Protein AF-0000000072093628 (afdb_homodimer)

pLDDT: mean 72.29, std 29.41, range [16.92, 98.81]

Sequence (998 aa):
MTWLLEPPFHSHIRRSEYHFSAPLPRFRCSALPPDPETESLVLSPDGPKERRRIVRLAWEKLVRWSRSLRSTAKTDVLERTNKIVVLGGGSFGTAMAAHVATRKSQLEVNMLVRDHQVCQSINEEHYNCKYFPQHKLPKNVIATTDAKAALLGADFCFHAVPVQFSSSFLEEIADYVDPGLPFISLSKGLELNTLRTMSQIIPKALKNPRQPYVVLSGPSFALELMNELPTAMVVASKDKKMANSVQQLMASKNLRINTSSDVTGVEIAGALKNVLAIAAGIVEGLNLGNNSMAALVSQGCSEIRWLATKMGAKSTTLTGLSVTGDVMLTCFVSLSRNRTVGVRLGSGEKLDEILSSMNQVAEGVATAGAVIALAQKYKVKMPVLTAVARIIDNELTPTKAVFELMNLPQWYGEWKVIRGDDAEHAMWDEFSGAFLCHFFPQELREANAKEFVNLKKEKISVKEVSTPSSRVSTRANKVPLATSSAPVPKGTTFGTDTSMTWLLEPPFHSHIRRSEYHFSAPLPRFRCSALPPDPETESLVLSPDGPKERRRIVRLAWEKLVRWSRSLRSTAKTDVLERTNKIVVLGGGSFGTAMAAHVATRKSQLEVNMLVRDHQVCQSINEEHYNCKYFPQHKLPKNVIATTDAKAALLGADFCFHAVPVQFSSSFLEEIADYVDPGLPFISLSKGLELNTLRTMSQIIPKALKNPRQPYVVLSGPSFALELMNELPTAMVVASKDKKMANSVQQLMASKNLRINTSSDVTGVEIAGALKNVLAIAAGIVEGLNLGNNSMAALVSQGCSEIRWLATKMGAKSTTLTGLSVTGDVMLTCFVSLSRNRTVGVRLGSGEKLDEILSSMNQVAEGVATAGAVIALAQKYKVKMPVLTAVARIIDNELTPTKAVFELMNLPQWYGEWKVIRGDDAEHAMWDEFSGAFLCHFFPQELREANAKEFVNLKKEKISVKEVSTPSSRVSTRANKVPLATSSAPVPKGTTFGTDTS

Organism: Capsicum annuum (NCBI:txid4072)

Foldseek 3Di:
DDDPPPPDDPPPPDPPPPPPPDDPPPPDPPDPPPDPDPPPPPVPCPDVVVVVVVVVVVVVVVVVVVVVVVVPLPLVLLVPFAEEEEEEDALQSQLQLQQLCVVDVRHAYEYAYQDPVQQCCCQPVQDRCPHGVPFHGRNSYHYDNDLLVRQPPGQEYEYDDEPQCQLVVCLVNLVNHDQAHEYEYEYAAAHQPPRDFPLVRNCVSSVHPSRHYKYKFFADDSVCSSVLAAEEIEIEDCDPVVRSSVQSSRDDPRYHYHYYPFRLLLRLLSHLLLLLLLLLLLCVLLVVDVVLSVVLLVLQLVLSLVLSVLVPGDNVSSCDGSHPVNSCNSNPPPSHLSSVLNNCLNNPDDNVVSCVPDPDDRNNLSRLSCVVVSCVVSVGDRLSSVLSSCVSVVNDGSVRSSVVVVPDDPCPVVLCVVVDPCSVVDHPVRSVVVVCVPPDDPPVVVVVVVVVVVVVVVPQDPVNVPPPDPPPPPPPPPPDPPPPPPPPPDPPPPDPDDD/DCPDDDDDDDDDPDPPPPPPPDDPDPPDPPDPPDDPDPPPPPVPCPDVVVVVVVVVVVVCVVVVVVVVVVVPLPLVLLVPFAEEEEEEDALQSQLQLQQLCVVDVRHAYEYAYQDPVQQCCCQPVQDRCPHGVPFHGRNSYHYDNDLLVRQPPGQEYEYDDEPQCQLVVCLVNLVNHDQAHEYEYEYAAAHQPPRDFPLVRNCVSSVHPSRHYKYKFFADDSVCSSVLAAEEIEIEDCDPVVQSSVQSSRDDPRYHYHYYPFRLLLRLLSHLLLLLLLLLLLCVLLVVDVVLSVVLLVLQLVLSLVLSVLVPGDNVSSCDGSHPVNSCNSNPPPSHLSSVLNNCLNNPDDNVVSCVPDPDDRNNLSRLSCVVVSCVVSVGDRLSSVLSSCVSVVNDGSVRSSVVVVPDDPCPVVLCVVVDPCSVVDHPVVSVVVVCVPPDDPPVVVVVVVVVVVVVVVPQDPVNVPPPDPPPPPPPPPPDPPPPPPPPPDPDPPPPDDD

Radius of gyration: 32.63 Å; Cα contacts (8 Å, |Δi|>4): 1600; chains: 2; bounding box: 83×127×133 Å

Secondary structure (DSSP, 8-state):
-----------------------------------------------HHHHHHHHHHHHHHHHHHHHHHHHT---HHHHH--EEEEE--SHHHHHHHHHHHHH-TT-EEEEE-S-HHHHHIIIIISEETTTEEEEEPPTTEEEES-HHHHHTT-SEEEE-S-HHHHHHHHHHHGGGS-TTPPEEE------TTT---HHHHHHHHTT-TT--EEEEESS--HHHHHTT--EEEEEE-S-HHHHHHHHHHH--SSEEEEEES-HHHHHHHHHHHHHHHHHHHHHHHTT--HHHHHHHHHHHHHHHHHHHHHTT--HHHHTSIIIIIHHHHHHH-TT-HHHHHHHHHHTT--HHHHHHH-SS--HHHHHHHHHHHHHHHTT---HHHHHHHHHHTTSS-HHHHHHHHHTS--THHHHHHHHGGGGGG--HHHHHHHHHHHH--HHHHHHHHHHHHHHHHT---HHHH----TTTTSSGGGS--------------------/-----------------------------------------------HHHHHHHHHHHHHHHHHHHHHHHHT---HHHHH--EEEEE--SHHHHHHHHHHHHH-TT-EEEEE-S-HHHHHIIIIISEETTTEEEEEPPTTEEEES-HHHHHTT-SEEEE-S-HHHHHHHHHHHGGGS-TTPPEEE------TTT---HHHHHHHHTT-TT--EEEEESS--HHHHHTT--EEEEEE-S-HHHHHHHHHHH--SSEEEEEES-HHHHHHHHHHHHHHHHHHHHHHHTT--HHHHHHHHHHHHHHHHHHHHHTT--HHHHTSIIIIIHHHHHHH-TT-HHHHHHHHHHTT--HHHHHHH-SS--HHHHHHHHHHHHHHHTT---HHHHHHHHHHTTSS-HHHHHHHHHTS--THHHHHHHHGGGGGG--HHHHHHHHHHHH--HHHHHHHHHHHHHHHHT---HHHHS---TTGGGSGGGS--------------------

Structure (mmCIF, N/CA/C/O backbone):
data_AF-0000000072093628-model_v1
#
loop_
_entity.id
_entity.type
_entity.pdbx_description
1 polymer 'Glycerol-3-phosphate dehydrogenase'
#
loop_
_atom_site.group_PDB
_atom_site.id
_atom_site.type_symbol
_atom_site.label_atom_id
_atom_site.label_alt_id
_atom_site.label_comp_id
_atom_site.label_asym_id
_atom_site.label_entity_id
_atom_site.label_seq_id
_atom_site.pdbx_PDB_ins_code
_atom_site.Cartn_x
_atom_site.Cartn_y
_atom_site.Cartn_z
_atom_site.occupancy
_atom_site.B_iso_or_equiv
_atom_site.auth_seq_id
_atom_site.auth_comp_id
_atom_site.auth_asym_id
_atom_site.auth_atom_id
_atom_site.pdbx_PDB_model_num
ATOM 1 N N . MET A 1 1 ? -8.312 65.125 -3.465 1 18.45 1 MET A N 1
ATOM 2 C CA . MET A 1 1 ? -8.211 65.875 -4.723 1 18.45 1 MET A CA 1
ATOM 3 C C . MET A 1 1 ? -7.973 64.938 -5.891 1 18.45 1 MET A C 1
ATOM 5 O O . MET A 1 1 ? -7.316 63.906 -5.734 1 18.45 1 MET A O 1
ATOM 9 N N . THR A 1 2 ? -8.719 65.125 -7.125 1 18.78 2 THR A N 1
ATOM 10 C CA . THR A 1 2 ? -9.297 64.5 -8.305 1 18.78 2 THR A CA 1
ATOM 11 C C . THR A 1 2 ? -8.203 64 -9.266 1 18.78 2 THR A C 1
ATOM 13 O O . THR A 1 2 ? -8.484 63.344 -10.266 1 18.78 2 THR A O 1
ATOM 16 N N . TRP A 1 3 ? -6.938 64.5 -9.047 1 19.67 3 TRP A N 1
ATOM 17 C CA . TRP A 1 3 ? -6.215 64.75 -10.297 1 19.67 3 TRP A CA 1
ATOM 18 C C . TRP A 1 3 ? -6.051 63.406 -11.055 1 19.67 3 TRP A C 1
ATOM 20 O O . TRP A 1 3 ? -5.898 62.344 -10.445 1 19.67 3 TRP A O 1
ATOM 30 N N . LEU A 1 4 ? -6.473 63.281 -12.391 1 18.28 4 LEU A N 1
ATOM 31 C CA . LEU A 1 4 ? -6.77 62.75 -13.719 1 18.28 4 LEU A CA 1
ATOM 32 C C . LEU A 1 4 ? -5.523 62.125 -14.344 1 18.28 4 LEU A C 1
ATOM 34 O O . LEU A 1 4 ? -4.656 62.844 -14.852 1 18.28 4 LEU A O 1
ATOM 38 N N . LEU A 1 5 ? -4.699 61.375 -13.492 1 19.39 5 LEU A N 1
ATOM 39 C CA . LEU A 1 5 ? -3.311 61.125 -13.859 1 19.39 5 LEU A CA 1
ATOM 40 C C . LEU A 1 5 ? -3.232 60.438 -15.227 1 19.39 5 LEU A C 1
ATOM 42 O O . LEU A 1 5 ? -3.91 59.438 -15.469 1 19.39 5 LEU A O 1
ATOM 46 N N . GLU A 1 6 ? -2.961 61.188 -16.312 1 19.5 6 GLU A N 1
ATOM 47 C CA . GLU A 1 6 ? -2.992 61.125 -17.766 1 19.5 6 GLU A CA 1
ATOM 48 C C . GLU A 1 6 ? -2.193 59.906 -18.281 1 19.5 6 GLU A C 1
ATOM 50 O O . GLU A 1 6 ? -1.087 59.656 -17.812 1 19.5 6 GLU A O 1
ATOM 55 N N . PRO A 1 7 ? -2.807 58.844 -18.828 1 20.94 7 PRO A N 1
ATOM 56 C CA . PRO A 1 7 ? -2.432 57.5 -19.203 1 20.94 7 PRO A CA 1
ATOM 57 C C . PRO A 1 7 ? -1.402 57.438 -20.328 1 20.94 7 PRO A C 1
ATOM 59 O O . PRO A 1 7 ? -1.069 56.375 -20.828 1 20.94 7 PRO A O 1
ATOM 62 N N . PRO A 1 8 ? -0.495 58.5 -20.516 1 19.05 8 PRO A N 1
ATOM 63 C CA . PRO A 1 8 ? -0.255 58.781 -21.938 1 19.05 8 PRO A CA 1
ATOM 64 C C . PRO A 1 8 ? 0.565 57.688 -22.625 1 19.05 8 PRO A C 1
ATOM 66 O O . PRO A 1 8 ? 0.555 57.594 -23.859 1 19.05 8 PRO A O 1
ATOM 69 N N . PHE A 1 9 ? 1.443 56.844 -21.969 1 19.62 9 PHE A N 1
ATOM 70 C CA . PHE A 1 9 ? 2.748 56.75 -22.609 1 19.62 9 PHE A CA 1
ATOM 71 C C . PHE A 1 9 ? 2.674 55.906 -23.875 1 19.62 9 PHE A C 1
ATOM 73 O O . PHE A 1 9 ? 2.277 54.719 -23.812 1 19.62 9 PHE A O 1
ATOM 80 N N . HIS A 1 10 ? 2.424 56.406 -25.156 1 19.16 10 HIS A N 1
ATOM 81 C CA . HIS A 1 10 ? 2.217 56 -26.531 1 19.16 10 HIS A CA 1
ATOM 82 C C . HIS A 1 10 ? 3.455 55.281 -27.078 1 19.16 10 HIS A C 1
ATOM 84 O O . HIS A 1 10 ? 3.543 55.031 -28.281 1 19.16 10 HIS A O 1
ATOM 90 N N . SER A 1 11 ? 4.426 54.75 -26.266 1 18.53 11 SER A N 1
ATOM 91 C CA . SER A 1 11 ? 5.691 54.625 -26.984 1 18.53 11 SER A CA 1
ATOM 92 C C . SER A 1 11 ? 5.559 53.75 -28.219 1 18.53 11 SER A C 1
ATOM 94 O O . SER A 1 11 ? 4.781 52.812 -28.234 1 18.53 11 SER A O 1
ATOM 96 N N . HIS A 1 12 ? 5.953 54.188 -29.422 1 19.67 12 HIS A N 1
ATOM 97 C CA . HIS A 1 12 ? 5.996 53.969 -30.875 1 19.67 12 HIS A CA 1
ATOM 98 C C . HIS A 1 12 ? 6.852 52.781 -31.219 1 19.67 12 HIS A C 1
ATOM 100 O O . HIS A 1 12 ? 7.148 52.531 -32.406 1 19.67 12 HIS A O 1
ATOM 106 N N . ILE A 1 13 ? 6.992 51.75 -30.391 1 19.62 13 ILE A N 1
ATOM 107 C CA . ILE A 1 13 ? 8.141 50.938 -30.75 1 19.62 13 ILE A CA 1
ATOM 108 C C . ILE A 1 13 ? 7.977 50.406 -32.156 1 19.62 13 ILE A C 1
ATOM 110 O O . ILE A 1 13 ? 6.926 49.844 -32.5 1 19.62 13 ILE A O 1
ATOM 114 N N . ARG A 1 14 ? 8.875 50.812 -33.094 1 17.5 14 ARG A N 1
ATOM 115 C CA . ARG A 1 14 ? 9.133 50.688 -34.531 1 17.5 14 ARG A CA 1
ATOM 116 C C . ARG A 1 14 ? 9.195 49.219 -34.969 1 17.5 14 ARG A C 1
ATOM 118 O O . ARG A 1 14 ? 9.758 48.375 -34.25 1 17.5 14 ARG A O 1
ATOM 125 N N . ARG A 1 15 ? 8.367 48.812 -35.969 1 20.62 15 ARG A N 1
ATOM 126 C CA . ARG A 1 15 ? 7.945 47.625 -36.688 1 20.62 15 ARG A CA 1
ATOM 127 C C . ARG A 1 15 ? 9.117 47 -37.469 1 20.62 15 ARG A C 1
ATOM 129 O O . ARG A 1 15 ? 8.922 46.375 -38.5 1 20.62 15 ARG A O 1
ATOM 136 N N . SER A 1 16 ? 10.461 47.25 -36.906 1 18.69 16 SER A N 1
ATOM 137 C CA . SER A 1 16 ? 11.359 46.938 -38.031 1 18.69 16 SER A CA 1
ATOM 138 C C . SER A 1 16 ? 11.094 45.531 -38.594 1 18.69 16 SER A C 1
ATOM 140 O O . SER A 1 16 ? 10.867 44.594 -37.844 1 18.69 16 SER A O 1
ATOM 142 N N . GLU A 1 17 ? 10.695 45.438 -39.875 1 20.28 17 GLU A N 1
ATOM 143 C CA . GLU A 1 17 ? 10.242 44.469 -40.844 1 20.28 17 GLU A CA 1
ATOM 144 C C . GLU A 1 17 ? 11.328 43.438 -41.156 1 20.28 17 GLU A C 1
ATOM 146 O O . GLU A 1 17 ? 11.172 42.594 -42.031 1 20.28 17 GLU A O 1
ATOM 151 N N . TYR A 1 18 ? 12.352 43.219 -40.219 1 19.23 18 TYR A N 1
ATOM 152 C CA . TYR A 1 18 ? 13.453 42.5 -40.844 1 19.23 18 TYR A CA 1
ATOM 153 C C . TYR A 1 18 ? 12.969 41.25 -41.562 1 19.23 18 TYR A C 1
ATOM 155 O O . TYR A 1 18 ? 12.172 40.5 -41 1 19.23 18 TYR A O 1
ATOM 163 N N . HIS A 1 19 ? 12.984 41.219 -42.906 1 20.19 19 HIS A N 1
ATOM 164 C CA . HIS A 1 19 ? 12.633 40.344 -44 1 20.19 19 HIS A CA 1
ATOM 165 C C . HIS A 1 19 ? 13.398 39.031 -43.906 1 20.19 19 HIS A C 1
ATOM 167 O O . HIS A 1 19 ? 13.492 38.281 -44.906 1 20.19 19 HIS A O 1
ATOM 173 N N . PHE A 1 20 ? 13.68 38.5 -42.75 1 19.34 20 PHE A N 1
ATOM 174 C CA . PHE A 1 20 ? 14.648 37.406 -42.812 1 19.34 20 PHE A CA 1
ATOM 175 C C . PHE A 1 20 ? 14.164 36.281 -43.719 1 19.34 20 PHE A C 1
ATOM 177 O O . PHE A 1 20 ? 13.203 35.594 -43.375 1 19.34 20 PHE A O 1
ATOM 184 N N . SER A 1 21 ? 14.25 36.469 -45.062 1 19.47 21 SER A N 1
ATOM 185 C CA . SER A 1 21 ? 13.773 35.594 -46.125 1 19.47 21 SER A CA 1
ATOM 186 C C . SER A 1 21 ? 14.438 34.219 -46.062 1 19.47 21 SER A C 1
ATOM 188 O O . SER A 1 21 ? 14.18 33.375 -46.906 1 19.47 21 SER A O 1
ATOM 190 N N . ALA A 1 22 ? 15.648 34.188 -45.5 1 22.52 22 ALA A N 1
ATOM 191 C CA . ALA A 1 22 ? 16.484 33.219 -46.188 1 22.52 22 ALA A CA 1
ATOM 192 C C . ALA A 1 22 ? 15.844 31.828 -46.125 1 22.52 22 ALA A C 1
ATOM 194 O O . ALA A 1 22 ? 15.219 31.469 -45.125 1 22.52 22 ALA A O 1
ATOM 195 N N . PRO A 1 23 ? 15.727 31.203 -47.312 1 20.42 23 PRO A N 1
ATOM 196 C CA . PRO A 1 23 ? 14.984 29.984 -47.656 1 20.42 23 PRO A CA 1
ATOM 197 C C . PRO A 1 23 ? 15.453 28.781 -46.844 1 20.42 23 PRO A C 1
ATOM 199 O O . PRO A 1 23 ? 16.656 28.609 -46.594 1 20.42 23 PRO A O 1
ATOM 202 N N . LEU A 1 24 ? 14.859 28.438 -45.781 1 21.5 24 LEU A N 1
ATOM 203 C CA . LEU A 1 24 ? 15.344 27.359 -44.938 1 21.5 24 LEU A CA 1
ATOM 204 C C . LEU A 1 24 ? 15.555 26.078 -45.75 1 21.5 24 LEU A C 1
ATOM 206 O O . LEU A 1 24 ? 14.664 25.672 -46.5 1 21.5 24 LEU A O 1
ATOM 210 N N . PRO A 1 25 ? 16.781 25.844 -46.125 1 21.36 25 PRO A N 1
ATOM 21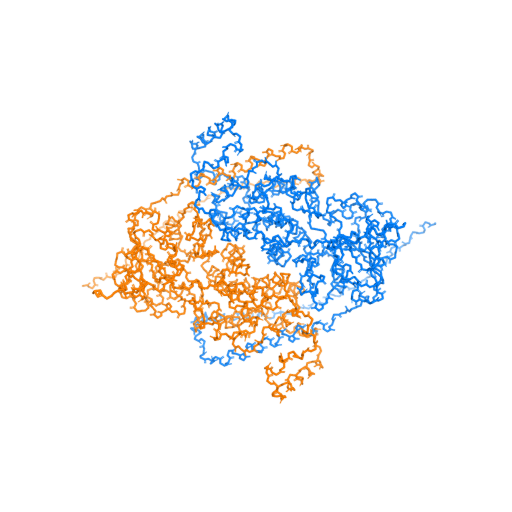1 C CA . PRO A 1 25 ? 17.078 24.734 -47.031 1 21.36 25 PRO A CA 1
ATOM 212 C C . PRO A 1 25 ? 16.344 23.453 -46.656 1 21.36 25 PRO A C 1
ATOM 214 O O . PRO A 1 25 ? 15.984 23.281 -45.469 1 21.36 25 PRO A O 1
ATOM 217 N N . ARG A 1 26 ? 15.742 22.781 -47.594 1 20.78 26 ARG A N 1
ATOM 218 C CA . ARG A 1 26 ? 14.906 21.578 -47.656 1 20.78 26 ARG A CA 1
ATOM 219 C C . ARG A 1 26 ? 15.656 20.375 -47.094 1 20.78 26 ARG A C 1
ATOM 221 O O . ARG A 1 26 ? 16.609 19.891 -47.688 1 20.78 26 ARG A O 1
ATOM 228 N N . PHE A 1 27 ? 16.094 20.469 -45.875 1 19.72 27 PHE A N 1
ATOM 229 C CA . PHE A 1 27 ? 16.891 19.328 -45.469 1 19.72 27 PHE A CA 1
ATOM 230 C C . PHE A 1 27 ? 16.172 18.031 -45.75 1 19.72 27 PHE A C 1
ATOM 232 O O . PHE A 1 27 ? 14.992 17.875 -45.406 1 19.72 27 PHE A O 1
ATOM 239 N N . ARG A 1 28 ? 16.484 17.359 -46.875 1 19.75 28 ARG A N 1
ATOM 240 C CA . ARG A 1 28 ? 16.078 16.062 -47.375 1 19.75 28 ARG A CA 1
ATOM 241 C C . ARG A 1 28 ? 16.031 15.008 -46.281 1 19.75 28 ARG A C 1
ATOM 243 O O . ARG A 1 28 ? 17 14.812 -45.562 1 19.75 28 ARG A O 1
ATOM 250 N N . CYS A 1 29 ? 14.898 14.812 -45.719 1 19.45 29 CYS A N 1
ATOM 251 C CA . CYS A 1 29 ? 14.531 13.867 -44.688 1 19.45 29 CYS A CA 1
ATOM 252 C C . CYS A 1 29 ? 15.039 12.469 -45 1 19.45 29 CYS A C 1
ATOM 254 O O . CYS A 1 29 ? 14.516 11.805 -45.906 1 19.45 29 CYS A O 1
ATOM 256 N N . SER A 1 30 ? 16.328 12.375 -45.156 1 20.91 30 SER A N 1
ATOM 257 C CA . SER A 1 30 ? 16.875 11.094 -45.594 1 20.91 30 SER A CA 1
ATOM 258 C C . SER A 1 30 ? 16.172 9.93 -44.906 1 20.91 30 SER A C 1
ATOM 260 O O . SER A 1 30 ? 15.602 10.102 -43.812 1 20.91 30 SER A O 1
ATOM 262 N N . ALA A 1 31 ? 16 8.758 -45.656 1 23.22 31 ALA A N 1
ATOM 263 C CA . ALA A 1 31 ? 15.359 7.457 -45.5 1 23.22 31 ALA A CA 1
ATOM 264 C C . ALA A 1 31 ? 15.68 6.848 -44.125 1 23.22 31 ALA A C 1
ATOM 266 O O . ALA A 1 31 ? 16.828 6.867 -43.688 1 23.22 31 ALA A O 1
ATOM 267 N N . LEU A 1 32 ? 14.758 6.914 -43.281 1 23.47 32 LEU A N 1
ATOM 268 C CA . LEU A 1 32 ? 14.859 6.383 -41.938 1 23.47 32 LEU A CA 1
ATOM 269 C C . LEU A 1 32 ? 15.547 5.023 -41.906 1 23.47 32 LEU A C 1
ATOM 271 O O . LEU A 1 32 ? 15.211 4.148 -42.719 1 23.47 32 LEU A O 1
ATOM 275 N N . PRO A 1 33 ? 16.859 5.004 -41.656 1 26.33 33 PRO A N 1
ATOM 276 C CA . PRO A 1 33 ? 17.516 3.707 -41.906 1 26.33 33 PRO A CA 1
ATOM 277 C C . PRO A 1 33 ? 16.656 2.531 -41.406 1 26.33 33 PRO A C 1
ATOM 279 O O . PRO A 1 33 ? 15.758 2.711 -40.594 1 26.33 33 PRO A O 1
ATOM 282 N N . PRO A 1 34 ? 16.703 1.386 -42.156 1 24.31 34 PRO A N 1
ATOM 283 C CA . PRO A 1 34 ? 15.914 0.164 -41.969 1 24.31 34 PRO A CA 1
ATOM 284 C C . PRO A 1 34 ? 15.781 -0.25 -40.531 1 24.31 34 PRO A C 1
ATOM 286 O O . PRO A 1 34 ? 16.562 0.195 -39.688 1 24.31 34 PRO A O 1
ATOM 289 N N . ASP A 1 35 ? 14.703 -0.891 -40.281 1 25.08 35 ASP A N 1
ATOM 290 C CA . ASP A 1 35 ? 14.18 -1.424 -39 1 25.08 35 ASP A CA 1
ATOM 291 C C . ASP A 1 35 ? 15.266 -2.143 -38.219 1 25.08 35 ASP A C 1
ATOM 293 O O . ASP A 1 35 ? 15.922 -3.049 -38.75 1 25.08 35 ASP A O 1
ATOM 297 N N . PRO A 1 36 ? 16.094 -1.384 -37.531 1 26.14 36 PRO A N 1
ATOM 298 C CA . PRO A 1 36 ? 17.219 -2.182 -37.062 1 26.14 36 PRO A CA 1
ATOM 299 C C . PRO A 1 36 ? 16.812 -3.588 -36.625 1 26.14 36 PRO A C 1
ATOM 301 O O . PRO A 1 36 ? 15.688 -3.797 -36.156 1 26.14 36 PRO A O 1
ATOM 304 N N . GLU A 1 37 ? 17.203 -4.605 -37.375 1 25.09 37 GLU A N 1
ATOM 305 C CA . GLU A 1 37 ? 17.109 -6.027 -37.062 1 25.09 37 GLU A CA 1
ATOM 306 C C . GLU A 1 37 ? 17.188 -6.262 -35.531 1 25.09 37 GLU A C 1
ATOM 308 O O . GLU A 1 37 ? 17.953 -5.598 -34.844 1 25.09 37 GLU A O 1
ATOM 313 N N . THR A 1 38 ? 16.062 -6.613 -35 1 27.14 38 THR A N 1
ATOM 314 C CA . THR A 1 38 ? 15.922 -7.07 -33.625 1 27.14 38 THR A CA 1
ATOM 315 C C . THR A 1 38 ? 17.172 -7.809 -33.156 1 27.14 38 THR A C 1
ATOM 317 O O . THR A 1 38 ? 17.344 -8.992 -33.438 1 27.14 38 THR A O 1
ATOM 320 N N . GLU A 1 39 ? 18.359 -7.223 -33.469 1 26.38 39 GLU A N 1
ATOM 321 C CA . GLU A 1 39 ? 19.547 -7.902 -32.969 1 26.38 39 GLU A CA 1
ATOM 322 C C . GLU A 1 39 ? 19.344 -8.367 -31.516 1 26.38 39 GLU A C 1
ATOM 324 O O . GLU A 1 39 ? 18.781 -7.637 -30.703 1 26.38 39 GLU A O 1
ATOM 329 N N . SER A 1 40 ? 19.281 -9.641 -31.328 1 28.16 40 SER A N 1
ATOM 330 C CA . SER A 1 40 ? 19.359 -10.406 -30.078 1 28.16 40 SER A CA 1
ATOM 331 C C . SER A 1 40 ? 20.297 -9.742 -29.078 1 28.16 40 SER A C 1
ATOM 333 O O . SER A 1 40 ? 21.516 -9.688 -29.312 1 28.16 40 SER A O 1
ATOM 335 N N . LEU A 1 41 ? 20.016 -8.609 -28.766 1 28.64 41 LEU A N 1
ATOM 336 C CA . LEU A 1 41 ? 20.875 -8.023 -27.75 1 28.64 41 LEU A CA 1
ATOM 337 C C . LEU A 1 41 ? 21.312 -9.07 -26.734 1 28.64 41 LEU A C 1
ATOM 339 O O . LEU A 1 41 ? 20.547 -9.414 -25.828 1 28.64 41 LEU A O 1
ATOM 343 N N . VAL A 1 42 ? 21.953 -10.102 -27.234 1 30.78 42 VAL A N 1
ATOM 344 C CA . VAL A 1 42 ? 22.828 -10.867 -26.359 1 30.78 42 VAL A CA 1
ATOM 345 C C . VAL A 1 42 ? 23.609 -9.914 -25.453 1 30.78 42 VAL A C 1
ATOM 347 O O . VAL A 1 42 ? 24.359 -9.07 -25.938 1 30.78 42 VAL A O 1
ATOM 350 N N . LEU A 1 43 ? 23.016 -9.438 -24.406 1 34.28 43 LEU A N 1
ATOM 351 C CA . LEU A 1 43 ? 23.875 -8.805 -23.406 1 34.28 43 LEU A CA 1
ATOM 352 C C . LEU A 1 43 ? 25.297 -9.352 -23.484 1 34.28 43 LEU A C 1
ATOM 354 O O . LEU A 1 43 ? 25.5 -10.562 -23.516 1 34.28 43 LEU A O 1
ATOM 358 N N . SER A 1 44 ? 26.078 -8.82 -24.234 1 32.84 44 SER A N 1
ATOM 359 C CA . SER A 1 44 ? 27.484 -9.203 -24.109 1 32.84 44 SER A CA 1
ATOM 360 C C . SER A 1 44 ? 27.797 -9.68 -22.703 1 32.84 44 SER A C 1
ATOM 362 O O . SER A 1 44 ? 27.219 -9.188 -21.719 1 32.84 44 SER A O 1
ATOM 364 N N . PRO A 1 45 ? 28.266 -10.93 -22.453 1 35.97 45 PRO A N 1
ATOM 365 C CA . PRO A 1 45 ? 28.797 -11.461 -21.188 1 35.97 45 PRO A CA 1
ATOM 366 C C . PRO A 1 45 ? 29.484 -10.398 -20.344 1 35.97 45 PRO A C 1
ATOM 368 O O . PRO A 1 45 ? 30.531 -10.664 -19.734 1 35.97 45 PRO A O 1
ATOM 371 N N . ASP A 1 46 ? 29.328 -9.203 -20.516 1 41.31 46 ASP A N 1
ATOM 372 C CA . ASP A 1 46 ? 30.109 -8.406 -19.578 1 41.31 46 ASP A CA 1
ATOM 373 C C . ASP A 1 46 ? 29.875 -8.867 -18.141 1 41.31 46 ASP A C 1
ATOM 375 O O . ASP A 1 46 ? 28.734 -9.125 -17.75 1 41.31 46 ASP A O 1
ATOM 379 N N . GLY A 1 47 ? 30.797 -9.562 -17.516 1 46.97 47 GLY A N 1
ATOM 380 C CA . GLY A 1 47 ? 30.891 -10.266 -16.234 1 46.97 47 GLY A CA 1
ATOM 381 C C . GLY A 1 47 ? 30.203 -9.547 -15.102 1 46.97 47 GLY A C 1
ATOM 382 O O . GLY A 1 47 ? 29.859 -8.367 -15.227 1 46.97 47 GLY A O 1
ATOM 383 N N . PRO A 1 48 ? 29.672 -10.383 -14.195 1 53.59 48 PRO A N 1
ATOM 384 C CA . PRO A 1 48 ? 29.078 -9.875 -12.953 1 53.59 48 PRO A CA 1
ATOM 385 C C . PRO A 1 48 ? 29.797 -8.633 -12.43 1 53.59 48 PRO A C 1
ATOM 387 O O . PRO A 1 48 ? 29.172 -7.746 -11.852 1 53.59 48 PRO A O 1
ATOM 390 N N . LYS A 1 49 ? 31.062 -8.531 -12.852 1 55.12 49 LYS A N 1
ATOM 391 C CA . LYS A 1 49 ? 31.875 -7.43 -12.352 1 55.12 49 LYS A CA 1
ATOM 392 C C . LYS A 1 49 ? 31.547 -6.125 -13.07 1 55.12 49 LYS A C 1
ATOM 394 O O . LYS A 1 49 ? 31.484 -5.066 -12.438 1 55.12 49 LYS A O 1
ATOM 399 N N . GLU A 1 50 ? 31.312 -6.203 -14.344 1 55.94 50 GLU A N 1
ATOM 400 C CA . GLU A 1 50 ? 31.047 -4.98 -15.102 1 55.94 50 GLU A CA 1
ATOM 401 C C . GLU A 1 50 ? 29.672 -4.406 -14.766 1 55.94 50 GLU A C 1
ATOM 403 O O . GLU A 1 50 ? 29.516 -3.189 -14.641 1 55.94 50 GLU A O 1
ATOM 408 N N . ARG A 1 51 ? 28.812 -5.25 -14.617 1 56.19 51 ARG A N 1
ATOM 409 C CA . ARG A 1 51 ? 27.469 -4.816 -14.227 1 56.19 51 ARG A CA 1
ATOM 410 C C . ARG A 1 51 ? 27.5 -4.137 -12.859 1 56.19 51 ARG A C 1
ATOM 412 O O . ARG A 1 51 ? 26.844 -3.109 -12.664 1 56.19 51 ARG A O 1
ATOM 419 N N . ARG A 1 52 ? 28.359 -4.664 -12.133 1 58.31 52 ARG A N 1
ATOM 420 C CA . ARG A 1 52 ? 28.531 -4.098 -10.805 1 58.31 52 ARG A CA 1
ATOM 421 C C . ARG A 1 52 ? 29.125 -2.693 -10.875 1 58.31 52 ARG A C 1
ATOM 423 O O . ARG A 1 52 ? 28.719 -1.806 -10.117 1 58.31 52 ARG A O 1
ATOM 430 N N . ARG A 1 53 ? 30.016 -2.518 -11.719 1 59.12 53 ARG A N 1
ATOM 431 C CA . ARG A 1 53 ? 30.672 -1.222 -11.859 1 59.12 53 ARG A CA 1
ATOM 432 C C . ARG A 1 53 ? 29.688 -0.166 -12.367 1 59.12 53 ARG A C 1
ATOM 434 O O . ARG A 1 53 ? 29.672 0.961 -11.867 1 59.12 53 ARG A O 1
ATOM 441 N N . ILE A 1 54 ? 28.906 -0.534 -13.195 1 54.59 54 ILE A N 1
ATOM 442 C CA . ILE A 1 54 ? 27.938 0.395 -13.781 1 54.59 54 ILE A CA 1
ATOM 443 C C . ILE A 1 54 ? 26.922 0.818 -12.727 1 54.59 54 ILE A C 1
ATOM 445 O O . ILE A 1 54 ? 26.578 1.998 -12.625 1 54.59 54 ILE A O 1
ATOM 449 N N . VAL A 1 55 ? 26.656 -0.092 -11.922 1 54.5 55 VAL A N 1
ATOM 450 C CA . VAL A 1 55 ? 25.688 0.172 -10.867 1 54.5 55 VAL A CA 1
ATOM 451 C C . VAL A 1 55 ? 26.297 1.122 -9.836 1 54.5 55 VAL A C 1
ATOM 453 O O . VAL A 1 55 ? 25.625 2.057 -9.383 1 54.5 55 VAL A O 1
ATOM 456 N N . ARG A 1 56 ? 27.484 0.795 -9.602 1 59.94 56 ARG A N 1
ATOM 457 C CA . ARG A 1 56 ? 28.172 1.63 -8.617 1 59.94 56 ARG A CA 1
ATOM 458 C C . ARG A 1 56 ? 28.297 3.064 -9.117 1 59.94 56 ARG A C 1
ATOM 460 O O . ARG A 1 56 ? 28.062 4.012 -8.367 1 59.94 56 ARG A O 1
ATOM 467 N N . LEU A 1 57 ? 28.5 3.094 -10.336 1 56.75 57 LEU A N 1
ATOM 468 C CA . LEU A 1 57 ? 28.672 4.422 -10.914 1 56.75 57 LEU A CA 1
ATOM 469 C C . LEU A 1 57 ? 27.344 5.168 -10.969 1 56.75 57 LEU A C 1
ATOM 471 O O . LEU A 1 57 ? 27.281 6.363 -10.672 1 56.75 57 LEU A O 1
ATOM 475 N N . ALA A 1 58 ? 26.391 4.41 -11.336 1 54.31 58 ALA A N 1
ATOM 476 C CA . ALA A 1 58 ? 25.062 5.016 -11.398 1 54.31 58 ALA A CA 1
ATOM 477 C C . ALA A 1 58 ? 24.594 5.445 -10.016 1 54.31 58 ALA A C 1
ATOM 479 O O . ALA A 1 58 ? 24 6.52 -9.859 1 54.31 58 ALA A O 1
ATOM 480 N N . TRP A 1 59 ? 24.875 4.633 -9.117 1 58.09 59 TRP A N 1
ATOM 481 C CA . TRP A 1 59 ? 24.531 4.93 -7.734 1 58.09 59 TRP A CA 1
ATOM 482 C C . TRP A 1 59 ? 25.281 6.156 -7.234 1 58.09 59 TRP A C 1
ATOM 484 O O . TRP A 1 59 ? 24.703 7.051 -6.625 1 58.09 59 TRP A O 1
ATOM 494 N N . GLU A 1 60 ? 26.484 6.059 -7.477 1 56.94 60 GLU A N 1
ATOM 495 C CA . GLU A 1 60 ? 27.328 7.16 -7.031 1 56.94 60 GLU A CA 1
ATOM 496 C C . GLU A 1 60 ? 26.891 8.477 -7.664 1 56.94 60 GLU A C 1
ATOM 498 O O . GLU A 1 60 ? 26.906 9.523 -7.004 1 56.94 60 GLU A O 1
ATOM 503 N N . LYS A 1 61 ? 26.453 8.258 -8.75 1 52.47 61 LYS A N 1
ATOM 504 C CA . LYS A 1 61 ? 25.953 9.445 -9.453 1 52.47 61 LYS A CA 1
ATOM 505 C C . LYS A 1 61 ? 24.672 9.961 -8.82 1 52.47 61 LYS A C 1
ATOM 507 O O . LYS A 1 61 ? 24.484 11.172 -8.656 1 52.47 61 LYS A O 1
ATOM 512 N N . LEU A 1 62 ? 23.891 9.023 -8.43 1 53.5 62 LEU A N 1
ATOM 513 C CA . LEU A 1 62 ? 22.609 9.359 -7.801 1 53.5 62 LEU A CA 1
ATOM 514 C C . LEU A 1 62 ? 22.828 10.016 -6.441 1 53.5 62 LEU A C 1
ATOM 516 O O . LEU A 1 62 ? 22.203 11.031 -6.129 1 53.5 62 LEU A O 1
ATOM 520 N N . VAL A 1 63 ? 23.703 9.43 -5.77 1 54.34 63 VAL A N 1
ATOM 521 C CA . VAL A 1 63 ? 23.984 9.906 -4.418 1 54.34 63 VAL A CA 1
ATOM 522 C C . VAL A 1 63 ? 24.688 11.258 -4.484 1 54.34 63 VAL A C 1
ATOM 524 O O . VAL A 1 63 ? 24.375 12.164 -3.705 1 54.34 63 VAL A O 1
ATOM 527 N N . ARG A 1 64 ? 25.562 11.344 -5.309 1 49.12 64 ARG A N 1
ATOM 528 C CA . ARG A 1 64 ? 26.297 12.594 -5.492 1 49.12 64 ARG A CA 1
ATOM 529 C C . ARG A 1 64 ? 25.359 13.727 -5.891 1 49.12 64 ARG A C 1
ATOM 531 O O . ARG A 1 64 ? 25.484 14.844 -5.391 1 49.12 64 ARG A O 1
ATOM 538 N N . TRP A 1 65 ? 24.531 13.391 -6.609 1 45.91 65 TRP A N 1
ATOM 539 C CA . TRP A 1 65 ? 23.516 14.336 -7.062 1 45.91 65 TRP A CA 1
ATOM 540 C C . TRP A 1 65 ? 22.656 14.812 -5.898 1 45.91 65 TRP A C 1
ATOM 542 O O . TRP A 1 65 ? 22.406 16.016 -5.75 1 45.91 65 TRP A O 1
ATOM 552 N N . SER A 1 66 ? 22.25 13.883 -5.16 1 50.56 66 SER A N 1
ATOM 553 C CA . SER A 1 66 ? 21.422 14.172 -3.992 1 50.56 66 SER A CA 1
ATOM 554 C C . SER A 1 66 ? 22.156 15.086 -3.018 1 50.56 66 SER A C 1
ATOM 556 O O . SER A 1 66 ? 21.562 16.031 -2.479 1 50.56 66 SER A O 1
ATOM 558 N N . ARG A 1 67 ? 23.328 14.828 -2.865 1 48.62 67 ARG A N 1
ATOM 559 C CA . ARG A 1 67 ? 24.156 15.602 -1.937 1 48.62 67 ARG A CA 1
ATOM 560 C C . ARG A 1 67 ? 24.344 17.031 -2.438 1 48.62 67 ARG A C 1
ATOM 562 O O . ARG A 1 67 ? 24.328 17.984 -1.649 1 48.62 67 ARG A O 1
ATOM 569 N N . SER A 1 68 ? 24.516 17.141 -3.637 1 43.91 68 SER A N 1
ATOM 570 C CA . SER A 1 68 ? 24.734 18.453 -4.234 1 43.91 68 SER A CA 1
ATOM 571 C C . SER A 1 68 ? 23.5 19.344 -4.105 1 43.91 68 SER A C 1
ATOM 573 O O . SER A 1 68 ? 23.625 20.531 -3.834 1 43.91 68 SER A O 1
ATOM 575 N N . LEU A 1 69 ? 22.406 18.875 -4.219 1 43.38 69 LEU A N 1
ATOM 576 C CA . LEU A 1 69 ? 21.156 19.625 -4.121 1 43.38 69 LEU A CA 1
ATOM 577 C C . LEU A 1 69 ? 20.906 20.078 -2.688 1 43.38 69 LEU A C 1
ATOM 579 O O . LEU A 1 69 ? 20.359 21.156 -2.463 1 43.38 69 LEU A O 1
ATOM 583 N N . ARG A 1 70 ? 21.312 19.297 -1.778 1 49.69 70 ARG A N 1
ATOM 584 C CA . ARG A 1 70 ? 21.094 19.672 -0.385 1 49.69 70 ARG A CA 1
ATOM 585 C C . ARG A 1 70 ? 21.938 20.906 -0.019 1 49.69 70 ARG A C 1
ATOM 587 O O . ARG A 1 70 ? 21.516 21.734 0.791 1 49.69 70 ARG A O 1
ATOM 594 N N . SER A 1 71 ? 23.094 20.906 -0.599 1 44.16 71 SER A N 1
ATOM 595 C CA . SER A 1 71 ? 23.969 22 -0.231 1 44.16 71 SER A CA 1
ATOM 596 C C . SER A 1 71 ? 23.406 23.344 -0.69 1 44.16 71 SER A C 1
ATOM 598 O O . SER A 1 71 ? 23.703 24.391 -0.098 1 44.16 71 SER A O 1
ATOM 600 N N . THR A 1 72 ? 22.562 23.344 -1.601 1 41.62 72 THR A N 1
ATOM 601 C CA . THR A 1 72 ? 22.047 24.625 -2.051 1 41.62 72 THR A CA 1
ATOM 602 C C . THR A 1 72 ? 20.719 24.953 -1.37 1 41.62 72 THR A C 1
ATOM 604 O O . THR A 1 72 ? 20.016 25.875 -1.775 1 41.62 72 THR A O 1
ATOM 607 N N . ALA A 1 73 ? 20.312 24.141 -0.541 1 50.16 73 ALA A N 1
ATOM 608 C CA . ALA A 1 73 ? 19.047 24.484 0.1 1 50.16 73 ALA A CA 1
ATOM 609 C C . ALA A 1 73 ? 19.172 25.828 0.829 1 50.16 73 ALA A C 1
ATOM 611 O O . ALA A 1 73 ? 19.984 25.984 1.737 1 50.16 73 ALA A O 1
ATOM 612 N N . LYS A 1 74 ? 18.781 26.906 0.127 1 55.31 74 LYS A N 1
ATOM 613 C CA . LYS A 1 74 ? 18.672 28.25 0.679 1 55.31 74 LYS A CA 1
ATOM 614 C C . LYS A 1 74 ? 17.828 28.25 1.951 1 55.31 74 LYS A C 1
ATOM 616 O O . LYS A 1 74 ? 16.734 27.688 1.977 1 55.31 74 LYS A O 1
ATOM 621 N N . THR A 1 75 ? 18.5 28.297 3.113 1 63.31 75 THR A N 1
ATOM 622 C CA . THR A 1 75 ? 17.812 28.391 4.398 1 63.31 75 THR A CA 1
ATOM 623 C C . THR A 1 75 ? 17.438 29.844 4.707 1 63.31 75 THR A C 1
ATOM 625 O O . THR A 1 75 ? 17.328 30.219 5.871 1 63.31 75 THR A O 1
ATOM 628 N N . ASP A 1 76 ? 17.219 30.5 3.602 1 75.38 76 ASP A N 1
ATOM 629 C CA . ASP A 1 76 ? 16.938 31.922 3.779 1 75.38 76 ASP A CA 1
ATOM 630 C C . ASP A 1 76 ? 15.602 32.125 4.5 1 75.38 76 ASP A C 1
ATOM 632 O O . ASP A 1 76 ? 15.508 32.969 5.406 1 75.38 76 ASP A O 1
ATOM 636 N N . VAL A 1 77 ? 14.672 31.328 4.234 1 87 77 VAL A N 1
ATOM 637 C CA . VAL A 1 77 ? 13.344 31.5 4.816 1 87 77 VAL A CA 1
ATOM 638 C C . VAL A 1 77 ? 13.398 31.188 6.312 1 87 77 VAL A C 1
ATOM 640 O O . VAL A 1 77 ? 12.852 31.938 7.125 1 87 77 VAL A O 1
ATOM 643 N N . LEU A 1 78 ? 14.07 30.188 6.641 1 88.06 78 LEU A N 1
ATOM 644 C CA . LEU A 1 78 ? 14.211 29.812 8.047 1 88.06 78 LEU A CA 1
ATOM 645 C C . LEU A 1 78 ? 14.93 30.906 8.828 1 88.06 78 LEU A C 1
ATOM 647 O O . LEU A 1 78 ? 14.523 31.234 9.945 1 88.06 78 LEU A O 1
ATOM 651 N N . GLU A 1 79 ? 15.938 31.453 8.273 1 88.88 79 GLU A N 1
ATOM 652 C CA . GLU A 1 79 ? 16.734 32.469 8.945 1 88.88 79 GLU A CA 1
ATOM 653 C C . GLU A 1 79 ? 15.914 33.75 9.18 1 88.88 79 GLU A C 1
ATOM 655 O O . GLU A 1 79 ? 16.062 34.406 10.211 1 88.88 79 GLU A O 1
ATOM 660 N N . ARG A 1 80 ? 15.016 34 8.273 1 92.88 80 ARG A N 1
ATOM 661 C CA . ARG A 1 80 ? 14.242 35.219 8.359 1 92.88 80 ARG A CA 1
ATOM 662 C C . ARG A 1 80 ? 13.016 35.031 9.234 1 92.88 80 ARG A C 1
ATOM 664 O O . ARG A 1 80 ? 12.398 36 9.664 1 92.88 80 ARG A O 1
ATOM 671 N N . THR A 1 81 ? 12.641 33.844 9.484 1 95.69 81 THR A N 1
ATOM 672 C CA . THR A 1 81 ? 11.453 33.562 10.281 1 95.69 81 THR A CA 1
ATOM 673 C C . THR A 1 81 ? 11.758 33.719 11.773 1 95.69 81 THR A C 1
ATOM 675 O O . THR A 1 81 ? 12.734 33.188 12.273 1 95.69 81 THR A O 1
ATOM 678 N N . ASN A 1 82 ? 10.883 34.469 12.484 1 96.62 82 ASN A N 1
ATOM 679 C CA . ASN A 1 82 ? 11.148 34.719 13.898 1 96.62 82 ASN A CA 1
ATOM 680 C C . ASN A 1 82 ? 10.078 34.094 14.789 1 96.62 82 ASN A C 1
ATOM 682 O O . ASN A 1 82 ? 10.344 33.781 15.945 1 96.62 82 ASN A O 1
ATOM 686 N N . LYS A 1 83 ? 8.883 34.062 14.227 1 98.19 83 LYS A N 1
ATOM 687 C CA . LYS A 1 83 ? 7.789 33.562 15.047 1 98.19 83 LYS A CA 1
ATOM 688 C C . LYS A 1 83 ? 6.848 32.688 14.227 1 98.19 83 LYS A C 1
ATOM 690 O O . LYS A 1 83 ? 6.445 33.062 13.125 1 98.19 83 LYS A O 1
ATOM 695 N N . ILE A 1 84 ? 6.551 31.516 14.781 1 98.56 84 ILE A N 1
ATOM 696 C CA . ILE A 1 84 ? 5.582 30.594 14.195 1 98.56 84 ILE A CA 1
ATOM 697 C C . ILE A 1 84 ? 4.473 30.297 15.203 1 98.56 84 ILE A C 1
ATOM 699 O O . ILE A 1 84 ? 4.742 30.125 16.391 1 98.56 84 ILE A O 1
ATOM 703 N N . VAL A 1 85 ? 3.242 30.375 14.75 1 98.81 85 VAL A N 1
ATOM 704 C CA . VAL A 1 85 ? 2.119 30 15.609 1 98.81 85 VAL A CA 1
ATOM 705 C C . VAL A 1 85 ? 1.547 28.656 15.164 1 98.81 85 VAL A C 1
ATOM 707 O O . VAL A 1 85 ? 1.483 28.359 13.969 1 98.81 85 VAL A O 1
ATOM 710 N N . VAL A 1 86 ? 1.225 27.797 16.094 1 98.81 86 VAL A N 1
ATOM 711 C CA . VAL A 1 86 ? 0.552 26.531 15.859 1 98.81 86 VAL A CA 1
ATOM 712 C C . VAL A 1 86 ? -0.831 26.547 16.5 1 98.81 86 VAL A C 1
ATOM 714 O O . VAL A 1 86 ? -0.949 26.625 17.734 1 98.81 86 VAL A O 1
ATOM 717 N N . LEU A 1 87 ? -1.862 26.5 15.664 1 98.62 87 LEU A N 1
ATOM 718 C CA . LEU A 1 87 ? -3.236 26.469 16.156 1 98.62 87 LEU A CA 1
ATOM 719 C C . LEU A 1 87 ? -3.682 25.031 16.422 1 98.62 87 LEU A C 1
ATOM 721 O O . LEU A 1 87 ? -3.947 24.281 15.477 1 98.62 87 LEU A O 1
ATOM 725 N N . GLY A 1 88 ? -3.832 24.656 17.703 1 96.5 88 GLY A N 1
ATOM 726 C CA . GLY A 1 88 ? -4.176 23.297 18.078 1 96.5 88 GLY A CA 1
ATOM 727 C C . GLY A 1 88 ? -3.035 22.562 18.766 1 96.5 88 GLY A C 1
ATOM 728 O O . GLY A 1 88 ? -1.96 22.406 18.172 1 96.5 88 GLY A O 1
ATOM 729 N N . GLY A 1 89 ? -3.273 22.094 19.906 1 94 89 GLY A N 1
ATOM 730 C CA . GLY A 1 89 ? -2.248 21.438 20.688 1 94 89 GLY A CA 1
ATOM 731 C C . GLY A 1 89 ? -2.383 19.922 20.688 1 94 89 GLY A C 1
ATOM 732 O O . GLY A 1 89 ? -2.004 19.25 21.656 1 94 89 GLY A O 1
ATOM 733 N N . GLY A 1 90 ? -2.975 19.359 19.641 1 94.12 90 GLY A N 1
ATOM 734 C CA . GLY A 1 90 ? -3.064 17.906 19.516 1 94.12 90 GLY A CA 1
ATOM 735 C C . GLY A 1 90 ? -1.738 17.266 19.188 1 94.12 90 GLY A C 1
ATOM 736 O O . GLY A 1 90 ? -0.695 17.922 19.188 1 94.12 90 GLY A O 1
ATOM 737 N N . SER A 1 91 ? -1.773 15.984 18.922 1 94 91 SER A N 1
ATOM 738 C CA . SER A 1 91 ? -0.564 15.203 18.672 1 94 91 SER A CA 1
ATOM 739 C C . SER A 1 91 ? 0.221 15.758 17.484 1 94 91 SER A C 1
ATOM 741 O O . SER A 1 91 ? 1.421 16.016 17.594 1 94 91 SER A O 1
ATOM 743 N N . PHE A 1 92 ? -0.46 15.938 16.406 1 96.19 92 PHE A N 1
ATOM 744 C CA . PHE A 1 92 ? 0.243 16.344 15.195 1 96.19 92 PHE A CA 1
ATOM 745 C C . PHE A 1 92 ? 0.699 17.797 15.297 1 96.19 92 PHE A C 1
ATOM 747 O O . PHE A 1 92 ? 1.79 18.141 14.836 1 96.19 92 PHE A O 1
ATOM 754 N N . GLY A 1 93 ? -0.159 18.656 15.852 1 97.5 93 GLY A N 1
ATOM 755 C CA . GLY A 1 93 ? 0.261 20.031 16.094 1 97.5 93 GLY A CA 1
ATOM 756 C C . GLY A 1 93 ? 1.493 20.125 16.984 1 97.5 93 GLY A C 1
ATOM 757 O O . GLY A 1 93 ? 2.414 20.891 16.688 1 97.5 93 GLY A O 1
ATOM 758 N N . THR A 1 94 ? 1.528 19.344 18.031 1 97.94 94 THR A N 1
ATOM 759 C CA . THR A 1 94 ? 2.66 19.328 18.938 1 97.94 94 THR A CA 1
ATOM 760 C C . THR A 1 94 ? 3.92 18.828 18.234 1 97.94 94 THR A C 1
ATOM 762 O O . THR A 1 94 ? 5 19.391 18.422 1 97.94 94 THR A O 1
ATOM 765 N N . ALA A 1 95 ? 3.738 17.812 17.406 1 97.94 95 ALA A N 1
ATOM 766 C CA . ALA A 1 95 ? 4.883 17.25 16.688 1 97.94 95 ALA A CA 1
ATOM 767 C C . ALA A 1 95 ? 5.461 18.281 15.711 1 97.94 95 ALA A C 1
ATOM 769 O O . ALA A 1 95 ? 6.68 18.406 15.594 1 97.94 95 ALA A O 1
ATOM 770 N N . MET A 1 96 ? 4.609 18.984 15.07 1 97.81 96 MET A N 1
ATOM 771 C CA . MET A 1 96 ? 5.062 20 14.117 1 97.81 96 MET A CA 1
ATOM 772 C C . MET A 1 96 ? 5.75 21.156 14.844 1 97.81 96 MET A C 1
ATOM 774 O O . MET A 1 96 ? 6.773 21.672 14.375 1 97.81 96 MET A O 1
ATOM 778 N N . ALA A 1 97 ? 5.164 21.562 15.945 1 98.31 97 ALA A N 1
ATOM 779 C CA . ALA A 1 97 ? 5.77 22.609 16.75 1 98.31 97 ALA A CA 1
ATOM 780 C C . ALA A 1 97 ? 7.18 22.219 17.203 1 98.31 97 ALA A C 1
ATOM 782 O O . ALA A 1 97 ? 8.117 23.016 17.094 1 98.31 97 ALA A O 1
ATOM 783 N N . ALA A 1 98 ? 7.289 21.016 17.672 1 97.81 98 ALA A N 1
ATOM 784 C CA . ALA A 1 98 ? 8.586 20.516 18.141 1 97.81 98 ALA A CA 1
ATOM 785 C C . ALA A 1 98 ? 9.594 20.484 16.984 1 97.81 98 ALA A C 1
ATOM 787 O O . ALA A 1 98 ? 10.75 20.891 17.156 1 97.81 98 ALA A O 1
ATOM 788 N N . HIS A 1 99 ? 9.164 20.016 15.859 1 97 99 HIS A N 1
ATOM 789 C CA . HIS A 1 99 ? 10.055 19.891 14.711 1 97 99 HIS A CA 1
ATOM 790 C C . HIS A 1 99 ? 10.586 21.25 14.273 1 97 99 HIS A C 1
ATOM 792 O O . HIS A 1 99 ? 11.797 21.438 14.125 1 97 99 HIS A O 1
ATOM 798 N N . VAL A 1 100 ? 9.719 22.219 14.078 1 96.56 100 VAL A N 1
ATOM 799 C CA . VAL A 1 100 ? 10.141 23.516 13.57 1 96.56 100 VAL A CA 1
ATOM 800 C C . VAL A 1 100 ? 10.992 24.234 14.617 1 96.56 100 VAL A C 1
ATOM 802 O O . VAL A 1 100 ? 11.891 25.016 14.273 1 96.56 100 VAL A O 1
ATOM 805 N N . ALA A 1 101 ? 10.68 24.016 15.859 1 97.31 101 ALA A N 1
ATOM 806 C CA . ALA A 1 101 ? 11.438 24.641 16.938 1 97.31 101 ALA A CA 1
ATOM 807 C C . ALA A 1 101 ? 12.891 24.188 16.938 1 97.31 101 ALA A C 1
ATOM 809 O O . ALA A 1 101 ? 13.789 24.953 17.312 1 97.31 101 ALA A O 1
ATOM 810 N N . THR A 1 102 ? 13.133 22.984 16.516 1 94.5 102 THR A N 1
ATOM 811 C CA . THR A 1 102 ? 14.484 22.438 16.516 1 94.5 102 THR A CA 1
ATOM 812 C C . THR A 1 102 ? 15.281 22.969 15.336 1 94.5 102 THR A C 1
ATOM 814 O O . THR A 1 102 ? 16.516 22.875 15.312 1 94.5 102 THR A O 1
ATOM 817 N N . ARG A 1 103 ? 14.625 23.562 14.445 1 92.5 103 ARG A N 1
ATOM 818 C CA . ARG A 1 103 ? 15.289 24.016 13.234 1 92.5 103 ARG A CA 1
ATOM 819 C C . ARG A 1 103 ? 16.125 25.266 13.508 1 92.5 103 ARG A C 1
ATOM 821 O O . ARG A 1 103 ? 17.109 25.531 12.82 1 92.5 103 ARG A O 1
ATOM 828 N N . LYS A 1 104 ? 15.641 26.047 14.453 1 92.06 104 LYS A N 1
ATOM 829 C CA . LYS A 1 104 ? 16.281 27.312 14.82 1 92.06 104 LYS A CA 1
ATOM 830 C C . LYS A 1 104 ? 16.031 27.641 16.297 1 92.06 104 LYS A C 1
ATOM 832 O O . LYS A 1 104 ? 14.891 27.875 16.688 1 92.06 104 LYS A O 1
ATOM 837 N N . SER A 1 105 ? 17.062 27.812 17.016 1 90.75 105 SER A N 1
ATOM 838 C CA . SER A 1 105 ? 16.953 27.969 18.469 1 90.75 105 SER A CA 1
ATOM 839 C C . SER A 1 105 ? 16.297 29.281 18.828 1 90.75 105 SER A C 1
ATOM 841 O O . SER A 1 105 ? 15.594 29.375 19.844 1 90.75 105 SER A O 1
ATOM 843 N N . GLN A 1 106 ? 16.453 30.297 18 1 93.5 106 GLN A N 1
ATOM 844 C CA . GLN A 1 106 ? 15.938 31.625 18.312 1 93.5 106 GLN A CA 1
ATOM 845 C C . GLN A 1 106 ? 14.492 31.766 17.844 1 93.5 106 GLN A C 1
ATOM 847 O O . GLN A 1 106 ? 13.828 32.75 18.156 1 93.5 106 GLN A O 1
ATOM 852 N N . LEU A 1 107 ? 14.031 30.75 17.203 1 96.38 107 LEU A N 1
ATOM 853 C CA . LEU A 1 107 ? 12.672 30.781 16.672 1 96.38 107 LEU A CA 1
ATOM 854 C C . LEU A 1 107 ? 11.656 30.641 17.812 1 96.38 107 LEU A C 1
ATOM 856 O O . LEU A 1 107 ? 11.773 29.766 18.656 1 96.38 107 LEU A O 1
ATOM 860 N N . GLU A 1 108 ? 10.672 31.594 17.875 1 97.75 108 GLU A N 1
ATOM 861 C CA . GLU A 1 108 ? 9.555 31.438 18.797 1 97.75 108 GLU A CA 1
ATOM 862 C C . GLU A 1 108 ? 8.438 30.609 18.188 1 97.75 108 GLU A C 1
ATOM 864 O O . GLU A 1 108 ? 7.891 30.953 17.141 1 97.75 108 GLU A O 1
ATOM 869 N N . VAL A 1 109 ? 8.156 29.547 18.812 1 98.62 109 VAL A N 1
ATOM 870 C CA . VAL A 1 109 ? 7.031 28.719 18.391 1 98.62 109 VAL A CA 1
ATOM 871 C C . VAL A 1 109 ? 5.926 28.781 19.453 1 98.62 109 VAL A C 1
ATOM 873 O O . VAL A 1 109 ? 6.066 28.234 20.547 1 98.62 109 VAL A O 1
ATOM 876 N N . ASN A 1 110 ? 4.824 29.469 19.109 1 98.62 110 ASN A N 1
ATOM 877 C CA . ASN A 1 110 ? 3.721 29.703 20.031 1 98.62 110 ASN A CA 1
ATOM 878 C C . ASN A 1 110 ? 2.525 28.812 19.719 1 98.62 110 ASN A C 1
ATOM 880 O O . ASN A 1 110 ? 1.883 28.969 18.672 1 98.62 110 ASN A O 1
ATOM 884 N N . MET A 1 111 ? 2.225 27.938 20.625 1 98.69 111 MET A N 1
ATOM 885 C CA . MET A 1 111 ? 1.084 27.047 20.438 1 98.69 111 MET A CA 1
ATOM 886 C C . MET A 1 111 ? -0.166 27.609 21.094 1 98.69 111 MET A C 1
ATOM 888 O O . MET A 1 111 ? -0.146 27.938 22.281 1 98.69 111 MET A O 1
ATOM 892 N N . LEU A 1 112 ? -1.218 27.719 20.328 1 98.75 112 LEU A N 1
ATOM 893 C CA . LEU A 1 112 ? -2.521 28.062 20.891 1 98.75 112 LEU A CA 1
ATOM 894 C C . LEU A 1 112 ? -3.275 26.797 21.312 1 98.75 112 LEU A C 1
ATOM 896 O O . LEU A 1 112 ? -3.598 25.953 20.484 1 98.75 112 LEU A O 1
ATOM 900 N N . VAL A 1 113 ? -3.508 26.703 22.609 1 97.81 113 VAL A N 1
ATOM 901 C CA . VAL A 1 113 ? -4.199 25.531 23.141 1 97.81 113 VAL A CA 1
ATOM 902 C C . VAL A 1 113 ? -5.434 25.984 23.938 1 97.81 113 VAL A C 1
ATOM 904 O O . VAL A 1 113 ? -5.504 27.125 24.391 1 97.81 113 VAL A O 1
ATOM 907 N N . ARG A 1 114 ? -6.406 25.094 24.047 1 94.56 114 ARG A N 1
ATOM 908 C CA . ARG A 1 114 ? -7.637 25.406 24.766 1 94.56 114 ARG A CA 1
ATOM 909 C C . ARG A 1 114 ? -7.531 25.031 26.234 1 94.56 114 ARG A C 1
ATOM 911 O O . ARG A 1 114 ? -8.078 25.719 27.109 1 94.56 114 ARG A O 1
ATOM 918 N N . ASP A 1 115 ? -6.789 23.953 26.547 1 93.88 115 ASP A N 1
ATOM 919 C CA . ASP A 1 115 ? -6.676 23.391 27.891 1 93.88 115 ASP A CA 1
ATOM 920 C C . ASP A 1 115 ? -5.59 24.094 28.688 1 93.88 115 ASP A C 1
ATOM 922 O O . ASP A 1 115 ? -4.406 24.031 28.344 1 93.88 115 ASP A O 1
ATOM 926 N N . HIS A 1 116 ? -5.984 24.656 29.828 1 96.06 116 HIS A N 1
ATOM 927 C CA . HIS A 1 116 ? -5.055 25.391 30.672 1 96.06 116 HIS A CA 1
ATOM 928 C C . HIS A 1 116 ? -3.971 24.484 31.234 1 96.06 116 HIS A C 1
ATOM 930 O O . HIS A 1 116 ? -2.83 24.906 31.422 1 96.06 116 HIS A O 1
ATOM 936 N N . GLN A 1 117 ? -4.348 23.297 31.469 1 96.38 117 GLN A N 1
ATOM 937 C CA . GLN A 1 117 ? -3.375 22.344 32 1 96.38 117 GLN A CA 1
ATOM 938 C C . GLN A 1 117 ? -2.285 22.047 30.969 1 96.38 117 GLN A C 1
ATOM 940 O O . GLN A 1 117 ? -1.105 21.953 31.312 1 96.38 117 GLN A O 1
ATOM 945 N N . VAL A 1 118 ? -2.697 21.875 29.781 1 96.94 118 VAL A N 1
ATOM 946 C CA . VAL A 1 118 ? -1.744 21.625 28.703 1 96.94 118 VAL A CA 1
ATOM 947 C C . VAL A 1 118 ? -0.854 22.859 28.516 1 96.94 118 VAL A C 1
ATOM 949 O O . VAL A 1 118 ? 0.361 22.719 28.344 1 96.94 118 VAL A O 1
ATOM 952 N N . CYS A 1 119 ? -1.46 24.031 28.578 1 98 119 CYS A N 1
ATOM 953 C CA . CYS A 1 119 ? -0.73 25.281 28.438 1 98 119 CYS A CA 1
ATOM 954 C C . CYS A 1 119 ? 0.363 25.391 29.5 1 98 119 CYS A C 1
ATOM 956 O O . CYS A 1 119 ? 1.521 25.656 29.172 1 98 119 CYS A O 1
ATOM 958 N N . GLN A 1 120 ? 0.027 25.125 30.688 1 97.69 120 GLN A N 1
ATOM 959 C CA . GLN A 1 120 ? 0.961 25.234 31.812 1 97.69 120 GLN A CA 1
ATOM 960 C C . GLN A 1 120 ? 2.064 24.188 31.703 1 97.69 120 GLN A C 1
ATOM 962 O O . GLN A 1 120 ? 3.236 24.484 31.938 1 97.69 120 GLN A O 1
ATOM 967 N N . SER A 1 121 ? 1.672 22.984 31.359 1 97.94 121 SER A N 1
ATOM 968 C CA . SER A 1 121 ? 2.627 21.891 31.25 1 97.94 121 SER A CA 1
ATOM 969 C C . SER A 1 121 ? 3.684 22.188 30.188 1 97.94 121 SER A C 1
ATOM 971 O O . SER A 1 121 ? 4.863 21.891 30.375 1 97.94 121 SER A O 1
ATOM 973 N N . ILE A 1 122 ? 3.316 22.812 29.125 1 98.19 122 ILE A N 1
ATOM 974 C CA . ILE A 1 122 ? 4.246 23.141 28.062 1 98.19 122 ILE A CA 1
ATOM 975 C C . ILE A 1 122 ? 5.195 24.25 28.516 1 98.19 122 ILE A C 1
ATOM 977 O O . ILE A 1 122 ? 6.402 24.188 28.266 1 98.19 122 ILE A O 1
ATOM 981 N N . ASN A 1 123 ? 4.699 25.219 29.219 1 98.25 123 ASN A N 1
ATOM 982 C CA . ASN A 1 123 ? 5.484 26.391 29.594 1 98.25 123 ASN A CA 1
ATOM 983 C C . ASN A 1 123 ? 6.418 26.094 30.766 1 98.25 123 ASN A C 1
ATOM 985 O O . ASN A 1 123 ? 7.543 26.594 30.812 1 98.25 123 ASN A O 1
ATOM 989 N N . GLU A 1 124 ? 5.996 25.281 31.625 1 97.69 124 GLU A N 1
ATOM 990 C CA . GLU A 1 124 ? 6.75 25.062 32.844 1 97.69 124 GLU A CA 1
ATOM 991 C C . GLU A 1 124 ? 7.629 23.828 32.75 1 97.69 124 GLU A C 1
ATOM 993 O O . GLU A 1 124 ? 8.781 23.844 33.188 1 97.69 124 GLU A O 1
ATOM 998 N N . GLU A 1 125 ? 7.043 22.766 32.156 1 97.12 125 GLU A N 1
ATOM 999 C CA . GLU A 1 125 ? 7.742 21.484 32.156 1 97.12 125 GLU A CA 1
ATOM 1000 C C . GLU A 1 125 ? 8.25 21.125 30.781 1 97.12 125 GLU A C 1
ATOM 1002 O O . GLU A 1 125 ? 9.086 20.234 30.625 1 97.12 125 GLU A O 1
ATOM 1007 N N . HIS A 1 126 ? 7.773 21.781 29.797 1 97.75 126 HIS A N 1
ATOM 1008 C CA . HIS A 1 126 ? 8.172 21.562 28.406 1 97.75 126 HIS A CA 1
ATOM 1009 C C . HIS A 1 126 ? 7.738 20.188 27.922 1 97.75 126 HIS A C 1
ATOM 1011 O O . HIS A 1 126 ? 8.516 19.469 27.281 1 97.75 126 HIS A O 1
ATOM 1017 N N . TYR A 1 127 ? 6.496 19.859 28.375 1 97.12 127 TYR A N 1
ATOM 1018 C CA . TYR A 1 127 ? 5.797 18.672 27.891 1 97.12 127 TYR A CA 1
ATOM 1019 C C . TYR A 1 127 ? 4.355 19 27.531 1 97.12 127 TYR A C 1
ATOM 1021 O O . TYR A 1 127 ? 3.715 19.828 28.188 1 97.12 127 TYR A O 1
ATOM 1029 N N . ASN A 1 128 ? 3.92 18.391 26.453 1 97.5 128 ASN A N 1
ATOM 1030 C CA . ASN A 1 128 ? 2.475 18.266 26.297 1 97.5 128 ASN A CA 1
ATOM 1031 C C . ASN A 1 128 ? 1.925 17.094 27.094 1 97.5 128 ASN A C 1
ATOM 1033 O O . ASN A 1 128 ? 1.961 15.945 26.609 1 97.5 128 ASN A O 1
ATOM 1037 N N . CYS A 1 129 ? 1.375 17.281 28.188 1 95.12 129 CYS A N 1
ATOM 1038 C CA . CYS A 1 129 ? 1.057 16.25 29.172 1 95.12 129 CYS A CA 1
ATOM 1039 C C . CYS A 1 129 ? -0.044 15.336 28.641 1 95.12 129 CYS A C 1
ATOM 1041 O O . CYS A 1 129 ? -0.16 14.188 29.094 1 95.12 129 CYS A O 1
ATOM 1043 N N . LYS A 1 130 ? -0.787 15.766 27.797 1 94.12 130 LYS A N 1
ATOM 1044 C CA . LYS A 1 130 ? -1.927 14.984 27.312 1 94.12 130 LYS A CA 1
ATOM 1045 C C . LYS A 1 130 ? -1.539 14.109 26.125 1 94.12 130 LYS A C 1
ATOM 1047 O O . LYS A 1 130 ? -1.922 12.938 26.062 1 94.12 130 LYS A O 1
ATOM 1052 N N . TYR A 1 131 ? -0.731 14.617 25.203 1 93.75 131 TYR A N 1
ATOM 1053 C CA . TYR A 1 131 ? -0.536 13.93 23.938 1 93.75 131 TYR A CA 1
ATOM 1054 C C . TYR A 1 131 ? 0.874 13.359 23.828 1 93.75 131 TYR A C 1
ATOM 1056 O O . TYR A 1 131 ? 1.103 12.367 23.125 1 93.75 131 TYR A O 1
ATOM 1064 N N . PHE A 1 132 ? 1.827 13.992 24.516 1 96 132 PHE A N 1
ATOM 1065 C CA . PHE A 1 132 ? 3.201 13.5 24.5 1 96 132 PHE A CA 1
ATOM 1066 C C . PHE A 1 132 ? 3.828 13.641 25.891 1 96 132 PHE A C 1
ATOM 1068 O O . PHE A 1 132 ? 4.809 14.367 26.062 1 96 132 PHE A O 1
ATOM 1075 N N . PRO A 1 133 ? 3.391 12.852 26.797 1 94.62 133 PRO A N 1
ATOM 1076 C CA . PRO A 1 133 ? 3.873 12.992 28.172 1 94.62 133 PRO A CA 1
ATOM 1077 C C . PRO A 1 133 ? 5.309 12.508 28.344 1 94.62 133 PRO A C 1
ATOM 1079 O O . PRO A 1 133 ? 5.965 12.844 29.328 1 94.62 133 PRO A O 1
ATOM 1082 N N . GLN A 1 134 ? 5.812 11.766 27.359 1 94.19 134 GLN A N 1
ATOM 1083 C CA . GLN A 1 134 ? 7.141 11.188 27.516 1 94.19 134 GLN A CA 1
ATOM 1084 C C . GLN A 1 134 ? 8.156 11.883 26.609 1 94.19 134 GLN A C 1
ATOM 1086 O O . GLN A 1 134 ? 9.32 11.477 26.531 1 94.19 134 GLN A O 1
ATOM 1091 N N . HIS A 1 135 ? 7.723 12.953 25.953 1 96.56 135 HIS A N 1
ATOM 1092 C CA . HIS A 1 135 ? 8.594 13.633 25.016 1 96.56 135 HIS A CA 1
ATOM 1093 C C . HIS A 1 135 ? 8.781 15.102 25.391 1 96.56 135 HIS A C 1
ATOM 1095 O O . HIS A 1 135 ? 7.82 15.883 25.359 1 96.56 135 HIS A O 1
ATOM 1101 N N . LYS A 1 136 ? 9.977 15.445 25.672 1 96.62 136 LYS A N 1
ATOM 1102 C CA . LYS A 1 136 ? 10.273 16.828 26.031 1 96.62 136 LYS A CA 1
ATOM 1103 C C . LYS A 1 136 ? 10.266 17.734 24.797 1 96.62 136 LYS A C 1
ATOM 1105 O O . LYS A 1 136 ? 10.797 17.359 23.75 1 96.62 136 LYS A O 1
ATOM 1110 N N . LEU A 1 137 ? 9.68 18.891 24.984 1 98.06 137 LEU A N 1
ATOM 1111 C CA . LEU A 1 137 ? 9.633 19.875 23.906 1 98.06 137 LEU A CA 1
ATOM 1112 C C . LEU A 1 137 ? 10.812 20.844 24 1 98.06 137 LEU A C 1
ATOM 1114 O O . LEU A 1 137 ? 11.336 21.078 25.094 1 98.06 137 LEU A O 1
ATOM 1118 N N . PRO A 1 138 ? 11.273 21.297 22.828 1 97.19 138 PRO A N 1
ATOM 1119 C CA . PRO A 1 138 ? 12.281 22.359 22.875 1 97.19 138 PRO A CA 1
ATOM 1120 C C . PRO A 1 138 ? 11.844 23.562 23.719 1 97.19 138 PRO A C 1
ATOM 1122 O O . PRO A 1 138 ? 10.648 23.875 23.766 1 97.19 138 PRO A O 1
ATOM 1125 N N . LYS A 1 139 ? 12.75 24.312 24.219 1 96 139 LYS A N 1
ATOM 1126 C CA . LYS A 1 139 ? 12.469 25.391 25.172 1 96 139 LYS A CA 1
ATOM 1127 C C . LYS A 1 139 ? 11.805 26.578 24.469 1 96 139 LYS A C 1
ATOM 1129 O O . LYS A 1 139 ? 11.078 27.344 25.109 1 96 139 LYS A O 1
ATOM 1134 N N . ASN A 1 140 ? 12.039 26.656 23.203 1 97.69 140 ASN A N 1
ATOM 1135 C CA . ASN A 1 140 ? 11.469 27.781 22.484 1 97.69 140 ASN A CA 1
ATOM 1136 C C . ASN A 1 140 ? 10.047 27.5 22.016 1 97.69 140 ASN A C 1
ATOM 1138 O O . ASN A 1 140 ? 9.469 28.281 21.266 1 97.69 140 ASN A O 1
ATOM 1142 N N . VAL A 1 141 ? 9.5 26.359 22.453 1 98.5 141 VAL A N 1
ATOM 1143 C CA . VAL A 1 141 ? 8.078 26.109 22.297 1 98.5 141 VAL A CA 1
ATOM 1144 C C . VAL A 1 141 ? 7.32 26.625 23.516 1 98.5 141 VAL A C 1
ATOM 1146 O O . VAL A 1 141 ? 7.555 26.188 24.641 1 98.5 141 VAL A O 1
ATOM 1149 N N . ILE A 1 142 ? 6.465 27.531 23.266 1 98.31 142 ILE A N 1
ATOM 1150 C CA . ILE A 1 142 ? 5.641 28.078 24.328 1 98.31 142 ILE A CA 1
ATOM 1151 C C . ILE A 1 142 ? 4.164 27.906 23.984 1 98.31 142 ILE A C 1
ATOM 1153 O O . ILE A 1 142 ? 3.822 27.609 22.844 1 98.31 142 ILE A O 1
ATOM 1157 N N . ALA A 1 143 ? 3.314 28.078 25.016 1 98.62 143 ALA A N 1
ATOM 1158 C CA . ALA A 1 143 ? 1.883 27.906 24.797 1 98.62 143 ALA A CA 1
ATOM 1159 C C . ALA A 1 143 ? 1.083 29.047 25.406 1 98.62 143 ALA A C 1
ATOM 1161 O O . ALA A 1 143 ? 1.544 29.703 26.344 1 98.62 143 ALA A O 1
ATOM 1162 N N . THR A 1 144 ? -0.064 29.344 24.844 1 98.5 144 THR A N 1
ATOM 1163 C CA . THR A 1 144 ? -0.992 30.344 25.359 1 98.5 144 THR A CA 1
ATOM 1164 C C . THR A 1 144 ? -2.434 29.953 25.047 1 98.5 144 THR A C 1
ATOM 1166 O O . THR A 1 144 ? -2.684 29.125 24.172 1 98.5 144 THR A O 1
ATOM 1169 N N . THR A 1 145 ? -3.328 30.438 25.812 1 97.88 145 THR A N 1
ATOM 1170 C CA . THR A 1 145 ? -4.75 30.25 25.531 1 97.88 145 THR A CA 1
ATOM 1171 C C . THR A 1 145 ? -5.328 31.516 24.875 1 97.88 145 THR A C 1
ATOM 1173 O O . THR A 1 145 ? -6.512 31.547 24.531 1 97.88 145 THR A O 1
ATOM 1176 N N . ASP A 1 146 ? -4.492 32.469 24.609 1 97.81 146 ASP A N 1
ATOM 1177 C CA . ASP A 1 146 ? -4.906 33.75 24.016 1 97.81 146 ASP A CA 1
ATOM 1178 C C . ASP A 1 146 ? -4.559 33.781 22.531 1 97.81 146 ASP A C 1
ATOM 1180 O O . ASP A 1 146 ? -3.389 33.938 22.172 1 97.81 146 ASP A O 1
ATOM 1184 N N . ALA A 1 147 ? -5.566 33.844 21.766 1 98.19 147 ALA A N 1
ATOM 1185 C CA . ALA A 1 147 ? -5.387 33.812 20.312 1 98.19 147 ALA A CA 1
ATOM 1186 C C . ALA A 1 147 ? -4.684 35.062 19.797 1 98.19 147 ALA A C 1
ATOM 1188 O O . ALA A 1 147 ? -3.84 34.969 18.906 1 98.19 147 ALA A O 1
ATOM 1189 N N . LYS A 1 148 ? -5.078 36.156 20.312 1 97.94 148 LYS A N 1
ATOM 1190 C CA . LYS A 1 148 ? -4.48 37.438 19.891 1 97.94 148 LYS A CA 1
ATOM 1191 C C . LYS A 1 148 ? -2.977 37.438 20.141 1 97.94 148 LYS A C 1
ATOM 1193 O O . LYS A 1 148 ? -2.195 37.812 19.266 1 97.94 148 LYS A O 1
ATOM 1198 N N . ALA A 1 149 ? -2.639 37 21.297 1 97.5 149 ALA A N 1
ATOM 1199 C CA . ALA A 1 149 ? -1.229 36.969 21.672 1 97.5 149 ALA A CA 1
ATOM 1200 C C . ALA A 1 149 ? -0.456 36 20.797 1 97.5 149 ALA A C 1
ATOM 1202 O O . ALA A 1 149 ? 0.683 36.281 20.406 1 97.5 149 ALA A O 1
ATOM 1203 N N . ALA A 1 150 ? -1.021 34.906 20.531 1 98.19 150 ALA A N 1
ATOM 1204 C CA . ALA A 1 150 ? -0.366 33.875 19.734 1 98.19 150 ALA A CA 1
ATOM 1205 C C . ALA A 1 150 ? -0.123 34.344 18.312 1 98.19 150 ALA A C 1
ATOM 1207 O O . ALA A 1 150 ? 0.929 34.062 17.734 1 98.19 150 ALA A O 1
ATOM 1208 N N . LEU A 1 151 ? -1.035 35.062 17.75 1 98.38 151 LEU A N 1
ATOM 1209 C CA . LEU A 1 151 ? -1.03 35.375 16.328 1 98.38 151 LEU A CA 1
ATOM 1210 C C . LEU A 1 151 ? -0.235 36.656 16.062 1 98.38 151 LEU A C 1
ATOM 1212 O O . LEU A 1 151 ? 0.217 36.906 14.945 1 98.38 151 LEU A O 1
ATOM 1216 N N . LEU A 1 152 ? -0.078 37.438 17.078 1 97.19 152 LEU A N 1
ATOM 1217 C CA . LEU A 1 152 ? 0.598 38.719 16.922 1 97.19 152 LEU A CA 1
ATOM 1218 C C . LEU A 1 152 ? 2.025 38.5 16.422 1 97.19 152 LEU A C 1
ATOM 1220 O O . LEU A 1 152 ? 2.826 37.844 17.078 1 97.19 152 LEU A O 1
ATOM 1224 N N . GLY A 1 153 ? 2.342 39 15.164 1 96.69 153 GLY A N 1
ATOM 1225 C CA . GLY A 1 153 ? 3.697 39.031 14.633 1 96.69 153 GLY A CA 1
ATOM 1226 C C . GLY A 1 153 ? 4.121 37.688 14.062 1 96.69 153 GLY A C 1
ATOM 1227 O O . GLY A 1 153 ? 5.297 37.469 13.766 1 96.69 153 GLY A O 1
ATOM 1228 N N . ALA A 1 154 ? 3.211 36.812 13.898 1 98.19 154 ALA A N 1
ATOM 1229 C CA . ALA A 1 154 ? 3.553 35.5 13.375 1 98.19 154 ALA A CA 1
ATOM 1230 C C . ALA A 1 154 ? 3.916 35.562 11.898 1 98.19 154 ALA A C 1
ATOM 1232 O O . ALA A 1 154 ? 3.283 36.312 11.133 1 98.19 154 ALA A O 1
ATOM 1233 N N . ASP A 1 155 ? 4.992 34.781 11.5 1 98 155 ASP A N 1
ATOM 1234 C CA . ASP A 1 155 ? 5.441 34.719 10.117 1 98 155 ASP A CA 1
ATOM 1235 C C . ASP A 1 155 ? 4.738 33.594 9.367 1 98 155 ASP A C 1
ATOM 1237 O O . ASP A 1 155 ? 4.523 33.688 8.156 1 98 155 ASP A O 1
ATOM 1241 N N . PHE A 1 156 ? 4.441 32.5 10.047 1 98.31 156 PHE A N 1
ATOM 1242 C CA . PHE A 1 156 ? 3.719 31.344 9.531 1 98.31 156 PHE A CA 1
ATOM 1243 C C . PHE A 1 156 ? 2.727 30.828 10.562 1 98.31 156 PHE A C 1
ATOM 1245 O O . PHE A 1 156 ? 2.91 31.031 11.766 1 98.31 156 PHE A O 1
ATOM 1252 N N . CYS A 1 157 ? 1.673 30.188 10.086 1 98.75 157 CYS A N 1
ATOM 1253 C CA . CYS A 1 157 ? 0.663 29.594 10.961 1 98.75 157 CYS A CA 1
ATOM 1254 C C . CYS A 1 157 ? 0.397 28.141 10.586 1 98.75 157 CYS A C 1
ATOM 1256 O O . CYS A 1 157 ? -0.06 27.859 9.477 1 98.75 157 CYS A O 1
ATOM 1258 N N . PHE A 1 158 ? 0.73 27.25 11.484 1 98.69 158 PHE A N 1
ATOM 1259 C CA . PHE A 1 158 ? 0.302 25.859 11.336 1 98.69 158 PHE A CA 1
ATOM 1260 C C . PHE A 1 158 ? -1.106 25.656 11.883 1 98.69 158 PHE A C 1
ATOM 1262 O O . PHE A 1 158 ? -1.367 25.953 13.055 1 98.69 158 PHE A O 1
ATOM 1269 N N . HIS A 1 159 ? -1.989 25.234 11.078 1 98.69 159 HIS A N 1
ATOM 1270 C CA . HIS A 1 159 ? -3.355 24.953 11.508 1 98.69 159 HIS A CA 1
ATOM 1271 C C . HIS A 1 159 ? -3.566 23.469 11.75 1 98.69 159 HIS A C 1
ATOM 1273 O O . HIS A 1 159 ? -3.654 22.688 10.797 1 98.69 159 HIS A O 1
ATOM 1279 N N . ALA A 1 160 ? -3.76 23.078 12.984 1 97.69 160 ALA A N 1
ATOM 1280 C CA . ALA A 1 160 ? -3.84 21.672 13.352 1 97.69 160 ALA A CA 1
ATOM 1281 C C . ALA A 1 160 ? -5.18 21.344 14.008 1 97.69 160 ALA A C 1
ATOM 1283 O O . ALA A 1 160 ? -5.336 20.297 14.633 1 97.69 160 ALA A O 1
ATOM 1284 N N . VAL A 1 161 ? -6.145 22.234 13.906 1 96.94 161 VAL A N 1
ATOM 1285 C CA . VAL A 1 161 ? -7.488 22 14.422 1 96.94 161 VAL A CA 1
ATOM 1286 C C . VAL A 1 161 ? -8.234 21.031 13.508 1 96.94 161 VAL A C 1
ATOM 1288 O O . VAL A 1 161 ? -8.148 21.141 12.281 1 96.94 161 VAL A O 1
ATOM 1291 N N . PRO A 1 162 ? -8.93 20.031 14.086 1 94.56 162 PRO A N 1
ATOM 1292 C CA . PRO A 1 162 ? -9.688 19.094 13.25 1 94.56 162 PRO A CA 1
ATOM 1293 C C . PRO A 1 162 ? -10.648 19.797 12.297 1 94.56 162 PRO A C 1
ATOM 1295 O O . PRO A 1 162 ? -11.211 20.844 12.641 1 94.56 162 PRO A O 1
ATOM 1298 N N . VAL A 1 163 ? -10.867 19.203 11.195 1 95.12 163 VAL A N 1
ATOM 1299 C CA . VAL A 1 163 ? -11.578 19.812 10.086 1 95.12 163 VAL A CA 1
ATOM 1300 C C . VAL A 1 163 ? -12.984 20.234 10.531 1 95.12 163 VAL A C 1
ATOM 1302 O O . VAL A 1 163 ? -13.43 21.344 10.242 1 95.12 163 VAL A O 1
ATOM 1305 N N . GLN A 1 164 ? -13.656 19.391 11.312 1 92.5 164 GLN A N 1
ATOM 1306 C CA . GLN A 1 164 ? -15.047 19.625 11.695 1 92.5 164 GLN A CA 1
ATOM 1307 C C . GLN A 1 164 ? -15.164 20.859 12.594 1 92.5 164 GLN A C 1
ATOM 1309 O O . GLN A 1 164 ? -16.25 21.438 12.711 1 92.5 164 GLN A O 1
ATOM 1314 N N . PHE A 1 165 ? -14.07 21.281 13.164 1 94.44 165 PHE A N 1
ATOM 1315 C CA . PHE A 1 165 ? -14.117 22.391 14.102 1 94.44 165 PHE A CA 1
ATOM 1316 C C . PHE A 1 165 ? -13.414 23.625 13.516 1 94.44 165 PHE A C 1
ATOM 1318 O O . PHE A 1 165 ? -13.422 24.688 14.125 1 94.44 165 PHE A O 1
ATOM 1325 N N . SER A 1 166 ? -12.867 23.484 12.383 1 96.88 166 SER A N 1
ATOM 1326 C CA . SER A 1 166 ? -11.977 24.5 11.828 1 96.88 166 SER A CA 1
ATOM 1327 C C . SER A 1 166 ? -12.75 25.75 11.414 1 96.88 166 SER A C 1
ATOM 1329 O O . SER A 1 166 ? -12.312 26.875 11.68 1 96.88 166 SER A O 1
ATOM 1331 N N . SER A 1 167 ? -13.891 25.578 10.773 1 96.62 167 SER A N 1
ATOM 1332 C CA . SER A 1 167 ? -14.664 26.734 10.312 1 96.62 167 SER A CA 1
ATOM 1333 C C . SER A 1 167 ? -15.047 27.641 11.477 1 96.62 167 SER A C 1
ATOM 1335 O O . SER A 1 167 ? -14.781 28.844 11.453 1 96.62 167 SER A O 1
ATOM 1337 N N . SER A 1 168 ? -15.672 27.062 12.477 1 96.69 168 SER A N 1
ATOM 1338 C CA . SER A 1 168 ? -16.125 27.828 13.641 1 96.69 168 SER A CA 1
ATOM 1339 C C . SER A 1 168 ? -14.938 28.438 14.383 1 96.69 168 SER A C 1
ATOM 1341 O O . SER A 1 168 ? -14.992 29.609 14.789 1 96.69 168 SER A O 1
ATOM 1343 N N . PHE A 1 169 ? -13.914 27.656 14.531 1 97.5 169 PHE A N 1
ATOM 1344 C CA . PHE A 1 169 ? -12.727 28.109 15.242 1 97.5 169 PHE A CA 1
ATOM 1345 C C . PHE A 1 169 ? -12.086 29.297 14.523 1 97.5 169 PHE A C 1
ATOM 1347 O O . PHE A 1 169 ? -11.781 30.312 15.156 1 97.5 169 PHE A O 1
ATOM 1354 N N . LEU A 1 170 ? -11.859 29.219 13.227 1 98.12 170 LEU A N 1
ATOM 1355 C CA . LEU A 1 170 ? -11.211 30.25 12.43 1 98.12 170 LEU A CA 1
ATOM 1356 C C . LEU A 1 170 ? -12.062 31.516 12.398 1 98.12 170 LEU A C 1
ATOM 1358 O O . LEU A 1 170 ? -11.531 32.625 12.406 1 98.12 170 LEU A O 1
ATOM 1362 N N . GLU A 1 171 ? -13.375 31.391 12.359 1 97.88 171 GLU A N 1
ATOM 1363 C CA . GLU A 1 171 ? -14.266 32.531 12.398 1 97.88 171 GLU A CA 1
ATOM 1364 C C . GLU A 1 171 ? -14.094 33.312 13.695 1 97.88 171 GLU A C 1
ATOM 1366 O O . GLU A 1 171 ? -14.133 34.562 13.688 1 97.88 171 GLU A O 1
ATOM 1371 N N . GLU A 1 172 ? -13.883 32.625 14.727 1 97 172 GLU A N 1
ATOM 1372 C CA . GLU A 1 172 ? -13.758 33.25 16.047 1 97 172 GLU A CA 1
ATOM 1373 C C . GLU A 1 172 ? -12.469 34.062 16.156 1 97 172 GLU A C 1
ATOM 1375 O O . GLU A 1 172 ? -12.414 35.031 16.906 1 97 172 GLU A O 1
ATOM 1380 N N . ILE A 1 173 ? -11.469 33.719 15.422 1 97.5 173 ILE A N 1
ATOM 1381 C CA . ILE A 1 173 ? -10.188 34.375 15.609 1 97.5 173 ILE A CA 1
ATOM 1382 C C . ILE A 1 173 ? -9.867 35.25 14.398 1 97.5 173 ILE A C 1
ATOM 1384 O O . ILE A 1 173 ? -8.773 35.812 14.297 1 97.5 173 ILE A O 1
ATOM 1388 N N . ALA A 1 174 ? -10.719 35.375 13.484 1 97.69 174 ALA A N 1
ATOM 1389 C CA . ALA A 1 174 ? -10.492 36 12.188 1 97.69 174 ALA A CA 1
ATOM 1390 C C . ALA A 1 174 ? -9.961 37.438 12.359 1 97.69 174 ALA A C 1
ATOM 1392 O O . ALA A 1 174 ? -9.109 37.875 11.594 1 97.69 174 ALA A O 1
ATOM 1393 N N . ASP A 1 175 ? -10.391 38.125 13.383 1 96.69 175 ASP A N 1
ATOM 1394 C CA . ASP A 1 175 ? -10.055 39.531 13.594 1 96.69 175 ASP A CA 1
ATOM 1395 C C . ASP A 1 175 ? -8.594 39.688 14 1 96.69 175 ASP A C 1
ATOM 1397 O O . ASP A 1 175 ? -8.031 40.781 13.883 1 96.69 175 ASP A O 1
ATOM 1401 N N . TYR A 1 176 ? -7.992 38.625 14.43 1 97.62 176 TYR A N 1
ATOM 1402 C CA . TYR A 1 176 ? -6.617 38.688 14.914 1 97.62 176 TYR A CA 1
ATOM 1403 C C . TYR A 1 176 ? -5.633 38.219 13.852 1 97.62 176 TYR A C 1
ATOM 1405 O O . TYR A 1 176 ? -4.418 38.344 14.023 1 97.62 176 TYR A O 1
ATOM 1413 N N . VAL A 1 177 ? -6.086 37.719 12.703 1 98 177 VAL A N 1
ATOM 1414 C CA . VAL A 1 177 ? -5.223 37.125 11.688 1 98 177 VAL A CA 1
ATOM 1415 C C . VAL A 1 177 ? -4.766 38.188 10.695 1 98 177 VAL A C 1
ATOM 1417 O O . VAL A 1 177 ? -5.59 38.875 10.078 1 98 177 VAL A O 1
ATOM 1420 N N . ASP A 1 178 ? -3.498 38.344 10.57 1 97.06 178 ASP A N 1
ATOM 1421 C CA . ASP A 1 178 ? -2.953 39.188 9.508 1 97.06 178 ASP A CA 1
ATOM 1422 C C . ASP A 1 178 ? -3.332 38.656 8.133 1 97.06 178 ASP A C 1
ATOM 1424 O O . ASP A 1 178 ? -3.164 37.469 7.859 1 97.06 178 ASP A O 1
ATOM 1428 N N . PRO A 1 179 ? -3.822 39.469 7.262 1 95.81 179 PRO A N 1
ATOM 1429 C CA . PRO A 1 179 ? -4.262 39 5.941 1 95.81 179 PRO A CA 1
ATOM 1430 C C . PRO A 1 179 ? -3.135 38.375 5.125 1 95.81 179 PRO A C 1
ATOM 1432 O O . PRO A 1 179 ? -3.395 37.594 4.211 1 95.81 179 PRO A O 1
ATOM 1435 N N . GLY A 1 180 ? -1.953 38.688 5.418 1 96.19 180 GLY A N 1
ATOM 1436 C CA . GLY A 1 180 ? -0.829 38.125 4.676 1 96.19 180 GLY A CA 1
ATOM 1437 C C . GLY A 1 180 ? -0.191 36.938 5.352 1 96.19 180 GLY A C 1
ATOM 1438 O O . GLY A 1 180 ? 0.755 36.344 4.824 1 96.19 180 GLY A O 1
ATOM 1439 N N . LEU A 1 181 ? -0.719 36.5 6.531 1 97.62 181 LEU A N 1
ATOM 1440 C CA . LEU A 1 181 ? -0.145 35.406 7.277 1 97.62 181 LEU A CA 1
ATOM 1441 C C . LEU A 1 181 ? -0.37 34.094 6.547 1 97.62 181 LEU A C 1
ATOM 1443 O O . LEU A 1 181 ? -1.514 33.688 6.312 1 97.62 181 LEU A O 1
ATOM 1447 N N . PRO A 1 182 ? 0.689 33.375 6.094 1 97.69 182 PRO A N 1
ATOM 1448 C CA . PRO A 1 182 ? 0.517 32.094 5.43 1 97.69 182 PRO A CA 1
ATOM 1449 C C . PRO A 1 182 ? 0.053 30.984 6.383 1 97.69 182 PRO A C 1
ATOM 1451 O O . PRO A 1 182 ? 0.659 30.781 7.441 1 97.69 182 PRO A O 1
ATOM 1454 N N . PHE A 1 183 ? -1.017 30.281 5.977 1 98.44 183 PHE A N 1
ATOM 1455 C CA . PHE A 1 183 ? -1.539 29.156 6.73 1 98.44 183 PHE A CA 1
ATOM 1456 C C . PHE A 1 183 ? -1.026 27.844 6.156 1 98.44 183 PHE A C 1
ATOM 1458 O O . PHE A 1 183 ? -1.144 27.594 4.953 1 98.44 183 PHE A O 1
ATOM 1465 N N . ILE A 1 184 ? -0.419 27.031 6.977 1 98.5 184 ILE A N 1
ATOM 1466 C CA . ILE A 1 184 ? -0.031 25.656 6.645 1 98.5 184 ILE A CA 1
ATOM 1467 C C . ILE A 1 184 ? -1.027 24.672 7.258 1 98.5 184 ILE A C 1
ATOM 1469 O O . ILE A 1 184 ? -0.974 24.406 8.461 1 98.5 184 ILE A O 1
ATOM 1473 N N . SER A 1 185 ? -1.889 24.125 6.434 1 98.19 185 SER A N 1
ATOM 1474 C CA . SER A 1 185 ? -2.943 23.234 6.902 1 98.19 185 SER A CA 1
ATOM 1475 C C . SER A 1 185 ? -2.406 21.828 7.156 1 98.19 185 SER A C 1
ATOM 1477 O O . SER A 1 185 ? -1.817 21.203 6.266 1 98.19 185 SER A O 1
ATOM 1479 N N . LEU A 1 186 ? -2.672 21.312 8.344 1 97.06 186 LEU A N 1
ATOM 1480 C CA . LEU A 1 186 ? -2.217 19.984 8.734 1 97.06 186 LEU A CA 1
ATOM 1481 C C . LEU A 1 186 ? -3.383 19 8.773 1 97.06 186 LEU A C 1
ATOM 1483 O O . LEU A 1 186 ? -3.178 17.781 8.797 1 97.06 186 LEU A O 1
ATOM 1487 N N . SER A 1 187 ? -4.578 19.516 8.781 1 94.12 187 SER A N 1
ATOM 1488 C CA . SER A 1 187 ? -5.766 18.672 8.961 1 94.12 187 SER A CA 1
ATOM 1489 C C . SER A 1 187 ? -6.141 17.969 7.668 1 94.12 187 SER A C 1
ATOM 1491 O O . SER A 1 187 ? -6.098 18.562 6.59 1 94.12 187 SER A O 1
ATOM 1493 N N . LYS A 1 188 ? -6.406 16.703 7.801 1 91.88 188 LYS A N 1
ATOM 1494 C CA . LYS A 1 188 ? -6.754 15.867 6.656 1 91.88 188 LYS A CA 1
ATOM 1495 C C . LYS A 1 188 ? -8.195 15.383 6.758 1 91.88 188 LYS A C 1
ATOM 1497 O O . LYS A 1 188 ? -8.477 14.383 7.422 1 91.88 188 LYS A O 1
ATOM 1502 N N . GLY A 1 189 ? -9.125 16.094 6.062 1 91.25 189 GLY A N 1
ATOM 1503 C CA . GLY A 1 189 ? -10.539 15.742 6.102 1 91.25 189 GLY A CA 1
ATOM 1504 C C . GLY A 1 189 ? -11.398 16.641 5.223 1 91.25 189 GLY A C 1
ATOM 1505 O O . GLY A 1 189 ? -10.875 17.438 4.453 1 91.25 189 GLY A O 1
ATOM 1506 N N . LEU A 1 190 ? -12.688 16.328 5.305 1 93 190 LEU A N 1
ATOM 1507 C CA . LEU A 1 190 ? -13.719 17.109 4.633 1 93 190 LEU A CA 1
ATOM 1508 C C . LEU A 1 190 ? -14.789 17.562 5.625 1 93 190 LEU A C 1
ATOM 1510 O O . LEU A 1 190 ? -15.172 16.797 6.52 1 93 190 LEU A O 1
ATOM 1514 N N . GLU A 1 191 ? -15.125 18.734 5.383 1 91.94 191 GLU A N 1
ATOM 1515 C CA . GLU A 1 191 ? -16.219 19.203 6.223 1 91.94 191 GLU A CA 1
ATOM 1516 C C . GLU A 1 191 ? -17.531 18.547 5.848 1 91.94 191 GLU A C 1
ATOM 1518 O O . GLU A 1 191 ? -17.938 18.562 4.684 1 91.94 191 GLU A O 1
ATOM 1523 N N . LEU A 1 192 ? -18.219 17.859 6.727 1 84.94 192 LEU A N 1
ATOM 1524 C CA . LEU A 1 192 ? -19.375 17 6.504 1 84.94 192 LEU A CA 1
ATOM 1525 C C . LEU A 1 192 ? -20.5 17.766 5.816 1 84.94 192 LEU A C 1
ATOM 1527 O O . LEU A 1 192 ? -21.031 17.312 4.797 1 84.94 192 LEU A O 1
ATOM 1531 N N . ASN A 1 193 ? -20.938 18.922 6.199 1 79.44 193 ASN A N 1
ATOM 1532 C CA . ASN A 1 193 ? -22.125 19.609 5.695 1 79.44 193 ASN A CA 1
ATOM 1533 C C . ASN A 1 193 ? -21.812 20.375 4.41 1 79.44 193 ASN A C 1
ATOM 1535 O O . ASN A 1 193 ? -22.672 20.484 3.529 1 79.44 193 ASN A O 1
ATOM 1539 N N . THR A 1 194 ? -20.656 20.719 4.219 1 89.25 194 THR A N 1
ATOM 1540 C CA . THR A 1 194 ? -20.359 21.578 3.08 1 89.25 194 THR A CA 1
ATOM 1541 C C . THR A 1 194 ? -19.484 20.859 2.066 1 89.25 194 THR A C 1
ATOM 1543 O O . THR A 1 194 ? -19.344 21.297 0.926 1 89.25 194 THR A O 1
ATOM 1546 N N . LEU A 1 195 ? -18.812 19.734 2.447 1 90.31 195 LEU A N 1
ATOM 1547 C CA . LEU A 1 195 ? -17.906 18.938 1.628 1 90.31 195 LEU A CA 1
ATOM 1548 C C . LEU A 1 195 ? -16.656 19.719 1.263 1 90.31 195 LEU A C 1
ATOM 1550 O O . LEU A 1 195 ? -15.914 19.344 0.357 1 90.31 195 LEU A O 1
ATOM 1554 N N . ARG A 1 196 ? -16.438 20.844 1.964 1 93.5 196 ARG A N 1
ATOM 1555 C CA . ARG A 1 196 ? -15.305 21.703 1.649 1 93.5 196 ARG A CA 1
ATOM 1556 C C . ARG A 1 196 ? -14.008 21.094 2.184 1 93.5 196 ARG A C 1
ATOM 1558 O O . ARG A 1 196 ? -14 20.453 3.232 1 93.5 196 ARG A O 1
ATOM 1565 N N . THR A 1 197 ? -12.984 21.359 1.403 1 94.56 197 THR A N 1
ATOM 1566 C CA . THR A 1 197 ? -11.625 21.062 1.847 1 94.56 197 THR A CA 1
ATOM 1567 C C . THR A 1 197 ? -11.047 22.219 2.654 1 94.56 197 THR A C 1
ATOM 1569 O O . THR A 1 197 ? -11.641 23.297 2.699 1 94.56 197 THR A O 1
ATOM 1572 N N . MET A 1 198 ? -9.938 21.984 3.279 1 96.44 198 MET A N 1
ATOM 1573 C CA . MET A 1 198 ? -9.32 23.031 4.105 1 96.44 198 MET A CA 1
ATOM 1574 C C . MET A 1 198 ? -8.914 24.234 3.258 1 96.44 198 MET A C 1
ATOM 1576 O O . MET A 1 198 ? -8.977 25.375 3.719 1 96.44 198 MET A O 1
ATOM 1580 N N . SER A 1 199 ? -8.484 23.969 2.043 1 95.31 199 SER A N 1
ATOM 1581 C CA . SER A 1 199 ? -8.094 25.062 1.144 1 95.31 199 SER A CA 1
ATOM 1582 C C . SER A 1 199 ? -9.273 25.969 0.828 1 95.31 199 SER A C 1
ATOM 1584 O O . SER A 1 199 ? -9.094 27.125 0.437 1 95.31 199 SER A O 1
ATOM 1586 N N . GLN A 1 200 ? -10.438 25.453 1.046 1 95.12 200 GLN A N 1
ATOM 1587 C CA . GLN A 1 200 ? -11.648 26.234 0.856 1 95.12 200 GLN A CA 1
ATOM 1588 C C . GLN A 1 200 ? -12.141 26.828 2.18 1 95.12 200 GLN A C 1
ATOM 1590 O O . GLN A 1 200 ? -12.609 27.969 2.227 1 95.12 200 GLN A O 1
ATOM 1595 N N . ILE A 1 201 ? -11.969 26.109 3.225 1 96.88 201 ILE A N 1
ATOM 1596 C CA . ILE A 1 201 ? -12.477 26.469 4.539 1 96.88 201 ILE A CA 1
ATOM 1597 C C . ILE A 1 201 ? -11.703 27.672 5.07 1 96.88 201 ILE A C 1
ATOM 1599 O O . ILE A 1 201 ? -12.297 28.641 5.578 1 96.88 201 ILE A O 1
ATOM 1603 N N . ILE A 1 202 ? -10.414 27.719 4.926 1 97.62 202 ILE A N 1
ATOM 1604 C CA . ILE A 1 202 ? -9.547 28.688 5.574 1 97.62 202 ILE A CA 1
ATOM 1605 C C . ILE A 1 202 ? -9.852 30.094 5.027 1 97.62 202 ILE A C 1
ATOM 1607 O O . ILE A 1 202 ? -10.227 30.984 5.781 1 97.62 202 ILE A O 1
ATOM 1611 N N . PRO A 1 203 ? -9.766 30.328 3.705 1 97.06 203 PRO A N 1
ATOM 1612 C CA . PRO A 1 203 ? -10.062 31.672 3.209 1 97.06 203 PRO A CA 1
ATOM 1613 C C . PRO A 1 203 ? -11.5 32.094 3.496 1 97.06 203 PRO A C 1
ATOM 1615 O O . PRO A 1 203 ? -11.75 33.25 3.809 1 97.06 203 PRO A O 1
ATOM 1618 N N . LYS A 1 204 ? -12.406 31.172 3.449 1 96.81 204 LYS A N 1
ATOM 1619 C CA . LYS A 1 204 ? -13.812 31.5 3.676 1 96.81 204 LYS A CA 1
ATOM 1620 C C . LYS A 1 204 ? -14.062 31.891 5.125 1 96.81 204 LYS A C 1
ATOM 1622 O O . LYS A 1 204 ? -14.703 32.906 5.395 1 96.81 204 LYS A O 1
ATOM 1627 N N . ALA A 1 205 ? -13.586 31.094 6.039 1 97.56 205 ALA A N 1
ATOM 1628 C CA . ALA A 1 205 ? -13.805 31.328 7.461 1 97.56 205 ALA A CA 1
ATOM 1629 C C . ALA A 1 205 ? -13.125 32.625 7.914 1 97.56 205 ALA A C 1
ATOM 1631 O O . ALA A 1 205 ? -13.633 33.312 8.789 1 97.56 205 ALA A O 1
ATOM 1632 N N . LEU A 1 206 ? -12 32.969 7.316 1 97.88 206 LEU A N 1
ATOM 1633 C CA . LEU A 1 206 ? -11.25 34.156 7.664 1 97.88 206 LEU A CA 1
ATOM 1634 C C . LEU A 1 206 ? -11.781 35.375 6.906 1 97.88 206 LEU A C 1
ATOM 1636 O O . LEU A 1 206 ? -11.289 36.5 7.094 1 97.88 206 LEU A O 1
ATOM 1640 N N . LYS A 1 207 ? -12.719 35.188 6 1 96.5 207 LYS A N 1
ATOM 1641 C CA . LYS A 1 207 ? -13.32 36.25 5.172 1 96.5 207 LYS A CA 1
ATOM 1642 C C . LYS A 1 207 ? -12.266 36.969 4.344 1 96.5 207 LYS A C 1
ATOM 1644 O O . LYS A 1 207 ? -12.273 38.188 4.25 1 96.5 207 LYS A O 1
ATOM 1649 N N . ASN A 1 208 ? -11.258 36.219 3.867 1 96.81 208 ASN A N 1
ATOM 1650 C CA . ASN A 1 208 ? -10.172 36.688 3.012 1 96.81 208 ASN A CA 1
ATOM 1651 C C . ASN A 1 208 ? -9.883 35.688 1.884 1 96.81 208 ASN A C 1
ATOM 1653 O O . ASN A 1 208 ? -9.047 34.812 2.035 1 96.81 208 ASN A O 1
ATOM 1657 N N . PRO A 1 209 ? -10.492 35.906 0.719 1 93.25 209 PRO A N 1
ATOM 1658 C CA . PRO A 1 209 ? -10.336 34.969 -0.402 1 93.25 209 PRO A CA 1
ATOM 1659 C C . PRO A 1 209 ? -8.883 34.844 -0.863 1 93.25 209 PRO A C 1
ATOM 1661 O O . PRO A 1 209 ? -8.531 33.875 -1.528 1 93.25 209 PRO A O 1
ATOM 1664 N N . ARG A 1 210 ? -8.062 35.812 -0.468 1 93.31 210 ARG A N 1
ATOM 1665 C CA . ARG A 1 210 ? -6.676 35.781 -0.914 1 93.31 210 ARG A CA 1
ATOM 1666 C C . ARG A 1 210 ? -5.746 35.344 0.211 1 93.31 210 ARG A C 1
ATOM 1668 O O . ARG A 1 210 ? -4.527 35.469 0.099 1 93.31 210 ARG A O 1
ATOM 1675 N N . GLN A 1 211 ? -6.344 34.906 1.312 1 95.38 211 GLN A N 1
ATOM 1676 C CA . GLN A 1 211 ? -5.52 34.406 2.406 1 95.38 211 GLN A CA 1
ATOM 1677 C C . GLN A 1 211 ? -4.512 33.375 1.91 1 95.38 211 GLN A C 1
ATOM 1679 O O . GLN A 1 211 ? -4.887 32.375 1.275 1 95.38 211 GLN A O 1
ATOM 1684 N N . PRO A 1 212 ? -3.18 33.594 2.105 1 95.81 212 PRO A N 1
ATOM 1685 C CA . PRO A 1 212 ? -2.199 32.562 1.704 1 95.81 212 PRO A CA 1
ATOM 1686 C C . PRO A 1 212 ? -2.359 31.266 2.469 1 95.81 212 PRO A C 1
ATOM 1688 O O . PRO A 1 212 ? -2.576 31.266 3.682 1 95.81 212 PRO A O 1
ATOM 1691 N N . TYR A 1 213 ? -2.326 30.188 1.718 1 95.19 213 TYR A N 1
ATOM 1692 C CA . TYR A 1 213 ? -2.457 28.891 2.365 1 95.19 213 TYR A CA 1
ATOM 1693 C C . TYR A 1 213 ? -1.647 27.828 1.629 1 95.19 213 TYR A C 1
ATOM 1695 O O . TYR A 1 213 ? -1.386 27.953 0.431 1 95.19 213 TYR A O 1
ATOM 1703 N N . VAL A 1 214 ? -1.217 26.812 2.367 1 97 214 VAL A N 1
ATOM 1704 C CA . VAL A 1 214 ? -0.525 25.641 1.868 1 97 214 VAL A CA 1
ATOM 1705 C C . VAL A 1 214 ? -1.005 24.391 2.625 1 97 214 VAL A C 1
ATOM 1707 O O . VAL A 1 214 ? -1.486 24.5 3.756 1 97 214 VAL A O 1
ATOM 1710 N N . VAL A 1 215 ? -1.001 23.25 1.898 1 97.38 215 VAL A N 1
ATOM 1711 C CA . VAL A 1 215 ? -1.419 22 2.52 1 97.38 215 VAL A CA 1
ATOM 1712 C C . VAL A 1 215 ? -0.201 21.109 2.762 1 97.38 215 VAL A C 1
ATOM 1714 O O . VAL A 1 215 ? 0.611 20.891 1.858 1 97.38 215 VAL A O 1
ATOM 1717 N N . LEU A 1 216 ? -0.014 20.703 3.971 1 97.06 216 LEU A N 1
ATOM 1718 C CA . LEU A 1 216 ? 1.028 19.75 4.332 1 97.06 216 LEU A CA 1
ATOM 1719 C C . LEU A 1 216 ? 0.43 18.375 4.641 1 97.06 216 LEU A C 1
ATOM 1721 O O . LEU A 1 216 ? -0.418 18.25 5.527 1 97.06 216 LEU A O 1
ATOM 1725 N N . SER A 1 217 ? 0.806 17.359 3.846 1 95.94 217 SER A N 1
ATOM 1726 C CA . SER A 1 217 ? 0.221 16.016 3.973 1 95.94 217 SER A CA 1
ATOM 1727 C C . SER A 1 217 ? 1.256 14.938 3.701 1 95.94 217 SER A C 1
ATOM 1729 O O . SER A 1 217 ? 2.436 15.234 3.496 1 95.94 217 SER A O 1
ATOM 1731 N N . GLY A 1 218 ? 0.835 13.664 3.869 1 94.19 218 GLY A N 1
ATOM 1732 C CA . GLY A 1 218 ? 1.728 12.531 3.678 1 94.19 218 GLY A CA 1
ATOM 1733 C C . GLY A 1 218 ? 1.719 11.562 4.844 1 94.19 218 GLY A C 1
ATOM 1734 O O . GLY A 1 218 ? 1.075 11.82 5.863 1 94.19 218 GLY A O 1
ATOM 1735 N N . PRO A 1 219 ? 2.369 10.453 4.598 1 94.5 219 PRO A N 1
ATOM 1736 C CA . PRO A 1 219 ? 2.463 9.453 5.664 1 94.5 219 PRO A CA 1
ATOM 1737 C C . PRO A 1 219 ? 3.344 9.914 6.824 1 94.5 219 PRO A C 1
ATOM 1739 O O . PRO A 1 219 ? 4.574 9.883 6.723 1 94.5 219 PRO A O 1
ATOM 1742 N N . SER A 1 220 ? 2.693 10.266 7.938 1 95.25 220 SER A N 1
ATOM 1743 C CA . SER A 1 220 ? 3.457 10.859 9.031 1 95.25 220 SER A CA 1
ATOM 1744 C C . SER A 1 220 ? 2.736 10.68 10.367 1 95.25 220 SER A C 1
ATOM 1746 O O . SER A 1 220 ? 1.939 11.539 10.758 1 95.25 220 SER A O 1
ATOM 1748 N N . PHE A 1 221 ? 3.143 9.68 11.047 1 94.25 221 PHE A N 1
ATOM 1749 C CA . PHE A 1 221 ? 2.666 9.57 12.422 1 94.25 221 PHE A CA 1
ATOM 1750 C C . PHE A 1 221 ? 3.412 10.539 13.328 1 94.25 221 PHE A C 1
ATOM 1752 O O . PHE A 1 221 ? 4.645 10.602 13.305 1 94.25 221 PHE A O 1
ATOM 1759 N N . ALA A 1 222 ? 2.668 11.203 14.117 1 95.5 222 ALA A N 1
ATOM 1760 C CA . ALA A 1 222 ? 3.219 12.227 15.008 1 95.5 222 ALA A CA 1
ATOM 1761 C C . ALA A 1 222 ? 4.27 11.633 15.945 1 95.5 222 ALA A C 1
ATOM 1763 O O . ALA A 1 222 ? 5.305 12.25 16.188 1 95.5 222 ALA A O 1
ATOM 1764 N N . LEU A 1 223 ? 4.008 10.477 16.469 1 93.88 223 LEU A N 1
ATOM 1765 C CA . LEU A 1 223 ? 4.91 9.828 17.422 1 93.88 223 LEU A CA 1
ATOM 1766 C C . LEU A 1 223 ? 6.289 9.617 16.797 1 93.88 223 LEU A C 1
ATOM 1768 O O . LEU A 1 223 ? 7.309 9.867 17.438 1 93.88 223 LEU A O 1
ATOM 1772 N N . GLU A 1 224 ? 6.32 9.195 15.602 1 94 224 GLU A N 1
ATOM 1773 C CA . GLU A 1 224 ? 7.594 8.914 14.945 1 94 224 GLU A CA 1
ATOM 1774 C C . GLU A 1 224 ? 8.32 10.203 14.578 1 94 224 GLU A C 1
ATOM 1776 O O . GLU A 1 224 ? 9.555 10.242 14.562 1 94 224 GLU A O 1
ATOM 1781 N N . LEU A 1 225 ? 7.551 11.234 14.312 1 94.75 225 LEU A N 1
ATOM 1782 C CA . LEU A 1 225 ? 8.156 12.547 14.141 1 94.75 225 LEU A CA 1
ATOM 1783 C C . LEU A 1 225 ? 8.82 13.016 15.43 1 94.75 225 LEU A C 1
ATOM 1785 O O . LEU A 1 225 ? 9.945 13.523 15.406 1 94.75 225 LEU A O 1
ATOM 1789 N N . MET A 1 226 ? 8.141 12.789 16.578 1 95.5 226 MET A N 1
ATOM 1790 C CA . MET A 1 226 ? 8.672 13.172 17.875 1 95.5 226 MET A CA 1
ATOM 1791 C C . MET A 1 226 ? 9.938 12.383 18.203 1 95.5 226 MET A C 1
ATOM 1793 O O . MET A 1 226 ? 10.844 12.898 18.875 1 95.5 226 MET A O 1
ATOM 1797 N N . ASN A 1 227 ? 9.984 11.18 17.656 1 92.88 227 ASN A N 1
ATOM 1798 C CA . ASN A 1 227 ? 11.156 10.32 17.859 1 92.88 227 ASN A CA 1
ATOM 1799 C C . ASN A 1 227 ? 12.242 10.609 16.828 1 92.88 227 ASN A C 1
ATOM 1801 O O . ASN A 1 227 ? 13.234 9.883 16.75 1 92.88 227 ASN A O 1
ATOM 1805 N N . GLU A 1 228 ? 12.039 11.57 15.945 1 91.12 228 GLU A N 1
ATOM 1806 C CA . GLU A 1 228 ? 12.984 12.039 14.938 1 91.12 228 GLU A CA 1
ATOM 1807 C C . GLU A 1 228 ? 13.352 10.93 13.961 1 91.12 228 GLU A C 1
ATOM 1809 O O . GLU A 1 228 ? 14.516 10.805 13.562 1 91.12 228 GLU A O 1
ATOM 1814 N N . LEU A 1 229 ? 12.414 10.117 13.758 1 90.5 229 LEU A N 1
ATOM 1815 C CA . LEU A 1 229 ? 12.602 9.086 12.75 1 90.5 229 LEU A CA 1
ATOM 1816 C C . LEU A 1 229 ? 12.391 9.656 11.344 1 90.5 229 LEU A C 1
ATOM 1818 O O . LEU A 1 229 ? 11.602 10.578 11.164 1 90.5 229 LEU A O 1
ATOM 1822 N N . PRO A 1 230 ? 13.109 9.125 10.32 1 89.56 230 PRO A N 1
ATOM 1823 C CA . PRO A 1 230 ? 12.992 9.664 8.969 1 89.56 230 PRO A CA 1
ATOM 1824 C C . PRO A 1 230 ? 11.555 9.641 8.445 1 89.56 230 PRO A C 1
ATOM 1826 O O . PRO A 1 230 ? 10.852 8.633 8.617 1 89.56 230 PRO A O 1
ATOM 1829 N N . THR A 1 231 ? 11.125 10.758 7.891 1 91.88 231 THR A N 1
ATOM 1830 C CA . THR A 1 231 ? 9.766 10.945 7.402 1 91.88 231 THR A CA 1
ATOM 1831 C C . THR A 1 231 ? 9.758 11.766 6.117 1 91.88 231 THR A C 1
ATOM 1833 O O . THR A 1 231 ? 10.648 12.586 5.895 1 91.88 231 THR A O 1
ATOM 1836 N N . ALA A 1 232 ? 8.875 11.445 5.262 1 91.06 232 ALA A N 1
ATOM 1837 C CA . ALA A 1 232 ? 8.68 12.242 4.055 1 91.06 232 ALA A CA 1
ATOM 1838 C C . ALA A 1 232 ? 7.238 12.742 3.959 1 91.06 232 ALA A C 1
ATOM 1840 O O . ALA A 1 232 ? 6.297 12.008 4.27 1 91.06 232 ALA A O 1
ATOM 1841 N N . MET A 1 233 ? 7.105 14 3.582 1 93.94 233 MET A N 1
ATOM 1842 C CA . MET A 1 233 ? 5.793 14.617 3.43 1 93.94 233 MET A CA 1
ATOM 1843 C C . MET A 1 233 ? 5.73 15.445 2.148 1 93.94 233 MET A C 1
ATOM 1845 O O . MET A 1 233 ? 6.723 15.562 1.431 1 93.94 233 MET A O 1
ATOM 1849 N N . VAL A 1 234 ? 4.48 15.93 1.851 1 93.5 234 VAL A N 1
ATOM 1850 C CA . VAL A 1 234 ? 4.258 16.734 0.658 1 93.5 234 VAL A CA 1
ATOM 1851 C C . VAL A 1 234 ? 3.604 18.062 1.049 1 93.5 234 VAL A C 1
ATOM 1853 O O . VAL A 1 234 ? 2.672 18.094 1.856 1 93.5 234 VAL A O 1
ATOM 1856 N N . VAL A 1 235 ? 4.211 19.125 0.538 1 95.25 235 VAL A N 1
ATOM 1857 C CA . VAL A 1 235 ? 3.609 20.438 0.665 1 95.25 235 VAL A CA 1
ATOM 1858 C C . VAL A 1 235 ? 2.977 20.844 -0.664 1 95.25 235 VAL A C 1
ATOM 1860 O O .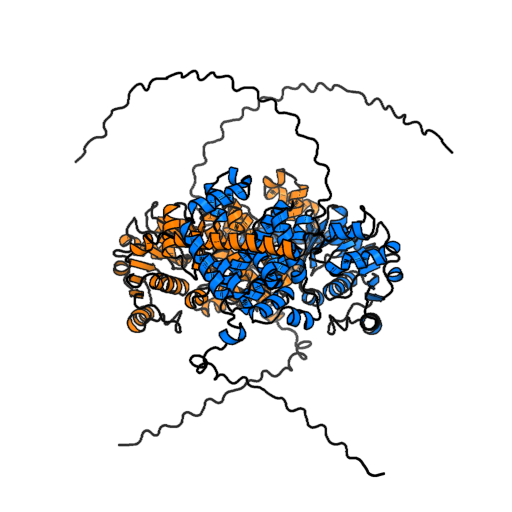 VAL A 1 235 ? 3.646 20.875 -1.698 1 95.25 235 VAL A O 1
ATOM 1863 N N . ALA A 1 236 ? 1.654 21.141 -0.62 1 96.06 236 ALA A N 1
ATOM 1864 C CA . ALA A 1 236 ? 0.933 21.469 -1.85 1 96.06 236 ALA A CA 1
ATOM 1865 C C . ALA A 1 236 ? 0.365 22.875 -1.803 1 96.06 236 ALA A C 1
ATOM 1867 O O . ALA A 1 236 ? -0.23 23.281 -0.801 1 96.06 236 ALA A O 1
ATOM 1868 N N . SER A 1 237 ? 0.612 23.625 -2.875 1 95.94 237 SER A N 1
ATOM 1869 C CA . SER A 1 237 ? 0.086 24.969 -3.049 1 95.94 237 SER A CA 1
ATOM 1870 C C . SER A 1 237 ? 0.021 25.359 -4.523 1 95.94 237 SER A C 1
ATOM 1872 O O . SER A 1 237 ? 0.801 24.859 -5.336 1 95.94 237 SER A O 1
ATOM 1874 N N . LYS A 1 238 ? -0.923 26.203 -4.797 1 92.19 238 LYS A N 1
ATOM 1875 C CA . LYS A 1 238 ? -0.961 26.766 -6.145 1 92.19 238 LYS A CA 1
ATOM 1876 C C . LYS A 1 238 ? 0.143 27.797 -6.348 1 92.19 238 LYS A C 1
ATOM 1878 O O . LYS A 1 238 ? 0.547 28.062 -7.484 1 92.19 238 LYS A O 1
ATOM 1883 N N . ASP A 1 239 ? 0.58 28.344 -5.25 1 93.25 239 ASP A N 1
ATOM 1884 C CA . ASP A 1 239 ? 1.7 29.281 -5.262 1 93.25 239 ASP A CA 1
ATOM 1885 C C . ASP A 1 239 ? 3.023 28.562 -5.02 1 93.25 239 ASP A C 1
ATOM 1887 O O . ASP A 1 239 ? 3.352 28.219 -3.883 1 93.25 239 ASP A O 1
ATOM 1891 N N . LYS A 1 240 ? 3.799 28.5 -6.02 1 89.94 240 LYS A N 1
ATOM 1892 C CA . LYS A 1 240 ? 5.055 27.766 -5.961 1 89.94 240 LYS A CA 1
ATOM 1893 C C . LYS A 1 240 ? 6.008 28.375 -4.941 1 89.94 240 LYS A C 1
ATOM 1895 O O . LYS A 1 240 ? 6.746 27.656 -4.262 1 89.94 240 LYS A O 1
ATOM 1900 N N . LYS A 1 241 ? 6.027 29.625 -4.934 1 91 241 LYS A N 1
ATOM 1901 C CA . LYS A 1 241 ? 6.914 30.297 -3.99 1 91 241 LYS A CA 1
ATOM 1902 C C . LYS A 1 241 ? 6.551 29.953 -2.549 1 91 241 LYS A C 1
ATOM 1904 O O . LYS A 1 241 ? 7.434 29.766 -1.707 1 91 241 LYS A O 1
ATOM 1909 N N . MET A 1 242 ? 5.301 29.906 -2.324 1 94.19 242 MET A N 1
ATOM 1910 C CA . MET A 1 242 ? 4.828 29.562 -0.988 1 94.19 242 MET A CA 1
ATOM 1911 C C . MET A 1 242 ? 5.203 28.125 -0.634 1 94.19 242 MET A C 1
ATOM 1913 O O . MET A 1 242 ? 5.641 27.844 0.484 1 94.19 242 MET A O 1
ATOM 1917 N N . ALA A 1 243 ? 5 27.219 -1.555 1 94.19 243 ALA A N 1
ATOM 1918 C CA . ALA A 1 243 ? 5.371 25.828 -1.337 1 94.19 243 ALA A CA 1
ATOM 1919 C C . ALA A 1 243 ? 6.863 25.703 -1.031 1 94.19 243 ALA A C 1
ATOM 1921 O O . ALA A 1 243 ? 7.254 24.969 -0.121 1 94.19 243 ALA A O 1
ATOM 1922 N N . ASN A 1 244 ? 7.633 26.406 -1.724 1 91 244 ASN A N 1
ATOM 1923 C CA . ASN A 1 244 ? 9.078 26.391 -1.526 1 91 244 ASN A CA 1
ATOM 1924 C C . ASN A 1 244 ? 9.469 26.953 -0.167 1 91 244 ASN A C 1
ATOM 1926 O O . ASN A 1 244 ? 10.391 26.469 0.479 1 91 244 ASN A O 1
ATOM 1930 N N . SER A 1 245 ? 8.82 27.984 0.177 1 93.69 245 SER A N 1
ATOM 1931 C CA . SER A 1 245 ? 9.094 28.594 1.472 1 93.69 245 SER A CA 1
ATOM 1932 C C . SER A 1 245 ? 8.844 27.609 2.613 1 93.69 245 SER A C 1
ATOM 1934 O O . SER A 1 245 ? 9.648 27.516 3.541 1 93.69 245 SER A O 1
ATOM 1936 N N . VAL A 1 246 ? 7.781 26.906 2.494 1 95.31 246 VAL A N 1
ATOM 1937 C CA . VAL A 1 246 ? 7.438 25.953 3.543 1 95.31 246 VAL A CA 1
ATOM 1938 C C . VAL A 1 246 ? 8.414 24.781 3.516 1 95.31 246 VAL A C 1
ATOM 1940 O O . VAL A 1 246 ? 8.789 24.25 4.562 1 95.31 246 VAL A O 1
ATOM 1943 N N . GLN A 1 247 ? 8.773 24.359 2.354 1 92.56 247 GLN A N 1
ATOM 1944 C CA . GLN A 1 247 ? 9.789 23.328 2.234 1 92.56 247 GLN A CA 1
ATOM 1945 C C . GLN A 1 247 ? 11.078 23.719 2.947 1 92.56 247 GLN A C 1
ATOM 1947 O O . GLN A 1 247 ? 11.656 22.938 3.693 1 92.56 247 GLN A O 1
ATOM 1952 N N . GLN A 1 248 ? 11.5 24.953 2.76 1 89.69 248 GLN A N 1
ATOM 1953 C CA . GLN A 1 248 ? 12.719 25.438 3.389 1 89.69 248 GLN A CA 1
ATOM 1954 C C . GLN A 1 248 ? 12.562 25.531 4.906 1 89.69 248 GLN A C 1
ATOM 1956 O O . GLN A 1 248 ? 13.508 25.297 5.652 1 89.69 248 GLN A O 1
ATOM 1961 N N . LEU A 1 249 ? 11.422 25.828 5.25 1 93.75 249 LEU A N 1
ATOM 1962 C CA . LEU A 1 249 ? 11.117 26 6.668 1 93.75 249 LEU A CA 1
ATOM 1963 C C . LEU A 1 249 ? 11.195 24.656 7.395 1 93.75 249 LEU A C 1
ATOM 1965 O O . LEU A 1 249 ? 11.672 24.594 8.531 1 93.75 249 LEU A O 1
ATOM 1969 N N . MET A 1 250 ? 10.836 23.609 6.711 1 93.75 250 MET A N 1
ATOM 1970 C CA . MET A 1 250 ? 10.547 22.359 7.422 1 93.75 250 MET A CA 1
ATOM 1971 C C . MET A 1 250 ? 11.602 21.312 7.113 1 93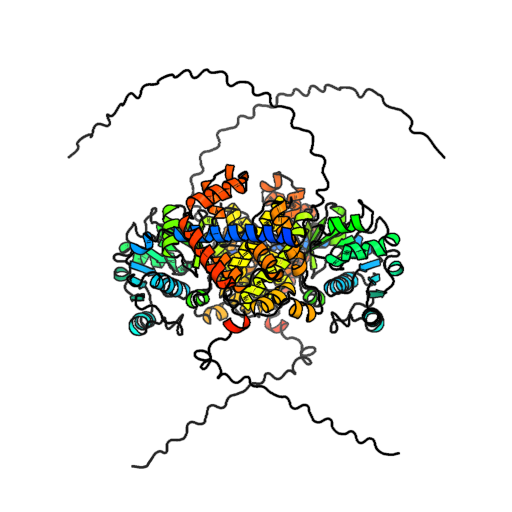.75 250 MET A C 1
ATOM 1973 O O . MET A 1 250 ? 11.93 20.484 7.969 1 93.75 250 MET A O 1
ATOM 1977 N N . ALA A 1 251 ? 12.109 21.297 5.945 1 88.81 251 ALA A N 1
ATOM 1978 C CA . ALA A 1 251 ? 13.016 20.234 5.508 1 88.81 251 ALA A CA 1
ATOM 1979 C C . ALA A 1 251 ? 14.211 20.125 6.441 1 88.81 251 ALA A C 1
ATOM 1981 O O . ALA A 1 251 ? 14.758 21.125 6.895 1 88.81 251 ALA A O 1
ATOM 1982 N N . SER A 1 252 ? 14.547 18.922 6.785 1 85.31 252 SER A N 1
ATOM 1983 C CA . SER A 1 252 ? 15.672 18.609 7.66 1 85.31 252 SER A CA 1
ATOM 1984 C C . SER A 1 252 ? 16.297 17.266 7.297 1 85.31 252 SER A C 1
ATOM 1986 O O . SER A 1 252 ? 15.945 16.672 6.281 1 85.31 252 SER A O 1
ATOM 1988 N N . LYS A 1 253 ? 17.234 16.844 8.109 1 77.88 253 LYS A N 1
ATOM 1989 C CA . LYS A 1 253 ? 17.906 15.57 7.883 1 77.88 253 LYS A CA 1
ATOM 1990 C C . LYS A 1 253 ? 16.938 14.406 8.023 1 77.88 253 LYS A C 1
ATOM 1992 O O . LYS A 1 253 ? 17.078 13.391 7.336 1 77.88 253 LYS A O 1
ATOM 1997 N N . ASN A 1 254 ? 15.914 14.586 8.844 1 84.94 254 ASN A N 1
ATOM 1998 C CA . ASN A 1 254 ? 15.008 13.477 9.109 1 84.94 254 ASN A CA 1
ATOM 1999 C C . ASN A 1 254 ? 13.625 13.727 8.516 1 84.94 254 ASN A C 1
ATOM 2001 O O . ASN A 1 254 ? 12.711 12.914 8.68 1 84.94 254 ASN A O 1
ATOM 2005 N N . LEU A 1 255 ? 13.508 14.883 7.879 1 90.19 255 LEU A N 1
ATOM 2006 C CA . LEU A 1 255 ? 12.203 15.195 7.301 1 90.19 255 LEU A CA 1
ATOM 2007 C C . LEU A 1 255 ? 12.359 15.727 5.875 1 90.19 255 LEU A C 1
ATOM 2009 O O . LEU A 1 255 ? 12.789 16.859 5.672 1 90.19 255 LEU A O 1
ATOM 2013 N N . ARG A 1 256 ? 11.945 14.867 5.008 1 87.88 256 ARG A N 1
ATOM 2014 C CA . ARG A 1 256 ? 11.945 15.258 3.602 1 87.88 256 ARG A CA 1
ATOM 2015 C C . ARG A 1 256 ? 10.602 15.867 3.201 1 87.88 256 ARG A C 1
ATOM 2017 O O . ARG A 1 256 ? 9.547 15.359 3.574 1 87.88 256 ARG A O 1
ATOM 2024 N N . ILE A 1 257 ? 10.688 17 2.471 1 90.38 257 ILE A N 1
ATOM 2025 C CA . ILE A 1 257 ? 9.469 17.672 2.033 1 90.38 257 ILE A CA 1
ATOM 2026 C C . ILE A 1 257 ? 9.461 17.797 0.512 1 90.38 257 ILE A C 1
ATOM 2028 O O . ILE A 1 257 ? 10.32 18.469 -0.064 1 90.38 257 ILE A O 1
ATOM 2032 N N . ASN A 1 258 ? 8.453 17.156 -0.109 1 86.31 258 ASN A N 1
ATOM 2033 C CA . ASN A 1 258 ? 8.219 17.312 -1.54 1 86.31 258 ASN A CA 1
ATOM 2034 C C . ASN A 1 258 ? 7.18 18.391 -1.819 1 86.31 258 ASN A C 1
ATOM 2036 O O . ASN A 1 258 ? 6.277 18.625 -1.011 1 86.31 258 ASN A O 1
ATOM 2040 N N . THR A 1 259 ? 7.387 19.062 -2.932 1 89.31 259 THR A N 1
ATOM 2041 C CA . THR A 1 259 ? 6.426 20.109 -3.279 1 89.31 259 THR A CA 1
ATOM 2042 C C . THR A 1 259 ? 5.484 19.641 -4.379 1 89.31 259 THR A C 1
ATOM 2044 O O . THR A 1 259 ? 5.84 18.766 -5.176 1 89.31 259 THR A O 1
ATOM 2047 N N . SER A 1 260 ? 4.262 20.125 -4.332 1 90 260 SER A N 1
ATOM 2048 C CA . SER A 1 260 ? 3.248 19.812 -5.336 1 90 260 SER A CA 1
ATOM 2049 C C . SER A 1 260 ? 2.355 21.016 -5.605 1 90 260 SER A C 1
ATOM 2051 O O . SER A 1 260 ? 2.164 21.859 -4.73 1 90 260 SER A O 1
ATOM 2053 N N . SER A 1 261 ? 1.863 21.062 -6.852 1 91.94 261 SER A N 1
ATOM 2054 C CA . SER A 1 261 ? 0.886 22.094 -7.188 1 91.94 261 SER A CA 1
ATOM 2055 C C . SER A 1 261 ? -0.536 21.547 -7.141 1 91.94 261 SER A C 1
ATOM 2057 O O . SER A 1 261 ? -1.501 22.281 -7.332 1 91.94 261 SER A O 1
ATOM 2059 N N . ASP A 1 262 ? -0.648 20.266 -6.918 1 93.88 262 ASP A N 1
ATOM 2060 C CA . ASP A 1 262 ? -1.944 19.594 -6.953 1 93.88 262 ASP A CA 1
ATOM 2061 C C . ASP A 1 262 ? -2.605 19.609 -5.574 1 93.88 262 ASP A C 1
ATOM 2063 O O . ASP A 1 262 ? -2.746 18.562 -4.938 1 93.88 262 ASP A O 1
ATOM 2067 N N . VAL A 1 263 ? -3.148 20.719 -5.23 1 96 263 VAL A N 1
ATOM 2068 C CA . VAL A 1 263 ? -3.766 20.906 -3.922 1 96 263 VAL A CA 1
ATOM 2069 C C . VAL A 1 263 ? -4.973 19.984 -3.779 1 96 263 VAL A C 1
ATOM 2071 O O . VAL A 1 263 ? -5.133 19.312 -2.76 1 96 263 VAL A O 1
ATOM 2074 N N . THR A 1 264 ? -5.734 19.891 -4.793 1 94.94 264 THR A N 1
ATOM 2075 C CA . THR A 1 264 ? -6.949 19.078 -4.77 1 94.9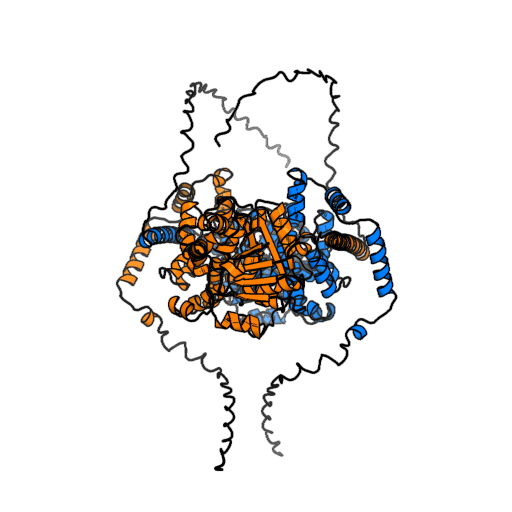4 264 THR A CA 1
ATOM 2076 C C . THR A 1 264 ? -6.621 17.609 -4.52 1 94.94 264 THR A C 1
ATOM 2078 O O . THR A 1 264 ? -7.23 16.969 -3.658 1 94.94 264 THR A O 1
ATOM 2081 N N . GLY A 1 265 ? -5.668 17.094 -5.23 1 94.81 265 GLY A N 1
ATOM 2082 C CA . GLY A 1 265 ? -5.281 15.703 -5.07 1 94.81 265 GLY A CA 1
ATOM 2083 C C . GLY A 1 265 ? -4.781 15.383 -3.676 1 94.81 265 GLY A C 1
ATOM 2084 O O . GLY A 1 265 ? -5.172 14.367 -3.09 1 94.81 265 GLY A O 1
ATOM 2085 N N . VAL A 1 266 ? -3.99 16.25 -3.154 1 95.62 266 VAL A N 1
ATOM 2086 C CA . VAL A 1 266 ? -3.377 16.031 -1.849 1 95.62 266 VAL A CA 1
ATOM 2087 C C . VAL A 1 266 ? -4.445 16.094 -0.76 1 95.62 266 VAL A C 1
ATOM 2089 O O . VAL A 1 266 ? -4.465 15.25 0.144 1 95.62 266 VAL A O 1
ATOM 2092 N N . GLU A 1 267 ? -5.387 16.969 -0.859 1 96 267 GLU A N 1
ATOM 2093 C CA . GLU A 1 267 ? -6.414 17.156 0.163 1 96 267 GLU A CA 1
ATOM 2094 C C . GLU A 1 267 ? -7.434 16.016 0.124 1 96 267 GLU A C 1
ATOM 2096 O O . GLU A 1 267 ? -7.785 15.453 1.163 1 96 267 GLU A O 1
ATOM 2101 N N . ILE A 1 268 ? -7.883 15.68 -1.056 1 94.38 268 ILE A N 1
ATOM 2102 C CA . ILE A 1 268 ? -8.938 14.68 -1.197 1 94.38 268 ILE A CA 1
ATOM 2103 C C . ILE A 1 268 ? -8.414 13.305 -0.796 1 94.38 268 ILE A C 1
ATOM 2105 O O . ILE A 1 268 ? -9.078 12.57 -0.066 1 94.38 268 ILE A O 1
ATOM 2109 N N . ALA A 1 269 ? -7.262 13.023 -1.253 1 92.19 269 ALA A N 1
ATOM 2110 C CA . ALA A 1 269 ? -6.668 11.742 -0.895 1 92.19 269 ALA A CA 1
ATOM 2111 C C . ALA A 1 269 ? -6.402 11.656 0.605 1 92.19 269 ALA A C 1
ATOM 2113 O O . ALA A 1 269 ? -6.633 10.617 1.228 1 92.19 269 ALA A O 1
ATOM 2114 N N . GLY A 1 270 ? -5.922 12.75 1.149 1 93.75 270 GLY A N 1
ATOM 2115 C CA . GLY A 1 270 ? -5.684 12.797 2.584 1 93.75 270 GLY A CA 1
ATOM 2116 C C . GLY A 1 270 ? -6.945 12.602 3.402 1 93.75 270 GLY A C 1
ATOM 2117 O O . GLY A 1 270 ? -6.914 11.984 4.469 1 93.75 270 GLY A O 1
ATOM 2118 N N . ALA A 1 271 ? -7.973 13.094 2.9 1 95 271 ALA A N 1
ATOM 2119 C CA . ALA A 1 271 ? -9.25 13 3.611 1 95 271 ALA A CA 1
ATOM 2120 C C . ALA A 1 271 ? -9.836 11.594 3.506 1 95 271 ALA A C 1
ATOM 2122 O O . ALA A 1 271 ? -10.25 11.016 4.508 1 95 271 ALA A O 1
ATOM 2123 N N . LEU A 1 272 ? -9.797 11.016 2.344 1 95.44 272 LEU A N 1
ATOM 2124 C CA . LEU A 1 272 ? -10.516 9.773 2.08 1 95.44 272 LEU A CA 1
ATOM 2125 C C . LEU A 1 272 ? -9.719 8.57 2.584 1 95.44 272 LEU A C 1
ATOM 2127 O O . LEU A 1 272 ? -10.289 7.508 2.836 1 95.44 272 LEU A O 1
ATOM 2131 N N . LYS A 1 273 ? -8.422 8.727 2.703 1 95.31 273 LYS A N 1
ATOM 2132 C CA . LYS A 1 273 ? -7.617 7.621 3.219 1 95.31 273 LYS A CA 1
ATOM 2133 C C . LYS A 1 273 ? -8.086 7.199 4.605 1 95.31 273 LYS A C 1
ATOM 2135 O O . LYS A 1 273 ? -7.992 6.023 4.969 1 95.31 273 LYS A O 1
ATOM 2140 N N . ASN A 1 274 ? -8.562 8.188 5.395 1 95.56 274 ASN A N 1
ATOM 2141 C CA . ASN A 1 274 ? -9.031 7.902 6.746 1 95.56 274 ASN A CA 1
ATOM 2142 C C . ASN A 1 274 ? -10.273 7.016 6.73 1 95.56 274 ASN A C 1
ATOM 2144 O O . ASN A 1 274 ? -10.445 6.172 7.613 1 95.56 274 ASN A O 1
ATOM 2148 N N . VAL A 1 275 ? -11.102 7.211 5.75 1 96.19 275 VAL A N 1
ATOM 2149 C CA . VAL A 1 275 ? -12.273 6.359 5.59 1 96.19 275 VAL A CA 1
ATOM 2150 C C . VAL A 1 275 ? -11.844 4.949 5.195 1 96.19 275 VAL A C 1
ATOM 2152 O O . VAL A 1 275 ? -12.359 3.963 5.727 1 96.19 275 VAL A O 1
ATOM 2155 N N . LEU A 1 276 ? -10.914 4.895 4.324 1 96.31 276 LEU A N 1
ATOM 2156 C CA . LEU A 1 276 ? -10.391 3.609 3.879 1 96.31 276 LEU A CA 1
ATOM 2157 C C . LEU A 1 276 ? -9.711 2.871 5.027 1 96.31 276 LEU A C 1
ATOM 2159 O O . LEU A 1 276 ? -9.766 1.642 5.102 1 96.31 276 LEU A O 1
ATOM 2163 N N . ALA A 1 277 ? -9.078 3.621 5.902 1 97.44 277 ALA A N 1
ATOM 2164 C CA . ALA A 1 277 ? -8.43 3.02 7.066 1 97.44 277 ALA A CA 1
ATOM 2165 C C . ALA A 1 277 ? -9.445 2.326 7.965 1 97.44 277 ALA A C 1
ATOM 2167 O O . ALA A 1 277 ? -9.148 1.298 8.578 1 97.44 277 ALA A O 1
ATOM 2168 N N . ILE A 1 278 ? -10.594 2.891 8.07 1 96.75 278 ILE A N 1
ATOM 2169 C CA . ILE A 1 278 ? -11.656 2.248 8.828 1 96.75 278 ILE A CA 1
ATOM 2170 C C . ILE A 1 278 ? -12.031 0.919 8.18 1 96.75 278 ILE A C 1
ATOM 2172 O O . ILE A 1 278 ? -12.195 -0.092 8.859 1 96.75 278 ILE A O 1
ATOM 2176 N N . ALA A 1 279 ? -12.148 0.907 6.859 1 95.56 279 ALA A N 1
ATOM 2177 C CA . ALA A 1 279 ? -12.438 -0.324 6.129 1 95.56 279 ALA A CA 1
ATOM 2178 C C . ALA A 1 279 ? -11.375 -1.387 6.406 1 95.56 279 ALA A C 1
ATOM 2180 O O . ALA A 1 279 ? -11.703 -2.551 6.645 1 95.56 279 ALA A O 1
ATOM 2181 N N . ALA A 1 280 ? -10.141 -0.998 6.328 1 95.56 280 ALA A N 1
ATOM 2182 C CA . ALA A 1 280 ? -9.031 -1.911 6.605 1 95.56 280 ALA A CA 1
ATOM 2183 C C . ALA A 1 280 ? -9.125 -2.471 8.023 1 95.56 280 ALA A C 1
ATOM 2185 O O . ALA A 1 280 ? -8.906 -3.664 8.242 1 95.56 280 ALA A O 1
ATOM 2186 N N . GLY A 1 281 ? -9.43 -1.579 8.945 1 95.94 281 GLY A N 1
ATOM 2187 C CA . GLY A 1 281 ? -9.609 -2.02 10.32 1 95.94 281 GLY A CA 1
ATOM 2188 C C . GLY A 1 281 ? -10.727 -3.033 10.477 1 95.94 281 GLY A C 1
ATOM 2189 O O . GLY A 1 281 ? -10.594 -4 11.234 1 95.94 281 GLY A O 1
ATOM 2190 N N . ILE A 1 282 ? -11.789 -2.848 9.766 1 94.06 282 ILE A N 1
ATOM 2191 C CA . ILE A 1 282 ? -12.93 -3.756 9.828 1 94.06 282 ILE A CA 1
ATOM 2192 C C . ILE A 1 282 ? -12.508 -5.148 9.359 1 94.06 282 ILE A C 1
ATOM 2194 O O . ILE A 1 282 ? -12.875 -6.152 9.969 1 94.06 282 ILE A O 1
ATOM 2198 N N . VAL A 1 283 ? -11.75 -5.234 8.297 1 92.88 283 VAL A N 1
ATOM 2199 C CA . VAL A 1 283 ? -11.266 -6.504 7.77 1 92.88 283 VAL A CA 1
ATOM 2200 C C . VAL A 1 283 ? -10.453 -7.227 8.836 1 92.88 283 VAL A C 1
ATOM 2202 O O . VAL A 1 283 ? -10.602 -8.438 9.031 1 92.88 283 VAL A O 1
ATOM 2205 N N . GLU A 1 284 ? -9.617 -6.477 9.508 1 92.12 284 GLU A N 1
ATOM 2206 C CA . GLU A 1 284 ? -8.812 -7.062 10.578 1 92.12 284 GLU A CA 1
ATOM 2207 C C . GLU A 1 284 ? -9.695 -7.512 11.742 1 92.12 284 GLU A C 1
ATOM 2209 O O . GLU A 1 284 ? -9.5 -8.602 12.289 1 92.12 284 GLU A O 1
ATOM 2214 N N . GLY A 1 285 ? -10.594 -6.664 12.109 1 92.19 285 GLY A N 1
ATOM 2215 C CA . GLY A 1 285 ? -11.484 -7 13.203 1 92.19 285 GLY A CA 1
ATOM 2216 C C . GLY A 1 285 ? -12.305 -8.25 12.945 1 92.19 285 GLY A C 1
ATOM 2217 O O . GLY A 1 285 ? -12.625 -8.992 13.867 1 92.19 285 GLY A O 1
ATOM 2218 N N . LEU A 1 286 ? -12.641 -8.523 11.672 1 91 286 LEU A N 1
ATOM 2219 C CA . LEU A 1 286 ? -13.422 -9.688 11.258 1 91 286 LEU A CA 1
ATOM 2220 C C . LEU A 1 286 ? -12.516 -10.891 11.023 1 91 286 LEU A C 1
ATOM 2222 O O . LEU A 1 286 ? -13 -11.977 10.695 1 91 286 LEU A O 1
ATOM 2226 N N . ASN A 1 287 ? -11.25 -10.734 11.148 1 90.5 287 ASN A N 1
ATOM 2227 C CA . ASN A 1 287 ? -10.25 -11.789 10.961 1 90.5 287 ASN A CA 1
ATOM 2228 C C . ASN A 1 287 ? -10.336 -12.398 9.562 1 90.5 287 ASN A C 1
ATOM 2230 O O . ASN A 1 287 ? -10.398 -13.617 9.422 1 90.5 287 ASN A O 1
ATOM 2234 N N . LEU A 1 288 ? -10.414 -11.547 8.586 1 90.75 288 LEU A N 1
ATOM 2235 C CA . LEU A 1 288 ? -10.57 -12.031 7.219 1 90.75 288 LEU A CA 1
ATOM 2236 C C . LEU A 1 288 ? -9.211 -12.242 6.555 1 90.75 288 LEU A C 1
ATOM 2238 O O . LEU A 1 288 ? -9.141 -12.742 5.43 1 90.75 288 LEU A O 1
ATOM 2242 N N . GLY A 1 289 ? -8.133 -11.891 7.234 1 90.81 289 GLY A N 1
ATOM 2243 C CA . GLY A 1 289 ? -6.797 -12.188 6.742 1 90.81 289 GLY A CA 1
ATOM 2244 C C . GLY A 1 289 ? -6.164 -11.031 5.996 1 90.81 289 GLY A C 1
ATOM 2245 O O . GLY A 1 289 ? -6.836 -10.039 5.691 1 90.81 289 GLY A O 1
ATOM 2246 N N . ASN A 1 290 ? -4.891 -11.133 5.668 1 93.75 290 ASN A N 1
ATOM 2247 C CA . ASN A 1 290 ? -4.102 -10.086 5.023 1 93.75 290 ASN A CA 1
ATOM 2248 C C . ASN A 1 290 ? -4.355 -10.047 3.518 1 93.75 290 ASN A C 1
ATOM 2250 O O . ASN A 1 290 ? -4.277 -8.984 2.898 1 93.75 290 ASN A O 1
ATOM 2254 N N . ASN A 1 291 ? -4.633 -11.219 2.908 1 94.12 291 ASN A N 1
ATOM 2255 C CA . ASN A 1 291 ? -4.965 -11.227 1.487 1 94.12 291 ASN A CA 1
ATOM 2256 C C . ASN A 1 291 ? -6.172 -10.344 1.184 1 94.12 291 ASN A C 1
ATOM 2258 O O . ASN A 1 291 ? -6.145 -9.555 0.243 1 94.12 291 ASN A O 1
ATOM 2262 N N . SER A 1 292 ? -7.145 -10.516 2.059 1 91.75 292 SER A N 1
ATOM 2263 C CA . SER A 1 292 ? -8.359 -9.727 1.911 1 91.75 292 SER A CA 1
ATOM 2264 C C . SER A 1 292 ? -8.094 -8.242 2.152 1 91.75 292 SER A C 1
ATOM 2266 O O . SER A 1 292 ? -8.641 -7.387 1.451 1 91.75 292 SER A O 1
ATOM 2268 N N . MET A 1 293 ? -7.293 -7.988 3.111 1 92.69 293 MET A N 1
ATOM 2269 C CA . MET A 1 293 ? -6.93 -6.609 3.432 1 92.69 293 MET A CA 1
ATOM 2270 C C . MET A 1 293 ? -6.27 -5.93 2.236 1 92.69 293 MET A C 1
ATOM 2272 O O . MET A 1 293 ? -6.637 -4.809 1.873 1 92.69 293 MET A O 1
ATOM 2276 N N . ALA A 1 294 ? -5.348 -6.602 1.645 1 93.06 294 ALA A N 1
ATOM 2277 C CA . ALA A 1 294 ? -4.637 -6.051 0.493 1 93.06 294 ALA A CA 1
ATOM 2278 C C . ALA A 1 294 ? -5.59 -5.809 -0.675 1 93.06 294 ALA A C 1
ATOM 2280 O O . ALA A 1 294 ? -5.492 -4.789 -1.361 1 93.06 294 ALA A O 1
ATOM 2281 N N . ALA A 1 295 ? -6.477 -6.738 -0.875 1 90.5 295 ALA A N 1
ATOM 2282 C CA . ALA A 1 295 ? -7.445 -6.613 -1.962 1 90.5 295 ALA A CA 1
ATOM 2283 C C . ALA A 1 295 ? -8.383 -5.43 -1.727 1 90.5 295 ALA A C 1
ATOM 2285 O O . ALA A 1 295 ? -8.648 -4.648 -2.641 1 90.5 295 ALA A O 1
ATOM 2286 N N . LEU A 1 296 ? -8.859 -5.328 -0.551 1 90.31 296 LEU A N 1
ATOM 2287 C CA . LEU A 1 296 ? -9.805 -4.273 -0.204 1 90.31 296 LEU A CA 1
ATOM 2288 C C . LEU A 1 296 ? -9.148 -2.902 -0.294 1 90.31 296 LEU A C 1
ATOM 2290 O O . LEU A 1 296 ? -9.727 -1.965 -0.847 1 90.31 296 LEU A O 1
ATOM 2294 N N . VAL A 1 297 ? -7.965 -2.768 0.266 1 93.25 297 VAL A N 1
ATOM 2295 C CA . VAL A 1 297 ? -7.262 -1.488 0.26 1 93.25 297 VAL A CA 1
ATOM 2296 C C . VAL A 1 297 ? -6.914 -1.097 -1.175 1 93.25 297 VAL A C 1
ATOM 2298 O O . VAL A 1 297 ? -6.992 0.079 -1.54 1 93.25 297 VAL A O 1
ATOM 2301 N N . SER A 1 298 ? -6.504 -2.086 -1.928 1 90.31 298 SER A N 1
ATOM 2302 C CA . SER A 1 298 ? -6.23 -1.812 -3.334 1 90.31 298 SER A CA 1
ATOM 2303 C C . SER A 1 298 ? -7.465 -1.263 -4.043 1 90.31 298 SER A C 1
ATOM 2305 O O . SER A 1 298 ? -7.375 -0.294 -4.801 1 90.31 298 SER A O 1
ATOM 2307 N N . GLN A 1 299 ? -8.57 -1.863 -3.824 1 88.19 299 GLN A N 1
ATOM 2308 C CA . GLN A 1 299 ? -9.82 -1.383 -4.398 1 88.19 299 GLN A CA 1
ATOM 2309 C C . GLN A 1 299 ? -10.156 0.017 -3.891 1 88.19 299 GLN A C 1
ATOM 2311 O O . GLN A 1 299 ? -10.578 0.878 -4.668 1 88.19 299 GLN A O 1
ATOM 2316 N N . GLY A 1 300 ? -10.023 0.185 -2.631 1 91 300 GLY A N 1
ATOM 2317 C CA . GLY A 1 300 ? -10.266 1.501 -2.062 1 91 300 GLY A CA 1
ATOM 2318 C C . GLY A 1 300 ? -9.383 2.58 -2.658 1 91 300 GLY A C 1
ATOM 2319 O O . GLY A 1 300 ? -9.828 3.709 -2.873 1 91 300 GLY A O 1
ATOM 2320 N N . CYS A 1 301 ? -8.133 2.252 -2.881 1 90.62 301 CYS A N 1
ATOM 2321 C CA . CYS A 1 301 ? -7.227 3.197 -3.52 1 90.62 301 CYS A CA 1
ATOM 2322 C C . CYS A 1 301 ? -7.727 3.59 -4.902 1 90.62 301 CYS A C 1
ATOM 2324 O O . CYS A 1 301 ? -7.652 4.758 -5.285 1 90.62 301 CYS A O 1
ATOM 2326 N N . SER A 1 302 ? -8.203 2.641 -5.602 1 85.56 302 SER A N 1
ATOM 2327 C CA . SER A 1 302 ? -8.742 2.926 -6.922 1 85.56 302 SER A CA 1
ATOM 2328 C C . SER A 1 302 ? -9.945 3.865 -6.836 1 85.56 302 SER A C 1
ATOM 2330 O O . SER A 1 302 ? -10.078 4.785 -7.648 1 85.56 302 SER A O 1
ATOM 2332 N N . GLU A 1 303 ? -10.773 3.639 -5.898 1 87.62 303 GLU A N 1
ATOM 2333 C CA . GLU A 1 303 ? -11.961 4.473 -5.715 1 87.62 303 GLU A CA 1
ATOM 2334 C C . GLU A 1 303 ? -11.57 5.918 -5.402 1 87.62 303 GLU A C 1
ATOM 2336 O O . GLU A 1 303 ? -12.156 6.852 -5.949 1 87.62 303 GLU A O 1
ATOM 2341 N N . ILE A 1 304 ? -10.609 6.039 -4.566 1 92.62 304 ILE A N 1
ATOM 2342 C CA . ILE A 1 304 ? -10.117 7.371 -4.219 1 92.62 304 ILE A CA 1
ATOM 2343 C C . ILE A 1 304 ? -9.562 8.055 -5.465 1 92.62 304 ILE A C 1
ATOM 2345 O O . ILE A 1 304 ? -9.828 9.234 -5.707 1 92.62 304 ILE A O 1
ATOM 2349 N N . ARG A 1 305 ? -8.844 7.309 -6.246 1 87.88 305 ARG A N 1
ATOM 2350 C CA . ARG A 1 305 ? -8.258 7.863 -7.461 1 87.88 305 ARG A CA 1
ATOM 2351 C C . ARG A 1 305 ? -9.344 8.289 -8.445 1 87.88 305 ARG A C 1
ATOM 2353 O O . ARG A 1 305 ? -9.234 9.344 -9.078 1 87.88 305 ARG A O 1
ATOM 2360 N N . TRP A 1 306 ? -10.398 7.477 -8.547 1 86.44 306 TRP A N 1
ATOM 2361 C CA . TRP A 1 306 ? -11.484 7.797 -9.469 1 86.44 306 TRP A CA 1
ATOM 2362 C C . TRP A 1 306 ? -12.172 9.102 -9.055 1 86.44 306 TRP A C 1
ATOM 2364 O O . TRP A 1 306 ? -12.391 9.984 -9.891 1 86.44 306 TRP A O 1
ATOM 2374 N N . LEU A 1 307 ? -12.453 9.195 -7.84 1 90.88 307 LEU A N 1
ATOM 2375 C CA . LEU A 1 307 ? -13.125 10.391 -7.352 1 90.88 307 LEU A CA 1
ATOM 2376 C C . LEU A 1 307 ? -12.219 11.609 -7.473 1 90.88 307 LEU A C 1
ATOM 2378 O O . LEU A 1 307 ? -12.641 12.656 -7.965 1 90.88 307 LEU A O 1
ATOM 2382 N N . ALA A 1 308 ? -10.992 11.469 -7.008 1 92.62 308 ALA A N 1
ATOM 2383 C CA . ALA A 1 308 ? -10.055 12.594 -7.023 1 92.62 308 ALA A CA 1
ATOM 2384 C C . ALA A 1 308 ? -9.805 13.078 -8.445 1 92.62 308 ALA A C 1
ATOM 2386 O O . ALA A 1 308 ? -9.695 14.281 -8.688 1 92.62 308 ALA A O 1
ATOM 2387 N N . THR A 1 309 ? -9.695 12.18 -9.352 1 88.25 309 THR A N 1
ATOM 2388 C CA . THR A 1 309 ? -9.484 12.547 -10.75 1 88.25 309 THR A CA 1
ATOM 2389 C C . THR A 1 309 ? -10.664 13.352 -11.281 1 88.25 309 THR A C 1
ATOM 2391 O O . THR A 1 309 ? -10.477 14.359 -11.969 1 88.25 309 THR A O 1
ATOM 2394 N N . LYS A 1 310 ? -11.836 12.945 -10.953 1 89.62 310 LYS A N 1
ATOM 2395 C CA . LYS A 1 310 ? -13.039 13.656 -11.367 1 89.62 310 LYS A CA 1
ATOM 2396 C C . LYS A 1 310 ? -13.094 15.047 -10.758 1 89.62 310 LYS A C 1
ATOM 2398 O O . LYS A 1 310 ? -13.664 15.969 -11.344 1 89.62 310 LYS A O 1
ATOM 2403 N N . MET A 1 311 ? -12.469 15.195 -9.672 1 92.25 311 MET A N 1
ATOM 2404 C CA . MET A 1 311 ? -12.469 16.469 -8.977 1 92.25 311 MET A CA 1
ATOM 2405 C C . MET A 1 311 ? -11.344 17.375 -9.492 1 92.25 311 MET A C 1
ATOM 2407 O O . MET A 1 311 ? -11.227 18.516 -9.07 1 92.25 311 MET A O 1
ATOM 2411 N N . GLY A 1 312 ? -10.492 16.828 -10.312 1 90.94 312 GLY A N 1
ATOM 2412 C CA . GLY A 1 312 ? -9.477 17.656 -10.961 1 90.94 312 GLY A CA 1
ATOM 2413 C C . GLY A 1 312 ? -8.078 17.375 -10.461 1 90.94 312 GLY A C 1
ATOM 2414 O O . GLY A 1 312 ? -7.133 18.094 -10.805 1 90.94 312 GLY A O 1
ATOM 2415 N N . ALA A 1 313 ? -7.941 16.328 -9.742 1 93.19 313 ALA A N 1
ATOM 2416 C CA . ALA A 1 313 ? -6.621 15.953 -9.242 1 93.19 313 ALA A CA 1
ATOM 2417 C C . ALA A 1 313 ? -5.77 15.344 -10.352 1 93.19 313 ALA A C 1
ATOM 2419 O O . ALA A 1 313 ? -6.297 14.859 -11.359 1 93.19 313 ALA A O 1
ATOM 2420 N N . LYS A 1 314 ? -4.496 15.422 -10.133 1 86.75 314 LYS A N 1
ATOM 2421 C CA . LYS A 1 314 ? -3.553 14.844 -11.086 1 86.75 314 LYS A CA 1
ATOM 2422 C C . LYS A 1 314 ? -3.262 13.383 -10.758 1 86.75 314 LYS A C 1
ATOM 2424 O O . LYS A 1 314 ? -3.086 13.031 -9.586 1 86.75 314 LYS A O 1
ATOM 2429 N N . SER A 1 315 ? -3.137 12.57 -11.773 1 76.75 315 SER A N 1
ATOM 2430 C CA . SER A 1 315 ? -2.916 11.141 -11.609 1 76.75 315 SER A CA 1
ATOM 2431 C C . SER A 1 315 ? -1.578 10.852 -10.938 1 76.75 315 SER A C 1
ATOM 2433 O O . SER A 1 315 ? -1.459 9.906 -10.156 1 76.75 315 SER A O 1
ATOM 2435 N N . THR A 1 316 ? -0.638 11.57 -11.188 1 77.38 316 THR A N 1
ATOM 2436 C CA . THR A 1 316 ? 0.693 11.383 -10.625 1 77.38 316 THR A CA 1
ATOM 2437 C C . THR A 1 316 ? 0.678 11.594 -9.109 1 77.38 316 THR A C 1
ATOM 2439 O O . THR A 1 316 ? 1.373 10.898 -8.375 1 77.38 316 THR A O 1
ATOM 2442 N N . THR A 1 317 ? -0.12 12.516 -8.711 1 83.56 317 THR A N 1
ATOM 2443 C CA . THR A 1 317 ? -0.267 12.781 -7.281 1 83.56 317 THR A CA 1
ATOM 2444 C C . THR A 1 317 ? -0.935 11.602 -6.578 1 83.56 317 THR A C 1
ATOM 2446 O O . THR A 1 317 ? -0.523 11.211 -5.488 1 83.56 317 THR A O 1
ATOM 2449 N N . LEU A 1 318 ? -1.79 10.992 -7.266 1 82.75 318 LEU A N 1
ATOM 2450 C CA . LEU A 1 318 ? -2.639 9.977 -6.656 1 82.75 318 LEU A CA 1
ATOM 2451 C C . LEU A 1 318 ? -1.891 8.656 -6.523 1 82.75 318 LEU A C 1
ATOM 2453 O O . LEU A 1 318 ? -2.311 7.77 -5.773 1 82.75 318 LEU A O 1
ATOM 2457 N N . THR A 1 319 ? -0.808 8.523 -7.148 1 79.81 319 THR A N 1
ATOM 2458 C CA . THR A 1 319 ? 0.006 7.312 -7.047 1 79.81 319 THR A CA 1
ATOM 2459 C C . THR A 1 319 ? 1.277 7.586 -6.25 1 79.81 319 THR A C 1
ATOM 2461 O O . THR A 1 319 ? 2.145 6.715 -6.137 1 79.81 319 THR A O 1
ATOM 2464 N N . GLY A 1 320 ? 1.337 8.711 -5.656 1 83.19 320 GLY A N 1
ATOM 2465 C CA . GLY A 1 320 ? 2.555 9.133 -4.98 1 83.19 320 GLY A CA 1
ATOM 2466 C C . GLY A 1 320 ? 2.463 9.023 -3.469 1 83.19 320 GLY A C 1
ATOM 2467 O O . GLY A 1 320 ? 1.615 8.297 -2.943 1 83.19 320 GLY A O 1
ATOM 2468 N N . LEU A 1 321 ? 3.357 9.734 -2.85 1 84 321 LEU A N 1
ATOM 2469 C CA . LEU A 1 321 ? 3.582 9.703 -1.409 1 84 321 LEU A CA 1
ATOM 2470 C C . LEU A 1 321 ? 2.34 10.156 -0.653 1 84 321 LEU A C 1
ATOM 2472 O O . LEU A 1 321 ? 1.932 9.516 0.32 1 84 321 LEU A O 1
ATOM 2476 N N . SER A 1 322 ? 1.738 11.172 -1.078 1 84.5 322 SER A N 1
ATOM 2477 C CA . SER A 1 322 ? 0.655 11.797 -0.327 1 84.5 322 SER A CA 1
ATOM 2478 C C . SER A 1 322 ? -0.617 10.953 -0.388 1 84.5 322 SER A C 1
ATOM 2480 O O . SER A 1 322 ? -1.546 11.164 0.394 1 84.5 322 SER A O 1
ATOM 2482 N N . VAL A 1 323 ? -0.638 10.031 -1.273 1 85.38 323 VAL A N 1
ATOM 2483 C CA . VAL A 1 323 ? -1.848 9.219 -1.382 1 85.38 323 VAL A CA 1
ATOM 2484 C C . VAL A 1 323 ? -1.519 7.758 -1.087 1 85.38 323 VAL A C 1
ATOM 2486 O O . VAL A 1 323 ? -1.753 7.273 0.023 1 85.38 323 VAL A O 1
ATOM 2489 N N . THR A 1 324 ? -0.783 7.184 -2.014 1 87.06 324 THR A N 1
ATOM 2490 C CA . THR A 1 324 ? -0.481 5.766 -1.849 1 87.06 324 THR A CA 1
ATOM 2491 C C . THR A 1 324 ? 0.349 5.531 -0.589 1 87.06 324 THR A C 1
ATOM 2493 O O . THR A 1 324 ? 0.078 4.605 0.177 1 87.06 324 THR A O 1
ATOM 2496 N N . GLY A 1 325 ? 1.303 6.355 -0.412 1 90.94 325 GLY A N 1
ATOM 2497 C CA . GLY A 1 325 ? 2.113 6.23 0.789 1 90.94 325 GLY A CA 1
ATOM 2498 C C . GLY A 1 325 ? 1.313 6.395 2.068 1 90.94 325 GLY A C 1
ATOM 2499 O O . GLY A 1 325 ? 1.474 5.617 3.012 1 90.94 325 GLY A O 1
ATOM 2500 N N . ASP A 1 326 ? 0.518 7.375 2.047 1 94.38 326 ASP A N 1
ATOM 2501 C CA . ASP A 1 326 ? -0.28 7.664 3.234 1 94.38 326 ASP A CA 1
ATOM 2502 C C . ASP A 1 326 ? -1.327 6.578 3.469 1 94.38 326 ASP A C 1
ATOM 2504 O O . ASP A 1 326 ? -1.642 6.246 4.613 1 94.38 326 ASP A O 1
ATOM 2508 N N . VAL A 1 327 ? -1.869 6.02 2.428 1 94.5 327 VAL A N 1
ATOM 2509 C CA . VAL A 1 327 ? -2.814 4.914 2.541 1 94.5 327 VAL A CA 1
ATOM 2510 C C . VAL A 1 327 ? -2.121 3.699 3.156 1 94.5 327 VAL A C 1
ATOM 2512 O O . VAL A 1 327 ? -2.666 3.055 4.055 1 94.5 327 VAL A O 1
ATOM 2515 N N . MET A 1 328 ? -0.988 3.434 2.695 1 93.88 328 MET A N 1
ATOM 2516 C CA . MET A 1 328 ? -0.24 2.285 3.199 1 93.88 328 MET A CA 1
ATOM 2517 C C . MET A 1 328 ? 0.034 2.428 4.691 1 93.88 328 MET A C 1
ATOM 2519 O O . MET A 1 328 ? -0.172 1.485 5.461 1 93.88 328 MET A O 1
ATOM 2523 N N . LEU A 1 329 ? 0.417 3.586 5.047 1 93.62 329 LEU A N 1
ATOM 2524 C CA . LEU A 1 329 ? 0.72 3.836 6.453 1 93.62 329 LEU A CA 1
ATOM 2525 C C . LEU A 1 329 ? -0.533 3.699 7.312 1 93.62 329 LEU A C 1
ATOM 2527 O O . LEU A 1 329 ? -0.519 3.006 8.328 1 93.62 329 LEU A O 1
ATOM 2531 N N . THR A 1 330 ? -1.577 4.305 6.891 1 95 330 THR A N 1
ATOM 2532 C CA . THR A 1 330 ? -2.777 4.422 7.711 1 95 330 THR A CA 1
ATOM 2533 C C . THR A 1 330 ? -3.553 3.107 7.727 1 95 330 THR A C 1
ATOM 2535 O O . THR A 1 330 ? -4.191 2.766 8.719 1 95 330 THR A O 1
ATOM 2538 N N . CYS A 1 331 ? -3.471 2.318 6.664 1 95 331 CYS A N 1
ATOM 2539 C CA . CYS A 1 331 ? -4.281 1.108 6.562 1 95 331 CYS A CA 1
ATOM 2540 C C . CYS A 1 331 ? -3.543 -0.092 7.145 1 95 331 CYS A C 1
ATOM 2542 O O . CYS A 1 331 ? -4.172 -1.044 7.613 1 95 331 CYS A O 1
ATOM 2544 N N . PHE A 1 332 ? -2.236 -0.085 7.191 1 92.5 332 PHE A N 1
ATOM 2545 C CA . PHE A 1 332 ? -1.521 -1.309 7.535 1 92.5 332 PHE A CA 1
ATOM 2546 C C . PHE A 1 332 ? -0.805 -1.161 8.875 1 92.5 332 PHE A C 1
ATOM 2548 O O . PHE A 1 332 ? -0.31 -2.143 9.43 1 92.5 332 PHE A O 1
ATOM 2555 N N . VAL A 1 333 ? -0.741 0.043 9.375 1 87.19 333 VAL A N 1
ATOM 2556 C CA . VAL A 1 333 ? -0.028 0.242 10.633 1 87.19 333 VAL A CA 1
ATOM 2557 C C . VAL A 1 333 ? -1.026 0.519 11.758 1 87.19 333 VAL A C 1
ATOM 2559 O O . VAL A 1 333 ? -1.986 1.27 11.57 1 87.19 333 VAL A O 1
ATOM 2562 N N . SER A 1 334 ? -0.788 -0.015 12.922 1 84.56 334 SER A N 1
ATOM 2563 C CA . SER A 1 334 ? -1.74 -0.02 14.031 1 84.56 334 SER A CA 1
ATOM 2564 C C . SER A 1 334 ? -1.797 1.341 14.711 1 84.56 334 SER A C 1
ATOM 2566 O O . SER A 1 334 ? -2.738 1.628 15.461 1 84.56 334 SER A O 1
ATOM 2568 N N . LEU A 1 335 ? -0.911 2.252 14.43 1 83 335 LEU A N 1
ATOM 2569 C CA . LEU A 1 335 ? -0.885 3.564 15.062 1 83 335 LEU A CA 1
ATOM 2570 C C . LEU A 1 335 ? -2.008 4.449 14.531 1 83 335 LEU A C 1
ATOM 2572 O O . LEU A 1 335 ? -2.307 5.496 15.109 1 83 335 LEU A O 1
ATOM 2576 N N . SER A 1 336 ? -2.691 4.02 13.516 1 91.5 336 SER A N 1
ATOM 2577 C CA . SER A 1 336 ? -3.771 4.797 12.914 1 91.5 336 SER A CA 1
ATOM 2578 C C . SER A 1 336 ? -5.035 4.738 13.758 1 91.5 336 SER A C 1
ATOM 2580 O O . SER A 1 336 ? -5.602 3.66 13.969 1 91.5 336 SER A O 1
ATOM 2582 N N . ARG A 1 337 ? -5.5 5.898 14.18 1 91.5 337 ARG A N 1
ATOM 2583 C CA . ARG A 1 337 ? -6.727 6 14.969 1 91.5 337 ARG A CA 1
ATOM 2584 C C . ARG A 1 337 ? -7.93 5.523 14.164 1 91.5 337 ARG A C 1
ATOM 2586 O O . ARG A 1 337 ? -8.844 4.898 14.711 1 91.5 337 ARG A O 1
ATOM 2593 N N . ASN A 1 338 ? -7.996 5.855 12.898 1 94.81 338 ASN A N 1
ATOM 2594 C CA . ASN A 1 338 ? -9.094 5.441 12.031 1 94.81 338 ASN A CA 1
ATOM 2595 C C . ASN A 1 338 ? -9.125 3.93 11.852 1 94.81 338 ASN A C 1
ATOM 2597 O O . ASN A 1 338 ? -10.203 3.32 11.859 1 94.81 338 ASN A O 1
ATOM 2601 N N . ARG A 1 339 ? -7.973 3.314 11.68 1 95.75 339 ARG A N 1
ATOM 2602 C CA . ARG A 1 339 ? -7.902 1.86 11.594 1 95.75 339 ARG A CA 1
ATOM 2603 C C . ARG A 1 339 ? -8.383 1.212 12.891 1 95.75 339 ARG A C 1
ATOM 2605 O O . ARG A 1 339 ? -9.086 0.197 12.859 1 95.75 339 ARG A O 1
ATOM 2612 N N . THR A 1 340 ? -7.992 1.829 14.016 1 95.12 340 THR A N 1
ATOM 2613 C CA . THR A 1 340 ? -8.406 1.32 15.312 1 95.12 340 THR A CA 1
ATOM 2614 C C . THR A 1 340 ? -9.93 1.318 15.438 1 95.12 340 THR A C 1
ATOM 2616 O O . THR A 1 340 ? -10.516 0.36 15.945 1 95.12 340 THR A O 1
ATOM 2619 N N . VAL A 1 341 ? -10.539 2.369 14.992 1 96.19 341 VAL A N 1
ATOM 2620 C CA . VAL A 1 341 ? -11.992 2.424 14.969 1 96.19 341 VAL A CA 1
ATOM 2621 C C . VAL A 1 341 ? -12.539 1.253 14.148 1 96.19 341 VAL A C 1
ATOM 2623 O O . VAL A 1 341 ? -13.477 0.575 14.578 1 96.19 341 VAL A O 1
ATOM 2626 N N . GLY A 1 342 ? -11.938 0.982 13.023 1 96.19 342 GLY A N 1
ATOM 2627 C CA . GLY A 1 342 ? -12.359 -0.119 12.172 1 96.19 342 GLY A CA 1
ATOM 2628 C C . GLY A 1 342 ? -12.227 -1.475 12.836 1 96.19 342 GLY A C 1
ATOM 2629 O O . GLY A 1 342 ? -13.141 -2.303 12.758 1 96.19 342 GLY A O 1
ATOM 2630 N N . VAL A 1 343 ? -11.094 -1.707 13.469 1 95.31 343 VAL A N 1
ATOM 2631 C CA . VAL A 1 343 ? -10.844 -2.982 14.133 1 95.31 343 VAL A CA 1
ATOM 2632 C C . VAL A 1 343 ? -11.914 -3.232 15.195 1 95.31 343 VAL A C 1
ATOM 2634 O O . VAL A 1 343 ? -12.469 -4.332 15.281 1 95.31 343 VAL A O 1
ATOM 2637 N N . ARG A 1 344 ? -12.195 -2.209 15.93 1 95.44 344 ARG A N 1
ATOM 2638 C CA . ARG A 1 344 ? -13.164 -2.332 17.016 1 95.44 344 ARG A CA 1
ATOM 2639 C C . ARG A 1 344 ? -14.578 -2.52 16.453 1 95.44 344 ARG A C 1
ATOM 2641 O O . ARG A 1 344 ? -15.359 -3.303 17 1 95.44 344 ARG A O 1
ATOM 2648 N N . LEU A 1 345 ? -14.93 -1.853 15.383 1 94 345 LEU A N 1
ATOM 2649 C CA . LEU A 1 345 ? -16.203 -2.064 14.711 1 94 345 LEU A CA 1
ATOM 2650 C C . LEU A 1 345 ? -16.328 -3.498 14.203 1 94 345 LEU A C 1
ATOM 2652 O O . LEU A 1 345 ? -17.359 -4.148 14.406 1 94 345 LEU A O 1
ATOM 2656 N N . GLY A 1 346 ? -15.273 -3.957 13.547 1 92.19 346 GLY A N 1
ATOM 2657 C CA . GLY A 1 346 ? -15.258 -5.312 13.023 1 92.19 346 GLY A CA 1
ATOM 2658 C C . GLY A 1 346 ? -15.367 -6.371 14.102 1 92.19 346 GLY A C 1
ATOM 2659 O O . GLY A 1 346 ? -15.906 -7.453 13.867 1 92.19 346 GLY A O 1
ATOM 2660 N N . SER A 1 347 ? -14.852 -6.008 15.258 1 91.19 347 SER A N 1
ATOM 2661 C CA . SER A 1 347 ? -14.875 -6.934 16.391 1 91.19 347 SER A CA 1
ATOM 2662 C C . SER A 1 347 ? -16.234 -6.926 17.078 1 91.19 347 SER A C 1
ATOM 2664 O O . SER A 1 347 ? -16.438 -7.645 18.062 1 91.19 347 SER A O 1
ATOM 2666 N N . GLY A 1 348 ? -17.109 -5.973 16.656 1 88.56 348 GLY A N 1
ATOM 2667 C CA . GLY A 1 348 ? -18.5 -6.035 17.125 1 88.56 348 GLY A CA 1
ATOM 2668 C C . GLY A 1 348 ? -18.859 -4.91 18.062 1 88.56 348 GLY A C 1
ATOM 2669 O O . GLY A 1 348 ? -20 -4.809 18.516 1 88.56 348 GLY A O 1
ATOM 2670 N N . GLU A 1 349 ? -17.984 -3.941 18.375 1 91.94 349 GLU A N 1
ATOM 2671 C CA . GLU A 1 349 ? -18.297 -2.812 19.25 1 91.94 349 GLU A CA 1
ATOM 2672 C C . GLU A 1 349 ? -19.141 -1.767 18.531 1 91.94 349 GLU A C 1
ATOM 2674 O O . GLU A 1 349 ? -19.078 -1.65 17.312 1 91.94 349 GLU A O 1
ATOM 2679 N N . LYS A 1 350 ? -19.844 -1.036 19.359 1 91.31 350 LYS A N 1
ATOM 2680 C CA . LYS A 1 350 ? -20.656 0.031 18.797 1 91.31 350 LYS A CA 1
ATOM 2681 C C . LYS A 1 350 ? -19.844 1.307 18.594 1 91.31 350 LYS A C 1
ATOM 2683 O O . LYS A 1 350 ? -18.984 1.63 19.422 1 91.31 350 LYS A O 1
ATOM 2688 N N . LEU A 1 351 ? -20.219 2.023 17.609 1 93.12 351 LEU A N 1
ATOM 2689 C CA . LEU A 1 351 ? -19.469 3.213 17.219 1 93.12 351 LEU A CA 1
ATOM 2690 C C . LEU A 1 351 ? -19.438 4.227 18.359 1 93.12 351 LEU A C 1
ATOM 2692 O O . LEU A 1 351 ? -18.375 4.793 18.672 1 93.12 351 LEU A O 1
ATOM 2696 N N . ASP A 1 352 ? -20.547 4.461 19 1 91.81 352 ASP A N 1
ATOM 2697 C CA . ASP A 1 352 ? -20.641 5.453 20.062 1 91.81 352 ASP A CA 1
ATOM 2698 C C . ASP A 1 352 ? -19.719 5.094 21.234 1 91.81 352 ASP A C 1
ATOM 2700 O O . ASP A 1 352 ? -19.109 5.973 21.828 1 91.81 352 ASP A O 1
ATOM 2704 N N . GLU A 1 353 ? -19.656 3.83 21.516 1 92.31 353 GLU A N 1
ATOM 2705 C CA . GLU A 1 353 ? -18.797 3.355 22.594 1 92.31 353 GLU A CA 1
ATOM 2706 C C . GLU A 1 353 ? -17.328 3.549 22.234 1 92.31 353 GLU A C 1
ATOM 2708 O O . GLU A 1 353 ? -16.516 3.932 23.078 1 92.31 353 GLU A O 1
ATOM 2713 N N . ILE A 1 354 ? -17.031 3.318 20.953 1 94.25 354 ILE A N 1
ATOM 2714 C CA . ILE A 1 354 ? -15.664 3.471 20.469 1 94.25 354 ILE A CA 1
ATOM 2715 C C . ILE A 1 354 ? -15.242 4.938 20.562 1 94.25 354 ILE A C 1
ATOM 2717 O O . ILE A 1 354 ? -14.211 5.254 21.156 1 94.25 354 ILE A O 1
ATOM 2721 N N . LEU A 1 355 ? -16.016 5.801 20.094 1 92.12 355 LEU A N 1
ATOM 2722 C CA . LEU A 1 355 ? -15.688 7.219 20.031 1 92.12 355 LEU A CA 1
ATOM 2723 C C . LEU A 1 355 ? -15.594 7.816 21.438 1 92.12 355 LEU A C 1
ATOM 2725 O O . LEU A 1 355 ? -14.742 8.672 21.688 1 92.12 355 LEU A O 1
ATOM 2729 N N . SER A 1 356 ? -16.406 7.348 22.344 1 91.19 356 SER A N 1
ATOM 2730 C CA . SER A 1 356 ? -16.406 7.855 23.703 1 91.19 356 SER A CA 1
ATOM 2731 C C . SER A 1 356 ? -15.156 7.414 24.469 1 91.19 356 SER A C 1
ATOM 2733 O O . SER A 1 356 ? -14.742 8.062 25.422 1 91.19 356 SER A O 1
ATOM 2735 N N . SER A 1 357 ? -14.609 6.363 24 1 90.25 357 SER A N 1
ATOM 2736 C CA . SER A 1 357 ? -13.445 5.816 24.672 1 90.25 357 SER A CA 1
ATOM 2737 C C . SER A 1 357 ? -12.148 6.414 24.125 1 90.25 357 SER A C 1
ATOM 2739 O O . SER A 1 357 ? -11.078 6.223 24.703 1 90.25 357 SER A O 1
ATOM 2741 N N . MET A 1 358 ? -12.258 7.141 23.062 1 86.5 358 MET A N 1
ATOM 2742 C CA . MET A 1 358 ? -11.07 7.664 22.406 1 86.5 358 MET A CA 1
ATOM 2743 C C . MET A 1 358 ? -10.773 9.094 22.859 1 86.5 358 MET A C 1
ATOM 2745 O O . MET A 1 358 ? -11.695 9.898 23.031 1 86.5 358 MET A O 1
ATOM 2749 N N . ASN A 1 359 ? -9.492 9.375 23.031 1 78.06 359 ASN A N 1
ATOM 2750 C CA . ASN A 1 359 ? -9.062 10.711 23.438 1 78.06 359 ASN A CA 1
ATOM 2751 C C . ASN A 1 359 ? -8.773 11.586 22.219 1 78.06 359 ASN A C 1
ATOM 2753 O O . ASN A 1 359 ? -8.625 12.805 22.359 1 78.06 359 ASN A O 1
ATOM 2757 N N . GLN A 1 360 ? -8.648 10.977 21.156 1 80 360 GLN A N 1
ATOM 2758 C CA . GLN A 1 360 ? -8.328 11.695 19.938 1 80 360 GLN A CA 1
ATOM 2759 C C . GLN A 1 360 ? -9.406 11.477 18.875 1 80 360 GLN A C 1
ATOM 2761 O O . GLN A 1 360 ? -10.125 10.477 18.906 1 80 360 GLN A O 1
ATOM 2766 N N . VAL A 1 361 ? -9.508 12.406 18 1 81 361 VAL A N 1
ATOM 2767 C CA . VAL A 1 361 ? -10.555 12.391 17 1 81 361 VAL A CA 1
ATOM 2768 C C . VAL A 1 361 ? -10.133 11.5 15.828 1 81 361 VAL A C 1
ATOM 2770 O O . VAL A 1 361 ? -8.992 11.562 15.375 1 81 361 VAL A O 1
ATOM 2773 N N . ALA A 1 362 ? -11.07 10.633 15.438 1 89.38 362 ALA A N 1
ATOM 2774 C CA . ALA A 1 362 ? -10.922 9.883 14.188 1 89.38 362 ALA A CA 1
ATOM 2775 C C . ALA A 1 362 ? -11.641 10.586 13.039 1 89.38 362 ALA A C 1
ATOM 2777 O O . ALA A 1 362 ? -12.844 10.406 12.852 1 89.38 362 ALA A O 1
ATOM 2778 N N . GLU A 1 363 ? -10.875 11.234 12.227 1 88.62 363 GLU A N 1
ATOM 2779 C CA . GLU A 1 363 ? -11.43 12.102 11.188 1 88.62 363 GLU A CA 1
ATOM 2780 C C . GLU A 1 363 ? -12.219 11.289 10.164 1 88.62 363 GLU A C 1
ATOM 2782 O O . GLU A 1 363 ? -13.156 11.812 9.547 1 88.62 363 GLU A O 1
ATOM 2787 N N . GLY A 1 364 ? -11.883 10.023 10.047 1 92.44 364 GLY A N 1
ATOM 2788 C CA . GLY A 1 364 ? -12.531 9.172 9.055 1 92.44 364 GLY A CA 1
ATOM 2789 C C . GLY A 1 364 ? -14.016 9 9.297 1 92.44 364 GLY A C 1
ATOM 2790 O O . GLY A 1 364 ? -14.781 8.781 8.359 1 92.44 364 GLY A O 1
ATOM 2791 N N . VAL A 1 365 ? -14.422 9.094 10.508 1 91.12 365 VAL A N 1
ATOM 2792 C CA . VAL A 1 365 ? -15.82 8.891 10.867 1 91.12 365 VAL A CA 1
ATOM 2793 C C . VAL A 1 365 ? -16.672 10.016 10.297 1 91.12 365 VAL A C 1
ATOM 2795 O O . VAL A 1 365 ? -17.672 9.766 9.609 1 91.12 365 VAL A O 1
ATOM 2798 N N . ALA A 1 366 ? -16.25 11.219 10.539 1 88.38 366 ALA A N 1
ATOM 2799 C CA . ALA A 1 366 ? -16.984 12.359 10 1 88.38 366 ALA A CA 1
ATOM 2800 C C . ALA A 1 366 ? -16.875 12.406 8.477 1 88.38 366 ALA A C 1
ATOM 2802 O O . ALA A 1 366 ? -17.875 12.672 7.789 1 88.38 366 ALA A O 1
ATOM 2803 N N . THR A 1 367 ? -15.727 12.133 7.965 1 91 367 THR A N 1
ATOM 2804 C CA . THR A 1 367 ? -15.477 12.188 6.527 1 91 367 THR A CA 1
ATOM 2805 C C . THR A 1 367 ? -16.328 11.156 5.793 1 91 367 THR A C 1
ATOM 2807 O O . THR A 1 367 ? -16.719 11.375 4.645 1 91 367 THR A O 1
ATOM 2810 N N . ALA A 1 368 ? -16.562 10.031 6.43 1 91.12 368 ALA A N 1
ATOM 2811 C CA . ALA A 1 368 ? -17.391 8.984 5.828 1 91.12 368 ALA A CA 1
ATOM 2812 C C . ALA A 1 368 ? -18.766 9.523 5.445 1 91.12 368 ALA A C 1
ATOM 2814 O O . ALA A 1 368 ? -19.344 9.102 4.438 1 91.12 368 ALA A O 1
ATOM 2815 N N . GLY A 1 369 ? -19.266 10.438 6.234 1 85.38 369 GLY A N 1
ATOM 2816 C CA . GLY A 1 369 ? -20.547 11.047 5.938 1 85.38 369 GLY A CA 1
ATOM 2817 C C . GLY A 1 369 ? -20.547 11.828 4.641 1 85.38 369 GLY A C 1
ATOM 2818 O O . GLY A 1 369 ? -21.594 11.969 3.996 1 85.38 369 GLY A O 1
ATOM 2819 N N . ALA A 1 370 ? -19.453 12.281 4.277 1 87.5 370 ALA A N 1
ATOM 2820 C CA . ALA A 1 370 ? -19.328 13.102 3.074 1 87.5 370 ALA A CA 1
ATOM 2821 C C . ALA A 1 370 ? -19.156 12.234 1.832 1 87.5 370 ALA A C 1
ATOM 2823 O O . ALA A 1 370 ? -19.375 12.695 0.71 1 87.5 370 ALA A O 1
ATOM 2824 N N . VAL A 1 371 ? -18.719 11 1.982 1 87.06 371 VAL A N 1
ATOM 2825 C CA . VAL A 1 371 ? -18.344 10.117 0.884 1 87.06 371 VAL A CA 1
ATOM 2826 C C . VAL A 1 371 ? -19.531 9.906 -0.04 1 87.06 371 VAL A C 1
ATOM 2828 O O . VAL A 1 371 ? -19.406 9.992 -1.264 1 87.06 371 VAL A O 1
ATOM 2831 N N . ILE A 1 372 ? -20.578 9.703 0.542 1 79.75 372 ILE A N 1
ATOM 2832 C CA . ILE A 1 372 ? -21.766 9.391 -0.236 1 79.75 372 ILE A CA 1
ATOM 2833 C C . ILE A 1 372 ? -22.156 10.602 -1.084 1 79.75 372 ILE A C 1
ATOM 2835 O O . ILE A 1 372 ? -22.453 10.461 -2.271 1 79.75 372 ILE A O 1
ATOM 2839 N N . ALA A 1 373 ? -22.188 11.727 -0.462 1 83.81 373 ALA A N 1
ATOM 2840 C CA . ALA A 1 373 ? -22.516 12.961 -1.171 1 83.81 373 ALA A CA 1
ATOM 2841 C C . ALA A 1 373 ? -21.547 13.219 -2.318 1 83.81 373 ALA A C 1
ATOM 2843 O O . ALA A 1 373 ? -21.953 13.641 -3.402 1 83.81 373 ALA A O 1
ATOM 2844 N N . LEU A 1 374 ? -20.344 12.961 -2.109 1 87.5 374 LEU A N 1
ATOM 2845 C CA . LEU A 1 374 ? -19.328 13.164 -3.131 1 87.5 374 LEU A CA 1
ATOM 2846 C C . LEU A 1 374 ? -19.5 12.18 -4.281 1 87.5 374 LEU A C 1
ATOM 2848 O O . LEU A 1 374 ? -19.344 12.547 -5.449 1 87.5 374 LEU A O 1
ATOM 2852 N N . ALA A 1 375 ? -19.719 10.938 -3.896 1 83.25 375 ALA A N 1
ATOM 2853 C CA . ALA A 1 375 ? -19.938 9.914 -4.91 1 83.25 375 ALA A CA 1
ATOM 2854 C C . ALA A 1 375 ? -21.094 10.281 -5.824 1 83.25 375 ALA A C 1
ATOM 2856 O O . ALA A 1 375 ? -21.031 10.07 -7.039 1 83.25 375 ALA A O 1
ATOM 2857 N N . GLN A 1 376 ? -22.078 10.867 -5.285 1 78.69 376 GLN A N 1
ATOM 2858 C CA . GLN A 1 376 ? -23.25 11.281 -6.043 1 78.69 376 GLN A CA 1
ATOM 2859 C C . GLN A 1 376 ? -22.953 12.516 -6.891 1 78.69 376 GLN A C 1
ATOM 2861 O O . GLN A 1 376 ? -23.281 12.562 -8.078 1 78.69 376 GLN A O 1
ATOM 2866 N N . LYS A 1 377 ? -22.375 13.422 -6.266 1 82.56 377 LYS A N 1
ATOM 2867 C CA . LYS A 1 377 ? -22.078 14.688 -6.934 1 82.56 377 LYS A CA 1
ATOM 2868 C C . LYS A 1 377 ? -21.203 14.461 -8.164 1 82.56 377 LYS A C 1
ATOM 2870 O O . LYS A 1 377 ? -21.438 15.07 -9.211 1 82.56 377 LYS A O 1
ATOM 2875 N N . TYR A 1 378 ? -20.281 13.594 -8.047 1 87.38 378 TYR A N 1
ATOM 2876 C CA . TYR A 1 378 ? -19.312 13.414 -9.117 1 87.38 378 TYR A CA 1
ATOM 2877 C C . TYR A 1 378 ? -19.594 12.148 -9.914 1 87.38 378 TYR A C 1
ATOM 2879 O O . TYR A 1 378 ? -18.828 11.781 -10.805 1 87.38 378 TYR A O 1
ATOM 2887 N N . LYS A 1 379 ? -20.578 11.43 -9.523 1 81.19 379 LYS A N 1
ATOM 2888 C CA . LYS A 1 379 ? -21.062 10.242 -10.234 1 81.19 379 LYS A CA 1
ATOM 2889 C C . LYS A 1 379 ? -19.953 9.188 -10.328 1 81.19 379 LYS A C 1
ATOM 2891 O O . LYS A 1 379 ? -19.656 8.695 -11.422 1 81.19 379 LYS A O 1
ATOM 2896 N N . VAL A 1 380 ? -19.344 8.938 -9.211 1 81.62 380 VAL A N 1
ATOM 2897 C CA . VAL A 1 380 ? -18.297 7.918 -9.117 1 81.62 380 VAL A CA 1
ATOM 2898 C C . VAL A 1 380 ? -18.781 6.781 -8.219 1 81.62 380 VAL A C 1
ATOM 2900 O O . VAL A 1 380 ? -19.406 7.023 -7.184 1 81.62 380 VAL A O 1
ATOM 2903 N N . LYS A 1 381 ? -18.484 5.578 -8.594 1 76.56 381 LYS A N 1
ATOM 2904 C CA . LYS A 1 381 ? -18.812 4.418 -7.762 1 76.56 381 LYS A CA 1
ATOM 2905 C C . LYS A 1 381 ? -17.672 4.098 -6.805 1 76.56 381 LYS A C 1
ATOM 2907 O O . LYS A 1 381 ? -16.547 3.84 -7.238 1 76.56 381 LYS A O 1
ATOM 2912 N N . MET A 1 382 ? -18.031 4.09 -5.586 1 87.06 382 MET A N 1
ATOM 2913 C CA . MET A 1 382 ? -17.047 3.818 -4.551 1 87.06 382 MET A CA 1
ATOM 2914 C C . MET A 1 382 ? -17.562 2.791 -3.553 1 87.06 382 MET A C 1
ATOM 2916 O O . MET A 1 382 ? -17.797 3.115 -2.387 1 87.06 382 MET A O 1
ATOM 2920 N N . PRO A 1 383 ? -17.672 1.548 -4.023 1 84.69 383 PRO A N 1
ATOM 2921 C CA . PRO A 1 383 ? -18.328 0.531 -3.195 1 84.69 383 PRO A CA 1
ATOM 2922 C C . PRO A 1 383 ? -17.672 0.376 -1.825 1 84.69 383 PRO A C 1
ATOM 2924 O O . PRO A 1 383 ? -18.359 0.223 -0.816 1 84.69 383 PRO A O 1
ATOM 2927 N N . VAL A 1 384 ? -16.375 0.361 -1.756 1 90.69 384 VAL A N 1
ATOM 2928 C CA . VAL A 1 384 ? -15.688 0.144 -0.487 1 90.69 384 VAL A CA 1
ATOM 2929 C C . VAL A 1 384 ? -15.953 1.318 0.452 1 90.69 384 VAL A C 1
ATOM 2931 O O . VAL A 1 384 ? -16.375 1.124 1.593 1 90.69 384 VAL A O 1
ATOM 2934 N N . LEU A 1 385 ? -15.742 2.549 -0.018 1 93.06 385 LEU A N 1
ATOM 2935 C CA . LEU A 1 385 ? -15.906 3.73 0.822 1 93.06 385 LEU A CA 1
ATOM 2936 C C . LEU A 1 385 ? -17.375 3.945 1.187 1 93.06 385 LEU A C 1
ATOM 2938 O O . LEU A 1 385 ? -17.672 4.379 2.299 1 93.06 385 LEU A O 1
ATOM 2942 N N . THR A 1 386 ? -18.234 3.609 0.277 1 88 386 THR A N 1
ATOM 2943 C CA . THR A 1 386 ? -19.656 3.73 0.545 1 88 386 THR A CA 1
ATOM 2944 C C . THR A 1 386 ? -20.094 2.715 1.595 1 88 386 THR A C 1
ATOM 2946 O O . THR A 1 386 ? -20.953 3.012 2.43 1 88 386 THR A O 1
ATOM 2949 N N . ALA A 1 387 ? -19.547 1.527 1.528 1 88.56 387 ALA A N 1
ATOM 2950 C CA . ALA A 1 387 ? -19.859 0.523 2.545 1 88.56 387 ALA A CA 1
ATOM 2951 C C . ALA A 1 387 ? -19.469 1.019 3.936 1 88.56 387 ALA A C 1
ATOM 2953 O O . ALA A 1 387 ? -20.203 0.81 4.902 1 88.56 387 ALA A O 1
ATOM 2954 N N . VAL A 1 388 ? -18.375 1.687 4.039 1 93.38 388 VAL A N 1
ATOM 2955 C CA . VAL A 1 388 ? -17.922 2.219 5.324 1 93.38 388 VAL A CA 1
ATOM 2956 C C . VAL A 1 388 ? -18.906 3.275 5.816 1 93.38 388 VAL A C 1
ATOM 2958 O O . VAL A 1 388 ? -19.266 3.293 6.996 1 93.38 388 VAL A O 1
ATOM 2961 N N . ALA A 1 389 ? -19.266 4.137 4.891 1 90.62 389 ALA A N 1
ATOM 2962 C CA . ALA A 1 389 ? -20.234 5.176 5.246 1 90.62 389 ALA A CA 1
ATOM 2963 C C . ALA A 1 389 ? -21.531 4.566 5.773 1 90.62 389 ALA A C 1
ATOM 2965 O O . ALA A 1 389 ? -22.094 5.051 6.758 1 90.62 389 ALA A O 1
ATOM 2966 N N . ARG A 1 390 ? -21.938 3.514 5.195 1 87.38 390 ARG A N 1
ATOM 2967 C CA . ARG A 1 390 ? -23.188 2.857 5.594 1 87.38 390 ARG A CA 1
ATOM 2968 C C . ARG A 1 390 ? -23.031 2.154 6.938 1 87.38 390 ARG A C 1
ATOM 2970 O O . ARG A 1 390 ? -23.969 2.092 7.73 1 87.38 390 ARG A O 1
ATOM 2977 N N . ILE A 1 391 ? -21.891 1.606 7.156 1 90 391 ILE A N 1
ATOM 2978 C CA . ILE A 1 391 ? -21.609 0.956 8.43 1 90 391 ILE A CA 1
ATOM 2979 C C . ILE A 1 391 ? -21.609 1.994 9.555 1 90 391 ILE A C 1
ATOM 2981 O O . ILE A 1 391 ? -22.203 1.769 10.617 1 90 391 ILE A O 1
ATOM 2985 N N . ILE A 1 392 ? -20.953 3.123 9.297 1 90.88 392 ILE A N 1
ATOM 2986 C CA . ILE A 1 392 ? -20.844 4.199 10.281 1 90.88 392 ILE A CA 1
ATOM 2987 C C . ILE A 1 392 ? -22.25 4.742 10.594 1 90.88 392 ILE A C 1
ATOM 2989 O O . ILE A 1 392 ? -22.531 5.102 11.734 1 90.88 392 ILE A O 1
ATOM 2993 N N . ASP A 1 393 ? -23.109 4.676 9.641 1 85.62 393 ASP A N 1
ATOM 2994 C CA . ASP A 1 393 ? -24.484 5.164 9.82 1 85.62 393 ASP A CA 1
ATOM 2995 C C . ASP A 1 393 ? -25.391 4.066 10.359 1 85.62 393 ASP A C 1
ATOM 2997 O O . ASP A 1 393 ? -26.609 4.238 10.414 1 85.62 393 ASP A O 1
ATOM 3001 N N . ASN A 1 394 ? -24.859 2.941 10.633 1 82.06 394 ASN A N 1
ATOM 3002 C CA . ASN A 1 394 ? -25.562 1.803 11.219 1 82.06 394 ASN A CA 1
ATOM 3003 C C . ASN A 1 394 ? -26.594 1.219 10.25 1 82.06 394 ASN A C 1
ATOM 3005 O O . ASN A 1 394 ? -27.625 0.713 10.672 1 82.06 394 ASN A O 1
ATOM 3009 N N . GLU A 1 395 ? -26.312 1.312 8.977 1 81 395 GLU A N 1
ATOM 3010 C CA . GLU A 1 395 ? -27.219 0.773 7.965 1 81 395 GLU A CA 1
ATOM 3011 C C . GLU A 1 395 ? -26.75 -0.6 7.484 1 81 395 GLU A C 1
ATOM 3013 O O . GLU A 1 395 ? -27.516 -1.348 6.883 1 81 395 GLU A O 1
ATOM 3018 N N . LEU A 1 396 ? -25.562 -0.823 7.699 1 83.19 396 LEU A N 1
ATOM 3019 C CA . LEU A 1 396 ? -24.922 -2.047 7.234 1 83.19 396 LEU A CA 1
ATOM 3020 C C . LEU A 1 396 ? -23.969 -2.594 8.289 1 83.19 396 LEU A C 1
ATOM 3022 O O . LEU A 1 396 ? -23.25 -1.828 8.93 1 83.19 396 LEU A O 1
ATOM 3026 N N . THR A 1 397 ? -24.062 -3.889 8.5 1 85.56 397 THR A N 1
ATOM 3027 C CA . THR A 1 397 ? -23.094 -4.477 9.414 1 85.56 397 THR A CA 1
ATOM 3028 C C . THR A 1 397 ? -21.766 -4.75 8.703 1 85.56 397 THR A C 1
ATOM 3030 O O . THR A 1 397 ? -21.75 -5 7.496 1 85.56 397 THR A O 1
ATOM 3033 N N . PRO A 1 398 ? -20.688 -4.742 9.445 1 86.62 398 PRO A N 1
ATOM 3034 C CA . PRO A 1 398 ? -19.391 -5.035 8.844 1 86.62 398 PRO A CA 1
ATOM 3035 C C . PRO A 1 398 ? -19.359 -6.383 8.125 1 86.62 398 PRO A C 1
ATOM 3037 O O . PRO A 1 398 ? -18.844 -6.484 7.012 1 86.62 398 PRO A O 1
ATOM 3040 N N . THR A 1 399 ? -19.906 -7.348 8.641 1 80.5 399 THR A N 1
ATOM 3041 C CA . THR A 1 399 ? -19.891 -8.688 8.062 1 80.5 399 THR A CA 1
ATOM 3042 C C . THR A 1 399 ? -20.641 -8.719 6.738 1 80.5 399 THR A C 1
ATOM 3044 O O . THR A 1 399 ? -20.141 -9.25 5.742 1 80.5 399 THR A O 1
ATOM 3047 N N . LYS A 1 400 ? -21.781 -8.172 6.723 1 80 400 LYS A N 1
ATOM 3048 C CA . LYS A 1 400 ? -22.594 -8.133 5.504 1 80 400 LYS A CA 1
ATOM 3049 C C . LYS A 1 400 ? -21.891 -7.32 4.414 1 80 400 LYS A C 1
ATOM 3051 O O . LYS A 1 400 ? -21.953 -7.676 3.234 1 80 400 LYS A O 1
ATOM 3056 N N . ALA A 1 401 ? -21.281 -6.254 4.832 1 80.88 401 ALA A N 1
ATOM 3057 C CA . ALA A 1 401 ? -20.609 -5.383 3.881 1 80.88 401 ALA A CA 1
ATOM 3058 C C . ALA A 1 401 ? -19.484 -6.121 3.168 1 80.88 401 ALA A C 1
ATOM 3060 O O . ALA A 1 401 ? -19.344 -6.023 1.946 1 80.88 401 ALA A O 1
ATOM 3061 N N . VAL A 1 402 ? -18.672 -6.844 3.928 1 74.44 402 VAL A N 1
ATOM 3062 C CA . VAL A 1 402 ? -17.516 -7.539 3.363 1 74.44 402 VAL A CA 1
ATOM 3063 C C . VAL A 1 402 ? -17.984 -8.625 2.396 1 74.44 402 VAL A C 1
ATOM 3065 O O . VAL A 1 402 ? -17.422 -8.781 1.312 1 74.44 402 VAL A O 1
ATOM 3068 N N . PHE A 1 403 ? -18.969 -9.25 2.705 1 67.75 403 PHE A N 1
ATOM 3069 C CA . PHE A 1 403 ? -19.484 -10.32 1.859 1 67.75 403 PHE A CA 1
ATOM 3070 C C . PHE A 1 403 ? -20.062 -9.758 0.566 1 67.75 403 PHE A C 1
ATOM 3072 O O . PHE A 1 403 ? -19.891 -10.344 -0.505 1 67.75 403 PHE A O 1
ATOM 3079 N N . GLU A 1 404 ? -20.672 -8.625 0.692 1 69.25 404 GLU A N 1
ATOM 3080 C CA . GLU A 1 404 ? -21.25 -7.988 -0.493 1 69.25 404 GLU A CA 1
ATOM 3081 C C . GLU A 1 404 ? -20.141 -7.461 -1.414 1 69.25 404 GLU A C 1
ATOM 3083 O O . GLU A 1 404 ? -20.281 -7.504 -2.639 1 69.25 404 GLU A O 1
ATOM 3088 N N . LEU A 1 405 ? -19.125 -7.02 -0.813 1 71.88 405 LEU A N 1
ATOM 3089 C CA . LEU A 1 405 ? -18.031 -6.461 -1.597 1 71.88 405 LEU A CA 1
ATOM 3090 C C . LEU A 1 405 ? -17.266 -7.562 -2.324 1 71.88 405 LEU A C 1
ATOM 3092 O O . LEU A 1 405 ? -16.828 -7.375 -3.463 1 71.88 405 LEU A O 1
ATOM 3096 N N . MET A 1 406 ? -17.078 -8.641 -1.62 1 64.62 406 MET A N 1
ATOM 3097 C CA . MET A 1 406 ? -16.344 -9.758 -2.211 1 64.62 406 MET A CA 1
ATOM 3098 C C . MET A 1 406 ? -17.109 -10.344 -3.393 1 64.62 406 MET A C 1
ATOM 3100 O O . MET A 1 406 ? -16.516 -10.961 -4.277 1 64.62 406 MET A O 1
ATOM 3104 N N . ASN A 1 407 ? -18.312 -10.078 -3.41 1 57.44 407 ASN A N 1
ATOM 3105 C CA . ASN A 1 407 ? -19.141 -10.633 -4.469 1 57.44 407 ASN A CA 1
ATOM 3106 C C . ASN A 1 407 ? -19.344 -9.641 -5.605 1 57.44 407 ASN A C 1
ATOM 3108 O O . ASN A 1 407 ? -20.078 -9.922 -6.555 1 57.44 407 ASN A O 1
ATOM 3112 N N . LEU A 1 408 ? -18.734 -8.414 -5.461 1 55.66 408 LEU A N 1
ATOM 3113 C CA . LEU A 1 408 ? -18.781 -7.422 -6.527 1 55.66 408 LEU A CA 1
ATOM 3114 C C . LEU A 1 408 ? -17.891 -7.82 -7.691 1 55.66 408 LEU A C 1
ATOM 3116 O O . LEU A 1 408 ? -16.797 -8.344 -7.484 1 55.66 408 LEU A O 1
ATOM 3120 N N . PRO A 1 409 ? -18.453 -7.863 -8.984 1 42.59 409 PRO A N 1
ATOM 3121 C CA . PRO A 1 409 ? -17.578 -8.148 -10.117 1 42.59 409 PRO A CA 1
ATOM 3122 C C . PRO A 1 409 ? -16.484 -7.102 -10.289 1 42.59 409 PRO A C 1
ATOM 3124 O O . PRO A 1 409 ? -16.703 -5.922 -10 1 42.59 409 PRO A O 1
ATOM 3127 N N . GLN A 1 410 ? -15.352 -7.25 -10.047 1 41.88 410 GLN A N 1
ATOM 3128 C CA . GLN A 1 410 ? -14.25 -6.324 -10.289 1 41.88 410 GLN A CA 1
ATOM 3129 C C . GLN A 1 410 ? -14.273 -5.812 -11.727 1 41.88 410 GLN A C 1
ATOM 3131 O O . GLN A 1 410 ? -13.273 -5.922 -12.445 1 41.88 410 GLN A O 1
ATOM 3136 N N . TRP A 1 411 ? -15.359 -5.832 -12.516 1 37.94 411 TRP A N 1
ATOM 3137 C CA . TRP A 1 411 ? -15.539 -5.656 -13.953 1 37.94 411 TRP A CA 1
ATOM 3138 C C . TRP A 1 411 ? -15.172 -4.238 -14.383 1 37.94 411 TRP A C 1
ATOM 3140 O O . TRP A 1 411 ? -15.375 -3.854 -15.531 1 37.94 411 TRP A O 1
ATOM 3150 N N . TYR A 1 412 ? -14.852 -3.473 -13.602 1 39.19 412 TYR A N 1
ATOM 3151 C CA . TYR A 1 412 ? -14.703 -2.146 -14.188 1 39.19 412 TYR A CA 1
ATOM 3152 C C . TYR A 1 412 ? -13.562 -2.121 -15.195 1 39.19 412 TYR A C 1
ATOM 3154 O O . TYR A 1 412 ? -13.68 -1.526 -16.266 1 39.19 412 TYR A O 1
ATOM 3162 N N . GLY A 1 413 ? -12.5 -2.668 -14.984 1 38.81 413 GLY A N 1
ATOM 3163 C CA . GLY A 1 413 ? -11.438 -2.709 -15.969 1 38.81 413 GLY A CA 1
ATOM 3164 C C . GLY A 1 413 ? -11.828 -3.412 -17.25 1 38.81 413 GLY A C 1
ATOM 3165 O O . GLY A 1 413 ? -11.508 -2.951 -18.344 1 38.81 413 GLY A O 1
ATOM 3166 N N . GLU A 1 414 ? -12.508 -4.5 -17.203 1 37.88 414 GLU A N 1
ATOM 3167 C CA . GLU A 1 414 ? -12.992 -5.215 -18.375 1 37.88 414 GLU A CA 1
ATOM 3168 C C . GLU A 1 414 ? -14.062 -4.41 -19.109 1 37.88 414 GLU A C 1
ATOM 3170 O O . GLU A 1 414 ? -14.117 -4.414 -20.344 1 37.88 414 GLU A O 1
ATOM 3175 N N . TRP A 1 415 ? -14.883 -3.805 -18.469 1 40.12 415 TRP A N 1
ATOM 3176 C CA . TRP A 1 415 ? -15.906 -2.961 -19.078 1 40.12 415 TRP A CA 1
ATOM 3177 C C . TRP A 1 415 ? -15.273 -1.845 -19.891 1 40.12 415 TRP A C 1
ATOM 3179 O O . TRP A 1 415 ? -15.766 -1.508 -20.969 1 40.12 415 TRP A O 1
ATOM 3189 N N . LYS A 1 416 ? -14.266 -1.358 -19.406 1 44.5 416 LYS A N 1
ATOM 3190 C CA . LYS A 1 416 ? -13.57 -0.336 -20.188 1 44.5 416 LYS A CA 1
ATOM 3191 C C . LYS A 1 416 ? -12.992 -0.92 -21.469 1 44.5 416 LYS A C 1
ATOM 3193 O O . LYS A 1 416 ? -12.961 -0.248 -22.5 1 44.5 416 LYS A O 1
ATOM 3198 N N . VAL A 1 417 ? -12.406 -2.09 -21.406 1 39.19 417 VAL A N 1
ATOM 3199 C CA . VAL A 1 417 ? -11.898 -2.777 -22.594 1 39.19 417 VAL A CA 1
ATOM 3200 C C . VAL A 1 417 ? -13.047 -3.061 -23.562 1 39.19 417 VAL A C 1
ATOM 3202 O O . VAL A 1 417 ? -12.898 -2.9 -24.766 1 39.19 417 VAL A O 1
ATOM 3205 N N . ILE A 1 418 ? -14.094 -3.527 -23.125 1 38.88 418 ILE A N 1
ATOM 3206 C CA . ILE A 1 418 ? -15.242 -3.82 -23.969 1 38.88 418 ILE A CA 1
ATOM 3207 C C . ILE A 1 418 ? -15.805 -2.523 -24.547 1 38.88 418 ILE A C 1
ATOM 3209 O O . ILE A 1 418 ? -16.188 -2.473 -25.719 1 38.88 418 ILE A O 1
ATOM 3213 N N . ARG A 1 419 ? -15.852 -1.519 -23.719 1 42.62 419 ARG A N 1
ATOM 3214 C CA . ARG A 1 419 ? -16.438 -0.287 -24.25 1 42.62 419 ARG A CA 1
ATOM 3215 C C . ARG A 1 419 ? -15.406 0.52 -25.031 1 42.62 419 ARG A C 1
ATOM 3217 O O . ARG A 1 419 ? -15.766 1.403 -25.812 1 42.62 419 ARG A O 1
ATOM 3224 N N . GLY A 1 420 ? -14.195 0.108 -25.188 1 41.19 420 GLY A N 1
ATOM 3225 C CA . GLY A 1 420 ? -13.148 0.827 -25.906 1 41.19 420 GLY A CA 1
ATOM 3226 C C . GLY A 1 420 ? -12.953 2.246 -25.406 1 41.19 420 GLY A C 1
ATOM 3227 O O . GLY A 1 420 ? -13.125 2.52 -24.219 1 41.19 420 GLY A O 1
ATOM 3228 N N . ASP A 1 421 ? -12.656 3.275 -26.469 1 41.22 421 ASP A N 1
ATOM 3229 C CA . ASP A 1 421 ? -12.398 4.703 -26.312 1 41.22 421 ASP A CA 1
ATOM 3230 C C . ASP A 1 421 ? -13.57 5.402 -25.625 1 41.22 421 ASP A C 1
ATOM 3232 O O . ASP A 1 421 ? -13.398 6.48 -25.047 1 41.22 421 ASP A O 1
ATOM 3236 N N . ASP A 1 422 ? -14.727 5.016 -25.844 1 40.34 422 ASP A N 1
ATOM 3237 C CA . ASP A 1 422 ? -15.953 5.668 -25.406 1 40.34 422 ASP A CA 1
ATOM 3238 C C . ASP A 1 422 ? -16.25 5.363 -23.938 1 40.34 422 ASP A C 1
ATOM 3240 O O . ASP A 1 422 ? -17.234 5.848 -23.391 1 40.34 422 ASP A O 1
ATOM 3244 N N . ALA A 1 423 ? -15.633 4.5 -23.391 1 42 423 ALA A N 1
ATOM 3245 C CA . ALA A 1 423 ? -15.82 4.156 -21.984 1 42 423 ALA A CA 1
ATOM 3246 C C . ALA A 1 423 ? -15.438 5.32 -21.078 1 42 423 ALA A C 1
ATOM 3248 O O . ALA A 1 423 ? -16 5.48 -19.984 1 42 423 ALA A O 1
ATOM 3249 N N . GLU A 1 424 ? -14.547 6.059 -21.578 1 39.62 424 GLU A N 1
ATOM 3250 C CA . GLU A 1 424 ? -14.109 7.246 -20.859 1 39.62 424 GLU A CA 1
ATOM 3251 C C . GLU A 1 424 ? -15.242 8.258 -20.719 1 39.62 424 GLU A C 1
ATOM 3253 O O . GLU A 1 424 ? -15.211 9.125 -19.844 1 39.62 424 GLU A O 1
ATOM 3258 N N . HIS A 1 425 ? -16.203 8.32 -21.703 1 38.88 425 HIS A N 1
ATOM 3259 C CA . HIS A 1 425 ? -17.328 9.242 -21.766 1 38.88 425 HIS A CA 1
ATOM 3260 C C . HIS A 1 425 ? -18.625 8.57 -21.297 1 38.88 425 HIS A C 1
ATOM 3262 O O . HIS A 1 425 ? -19.703 9.125 -21.469 1 38.88 425 HIS A O 1
ATOM 3268 N N . ALA A 1 426 ? -18.672 7.328 -21.141 1 39.81 426 ALA A N 1
ATOM 3269 C CA . ALA A 1 426 ? -19.938 6.664 -20.844 1 39.81 426 ALA A CA 1
ATOM 3270 C C . ALA A 1 426 ? -20.484 7.098 -19.5 1 39.81 426 ALA A C 1
ATOM 3272 O O . ALA A 1 426 ? -19.734 7.211 -18.516 1 39.81 426 ALA A O 1
ATOM 3273 N N . MET A 1 427 ? -21.688 7.648 -19.625 1 37.75 427 MET A N 1
ATOM 3274 C CA . MET A 1 427 ? -22.422 8.047 -18.422 1 37.75 427 MET A CA 1
ATOM 3275 C C . MET A 1 427 ? -22.719 6.84 -17.547 1 37.75 427 MET A C 1
ATOM 3277 O O . MET A 1 427 ? -22.828 5.715 -18.047 1 37.75 427 MET A O 1
ATOM 3281 N N . TRP A 1 428 ? -22.812 7.008 -16.359 1 36.44 428 TRP A N 1
ATOM 3282 C CA . TRP A 1 428 ? -23.125 5.98 -15.375 1 36.44 428 TRP A CA 1
ATOM 3283 C C . TRP A 1 428 ? -24.344 5.164 -15.797 1 36.44 428 TRP A C 1
ATOM 3285 O O . TRP A 1 428 ? -24.344 3.939 -15.656 1 36.44 428 TRP A O 1
ATOM 3295 N N . ASP A 1 429 ? -25.25 5.852 -16.422 1 35.25 429 ASP A N 1
ATOM 3296 C CA . ASP A 1 429 ? -26.469 5.176 -16.812 1 35.25 429 ASP A CA 1
ATOM 3297 C C . ASP A 1 429 ? -26.203 4.156 -17.922 1 35.25 429 ASP A C 1
ATOM 3299 O O . ASP A 1 429 ? -26.781 3.068 -17.922 1 35.25 429 ASP A O 1
ATOM 3303 N N . GLU A 1 430 ? -25.438 4.512 -18.812 1 39.84 430 GLU A N 1
ATOM 3304 C CA . GLU A 1 430 ? -25.156 3.615 -19.938 1 39.84 430 GLU A CA 1
ATOM 3305 C C . GLU A 1 430 ? -24.344 2.412 -19.484 1 39.84 430 GLU A C 1
ATOM 3307 O O . GLU A 1 430 ? -24.625 1.278 -19.875 1 39.84 430 GLU A O 1
ATOM 3312 N N . PHE A 1 431 ? -23.359 2.686 -18.797 1 38.31 431 PHE A N 1
ATOM 3313 C CA . PHE A 1 431 ? -22.516 1.626 -18.234 1 38.31 431 PHE A CA 1
ATOM 3314 C C . PHE A 1 431 ? -23.328 0.761 -17.266 1 38.31 431 PHE A C 1
ATOM 3316 O O . PHE A 1 431 ? -23.266 -0.469 -17.328 1 38.31 431 PHE A O 1
ATOM 3323 N N . SER A 1 432 ? -24.266 1.356 -16.594 1 39 432 SER A N 1
ATOM 3324 C CA . SER A 1 432 ? -25.188 0.677 -15.688 1 39 432 SER A CA 1
ATOM 3325 C C . SER A 1 432 ? -26.188 -0.167 -16.453 1 39 432 SER A C 1
ATOM 3327 O O . SER A 1 432 ? -26.5 -1.291 -16.062 1 39 432 SER A O 1
ATOM 3329 N N . GLY A 1 433 ? -26.734 0.373 -17.5 1 37.56 433 GLY A N 1
ATOM 3330 C CA . GLY A 1 433 ? -27.656 -0.353 -18.359 1 37.56 433 GLY A CA 1
ATOM 3331 C C . GLY A 1 433 ? -27.016 -1.528 -19.078 1 37.56 433 GLY A C 1
ATOM 3332 O O . GLY A 1 433 ? -27.562 -2.629 -19.094 1 37.56 433 GLY A O 1
ATOM 3333 N N . ALA A 1 434 ? -25.938 -1.322 -19.656 1 39.16 434 ALA A N 1
ATOM 3334 C CA . ALA A 1 434 ? -25.281 -2.396 -20.391 1 39.16 434 ALA A CA 1
ATOM 3335 C C . ALA A 1 434 ? -24.797 -3.492 -19.453 1 39.16 434 ALA A C 1
ATOM 3337 O O . ALA A 1 434 ? -24.875 -4.68 -19.766 1 39.16 434 ALA A O 1
ATOM 3338 N N . PHE A 1 435 ? -24.422 -3.182 -18.344 1 35.28 435 PHE A N 1
ATOM 3339 C CA . PHE A 1 435 ? -24.016 -4.047 -17.25 1 35.28 435 PHE A CA 1
ATOM 3340 C C . PHE A 1 435 ? -25.188 -4.852 -16.719 1 35.28 435 PHE A C 1
ATOM 3342 O O . PHE A 1 435 ? -25.094 -6.07 -16.562 1 35.28 435 PHE A O 1
ATOM 3349 N N . LEU A 1 436 ? -26.297 -4.172 -16.531 1 34.66 436 LEU A N 1
ATOM 3350 C CA . LEU A 1 436 ? -27.547 -4.805 -16.125 1 34.66 436 LEU A CA 1
ATOM 3351 C C . LEU A 1 436 ? -28.078 -5.734 -17.203 1 34.66 436 LEU A C 1
ATOM 3353 O O . LEU A 1 436 ? -28.531 -6.848 -16.922 1 34.66 436 LEU A O 1
ATOM 3357 N N . CYS A 1 437 ? -28.234 -5.273 -18.312 1 35.31 437 CYS A N 1
ATOM 3358 C CA . CYS A 1 437 ? -28.781 -6.062 -19.406 1 35.31 437 CYS A CA 1
ATOM 3359 C C . CYS A 1 437 ? -27.953 -7.324 -19.625 1 35.31 437 CYS A C 1
ATOM 3361 O O . CYS A 1 437 ? -28.5 -8.375 -19.984 1 35.31 437 CYS A O 1
ATOM 3363 N N . HIS A 1 438 ? -26.859 -7.227 -19.5 1 36.88 438 HIS A N 1
ATOM 3364 C CA . HIS A 1 438 ? -26.031 -8.375 -19.844 1 36.88 438 HIS A CA 1
ATOM 3365 C C . HIS A 1 438 ? -26.016 -9.414 -18.734 1 36.88 438 HIS A C 1
ATOM 3367 O O . HIS A 1 438 ? -26.125 -10.609 -18.984 1 36.88 438 HIS A O 1
ATOM 3373 N N . PHE A 1 439 ? -25.984 -9.156 -17.453 1 31.83 439 PHE A N 1
ATOM 3374 C CA . PHE A 1 439 ? -25.688 -10.18 -16.469 1 31.83 439 PHE A CA 1
ATOM 3375 C C . PHE A 1 439 ? -26.922 -10.492 -15.633 1 31.83 439 PHE A C 1
ATOM 3377 O O . PHE A 1 439 ? -26.984 -11.531 -14.969 1 31.83 439 PHE A O 1
ATOM 3384 N N . PHE A 1 440 ? -27.969 -9.781 -15.25 1 30.38 440 PHE A N 1
ATOM 3385 C CA . PHE A 1 440 ? -29.109 -10.125 -14.406 1 30.38 440 PHE A CA 1
ATOM 3386 C C . PHE A 1 440 ? -30.406 -10.141 -15.219 1 30.38 440 PHE A C 1
ATOM 3388 O O . PHE A 1 440 ? -30.906 -9.094 -15.617 1 30.38 440 PHE A O 1
ATOM 3395 N N . PRO A 1 441 ? -30.922 -11.422 -15.312 1 31.09 441 PRO A N 1
ATOM 3396 C CA . PRO A 1 441 ? -32.281 -11.531 -15.812 1 31.09 441 PRO A CA 1
ATOM 3397 C C . PRO A 1 441 ? -33.344 -11.07 -14.789 1 31.09 441 PRO A C 1
ATOM 3399 O O . PRO A 1 441 ? -33.062 -11.039 -13.594 1 31.09 441 PRO A O 1
ATOM 3402 N N . GLN A 1 442 ? -34.469 -10.609 -15.023 1 33.41 442 GLN A N 1
ATOM 3403 C CA . GLN A 1 442 ? -35.625 -10.07 -14.305 1 33.41 442 GLN A CA 1
ATOM 3404 C C . GLN A 1 442 ? -36.031 -10.992 -13.164 1 33.41 442 GLN A C 1
ATOM 3406 O O . GLN A 1 442 ? -36.375 -10.531 -12.07 1 33.41 442 GLN A O 1
ATOM 3411 N N . GLU A 1 443 ? -36 -12.211 -13.297 1 36.53 443 GLU A N 1
ATOM 3412 C CA . GLU A 1 443 ? -36.625 -13.156 -12.375 1 36.53 443 GLU A CA 1
ATOM 3413 C C . GLU A 1 443 ? -35.844 -13.242 -11.062 1 36.53 443 GLU A C 1
ATOM 3415 O O . GLU A 1 443 ? -36.469 -13.297 -9.984 1 36.53 443 GLU A O 1
ATOM 3420 N N . LEU A 1 444 ? -34.625 -13.172 -11.086 1 35.28 444 LEU A N 1
ATOM 3421 C CA . LEU A 1 444 ? -33.875 -13.438 -9.883 1 35.28 444 LEU A CA 1
ATOM 3422 C C . LEU A 1 444 ? -33.875 -12.219 -8.961 1 35.28 444 LEU A C 1
ATOM 3424 O O . LEU A 1 444 ? -33.844 -12.367 -7.734 1 35.28 444 LEU A O 1
ATOM 3428 N N . ARG A 1 445 ? -34.188 -11.156 -9.484 1 35.25 445 ARG A N 1
ATOM 3429 C CA . ARG A 1 445 ? -34.406 -9.914 -8.75 1 35.25 445 ARG A CA 1
ATOM 3430 C C . ARG A 1 445 ? -35.656 -10.008 -7.867 1 35.25 445 ARG A C 1
ATOM 3432 O O . ARG A 1 445 ? -35.656 -9.586 -6.711 1 35.25 445 ARG A O 1
ATOM 3439 N N . GLU A 1 446 ? -36.5 -10.602 -8.258 1 40.97 446 GLU A N 1
ATOM 3440 C CA . GLU A 1 446 ? -37.781 -10.734 -7.551 1 40.97 446 GLU A CA 1
ATOM 3441 C C . GLU A 1 446 ? -37.656 -11.68 -6.359 1 40.97 446 GLU A C 1
ATOM 3443 O O . GLU A 1 446 ? -38.188 -11.414 -5.285 1 40.97 446 GLU A O 1
ATOM 3448 N N . ALA A 1 447 ? -36.875 -12.617 -6.414 1 40.59 447 ALA A N 1
ATOM 3449 C CA . ALA A 1 447 ? -36.781 -13.609 -5.348 1 40.59 447 ALA A CA 1
ATOM 3450 C C . ALA A 1 447 ? -35.969 -13.078 -4.164 1 40.59 447 ALA A C 1
ATOM 3452 O O . ALA A 1 447 ? -36.375 -13.242 -3.01 1 40.59 447 ALA A O 1
ATOM 3453 N N . ASN A 1 448 ? -34.969 -12.391 -4.422 1 34.78 448 ASN A N 1
ATOM 3454 C CA . ASN A 1 448 ? -34.094 -11.898 -3.355 1 34.78 448 ASN A CA 1
ATOM 3455 C C . ASN A 1 448 ? -34.75 -10.75 -2.592 1 34.78 448 ASN A C 1
ATOM 3457 O O . ASN A 1 448 ? -34.625 -10.664 -1.368 1 34.78 448 ASN A O 1
ATOM 3461 N N . ALA A 1 449 ? -35.531 -10.016 -3.148 1 35.5 449 ALA A N 1
ATOM 3462 C CA . ALA A 1 449 ? -36.406 -9.023 -2.512 1 35.5 449 ALA A CA 1
ATOM 3463 C C . ALA A 1 449 ? -37.344 -9.688 -1.511 1 35.5 449 ALA A C 1
ATOM 3465 O O . ALA A 1 449 ? -37.531 -9.18 -0.403 1 35.5 449 ALA A O 1
ATOM 3466 N N . LYS A 1 450 ? -37.75 -10.812 -1.85 1 44.81 450 LYS A N 1
ATOM 3467 C CA . LYS A 1 450 ? -38.688 -11.523 -0.979 1 44.81 450 LYS A CA 1
ATOM 3468 C C . LYS A 1 450 ? -38 -12.023 0.282 1 44.81 450 LYS A C 1
ATOM 3470 O O . LYS A 1 450 ? -38.531 -11.922 1.383 1 44.81 450 LYS A O 1
ATOM 3475 N N . GLU A 1 451 ? -36.812 -12.469 0.124 1 36.31 451 GLU A N 1
ATOM 3476 C CA . GLU A 1 451 ? -36.094 -13.047 1.271 1 36.31 451 GLU A CA 1
ATOM 3477 C C . GLU A 1 451 ? -35.688 -11.961 2.268 1 36.31 451 GLU A C 1
ATOM 3479 O O . GLU A 1 451 ? -35.812 -12.148 3.48 1 36.31 451 GLU A O 1
ATOM 3484 N N . PHE A 1 452 ? -35.312 -10.859 1.809 1 33.31 452 PHE A N 1
ATOM 3485 C CA . PHE A 1 452 ? -34.938 -9.734 2.664 1 33.31 452 PHE A CA 1
ATOM 3486 C C . PHE A 1 452 ? -36.156 -9.242 3.445 1 33.31 452 PHE A C 1
ATOM 3488 O O . PHE A 1 452 ? -36.062 -8.945 4.641 1 33.31 452 PHE A O 1
ATOM 3495 N N . VAL A 1 453 ? -37.219 -9.297 2.922 1 39.38 453 VAL A N 1
ATOM 3496 C CA . VAL A 1 453 ? -38.469 -8.945 3.596 1 39.38 453 VAL A CA 1
ATOM 3497 C C . VAL A 1 453 ? -38.75 -9.945 4.715 1 39.38 453 VAL A C 1
ATOM 3499 O O . VAL A 1 453 ? -39.188 -9.562 5.805 1 39.38 453 VAL A O 1
ATOM 3502 N N . ASN A 1 454 ? -38.344 -11.148 4.457 1 40.69 454 ASN A N 1
ATOM 3503 C CA . ASN A 1 454 ? -38.656 -12.156 5.473 1 40.69 454 ASN A CA 1
ATOM 3504 C C . ASN A 1 454 ? -37.781 -11.992 6.707 1 40.69 454 ASN A C 1
ATOM 3506 O O . ASN A 1 454 ? -38.25 -12.195 7.832 1 40.69 454 ASN A O 1
ATOM 3510 N N . LEU A 1 455 ? -36.562 -11.68 6.504 1 32.19 455 LEU A N 1
ATOM 3511 C CA . LEU A 1 455 ? -35.656 -11.547 7.641 1 32.19 455 LEU A CA 1
ATOM 3512 C C . LEU A 1 455 ? -36 -10.328 8.484 1 32.19 455 LEU A C 1
ATOM 3514 O O . LEU A 1 455 ? -35.906 -10.359 9.711 1 32.19 455 LEU A O 1
ATOM 3518 N N . LYS A 1 456 ? -36.5 -9.336 7.906 1 32.25 456 LYS A N 1
ATOM 3519 C CA . LYS A 1 456 ? -37 -8.164 8.617 1 32.25 456 LYS A CA 1
ATOM 3520 C C . LYS A 1 456 ? -38.219 -8.523 9.469 1 32.25 456 LYS A C 1
ATOM 3522 O O . LYS A 1 456 ? -38.469 -7.926 10.516 1 32.25 456 LYS A O 1
ATOM 3527 N N . LYS A 1 457 ? -39.031 -9.352 8.875 1 37.84 457 LYS A N 1
ATOM 3528 C CA . LYS A 1 457 ? -40.25 -9.695 9.602 1 37.84 457 LYS A CA 1
ATOM 3529 C C . LYS A 1 457 ? -39.938 -10.5 10.859 1 37.84 457 LYS A C 1
ATOM 3531 O O . LYS A 1 457 ? -40.688 -10.484 11.82 1 37.84 457 LYS A O 1
ATOM 3536 N N . GLU A 1 458 ? -38.906 -11.5 10.688 1 34.66 458 GLU A N 1
ATOM 3537 C CA . GLU A 1 458 ? -38.781 -12.359 11.867 1 34.66 458 GLU A CA 1
ATOM 3538 C C . GLU A 1 458 ? -37.938 -11.68 12.953 1 34.66 458 GLU A C 1
ATOM 3540 O O . GLU A 1 458 ? -37.719 -12.25 14.023 1 34.66 458 GLU A O 1
ATOM 3545 N N . LYS A 1 459 ? -38.219 -10.508 13.562 1 34.06 459 LYS A N 1
ATOM 3546 C CA . LYS A 1 459 ? -37.75 -9.758 14.734 1 34.06 459 LYS A CA 1
ATOM 3547 C C . LYS A 1 459 ? -36.562 -10.469 15.406 1 34.06 459 LYS A C 1
ATOM 3549 O O . LYS A 1 459 ? -36.562 -10.602 16.625 1 34.06 459 LYS A O 1
ATOM 3554 N N . ILE A 1 460 ? -35.75 -11.398 14.891 1 31.67 460 ILE A N 1
ATOM 3555 C CA . ILE A 1 460 ? -34.75 -12.195 15.586 1 31.67 460 ILE A CA 1
ATOM 3556 C C . ILE A 1 460 ? -33.562 -11.305 15.992 1 31.67 460 ILE A C 1
ATOM 3558 O O . ILE A 1 460 ? -33.094 -10.508 15.188 1 31.67 460 ILE A O 1
ATOM 3562 N N . SER A 1 461 ? -33.469 -10.922 17.344 1 27.25 461 SER A N 1
ATOM 3563 C CA . SER A 1 461 ? -32.5 -10.078 18.031 1 27.25 461 SER A CA 1
ATOM 3564 C C . SER A 1 461 ? -31.062 -10.469 17.672 1 27.25 461 SER A C 1
ATOM 3566 O O . SER A 1 461 ? -30.781 -11.633 17.344 1 27.25 461 SER A O 1
ATOM 3568 N N . VAL A 1 462 ? -30.266 -9.578 17.266 1 28.16 462 VAL A N 1
ATOM 3569 C CA . VAL A 1 462 ? -28.859 -9.812 16.922 1 28.16 462 VAL A CA 1
ATOM 3570 C C . VAL A 1 462 ? -28.172 -10.578 18.047 1 28.16 462 VAL A C 1
ATOM 3572 O O . VAL A 1 462 ? -27.188 -11.281 17.812 1 28.16 462 VAL A O 1
ATOM 3575 N N . LYS A 1 463 ? -28.484 -10.297 19.375 1 28.89 463 LYS A N 1
ATOM 3576 C CA . LYS A 1 463 ? -28.062 -11.055 20.547 1 28.89 463 LYS A CA 1
ATOM 3577 C C . LYS A 1 463 ? -28.406 -12.531 20.406 1 28.89 463 LYS A C 1
ATOM 3579 O O . LYS A 1 463 ? -27.641 -13.398 20.828 1 28.89 463 LYS A O 1
ATOM 3584 N N . GLU A 1 464 ? -29.484 -12.789 20.016 1 29.8 464 GLU A N 1
ATOM 3585 C CA . GLU A 1 464 ? -30 -14.156 20.016 1 29.8 464 GLU A CA 1
ATOM 3586 C C . GLU A 1 464 ? -29.359 -14.992 18.906 1 29.8 464 GLU A C 1
ATOM 3588 O O . GLU A 1 464 ? -29.359 -16.219 18.984 1 29.8 464 GLU A O 1
ATOM 3593 N N . VAL A 1 465 ? -29.125 -14.297 17.859 1 27.94 465 VAL A N 1
ATOM 3594 C CA . VAL A 1 465 ? -28.484 -15.133 16.844 1 27.94 465 VAL A CA 1
ATOM 3595 C C . VAL A 1 465 ? -27.031 -15.375 17.219 1 27.94 465 VAL A C 1
ATOM 3597 O O . VAL A 1 465 ? -26.391 -16.281 16.688 1 27.94 465 VAL A O 1
ATOM 3600 N N . SER A 1 466 ? -26.469 -14.477 18.047 1 25.45 466 SER A N 1
ATOM 3601 C CA . SER A 1 466 ? -25.062 -14.641 18.375 1 25.45 466 SER A CA 1
ATOM 3602 C C . SER A 1 466 ? -24.844 -15.773 19.375 1 25.45 466 SER A C 1
ATOM 3604 O O . SER A 1 466 ? -23.75 -15.945 19.906 1 25.45 466 SER A O 1
ATOM 3606 N N . THR A 1 467 ? -25.922 -16.234 19.938 1 24.73 467 THR A N 1
ATOM 3607 C CA . THR A 1 467 ? -25.594 -17.281 20.891 1 24.73 467 THR A CA 1
ATOM 3608 C C . THR A 1 467 ? -24.953 -18.469 20.188 1 24.73 467 THR A C 1
ATOM 3610 O O . THR A 1 467 ? -25.578 -19.109 19.344 1 24.73 467 THR A O 1
ATOM 3613 N N . PRO A 1 468 ? -23.672 -18.328 19.953 1 23.98 468 PRO A N 1
ATOM 3614 C CA . PRO A 1 468 ? -23.188 -19.641 19.516 1 23.98 468 PRO A CA 1
ATOM 3615 C C . PRO A 1 468 ? -23.781 -20.797 20.328 1 23.98 468 PRO A C 1
ATOM 3617 O O . PRO A 1 468 ? -24.016 -20.656 21.531 1 23.98 468 PRO A O 1
ATOM 3620 N N . SER A 1 469 ? -24.703 -21.422 19.938 1 25.48 469 SER A N 1
ATOM 3621 C CA . SER A 1 469 ? -24.922 -22.734 20.547 1 25.48 469 SER A CA 1
ATOM 3622 C C . SER A 1 469 ? -23.594 -23.344 21.016 1 25.48 469 SER A C 1
ATOM 3624 O O . SER A 1 469 ? -22.547 -23.109 20.406 1 25.48 469 SER A O 1
ATOM 3626 N N . SER A 1 470 ? -23.328 -23.734 22.406 1 24.67 470 SER A N 1
ATOM 3627 C CA . SER A 1 470 ? -22.406 -24.453 23.266 1 24.67 470 SER A CA 1
ATOM 3628 C C . SER A 1 470 ? -21.672 -25.562 22.5 1 24.67 470 SER A C 1
ATOM 3630 O O . SER A 1 470 ? -20.891 -26.312 23.078 1 24.67 470 SER A O 1
ATOM 3632 N N . ARG A 1 471 ? -22.156 -26.062 21.375 1 22.95 471 ARG A N 1
ATOM 3633 C CA . ARG A 1 471 ? -21.5 -27.266 20.891 1 22.95 471 ARG A CA 1
ATOM 3634 C C . ARG A 1 471 ? -20.062 -26.984 20.453 1 22.95 471 ARG A C 1
ATOM 3636 O O . ARG A 1 471 ? -19.156 -27.75 20.766 1 22.95 471 ARG A O 1
ATOM 3643 N N . VAL A 1 472 ? -19.75 -26.109 19.438 1 22.02 472 VAL A N 1
ATOM 3644 C CA . VAL A 1 472 ? -18.375 -26.281 18.984 1 22.02 472 VAL A CA 1
ATOM 3645 C C . VAL A 1 472 ? -17.438 -25.391 19.797 1 22.02 472 VAL A C 1
ATOM 3647 O O . VAL A 1 472 ? -16.25 -25.297 19.484 1 22.02 472 VAL A O 1
ATOM 3650 N N . SER A 1 473 ? -17.859 -24.5 20.844 1 22.53 473 SER A N 1
ATOM 3651 C CA . SER A 1 473 ? -17.016 -23.703 21.734 1 22.53 473 SER A CA 1
ATOM 3652 C C . SER A 1 473 ? -15.992 -24.578 22.453 1 22.53 473 SER A C 1
ATOM 3654 O O . SER A 1 473 ? -15.055 -24.062 23.062 1 22.53 473 SER A O 1
ATOM 3656 N N . THR A 1 474 ? -16.344 -25.734 22.875 1 22.66 474 THR A N 1
ATOM 3657 C CA . THR A 1 474 ? -15.695 -26.391 24 1 22.66 474 THR A CA 1
ATOM 3658 C C . THR A 1 474 ? -14.203 -26.547 23.734 1 22.66 474 THR A C 1
ATOM 3660 O O . THR A 1 474 ? -13.414 -26.625 24.688 1 22.66 474 THR A O 1
ATOM 3663 N N . ARG A 1 475 ? -13.766 -26.844 22.531 1 21.53 475 ARG A N 1
ATOM 3664 C CA . ARG A 1 475 ? -12.422 -27.422 22.562 1 21.53 475 ARG A CA 1
ATOM 3665 C C . ARG A 1 475 ? -11.367 -26.312 22.656 1 21.53 475 ARG A C 1
ATOM 3667 O O . ARG A 1 475 ? -10.234 -26.578 23.078 1 21.53 475 ARG A O 1
ATOM 3674 N N . ALA A 1 476 ? -11.594 -25.047 22.078 1 20.12 476 ALA A N 1
ATOM 3675 C CA . ALA A 1 476 ? -10.328 -24.344 21.953 1 20.12 476 ALA A CA 1
ATOM 3676 C C . ALA A 1 476 ? -10.016 -23.531 23.203 1 20.12 476 ALA A C 1
ATOM 3678 O O . ALA A 1 476 ? -9.086 -22.719 23.219 1 20.12 476 ALA A O 1
ATOM 3679 N N . ASN A 1 477 ? -10.797 -23.531 24.312 1 21.34 477 ASN A N 1
ATOM 3680 C CA . ASN A 1 477 ? -10.695 -22.859 25.594 1 21.34 477 ASN A CA 1
ATOM 3681 C C . ASN A 1 477 ? -9.305 -22.984 26.203 1 21.34 477 ASN A C 1
ATOM 3683 O O . ASN A 1 477 ? -9.039 -22.484 27.297 1 21.34 477 ASN A O 1
ATOM 3687 N N . LYS A 1 478 ? -8.594 -24.062 26.062 1 24.41 478 LYS A N 1
ATOM 3688 C CA . LYS A 1 478 ? -7.723 -24.453 27.156 1 24.41 478 LYS A CA 1
ATOM 3689 C C . LYS A 1 478 ? -6.531 -23.516 27.281 1 24.41 478 LYS A C 1
ATOM 3691 O O . LYS A 1 478 ? -5.594 -23.781 28.047 1 24.41 478 LYS A O 1
ATOM 3696 N N . VAL A 1 479 ? -6.242 -22.531 26.297 1 21.55 479 VAL A N 1
ATOM 3697 C CA . VAL A 1 479 ? -4.887 -22.109 26.625 1 21.55 479 VAL A CA 1
ATOM 3698 C C . VAL A 1 479 ? -4.934 -20.984 27.672 1 21.55 479 VAL A C 1
ATOM 3700 O O . VAL A 1 479 ? -5.613 -19.969 27.469 1 21.55 479 VAL A O 1
ATOM 3703 N N . PRO A 1 480 ? -4.73 -21.234 28.953 1 21.52 480 PRO A N 1
ATOM 3704 C CA . PRO A 1 480 ? -4.848 -20.422 30.172 1 21.52 480 PRO A CA 1
ATOM 3705 C C . PRO A 1 480 ? -4.152 -19.062 30.031 1 21.52 480 PRO A C 1
ATOM 3707 O O . PRO A 1 480 ? -3.07 -18.969 29.453 1 21.52 480 PRO A O 1
ATOM 3710 N N . LEU A 1 481 ? -4.836 -18.047 29.891 1 20.2 481 LEU A N 1
ATOM 3711 C CA . LEU A 1 481 ? -4.414 -16.656 29.969 1 20.2 481 LEU A CA 1
ATOM 3712 C C . LEU A 1 481 ? -3.66 -16.375 31.266 1 20.2 481 LEU A C 1
ATOM 3714 O O . LEU A 1 481 ? -4.199 -16.578 32.344 1 20.2 481 LEU A O 1
ATOM 3718 N N . ALA A 1 482 ? -2.301 -16.609 31.438 1 20.53 482 ALA A N 1
ATOM 3719 C CA . ALA A 1 482 ? -1.528 -16.359 32.656 1 20.53 482 ALA A CA 1
ATOM 3720 C C . ALA A 1 482 ? -1.745 -14.938 33.156 1 20.53 482 ALA A C 1
ATOM 3722 O O . ALA A 1 482 ? -1.455 -13.969 32.469 1 20.53 482 ALA A O 1
ATOM 3723 N N . THR A 1 483 ? -2.822 -14.695 33.906 1 21.3 483 THR A N 1
ATOM 3724 C CA . THR A 1 483 ? -3.176 -13.539 34.719 1 21.3 483 THR A CA 1
ATOM 3725 C C . THR A 1 483 ? -2.039 -13.188 35.688 1 21.3 483 THR A C 1
ATOM 3727 O O . THR A 1 483 ? -1.804 -13.891 36.656 1 21.3 483 THR A O 1
ATOM 3730 N N . SER A 1 484 ? -0.744 -13.023 35.375 1 20.17 484 SER A N 1
ATOM 3731 C CA . SER A 1 484 ? 0.214 -12.781 36.438 1 20.17 484 SER A CA 1
ATOM 3732 C C . SER A 1 484 ? -0.142 -11.516 37.219 1 20.17 484 SER A C 1
ATOM 3734 O O . SER A 1 484 ? -0.177 -10.422 36.656 1 20.17 484 SER A O 1
ATOM 3736 N N . SER A 1 485 ? -1.134 -11.617 38.125 1 20.73 485 SER A N 1
ATOM 3737 C CA . SER A 1 485 ? -1.49 -10.695 39.219 1 20.73 485 SER A CA 1
ATOM 3738 C C . SER A 1 485 ? -0.265 -10.297 40.031 1 20.73 485 SER A C 1
ATOM 3740 O O . SER A 1 485 ? 0.342 -11.141 40.688 1 20.73 485 SER A O 1
ATOM 3742 N N . ALA A 1 486 ? 0.688 -9.453 39.562 1 21.03 486 ALA A N 1
ATOM 3743 C CA . ALA A 1 486 ? 1.738 -9.023 40.5 1 21.03 486 ALA A CA 1
ATOM 3744 C C . ALA A 1 486 ? 1.143 -8.414 41.75 1 21.03 486 ALA A C 1
ATOM 3746 O O . ALA A 1 486 ? 0.235 -7.586 41.688 1 21.03 486 ALA A O 1
ATOM 3747 N N . PRO A 1 487 ? 1.101 -9.203 42.844 1 22 487 PRO A N 1
ATOM 3748 C CA . PRO A 1 487 ? 0.579 -8.766 44.156 1 22 487 PRO A CA 1
ATOM 3749 C C . PRO A 1 487 ? 1.1 -7.391 44.562 1 22 487 PRO A C 1
ATOM 3751 O O . PRO A 1 487 ? 2.186 -6.984 44.125 1 22 487 PRO A O 1
ATOM 3754 N N . VAL A 1 488 ? 0.244 -6.41 44.688 1 21.42 488 VAL A N 1
ATOM 3755 C CA . VAL A 1 488 ? 0.487 -5.086 45.25 1 21.42 488 VAL A CA 1
ATOM 3756 C C . VAL A 1 488 ? 1.201 -5.215 46.594 1 21.42 488 VAL A C 1
ATOM 3758 O O . VAL A 1 488 ? 0.811 -6.031 47.438 1 21.42 488 VAL A O 1
ATOM 3761 N N . PRO A 1 489 ? 2.553 -5.004 46.562 1 20.67 489 PRO A N 1
ATOM 3762 C CA . PRO A 1 489 ? 3.227 -5.164 47.844 1 20.67 489 PRO A CA 1
ATOM 3763 C C . PRO A 1 489 ? 2.455 -4.523 49 1 20.67 489 PRO A C 1
ATOM 3765 O O . PRO A 1 489 ? 1.76 -3.523 48.812 1 20.67 489 PRO A O 1
ATOM 3768 N N . LYS A 1 490 ? 1.979 -5.34 49.906 1 23.17 490 LYS A N 1
ATOM 3769 C CA . LYS A 1 490 ? 1.382 -5.008 51.188 1 23.17 490 LYS A CA 1
ATOM 3770 C C . LYS A 1 490 ? 2.148 -3.879 51.875 1 23.17 490 LYS A C 1
ATOM 3772 O O . LYS A 1 490 ? 3.373 -3.941 52 1 23.17 490 LYS A O 1
ATOM 3777 N N . GLY A 1 491 ? 1.724 -2.559 51.5 1 19.03 491 GLY A N 1
ATOM 3778 C CA . GLY A 1 491 ? 2.193 -1.436 52.312 1 19.03 491 GLY A CA 1
ATOM 3779 C C . GLY A 1 491 ? 2.33 -1.764 53.781 1 19.03 491 GLY A C 1
ATOM 3780 O O . GLY A 1 491 ? 1.607 -2.615 54.281 1 19.03 491 GLY A O 1
ATOM 3781 N N . THR A 1 492 ? 3.576 -1.935 54.25 1 20.12 492 THR A N 1
ATOM 3782 C CA . THR A 1 49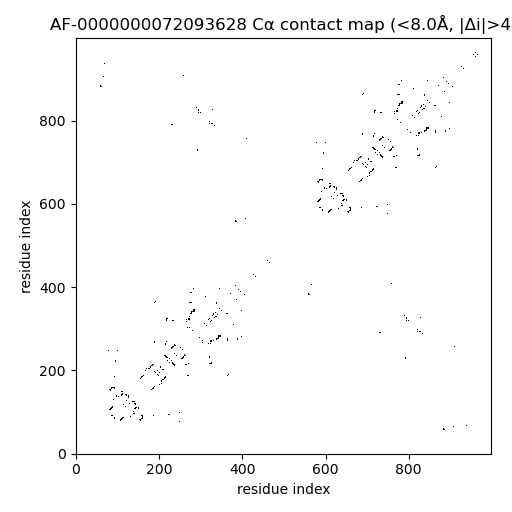2 ? 3.961 -1.972 55.656 1 20.12 492 THR A CA 1
ATOM 3783 C C . THR A 1 492 ? 3.146 -0.968 56.438 1 20.12 492 THR A C 1
ATOM 3785 O O . THR A 1 492 ? 2.9 0.152 56 1 20.12 492 THR A O 1
ATOM 3788 N N . THR A 1 493 ? 2.246 -1.502 57.312 1 19.77 493 THR A N 1
ATOM 3789 C CA . THR A 1 493 ? 1.475 -0.961 58.438 1 19.77 493 THR A CA 1
ATOM 3790 C C . THR A 1 493 ? 2.352 -0.087 59.312 1 19.77 493 THR A C 1
ATOM 3792 O O . THR A 1 493 ? 3.316 -0.57 59.906 1 19.77 493 THR A O 1
ATOM 3795 N N . PHE A 1 494 ? 2.871 1.066 58.844 1 20.48 494 PHE A N 1
ATOM 3796 C CA . PHE A 1 494 ? 3.436 1.916 59.875 1 20.48 494 PHE A CA 1
ATOM 3797 C C . PHE A 1 494 ? 2.479 2.033 61.062 1 20.48 494 PHE A C 1
ATOM 3799 O O . PHE A 1 494 ? 1.265 2.137 60.875 1 20.48 494 PHE A O 1
ATOM 3806 N N . GLY A 1 495 ? 2.805 1.353 62.188 1 20.27 495 GLY A N 1
ATOM 3807 C CA . GLY A 1 495 ? 2.342 1.373 63.562 1 20.27 495 GLY A CA 1
ATOM 3808 C C . GLY A 1 495 ? 1.949 2.758 64.062 1 20.27 495 GLY A C 1
ATOM 3809 O O . GLY A 1 495 ? 2.506 3.76 63.594 1 20.27 495 GLY A O 1
ATOM 3810 N N . THR A 1 496 ? 0.607 2.951 64.312 1 21.44 496 THR A N 1
ATOM 3811 C CA . THR A 1 496 ? -0.04 3.898 65.25 1 21.44 496 THR A CA 1
ATOM 3812 C C . THR A 1 496 ? 0.664 3.924 66.562 1 21.44 496 THR A C 1
ATOM 3814 O O . THR A 1 496 ? 0.693 2.914 67.312 1 21.44 496 THR A O 1
ATOM 3817 N N . ASP A 1 497 ? 1.955 4.352 66.75 1 20.27 497 ASP A N 1
ATOM 3818 C CA . ASP A 1 497 ? 2.211 4.742 68.125 1 20.27 497 ASP A CA 1
ATOM 3819 C C . ASP A 1 497 ? 1.105 5.656 68.688 1 20.27 497 ASP A C 1
ATOM 3821 O O . ASP A 1 497 ? 0.514 6.426 67.938 1 20.27 497 ASP A O 1
ATOM 3825 N N . THR A 1 498 ? 0.58 5.371 70 1 22.28 498 THR A N 1
ATOM 3826 C CA . THR A 1 498 ? -0.22 5.68 71.188 1 22.28 498 THR A CA 1
ATOM 3827 C C . THR A 1 498 ? 0.044 7.109 71.625 1 22.28 498 THR A C 1
ATOM 3829 O O . THR A 1 498 ? -0.841 7.754 72.188 1 22.28 498 THR A O 1
ATOM 3832 N N . SER A 1 499 ? 1.069 7.973 71.5 1 21.45 499 SER A N 1
ATOM 3833 C CA . SER A 1 499 ? 0.775 9.156 72.312 1 21.45 499 SER A CA 1
ATOM 3834 C C . SER A 1 499 ? -0.138 10.117 71.562 1 21.45 499 SER A C 1
ATOM 3836 O O . SER A 1 499 ? -0.06 10.227 70.312 1 21.45 499 SER A O 1
ATOM 3838 N N . MET B 1 1 ? 3.027 -38.312 -49.844 1 17.53 1 MET B N 1
ATOM 3839 C CA . MET B 1 1 ? 2.902 -37.781 -51.219 1 17.53 1 MET B CA 1
ATOM 3840 C C . MET B 1 1 ? 2.691 -36.281 -51.219 1 17.53 1 MET B C 1
ATOM 3842 O O . MET B 1 1 ? 2.121 -35.719 -50.281 1 17.53 1 MET B O 1
ATOM 3846 N N . THR B 1 2 ? 3.174 -35.562 -52.344 1 17.95 2 THR B N 1
ATOM 3847 C CA . THR B 1 2 ? 3.703 -34.25 -52.75 1 17.95 2 THR B CA 1
ATOM 3848 C C . THR B 1 2 ? 2.58 -33.219 -52.906 1 17.95 2 THR B C 1
ATOM 3850 O O . THR B 1 2 ? 2.814 -32.094 -53.344 1 17.95 2 THR B O 1
ATOM 3853 N N . TRP B 1 3 ? 1.271 -33.688 -52.688 1 18.97 3 TRP B N 1
ATOM 3854 C CA . TRP B 1 3 ? 0.318 -33.031 -53.562 1 18.97 3 TRP B CA 1
ATOM 3855 C C . TRP B 1 3 ? 0.358 -31.516 -53.375 1 18.97 3 TRP B C 1
ATOM 3857 O O . TRP B 1 3 ? 0.356 -31.016 -52.25 1 18.97 3 TRP B O 1
ATOM 3867 N N . LEU B 1 4 ? 0.559 -30.766 -54.406 1 17.98 4 LEU B N 1
ATOM 3868 C CA . LEU B 1 4 ? 0.963 -29.547 -55.094 1 17.98 4 LEU B CA 1
ATOM 3869 C C . LEU B 1 4 ? -0.02 -28.406 -54.812 1 17.98 4 LEU B C 1
ATOM 3871 O O . LEU B 1 4 ? -1.198 -28.656 -54.531 1 17.98 4 LEU B O 1
ATOM 3875 N N . LEU B 1 5 ? 0.309 -27.094 -54.812 1 17.98 5 LEU B N 1
ATOM 3876 C CA . LEU B 1 5 ? 0.328 -25.703 -54.375 1 17.98 5 LEU B CA 1
ATOM 3877 C C . LEU B 1 5 ? -0.717 -24.891 -55.125 1 17.98 5 LEU B C 1
ATOM 3879 O O . LEU B 1 5 ? -0.849 -23.688 -54.906 1 17.98 5 LEU B O 1
ATOM 3883 N N . GLU B 1 6 ? -1.673 -25.609 -55.969 1 17.11 6 GLU B N 1
ATOM 3884 C CA . GLU B 1 6 ? -1.796 -24.75 -57.156 1 17.11 6 GLU B CA 1
ATOM 3885 C C . GLU B 1 6 ? -2.459 -23.422 -56.812 1 17.11 6 GLU B C 1
ATOM 3887 O O . GLU B 1 6 ? -3.113 -23.297 -55.75 1 17.11 6 GLU B O 1
ATOM 3892 N N . PRO B 1 7 ? -3.189 -22.734 -57.812 1 18.48 7 PRO B N 1
ATOM 3893 C CA . PRO B 1 7 ? -3.02 -21.469 -58.531 1 18.48 7 PRO B CA 1
ATOM 3894 C C . PRO B 1 7 ? -3.988 -20.375 -58.062 1 18.48 7 PRO B C 1
ATOM 3896 O O . PRO B 1 7 ? -3.6 -19.219 -57.906 1 18.48 7 PRO B O 1
ATOM 3899 N N . PRO B 1 8 ? -5.453 -20.594 -57.875 1 19.25 8 PRO B N 1
ATOM 3900 C CA . PRO B 1 8 ? -6.301 -19.875 -58.812 1 19.25 8 PRO B CA 1
ATOM 3901 C C . PRO B 1 8 ? -6.707 -18.484 -58.344 1 19.25 8 PRO B C 1
ATOM 3903 O O . PRO B 1 8 ? -7.195 -18.359 -57.219 1 19.25 8 PRO B O 1
ATOM 3906 N N . PHE B 1 9 ? -6.203 -17.266 -58.75 1 19.31 9 PHE B N 1
ATOM 3907 C CA . PHE B 1 9 ? -6.012 -15.859 -58.438 1 19.31 9 PHE B CA 1
ATOM 3908 C C . PHE B 1 9 ? -7.348 -15.125 -58.406 1 19.31 9 PHE B C 1
ATOM 3910 O O . PHE B 1 9 ? -7.613 -14.336 -57.5 1 19.31 9 PHE B O 1
ATOM 3917 N N . HIS B 1 10 ? -8.328 -15.086 -59.438 1 16.92 10 HIS B N 1
ATOM 3918 C CA . HIS B 1 10 ? -8.469 -13.836 -60.188 1 16.92 10 HIS B CA 1
ATOM 3919 C C . HIS B 1 10 ? -9.539 -12.945 -59.562 1 16.92 10 HIS B C 1
ATOM 3921 O O . HIS B 1 10 ? -9.305 -11.75 -59.344 1 16.92 10 HIS B O 1
ATOM 3927 N N . SER B 1 11 ? -10.961 -13.188 -59.719 1 17.39 11 SER B N 1
ATOM 3928 C CA . SER B 1 11 ? -11.773 -12.297 -60.531 1 17.39 11 SER B CA 1
ATOM 3929 C C . SER B 1 11 ? -12.219 -11.07 -59.719 1 17.39 11 SER B C 1
ATOM 3931 O O . SER B 1 11 ? -12.125 -11.055 -58.5 1 17.39 11 SER B O 1
ATOM 3933 N N . HIS B 1 12 ? -13.375 -10.203 -60.188 1 18.84 12 HIS B N 1
ATOM 3934 C CA . HIS B 1 12 ? -13.844 -8.93 -60.719 1 18.84 12 HIS B CA 1
ATOM 3935 C C . HIS B 1 12 ? -14.703 -8.188 -59.688 1 18.84 12 HIS B C 1
ATOM 3937 O O . HIS B 1 12 ? -15.289 -7.152 -60 1 18.84 12 HIS B O 1
ATOM 3943 N N . ILE B 1 13 ? -14.578 -8.258 -58.469 1 17.78 13 ILE B N 1
ATOM 3944 C CA . ILE B 1 13 ? -15.758 -7.875 -57.688 1 17.78 13 ILE B CA 1
ATOM 3945 C C . ILE B 1 13 ? -16.094 -6.402 -57.938 1 17.78 13 ILE B C 1
ATOM 3947 O O . ILE B 1 13 ? -15.219 -5.535 -57.812 1 17.78 13 ILE B O 1
ATOM 3951 N N . ARG B 1 14 ? -17.312 -6.145 -58.562 1 17.75 14 ARG B N 1
ATOM 3952 C CA . ARG B 1 14 ? -18.047 -5.016 -59.125 1 17.75 14 ARG B CA 1
ATOM 3953 C C . ARG B 1 14 ? -18.141 -3.873 -58.125 1 17.75 14 ARG B C 1
ATOM 3955 O O . ARG B 1 14 ? -18.328 -4.102 -56.938 1 17.75 14 ARG B O 1
ATOM 3962 N N . ARG B 1 15 ? -17.703 -2.609 -58.5 1 20.36 15 ARG B N 1
ATOM 3963 C CA . ARG B 1 15 ? -17.469 -1.245 -58.031 1 20.36 15 ARG B CA 1
ATOM 3964 C C . ARG B 1 15 ? -18.781 -0.607 -57.562 1 20.36 15 ARG B C 1
ATOM 3966 O O . ARG B 1 15 ? -18.859 0.613 -57.406 1 20.36 15 ARG B O 1
ATOM 3973 N N . SER B 1 16 ? -19.875 -1.441 -57.156 1 18.48 16 SER B N 1
ATOM 3974 C CA . SER B 1 16 ? -21.094 -0.641 -57.281 1 18.48 16 SER B CA 1
ATOM 3975 C C . SER B 1 16 ? -20.984 0.65 -56.469 1 18.48 16 SER B C 1
ATOM 3977 O O . SER B 1 16 ? -20.5 0.642 -55.344 1 18.48 16 SER B O 1
ATOM 3979 N N . GLU B 1 17 ? -20.938 1.847 -57.156 1 20.45 17 GLU B N 1
ATOM 3980 C CA . GLU B 1 17 ? -20.781 3.287 -57 1 20.45 17 GLU B CA 1
ATOM 3981 C C . GLU B 1 17 ? -21.859 3.852 -56.062 1 20.45 17 GLU B C 1
ATOM 3983 O O . GLU B 1 17 ? -21.953 5.066 -55.875 1 20.45 17 GLU B O 1
ATOM 3988 N N . TYR B 1 18 ? -22.547 3.02 -55.156 1 19.03 18 TYR B N 1
ATOM 3989 C CA . TYR B 1 18 ? -23.781 3.645 -54.719 1 19.03 18 TYR B CA 1
ATOM 3990 C C . TYR B 1 18 ? -23.516 5.043 -54.188 1 19.03 18 TYR B C 1
ATOM 3992 O O . TYR B 1 18 ? -22.578 5.25 -53.406 1 19.03 18 TYR B O 1
ATOM 4000 N N . HIS B 1 19 ? -23.906 6.098 -54.938 1 19.89 19 HIS B N 1
ATOM 4001 C CA . HIS B 1 19 ? -23.891 7.555 -54.906 1 19.89 19 HIS B CA 1
ATOM 4002 C C . HIS B 1 19 ? -24.562 8.094 -53.625 1 19.89 19 HIS B C 1
ATOM 4004 O O . HIS B 1 19 ? -24.781 9.297 -53.531 1 19.89 19 HIS B O 1
ATOM 4010 N N . PHE B 1 20 ? -24.516 7.438 -52.5 1 19.14 20 PHE B N 1
ATOM 4011 C CA . PHE B 1 20 ? -25.453 7.898 -51.5 1 19.14 20 PHE B CA 1
ATOM 4012 C C . PHE B 1 20 ? -25.234 9.367 -51.156 1 19.14 20 PHE B C 1
ATOM 4014 O O . PHE B 1 20 ? -24.203 9.727 -50.594 1 19.14 20 PHE B O 1
ATOM 4021 N N . SER B 1 21 ? -25.672 10.305 -52.031 1 19.45 21 SER B N 1
ATOM 4022 C CA . SER B 1 21 ? -25.516 11.75 -52.062 1 19.45 21 SER B CA 1
ATOM 4023 C C . SER B 1 21 ? -26.109 12.383 -50.812 1 19.45 21 SER B C 1
ATOM 4025 O O . SER B 1 21 ? -26.109 13.609 -50.656 1 19.45 21 SER B O 1
ATOM 4027 N N . ALA B 1 22 ? -27.078 11.672 -50.156 1 22.73 22 ALA B N 1
ATOM 4028 C CA . ALA B 1 22 ? -28.062 12.617 -49.625 1 22.73 22 ALA B CA 1
ATOM 4029 C C . ALA B 1 22 ? -27.406 13.602 -48.688 1 22.73 22 ALA B C 1
ATOM 4031 O O . ALA B 1 22 ? -26.516 13.227 -47.906 1 22.73 22 ALA B O 1
ATOM 4032 N N . PRO B 1 23 ? -27.594 14.898 -48.906 1 20.41 23 PRO B N 1
ATOM 4033 C CA . PRO B 1 23 ? -26.938 16.062 -48.312 1 20.41 23 PRO B CA 1
ATOM 4034 C C . PRO B 1 23 ? -27.141 16.141 -46.781 1 20.41 23 PRO B C 1
ATOM 4036 O O . PRO B 1 23 ? -28.25 15.883 -46.312 1 20.41 23 PRO B O 1
ATOM 4039 N N . LEU B 1 24 ? -26.312 15.633 -46 1 21.47 24 LEU B N 1
ATOM 4040 C CA . LEU B 1 24 ? -26.531 15.578 -44.562 1 21.47 24 LEU B CA 1
ATOM 4041 C C . LEU B 1 24 ? -26.891 16.969 -44 1 21.47 24 LEU B C 1
ATOM 4043 O O . LEU B 1 24 ? -26.203 17.938 -44.312 1 21.47 24 LEU B O 1
ATOM 4047 N N . PRO B 1 25 ? -28.156 17.172 -43.781 1 21.62 25 PRO B N 1
ATOM 4048 C CA . PRO B 1 25 ? -28.641 18.516 -43.438 1 21.62 25 PRO B CA 1
ATOM 4049 C C . PRO B 1 25 ? -27.781 19.172 -42.344 1 21.62 25 PRO B C 1
ATOM 4051 O O . PRO B 1 25 ? -27.125 18.484 -41.562 1 21.62 25 PRO B O 1
ATOM 4054 N N . ARG B 1 26 ? -27.406 20.406 -42.531 1 20.83 26 ARG B N 1
ATOM 4055 C CA . ARG B 1 26 ? -26.578 21.344 -41.812 1 20.83 26 ARG B CA 1
ATOM 4056 C C . ARG B 1 26 ? -27.109 21.594 -40.406 1 20.83 26 ARG B C 1
ATOM 4058 O O . ARG B 1 26 ? -28.141 22.234 -40.219 1 20.83 26 ARG B O 1
ATOM 4065 N N . PHE B 1 27 ? -27.25 20.531 -39.625 1 20.02 27 PHE B N 1
ATOM 4066 C CA . PHE B 1 27 ? -27.906 20.844 -38.375 1 20.02 27 PHE B CA 1
ATOM 4067 C C . PHE B 1 27 ? -27.219 22.016 -37.656 1 20.02 27 PHE B C 1
ATOM 4069 O O . PHE B 1 27 ? -25.984 22.031 -37.562 1 20.02 27 PHE B O 1
ATOM 4076 N N . ARG B 1 28 ? -27.75 23.203 -37.781 1 19.81 28 ARG B N 1
ATOM 4077 C CA . ARG B 1 28 ? -27.422 24.5 -37.188 1 19.81 28 ARG B CA 1
ATOM 4078 C C . ARG B 1 28 ? -27.062 24.344 -35.719 1 19.81 28 ARG B C 1
ATOM 4080 O O . ARG B 1 28 ? -27.812 23.781 -34.906 1 19.81 28 ARG B O 1
ATOM 4087 N N . CYS B 1 29 ? -25.812 24.234 -35.438 1 19.38 29 CYS B N 1
ATOM 4088 C CA . CYS B 1 29 ? -25.156 24.109 -34.125 1 19.38 29 CYS B CA 1
ATOM 4089 C C . CYS B 1 29 ? -25.641 25.188 -33.156 1 19.38 29 CYS B C 1
ATOM 4091 O O . CYS B 1 29 ? -25.297 26.359 -33.312 1 19.38 29 CYS B O 1
ATOM 4093 N N . SER B 1 30 ? -26.922 25.188 -32.938 1 21.22 30 SER B N 1
ATOM 4094 C CA . SER B 1 30 ? -27.469 26.25 -32.125 1 21.22 30 SER B CA 1
ATOM 4095 C C . SER B 1 30 ? -26.562 26.547 -30.938 1 21.22 30 SER B C 1
ATOM 4097 O O . SER B 1 30 ? -25.781 25.703 -30.5 1 21.22 30 SER B O 1
ATOM 4099 N N . ALA B 1 31 ? -26.5 27.906 -30.547 1 23.89 31 ALA B N 1
ATOM 4100 C CA . ALA B 1 31 ? -25.75 28.688 -29.578 1 23.89 31 ALA B CA 1
ATOM 4101 C C . ALA B 1 31 ? -25.734 28.016 -28.203 1 23.89 31 ALA B C 1
ATOM 4103 O O . ALA B 1 31 ? -26.766 27.547 -27.734 1 23.89 31 ALA B O 1
ATOM 4104 N N . LEU B 1 32 ? -24.656 27.453 -27.891 1 23.55 32 LEU B N 1
ATOM 4105 C CA . LEU B 1 32 ? -24.406 26.734 -26.641 1 23.55 32 LEU B CA 1
ATOM 4106 C C . LEU B 1 32 ? -24.969 27.516 -25.453 1 23.55 32 LEU B C 1
ATOM 4108 O O . LEU B 1 32 ? -24.75 28.719 -25.328 1 23.55 32 LEU B O 1
ATOM 4112 N N . PRO B 1 33 ? -26.172 27.172 -25.016 1 26.47 33 PRO B N 1
ATOM 4113 C CA . PRO B 1 33 ? -26.75 28.078 -24.031 1 26.47 33 PRO B CA 1
ATOM 4114 C C . PRO B 1 33 ? -25.734 28.562 -22.984 1 26.47 33 PRO B C 1
ATOM 4116 O O . PRO B 1 33 ? -24.703 27.922 -22.797 1 26.47 33 PRO B O 1
ATOM 4119 N N . PRO B 1 34 ? -25.891 29.812 -22.516 1 24.44 34 PRO B N 1
ATOM 4120 C CA . PRO B 1 34 ? -24.984 30.562 -21.641 1 24.44 34 PRO B CA 1
ATOM 4121 C C . PRO B 1 34 ? -24.469 29.719 -20.469 1 24.44 34 PRO B C 1
ATOM 4123 O O . PRO B 1 34 ? -25.062 28.688 -20.141 1 24.44 34 PRO B O 1
ATOM 4126 N N . ASP B 1 35 ? -23.328 30.094 -20.031 1 24.91 35 ASP B N 1
ATOM 4127 C CA . ASP B 1 35 ? -22.469 29.547 -18.984 1 24.91 35 ASP B CA 1
ATOM 4128 C C . ASP B 1 35 ? -23.266 29.25 -17.719 1 24.91 35 ASP B C 1
ATOM 4130 O O . ASP B 1 35 ? -23.938 30.125 -17.172 1 24.91 35 ASP B O 1
ATOM 4134 N N . PRO B 1 36 ? -23.953 28.125 -17.703 1 26.17 36 PRO B N 1
ATOM 4135 C CA . PRO B 1 36 ? -24.859 28.125 -16.547 1 26.17 36 PRO B CA 1
ATOM 4136 C C . PRO B 1 36 ? -24.234 28.719 -15.297 1 26.17 36 PRO B C 1
ATOM 4138 O O . PRO B 1 36 ? -23.016 28.641 -15.117 1 26.17 36 PRO B O 1
ATOM 4141 N N . GLU B 1 37 ? -24.688 29.859 -14.836 1 25.22 37 GLU B N 1
ATOM 4142 C CA . GLU B 1 37 ? -24.391 30.516 -13.57 1 25.22 37 GLU B CA 1
ATOM 4143 C C . GLU B 1 37 ? -24.047 29.5 -12.484 1 25.22 37 GLU B C 1
ATOM 4145 O O . GLU B 1 37 ? -24.672 28.438 -12.414 1 25.22 37 GLU B O 1
ATOM 4150 N N . THR B 1 38 ? -22.812 29.469 -12.125 1 27.03 38 THR B N 1
ATOM 4151 C CA . THR B 1 38 ? -22.266 28.734 -10.984 1 27.03 38 THR B CA 1
ATOM 4152 C C . THR B 1 38 ? -23.297 28.656 -9.859 1 27.03 38 THR B C 1
ATOM 4154 O O . THR B 1 38 ? -23.438 29.594 -9.07 1 27.03 38 THR B O 1
ATOM 4157 N N . GLU B 1 39 ? -24.562 28.359 -10.227 1 26.27 39 GLU B N 1
ATOM 4158 C CA . GLU B 1 39 ? -25.516 28.219 -9.133 1 26.27 39 GLU B CA 1
ATOM 4159 C C . GLU B 1 39 ? -24.906 27.422 -7.977 1 26.27 39 GLU B C 1
ATOM 4161 O O . GLU B 1 39 ? -24.25 26.406 -8.195 1 26.27 39 GLU B O 1
ATOM 4166 N N . SER B 1 40 ? -24.672 28.094 -6.875 1 28.3 40 SER B N 1
ATOM 4167 C CA . SER B 1 40 ? -24.359 27.594 -5.535 1 28.3 40 SER B CA 1
ATOM 4168 C C . SER B 1 40 ? -25.094 26.297 -5.234 1 28.3 40 SER B C 1
ATOM 4170 O O . SER B 1 40 ? -26.328 26.281 -5.137 1 28.3 40 SER B O 1
ATOM 4172 N N . LEU B 1 41 ? -24.859 25.391 -5.98 1 28.58 41 LEU B N 1
ATOM 4173 C CA . LEU B 1 41 ? -25.5 24.125 -5.625 1 28.58 41 LEU B CA 1
ATOM 4174 C C . LEU B 1 41 ? -25.547 23.953 -4.109 1 28.58 41 LEU B C 1
ATOM 4176 O O . LEU B 1 41 ? -24.547 23.562 -3.494 1 28.58 41 LEU B O 1
ATOM 4180 N N . VAL B 1 42 ? -26.172 24.906 -3.453 1 30.44 42 VAL B N 1
ATOM 4181 C CA . VAL B 1 42 ? -26.703 24.609 -2.131 1 30.44 42 VAL B CA 1
ATOM 4182 C C . VAL B 1 42 ? -27.328 23.219 -2.137 1 30.44 42 VAL B C 1
ATOM 4184 O O . VAL B 1 42 ? -28.281 22.953 -2.885 1 30.44 42 VAL B O 1
ATOM 4187 N N . LEU B 1 43 ? -26.562 22.172 -2.043 1 34.22 43 LEU B N 1
ATOM 4188 C CA . LEU B 1 43 ? -27.219 20.922 -1.726 1 34.22 43 LEU B CA 1
ATOM 4189 C C . LEU B 1 43 ? -28.531 21.156 -1.003 1 34.22 43 LEU B C 1
ATOM 4191 O O . LEU B 1 43 ? -28.578 21.922 -0.033 1 34.22 43 LEU B O 1
ATOM 4195 N N . SER B 1 44 ? -29.516 21.297 -1.653 1 32.88 44 SER B N 1
ATOM 4196 C CA . SER B 1 44 ? -30.797 21.281 -0.941 1 32.88 44 SER B CA 1
ATOM 4197 C C . SER B 1 44 ? -30.688 20.469 0.343 1 32.88 44 SER B C 1
ATOM 4199 O O . SER B 1 44 ? -29.953 19.484 0.406 1 32.88 44 SER B O 1
ATOM 4201 N N . PRO B 1 45 ? -30.938 21.031 1.566 1 36.03 45 PRO B N 1
ATOM 4202 C CA . PRO B 1 45 ? -31.062 20.359 2.865 1 36.03 45 PRO B CA 1
ATOM 4203 C C . PRO B 1 45 ? -31.641 18.953 2.754 1 36.03 45 PRO B C 1
ATOM 4205 O O . PRO B 1 45 ? -32.5 18.578 3.553 1 36.03 45 PRO B O 1
ATOM 4208 N N . ASP B 1 46 ? -31.672 18.328 1.707 1 41.06 46 ASP B N 1
ATOM 4209 C CA . ASP B 1 46 ? -32.281 17.016 1.859 1 41.06 46 ASP B CA 1
ATOM 4210 C C . ASP B 1 46 ? -31.672 16.25 3.027 1 41.06 46 ASP B C 1
ATOM 4212 O O . ASP B 1 46 ? -30.453 16.234 3.201 1 41.06 46 ASP B O 1
ATOM 4216 N N . GLY B 1 47 ? -32.344 16.109 4.152 1 46.66 47 GLY B N 1
ATOM 4217 C CA . GLY B 1 47 ? -32.062 15.57 5.477 1 46.66 47 GLY B CA 1
ATOM 4218 C C . GLY B 1 47 ? -31.219 14.32 5.441 1 46.66 47 GLY B C 1
ATOM 4219 O O . GLY B 1 47 ? -31.031 13.719 4.383 1 46.66 47 GLY B O 1
ATOM 4220 N N . PRO B 1 48 ? -30.391 14.203 6.512 1 53 48 PRO B N 1
ATOM 4221 C CA . PRO B 1 48 ? -29.578 13 6.73 1 53 48 PRO B CA 1
ATOM 4222 C C . PRO B 1 48 ? -30.297 11.727 6.25 1 53 48 PRO B C 1
ATOM 4224 O O . PRO B 1 48 ? -29.641 10.805 5.758 1 53 48 PRO B O 1
ATOM 4227 N N . LYS B 1 49 ? -31.625 11.836 6.211 1 55.25 49 LYS B N 1
ATOM 4228 C CA . LYS B 1 49 ? -32.406 10.664 5.855 1 55.25 49 LYS B CA 1
ATOM 4229 C C . LYS B 1 49 ? -32.406 10.43 4.348 1 55.25 49 LYS B C 1
ATOM 4231 O O . LYS B 1 49 ? -32.312 9.289 3.889 1 55.25 49 LYS B O 1
ATOM 4236 N N . GLU B 1 50 ? -32.469 11.484 3.586 1 55.81 50 GLU B N 1
ATOM 4237 C CA . GLU B 1 50 ? -32.531 11.328 2.137 1 55.81 50 GLU B CA 1
ATOM 4238 C C . GLU B 1 50 ? -31.188 10.875 1.574 1 55.81 50 GLU B C 1
ATOM 4240 O O . GLU B 1 50 ? -31.141 10.031 0.675 1 55.81 50 GLU B O 1
ATOM 4245 N N . ARG B 1 51 ? -30.234 11.391 2.135 1 55.97 51 ARG B N 1
ATOM 4246 C CA . ARG B 1 51 ? -28.891 10.977 1.719 1 55.97 51 ARG B CA 1
ATOM 4247 C C . ARG B 1 51 ? -28.672 9.492 2.016 1 55.97 51 ARG B C 1
ATOM 4249 O O . ARG B 1 51 ? -28.109 8.773 1.191 1 55.97 51 ARG B O 1
ATOM 4256 N N . ARG B 1 52 ? -29.281 9.172 3.043 1 58.06 52 ARG B N 1
ATOM 4257 C CA . ARG B 1 52 ? -29.188 7.766 3.438 1 58.06 52 ARG B CA 1
ATOM 4258 C C . ARG B 1 52 ? -29.938 6.871 2.451 1 58.06 52 ARG B C 1
ATOM 4260 O O . ARG B 1 52 ? -29.469 5.777 2.123 1 58.06 52 ARG B O 1
ATOM 4267 N N . ARG B 1 53 ? -31.031 7.309 2.029 1 58.66 53 ARG B N 1
ATOM 4268 C CA . ARG B 1 53 ? -31.828 6.527 1.099 1 58.66 53 ARG B CA 1
ATOM 4269 C C . ARG B 1 53 ? -31.125 6.367 -0.242 1 58.66 53 ARG B C 1
ATOM 4271 O O . ARG B 1 53 ? -31.109 5.277 -0.819 1 58.66 53 ARG B O 1
ATOM 4278 N N . ILE B 1 54 ? -30.516 7.312 -0.637 1 54.12 54 ILE B N 1
ATOM 4279 C CA . ILE B 1 54 ? -29.828 7.289 -1.923 1 54.12 54 ILE B CA 1
ATOM 4280 C C . ILE B 1 54 ? -28.641 6.332 -1.857 1 54.12 54 ILE B C 1
ATOM 4282 O O . ILE B 1 54 ? -28.406 5.555 -2.785 1 54.12 54 ILE B O 1
ATOM 4286 N N . VAL B 1 55 ? -28.094 6.328 -0.739 1 54.38 55 VAL B N 1
ATOM 4287 C CA . VAL B 1 55 ? -26.938 5.465 -0.539 1 54.38 55 VAL B CA 1
ATOM 4288 C C . VAL B 1 55 ? -27.375 4.004 -0.518 1 54.38 55 VAL B C 1
ATOM 4290 O O . VAL B 1 55 ? -26.734 3.145 -1.12 1 54.38 55 VAL B O 1
ATOM 4293 N N . ARG B 1 56 ? -28.438 3.889 0.153 1 59.88 56 ARG B N 1
ATOM 4294 C CA . ARG B 1 56 ? -28.969 2.529 0.251 1 59.88 56 ARG B CA 1
ATOM 4295 C C . ARG B 1 56 ? -29.359 1.996 -1.12 1 59.88 56 ARG B C 1
ATOM 4297 O O . ARG B 1 56 ? -29.062 0.852 -1.461 1 59.88 56 ARG B O 1
ATOM 4304 N N . LEU B 1 57 ? -29.828 2.889 -1.822 1 56.25 57 LEU B N 1
ATOM 4305 C CA . LEU B 1 57 ? -30.281 2.48 -3.148 1 56.25 57 LEU B CA 1
ATOM 4306 C C . LEU B 1 57 ? -29.094 2.209 -4.066 1 56.25 57 LEU B C 1
ATOM 4308 O O . LEU B 1 57 ? -29.094 1.234 -4.82 1 56.25 57 LEU B O 1
ATOM 4312 N N . ALA B 1 58 ? -28.188 3.072 -3.924 1 54.06 58 ALA B N 1
ATOM 4313 C CA . ALA B 1 58 ? -27 2.896 -4.738 1 54.06 58 ALA B CA 1
ATOM 4314 C C . ALA B 1 58 ? -26.25 1.621 -4.352 1 54.06 58 ALA B C 1
ATOM 4316 O O . ALA B 1 58 ? -25.766 0.892 -5.223 1 54.06 58 ALA B O 1
ATOM 4317 N N . TRP B 1 59 ? -26.234 1.391 -3.139 1 57.78 59 TRP B N 1
ATOM 4318 C CA . TRP B 1 59 ? -25.594 0.182 -2.623 1 57.78 59 TRP B CA 1
ATOM 4319 C C . TRP B 1 59 ? -26.344 -1.064 -3.09 1 57.78 59 TRP B C 1
ATOM 4321 O O . TRP B 1 59 ? -25.719 -2.027 -3.553 1 57.78 59 TRP B O 1
ATOM 4331 N N . GLU B 1 60 ? -27.547 -0.956 -2.871 1 56.22 60 GLU B N 1
ATOM 4332 C CA . GLU B 1 60 ? -28.375 -2.094 -3.258 1 56.22 60 GLU B CA 1
ATOM 4333 C C . GLU B 1 60 ? -28.25 -2.389 -4.75 1 56.22 60 GLU B C 1
ATOM 4335 O O . GLU B 1 60 ? -28.219 -3.553 -5.156 1 56.22 60 GLU B O 1
ATOM 4340 N N . LYS B 1 61 ? -28.062 -1.363 -5.344 1 52.28 61 LYS B N 1
ATOM 4341 C CA . LYS B 1 61 ? -27.875 -1.512 -6.785 1 52.28 61 LYS B CA 1
ATOM 4342 C C . LYS B 1 61 ? -26.531 -2.176 -7.105 1 52.28 61 LYS B C 1
ATOM 4344 O O . LYS B 1 61 ? -26.453 -3.039 -7.98 1 52.28 61 LYS B O 1
ATOM 4349 N N . LEU B 1 62 ? -25.594 -1.79 -6.312 1 53 62 LEU B N 1
ATOM 4350 C CA . LEU B 1 62 ? -24.25 -2.332 -6.492 1 53 62 LEU B CA 1
ATOM 4351 C C . LEU B 1 62 ? -24.203 -3.812 -6.125 1 53 62 LEU B C 1
ATOM 4353 O O . LEU B 1 62 ? -23.625 -4.621 -6.859 1 53 62 LEU B O 1
ATOM 4357 N N . VAL B 1 63 ? -24.828 -4.066 -5.074 1 54.03 63 VAL B N 1
ATOM 4358 C CA . VAL B 1 63 ? -24.828 -5.434 -4.562 1 54.03 63 VAL B CA 1
ATOM 4359 C C . VAL B 1 63 ? -25.656 -6.328 -5.48 1 54.03 63 VAL B C 1
ATOM 4361 O O . VAL B 1 63 ? -25.266 -7.457 -5.777 1 54.03 63 VAL B O 1
ATOM 4364 N N . ARG B 1 64 ? -26.734 -5.875 -5.805 1 48.44 64 ARG B N 1
ATOM 4365 C CA . ARG B 1 64 ? -27.609 -6.613 -6.707 1 48.44 64 ARG B CA 1
ATOM 4366 C C . ARG B 1 64 ? -26.906 -6.918 -8.023 1 48.44 64 ARG B C 1
ATOM 4368 O O . ARG B 1 64 ? -27.031 -8.023 -8.555 1 48.44 64 ARG B O 1
ATOM 4375 N N . TRP B 1 65 ? -26.234 -6.055 -8.375 1 45.25 65 TRP B N 1
ATOM 4376 C CA . TRP B 1 65 ? -25.453 -6.18 -9.602 1 45.25 65 TRP B CA 1
ATOM 4377 C C . TRP B 1 65 ? -24.406 -7.27 -9.469 1 45.25 65 TRP B C 1
ATOM 4379 O O . TRP B 1 65 ? -24.25 -8.109 -10.367 1 45.25 65 TRP B O 1
ATOM 4389 N N . SER B 1 66 ? -23.75 -7.211 -8.414 1 49.91 66 SER B N 1
ATOM 4390 C CA . SER B 1 66 ? -22.703 -8.195 -8.125 1 49.91 66 SER B CA 1
ATOM 4391 C C . SER B 1 66 ? -23.281 -9.609 -8.078 1 49.91 66 SER B C 1
ATOM 4393 O O . SER B 1 66 ? -22.672 -10.539 -8.609 1 49.91 66 SER B O 1
ATOM 4395 N N . ARG B 1 67 ? -24.359 -9.703 -7.504 1 47.75 67 ARG B N 1
ATOM 4396 C CA . ARG B 1 67 ? -25 -11 -7.348 1 47.75 67 ARG B CA 1
ATOM 4397 C C . ARG B 1 67 ? -25.469 -11.539 -8.695 1 47.75 67 ARG B C 1
ATOM 4399 O O . ARG B 1 67 ? -25.375 -12.742 -8.953 1 47.75 67 ARG B O 1
ATOM 4406 N N . SER B 1 68 ? -25.938 -10.727 -9.438 1 43.34 68 SER B N 1
ATOM 4407 C CA . SER B 1 68 ? -26.438 -11.133 -10.75 1 43.34 68 SER B CA 1
ATOM 4408 C C . SER B 1 68 ? -25.328 -11.648 -11.641 1 43.34 68 SER B C 1
ATOM 4410 O O . SER B 1 68 ? -25.5 -12.625 -12.375 1 43.34 68 SER B O 1
ATOM 4412 N N . LEU B 1 69 ? -24.219 -11.133 -11.602 1 42.97 69 LEU B N 1
ATOM 4413 C CA . LEU B 1 69 ? -23.078 -11.539 -12.422 1 42.97 69 LEU B CA 1
ATOM 4414 C C . LEU B 1 69 ? -22.547 -12.898 -11.977 1 42.97 69 LEU B C 1
ATOM 4416 O O . LEU B 1 69 ? -22.094 -13.688 -12.797 1 42.97 69 LEU B O 1
ATOM 4420 N N . ARG B 1 70 ? -22.625 -13.133 -10.734 1 49.19 70 ARG B N 1
ATOM 4421 C CA . ARG B 1 70 ? -22.141 -14.414 -10.242 1 49.19 70 ARG B CA 1
ATOM 4422 C C . ARG B 1 70 ? -22.984 -15.57 -10.766 1 49.19 70 ARG B C 1
ATOM 4424 O O . ARG B 1 70 ? -22.484 -16.656 -11.008 1 49.19 70 ARG B O 1
ATOM 4431 N N . SER B 1 71 ? -24.266 -15.258 -10.844 1 43.91 71 SER B N 1
ATOM 4432 C CA . SER B 1 71 ? -25.141 -16.344 -11.258 1 43.91 71 SER B CA 1
ATOM 4433 C C . SER B 1 71 ? -24.844 -16.797 -12.68 1 43.91 71 SER B C 1
ATOM 4435 O O . SER B 1 71 ? -25.109 -17.938 -13.047 1 43.91 71 SER B O 1
ATOM 4437 N N . THR B 1 72 ? -24.25 -15.992 -13.422 1 41.75 72 THR B N 1
ATOM 4438 C CA . THR B 1 72 ? -24.016 -16.453 -14.781 1 41.75 72 THR B CA 1
ATOM 4439 C C . THR B 1 72 ? -22.609 -17.031 -14.922 1 41.75 72 THR B C 1
ATOM 4441 O O . THR B 1 72 ? -22.125 -17.234 -16.047 1 41.75 72 THR B O 1
ATOM 4444 N N . ALA B 1 73 ? -21.922 -17.125 -13.906 1 49.66 73 ALA B N 1
ATOM 4445 C CA . ALA B 1 73 ? -20.609 -17.719 -14.094 1 49.66 73 ALA B CA 1
ATOM 4446 C C . ALA B 1 73 ? -20.734 -19.125 -14.672 1 49.66 73 ALA B C 1
ATOM 4448 O O . ALA B 1 73 ? -21.328 -20.016 -14.062 1 49.66 73 ALA B O 1
ATOM 4449 N N . LYS B 1 74 ? -20.641 -19.219 -16 1 55.09 74 LYS B N 1
ATOM 4450 C CA . LYS B 1 74 ? -20.547 -20.469 -16.734 1 55.09 74 LYS B CA 1
ATOM 4451 C C . LYS B 1 74 ? -19.438 -21.359 -16.188 1 55.09 74 LYS B C 1
ATOM 4453 O O . LYS B 1 74 ? -18.312 -20.906 -16 1 55.09 74 LYS B O 1
ATOM 4458 N N . THR B 1 75 ? -19.859 -22.344 -15.352 1 63.19 75 THR B N 1
ATOM 4459 C CA . THR B 1 75 ? -18.906 -23.312 -14.812 1 63.19 75 THR B CA 1
ATOM 4460 C C . THR B 1 75 ? -18.625 -24.406 -15.828 1 63.19 75 THR B C 1
ATOM 4462 O O . THR B 1 75 ? -18.266 -25.531 -15.445 1 63.19 75 THR B O 1
ATOM 4465 N N . ASP B 1 76 ? -18.75 -23.969 -17.062 1 75.62 76 ASP B N 1
ATOM 4466 C CA . ASP B 1 76 ? -18.594 -24.969 -18.109 1 75.62 76 ASP B CA 1
ATOM 4467 C C . ASP B 1 76 ? -17.156 -25.5 -18.141 1 75.62 76 ASP B C 1
ATOM 4469 O O . ASP B 1 76 ? -16.938 -26.703 -18.25 1 75.62 76 ASP B O 1
ATOM 4473 N N . VAL B 1 77 ? -16.25 -24.688 -17.922 1 87.06 77 VAL B N 1
ATOM 4474 C CA . VAL B 1 77 ? -14.844 -25.078 -18 1 87.06 77 VAL B CA 1
ATOM 4475 C C . VAL B 1 77 ? -14.508 -26.031 -16.859 1 87.06 77 VAL B C 1
ATOM 4477 O O . VAL B 1 77 ? -13.867 -27.062 -17.062 1 87.06 77 VAL B O 1
ATOM 4480 N N . LEU B 1 78 ? -14.961 -25.719 -15.734 1 87.88 78 LEU B N 1
ATOM 4481 C CA . LEU B 1 78 ? -14.727 -26.578 -14.57 1 87.88 78 LEU B CA 1
ATOM 4482 C C . LEU B 1 78 ? -15.359 -27.953 -14.766 1 87.88 78 LEU B C 1
ATOM 4484 O O . LEU B 1 78 ? -14.742 -28.969 -14.445 1 87.88 78 LEU B O 1
ATOM 4488 N N . GLU B 1 79 ? -16.516 -27.984 -15.281 1 88.94 79 GLU B N 1
ATOM 4489 C CA . GLU B 1 79 ? -17.234 -29.234 -15.469 1 88.94 79 GLU B CA 1
ATOM 4490 C C . GLU B 1 79 ? -16.531 -30.125 -16.484 1 88.94 79 GLU B C 1
ATOM 4492 O O . GLU B 1 79 ? -16.5 -31.359 -16.344 1 88.94 79 GLU B O 1
ATOM 4497 N N . ARG B 1 80 ? -15.914 -29.484 -17.438 1 92.88 80 ARG B N 1
ATOM 4498 C CA . ARG B 1 80 ? -15.281 -30.25 -18.5 1 92.88 80 ARG B CA 1
ATOM 4499 C C . ARG B 1 80 ? -13.867 -30.672 -18.125 1 92.88 80 ARG B C 1
ATOM 4501 O O . ARG B 1 80 ? -13.281 -31.547 -18.75 1 92.88 80 ARG B O 1
ATOM 4508 N N . THR B 1 81 ? -13.328 -30.047 -17.156 1 95.62 81 THR B N 1
ATOM 4509 C CA . THR B 1 81 ? -11.969 -30.344 -16.734 1 95.62 81 THR B CA 1
ATOM 4510 C C . THR B 1 81 ? -11.922 -31.625 -15.898 1 95.62 81 THR B C 1
ATOM 4512 O O . THR B 1 81 ? -12.695 -31.781 -14.945 1 95.62 81 THR B O 1
ATOM 4515 N N . ASN B 1 82 ? -10.992 -32.531 -16.234 1 96.56 82 ASN B N 1
ATOM 4516 C CA . ASN B 1 82 ? -10.938 -33.812 -15.523 1 96.56 82 ASN B CA 1
ATOM 4517 C C . ASN B 1 82 ? -9.625 -33.969 -14.758 1 96.56 82 ASN B C 1
ATOM 4519 O O . ASN B 1 82 ? -9.57 -34.688 -13.75 1 96.56 82 ASN B O 1
ATOM 4523 N N . LYS B 1 83 ? -8.602 -33.375 -15.328 1 98.19 83 LYS B N 1
ATOM 4524 C CA . LYS B 1 83 ? -7.297 -33.562 -14.703 1 98.19 83 LYS B CA 1
ATOM 4525 C C . LYS B 1 83 ? -6.484 -32.281 -14.75 1 98.19 83 LYS B C 1
ATOM 4527 O O . LYS B 1 83 ? -6.395 -31.625 -15.797 1 98.19 83 LYS B O 1
ATOM 4532 N N . ILE B 1 84 ? -5.941 -31.922 -13.609 1 98.5 84 ILE B N 1
ATOM 4533 C CA . ILE B 1 84 ? -5.043 -30.781 -13.484 1 98.5 84 ILE B CA 1
ATOM 4534 C C . ILE B 1 84 ? -3.705 -31.234 -12.914 1 98.5 84 ILE B C 1
ATOM 4536 O O . ILE B 1 84 ? -3.664 -32.062 -12 1 98.5 84 ILE B O 1
ATOM 4540 N N . VAL B 1 85 ? -2.629 -30.797 -13.531 1 98.81 85 VAL B N 1
ATOM 4541 C CA . VAL B 1 85 ? -1.302 -31.094 -13 1 98.81 85 VAL B CA 1
ATOM 4542 C C . VAL B 1 85 ? -0.702 -29.828 -12.375 1 98.81 85 VAL B C 1
ATOM 4544 O O . VAL B 1 85 ? -0.889 -28.719 -12.891 1 98.81 85 VAL B O 1
ATOM 4547 N N . VAL B 1 86 ? -0.073 -29.953 -11.234 1 98.81 86 VAL B N 1
ATOM 4548 C CA . VAL B 1 86 ? 0.664 -28.891 -10.562 1 98.81 86 VAL B CA 1
ATOM 4549 C C . VAL B 1 86 ? 2.148 -29.234 -10.508 1 98.81 86 VAL B C 1
ATOM 4551 O O . VAL B 1 86 ? 2.539 -30.219 -9.867 1 98.81 86 VAL B O 1
ATOM 4554 N N . LEU B 1 87 ? 2.957 -28.453 -11.219 1 98.62 87 LEU B N 1
ATOM 4555 C CA . LEU B 1 87 ? 4.402 -28.656 -11.219 1 98.62 87 LEU B CA 1
ATOM 4556 C C . LEU B 1 87 ? 5.055 -27.891 -10.07 1 98.62 87 LEU B C 1
ATOM 4558 O O . LEU B 1 87 ? 5.176 -26.656 -10.125 1 98.62 87 LEU B O 1
ATOM 4562 N N . GLY B 1 88 ? 5.539 -28.625 -9.039 1 96.56 88 GLY B N 1
ATOM 4563 C CA . GLY B 1 88 ? 6.109 -28.016 -7.852 1 96.56 88 GLY B CA 1
ATOM 4564 C C . GLY B 1 88 ? 5.25 -28.188 -6.617 1 96.56 88 GLY B C 1
ATOM 4565 O O . GLY B 1 88 ? 4.09 -27.766 -6.598 1 96.56 88 GLY B O 1
ATOM 4566 N N . GLY B 1 89 ? 5.805 -28.734 -5.637 1 94.06 89 GLY B N 1
ATOM 4567 C CA . GLY B 1 89 ? 5.078 -29.031 -4.41 1 94.06 89 GLY B CA 1
ATOM 4568 C C . GLY B 1 89 ? 5.375 -28.047 -3.295 1 94.06 89 GLY B C 1
ATOM 4569 O O . GLY B 1 89 ? 5.305 -28.391 -2.115 1 94.06 89 GLY B O 1
ATOM 4570 N N . GLY B 1 90 ? 5.754 -26.828 -3.635 1 94.06 90 GLY B N 1
ATOM 4571 C CA . GLY B 1 90 ? 5.973 -25.797 -2.629 1 94.06 90 GLY B CA 1
ATOM 4572 C C . GLY B 1 90 ? 4.688 -25.266 -2.021 1 94.06 90 GLY B C 1
ATOM 4573 O O . GLY B 1 90 ? 3.609 -25.812 -2.268 1 94.06 90 GLY B O 1
ATOM 4574 N N . SER B 1 91 ? 4.801 -24.25 -1.218 1 94 91 SER B N 1
ATOM 4575 C CA . SER B 1 91 ? 3.664 -23.703 -0.484 1 94 91 SER B CA 1
ATOM 4576 C C . SER B 1 91 ? 2.564 -23.25 -1.433 1 94 91 SER B C 1
ATOM 4578 O O . SER B 1 91 ? 1.402 -23.625 -1.281 1 94 91 SER B O 1
ATOM 4580 N N . PHE B 1 92 ? 2.947 -22.453 -2.387 1 96.19 92 PHE B N 1
ATOM 4581 C CA . PHE B 1 92 ? 1.938 -21.859 -3.26 1 96.19 92 PHE B CA 1
ATOM 4582 C C . PHE B 1 92 ? 1.358 -22.922 -4.199 1 96.19 92 PHE B C 1
ATOM 4584 O O . PHE B 1 92 ? 0.158 -22.906 -4.48 1 96.19 92 PHE B O 1
ATOM 4591 N N . GLY B 1 93 ? 2.223 -23.781 -4.719 1 97.5 93 GLY B N 1
ATOM 4592 C CA . GLY B 1 93 ? 1.725 -24.891 -5.512 1 97.5 93 GLY B CA 1
ATOM 4593 C C . GLY B 1 93 ? 0.732 -25.766 -4.766 1 97.5 93 GLY B C 1
ATOM 4594 O O . GLY B 1 93 ? -0.31 -26.141 -5.309 1 97.5 93 GLY B O 1
ATOM 4595 N N . THR B 1 94 ? 1.029 -26.078 -3.539 1 97.94 94 THR B N 1
ATOM 4596 C CA . THR B 1 94 ? 0.155 -26.891 -2.703 1 97.94 94 THR B CA 1
ATOM 4597 C C . THR B 1 94 ? -1.174 -26.172 -2.457 1 97.94 94 THR B C 1
ATOM 4599 O O . THR B 1 94 ? -2.236 -26.797 -2.525 1 97.94 94 THR B O 1
ATOM 4602 N N . ALA B 1 95 ? -1.08 -24.875 -2.217 1 97.94 95 ALA B N 1
ATOM 4603 C CA . ALA B 1 95 ? -2.293 -24.109 -1.962 1 97.94 95 ALA B CA 1
ATOM 4604 C C . ALA B 1 95 ? -3.193 -24.078 -3.193 1 97.94 95 ALA B C 1
ATOM 4606 O O . ALA B 1 95 ? -4.414 -24.203 -3.08 1 97.94 95 ALA B O 1
ATOM 4607 N N . MET B 1 96 ? -2.607 -23.938 -4.324 1 97.75 96 MET B N 1
ATOM 4608 C CA . MET B 1 96 ? -3.379 -23.906 -5.562 1 97.75 96 MET B CA 1
ATOM 4609 C C . MET B 1 96 ? -4.004 -25.281 -5.844 1 97.75 96 MET B C 1
ATOM 4611 O O . MET B 1 96 ? -5.156 -25.359 -6.273 1 97.75 96 MET B O 1
ATOM 4615 N N . ALA B 1 97 ? -3.221 -26.312 -5.637 1 98.31 97 ALA B N 1
ATOM 4616 C CA . ALA B 1 97 ? -3.734 -27.672 -5.809 1 98.31 97 ALA B CA 1
ATOM 4617 C C . ALA B 1 97 ? -4.945 -27.906 -4.91 1 98.31 97 ALA B C 1
ATOM 4619 O O . ALA B 1 97 ? -5.961 -28.438 -5.363 1 98.31 97 ALA B O 1
ATOM 4620 N N . ALA B 1 98 ? -4.801 -27.531 -3.668 1 97.81 98 ALA B N 1
ATOM 4621 C CA . ALA B 1 98 ? -5.887 -27.703 -2.709 1 97.81 98 ALA B CA 1
ATOM 4622 C C . ALA B 1 98 ? -7.129 -26.922 -3.133 1 97.81 98 ALA B C 1
ATOM 4624 O O . ALA B 1 98 ? -8.25 -27.438 -3.066 1 97.81 98 ALA B O 1
ATOM 4625 N N . HIS B 1 99 ? -6.926 -25.719 -3.568 1 97 99 HIS B N 1
ATOM 4626 C CA . HIS B 1 99 ? -8.047 -24.859 -3.951 1 97 99 HIS B CA 1
ATOM 4627 C C . HIS B 1 99 ? -8.812 -25.453 -5.129 1 97 99 HIS B C 1
ATOM 4629 O O . HIS B 1 99 ? -10.039 -25.594 -5.066 1 97 99 HIS B O 1
ATOM 4635 N N . VAL B 1 100 ? -8.133 -25.812 -6.191 1 96.56 100 VAL B N 1
ATOM 4636 C CA . VAL B 1 100 ? -8.812 -26.312 -7.391 1 96.56 100 VAL B CA 1
ATOM 4637 C C . VAL B 1 100 ? -9.461 -27.656 -7.102 1 96.56 100 VAL B C 1
ATOM 4639 O O . VAL B 1 100 ? -10.492 -27.984 -7.691 1 96.56 100 VAL B O 1
ATOM 4642 N N . ALA B 1 101 ? -8.836 -28.422 -6.258 1 97.31 101 ALA B N 1
ATOM 4643 C CA . ALA B 1 101 ? -9.375 -29.734 -5.91 1 97.31 101 ALA B CA 1
ATOM 4644 C C . ALA B 1 101 ? -10.734 -29.609 -5.227 1 97.31 101 ALA B C 1
ATOM 4646 O O . ALA B 1 101 ? -11.594 -30.469 -5.371 1 97.31 101 ALA B O 1
ATOM 4647 N N . THR B 1 102 ? -10.938 -28.547 -4.496 1 94.56 102 THR B N 1
ATOM 4648 C CA . THR B 1 102 ? -12.18 -28.344 -3.762 1 94.56 102 THR B CA 1
ATOM 4649 C C . THR B 1 102 ? -13.289 -27.875 -4.695 1 94.56 102 THR B C 1
ATOM 4651 O O . THR B 1 102 ? -14.469 -27.938 -4.348 1 94.56 102 THR B O 1
ATOM 4654 N N . ARG B 1 103 ? -12.922 -27.5 -5.84 1 92.62 103 ARG B N 1
ATOM 4655 C CA . ARG B 1 103 ? -13.898 -26.953 -6.762 1 92.62 103 ARG B CA 1
ATOM 4656 C C . ARG B 1 103 ? -14.773 -28.047 -7.363 1 92.62 103 ARG B C 1
ATOM 4658 O O . ARG B 1 103 ? -15.93 -27.797 -7.727 1 92.62 103 ARG B O 1
ATOM 4665 N N . LYS B 1 104 ? -14.18 -29.203 -7.496 1 92.06 104 LYS B N 1
ATOM 4666 C CA . LYS B 1 104 ? -14.844 -30.359 -8.086 1 92.06 104 LYS B CA 1
ATOM 4667 C C . LYS B 1 104 ? -14.297 -31.656 -7.516 1 92.06 104 LYS B C 1
ATOM 4669 O O . LYS B 1 104 ? -13.125 -32 -7.719 1 92.06 104 LYS B O 1
ATOM 4674 N N . SER B 1 105 ? -15.156 -32.438 -6.953 1 90.81 105 SER B N 1
ATOM 4675 C CA . SER B 1 105 ? -14.734 -33.625 -6.227 1 90.81 105 SER B CA 1
ATOM 4676 C C . SER B 1 105 ? -14.148 -34.688 -7.168 1 90.81 105 SER B C 1
ATOM 4678 O O . SER B 1 105 ? -13.25 -35.438 -6.785 1 90.81 105 SER B O 1
ATOM 4680 N N . GLN B 1 106 ? -14.609 -34.688 -8.406 1 93.44 106 GLN B N 1
ATOM 4681 C CA . GLN B 1 106 ? -14.18 -35.719 -9.344 1 93.44 106 GLN B CA 1
ATOM 4682 C C . GLN B 1 106 ? -12.914 -35.312 -10.078 1 93.44 106 GLN B C 1
ATOM 4684 O O . GLN B 1 106 ? -12.32 -36.094 -10.812 1 93.44 106 GLN B O 1
ATOM 4689 N N . LEU B 1 107 ? -12.508 -34.125 -9.797 1 96.31 107 LEU B N 1
ATOM 4690 C CA . LEU B 1 107 ? -11.32 -33.594 -10.453 1 96.31 107 LEU B CA 1
ATOM 4691 C C . LEU B 1 107 ? -10.055 -34.25 -9.914 1 96.31 107 LEU B C 1
ATOM 4693 O O . LEU B 1 107 ? -9.875 -34.344 -8.703 1 96.31 107 LEU B O 1
ATOM 4697 N N . GLU B 1 108 ? -9.203 -34.781 -10.828 1 97.75 108 GLU B N 1
ATOM 4698 C CA . GLU B 1 108 ? -7.891 -35.281 -10.422 1 97.75 108 GLU B CA 1
ATOM 4699 C C . GLU B 1 108 ? -6.859 -34.156 -10.414 1 97.75 108 GLU B C 1
ATOM 4701 O O . GLU B 1 108 ? -6.625 -33.531 -11.445 1 97.75 108 GLU B O 1
ATOM 4706 N N . VAL B 1 109 ? -6.328 -33.938 -9.289 1 98.62 109 VAL B N 1
ATOM 4707 C CA . VAL B 1 109 ? -5.246 -32.969 -9.18 1 98.62 109 VAL B CA 1
ATOM 4708 C C . VAL B 1 109 ? -3.938 -33.688 -8.859 1 98.62 109 VAL B C 1
ATOM 4710 O O . VAL B 1 109 ? -3.752 -34.188 -7.75 1 98.62 109 VAL B O 1
ATOM 4713 N N . ASN B 1 110 ? -3.031 -33.719 -9.844 1 98.62 110 ASN B N 1
ATOM 4714 C CA . ASN B 1 110 ? -1.773 -34.469 -9.719 1 98.62 110 ASN B CA 1
ATOM 4715 C C . ASN B 1 110 ? -0.594 -33.5 -9.516 1 98.62 110 ASN B C 1
ATOM 4717 O O . ASN B 1 110 ? -0.24 -32.75 -10.414 1 98.62 110 ASN B O 1
ATOM 4721 N N . MET B 1 111 ? 0.014 -33.625 -8.383 1 98.69 111 MET B N 1
ATOM 4722 C CA . MET B 1 111 ? 1.17 -32.781 -8.078 1 98.69 111 MET B CA 1
ATOM 4723 C C . MET B 1 111 ? 2.471 -33.5 -8.406 1 98.69 111 MET B C 1
ATOM 4725 O O . MET B 1 111 ? 2.695 -34.625 -7.934 1 98.69 111 MET B O 1
ATOM 4729 N N . LEU B 1 112 ? 3.293 -32.875 -9.188 1 98.75 112 LEU B N 1
ATOM 4730 C CA . LEU B 1 112 ? 4.645 -33.375 -9.414 1 98.75 112 LEU B CA 1
ATOM 4731 C C . LEU B 1 112 ? 5.613 -32.812 -8.375 1 98.75 112 LEU B C 1
ATOM 4733 O O . LEU B 1 112 ? 5.82 -31.594 -8.312 1 98.75 112 LEU B O 1
ATOM 4737 N N . VAL B 1 113 ? 6.152 -33.688 -7.574 1 97.88 113 VAL B N 1
ATOM 4738 C CA . VAL B 1 113 ? 7.078 -33.281 -6.523 1 97.88 113 VAL B CA 1
ATOM 4739 C C . VAL B 1 113 ? 8.398 -34.031 -6.684 1 97.88 113 VAL B C 1
ATOM 4741 O O . VAL B 1 113 ? 8.445 -35.094 -7.301 1 97.88 113 VAL B O 1
ATOM 4744 N N . ARG B 1 114 ? 9.484 -33.438 -6.156 1 94.62 114 ARG B N 1
ATOM 4745 C CA . ARG B 1 114 ? 10.805 -34.062 -6.258 1 94.62 114 ARG B CA 1
ATOM 4746 C C . ARG B 1 114 ? 11.094 -34.938 -5.055 1 94.62 114 ARG B C 1
ATOM 4748 O O . ARG B 1 114 ? 11.742 -36 -5.188 1 94.62 114 ARG B O 1
ATOM 4755 N N . ASP B 1 115 ? 10.57 -34.562 -3.875 1 93.88 115 ASP B N 1
ATOM 4756 C CA . ASP B 1 115 ? 10.836 -35.25 -2.605 1 93.88 115 ASP B CA 1
ATOM 4757 C C . ASP B 1 115 ? 9.898 -36.438 -2.402 1 93.88 115 ASP B C 1
ATOM 4759 O O . ASP B 1 115 ? 8.68 -36.25 -2.281 1 93.88 115 ASP B O 1
ATOM 4763 N N . HIS B 1 116 ? 10.484 -37.625 -2.242 1 96.06 116 HIS B N 1
ATOM 4764 C CA . HIS B 1 116 ? 9.703 -38.844 -2.082 1 96.06 116 HIS B CA 1
ATOM 4765 C C . HIS B 1 116 ? 8.891 -38.812 -0.792 1 96.06 116 HIS B C 1
ATOM 4767 O O . HIS B 1 116 ? 7.785 -39.344 -0.737 1 96.06 116 HIS B O 1
ATOM 4773 N N . GLN B 1 117 ? 9.445 -38.188 0.172 1 96.38 117 GLN B N 1
ATOM 4774 C CA . GLN B 1 117 ? 8.734 -38.094 1.443 1 96.38 117 GLN B CA 1
ATOM 4775 C C . GLN B 1 117 ? 7.473 -37.25 1.313 1 96.38 117 GLN B C 1
ATOM 4777 O O . GLN B 1 117 ? 6.426 -37.594 1.864 1 96.38 117 GLN B O 1
ATOM 4782 N N . VAL B 1 118 ? 7.609 -36.188 0.625 1 96.94 118 VAL B N 1
ATOM 4783 C CA . VAL B 1 118 ? 6.465 -35.312 0.387 1 96.94 118 VAL B CA 1
ATOM 4784 C C . VAL B 1 118 ? 5.422 -36.031 -0.454 1 96.94 118 VAL B C 1
ATOM 4786 O O . VAL B 1 118 ? 4.223 -35.969 -0.172 1 96.94 118 VAL B O 1
ATOM 4789 N N . CYS B 1 119 ? 5.887 -36.781 -1.45 1 98 119 CYS B N 1
ATOM 4790 C CA . CYS B 1 119 ? 5.012 -37.562 -2.316 1 98 119 CYS B CA 1
ATOM 4791 C C . CYS B 1 119 ? 4.191 -38.531 -1.508 1 98 119 CYS B C 1
ATOM 4793 O O . CYS B 1 119 ? 2.969 -38.594 -1.641 1 98 119 CYS B O 1
ATOM 4795 N N . GLN B 1 120 ? 4.824 -39.25 -0.671 1 97.69 120 GLN B N 1
ATOM 4796 C CA . GLN B 1 120 ? 4.172 -40.281 0.144 1 97.69 120 GLN B CA 1
ATOM 4797 C C . GLN B 1 120 ? 3.197 -39.656 1.136 1 97.69 120 GLN B C 1
ATOM 4799 O O . GLN B 1 120 ? 2.09 -40.156 1.331 1 97.69 120 GLN B O 1
ATOM 4804 N N . SER B 1 121 ? 3.639 -38.594 1.748 1 97.94 121 SER B N 1
ATOM 4805 C CA . SER B 1 121 ? 2.811 -37.906 2.74 1 97.94 121 SER B CA 1
ATOM 4806 C C . SER B 1 121 ? 1.508 -37.406 2.125 1 97.94 121 SER B C 1
ATOM 4808 O O . SER B 1 121 ? 0.448 -37.5 2.75 1 97.94 121 SER B O 1
ATOM 4810 N N . ILE B 1 122 ? 1.537 -36.969 0.921 1 98.25 122 ILE B N 1
ATOM 4811 C CA . ILE B 1 122 ? 0.351 -36.469 0.24 1 98.25 122 ILE B CA 1
ATOM 4812 C C . ILE B 1 122 ? -0.581 -37.625 -0.104 1 98.25 122 ILE B C 1
ATOM 4814 O O . ILE B 1 122 ? -1.796 -37.531 0.085 1 98.25 122 ILE B O 1
ATOM 4818 N N . ASN B 1 123 ? -0.048 -38.719 -0.542 1 98.25 123 ASN B N 1
ATOM 4819 C CA . ASN B 1 123 ? -0.847 -39.844 -1.02 1 98.25 123 ASN B CA 1
ATOM 4820 C C . ASN B 1 123 ? -1.439 -40.625 0.138 1 98.25 123 ASN B C 1
ATOM 4822 O O . ASN B 1 123 ? -2.57 -41.125 0.05 1 98.25 123 ASN B O 1
ATOM 4826 N N . GLU B 1 124 ? -0.743 -40.719 1.173 1 97.69 124 GLU B N 1
ATOM 4827 C CA . GLU B 1 124 ? -1.152 -41.625 2.256 1 97.69 124 GLU B CA 1
ATOM 4828 C C . GLU B 1 124 ? -1.884 -40.844 3.354 1 97.69 124 GLU B C 1
ATOM 4830 O O . GLU B 1 124 ? -2.885 -41.312 3.891 1 97.69 124 GLU B O 1
ATOM 4835 N N . GLU B 1 125 ? -1.337 -39.656 3.67 1 97.19 125 GLU B N 1
ATOM 4836 C CA . GLU B 1 125 ? -1.865 -38.938 4.816 1 97.19 125 GLU B CA 1
ATOM 4837 C C . GLU B 1 125 ? -2.65 -37.688 4.371 1 97.19 125 GLU B C 1
ATOM 4839 O O . GLU B 1 125 ? -3.389 -37.094 5.16 1 97.19 125 GLU B O 1
ATOM 4844 N N . HIS B 1 126 ? -2.494 -37.312 3.168 1 97.75 126 HIS B N 1
ATOM 4845 C CA . HIS B 1 126 ? -3.186 -36.156 2.592 1 97.75 126 HIS B CA 1
ATOM 4846 C C . HIS B 1 126 ? -2.727 -34.875 3.242 1 97.75 126 HIS B C 1
ATOM 4848 O O . HIS B 1 126 ? -3.549 -34 3.58 1 97.75 126 HIS B O 1
ATOM 4854 N N . TYR B 1 127 ? -1.38 -34.875 3.473 1 97.19 127 TYR B N 1
ATOM 4855 C CA . TYR B 1 127 ? -0.687 -33.656 3.922 1 97.19 127 TYR B CA 1
ATOM 4856 C C . TYR B 1 127 ? 0.584 -33.438 3.113 1 97.19 127 TYR B C 1
ATOM 4858 O O . TYR B 1 127 ? 1.262 -34.375 2.723 1 97.19 127 TYR B O 1
ATOM 4866 N N . ASN B 1 128 ? 0.818 -32.156 2.824 1 97.44 128 ASN B N 1
ATOM 4867 C CA . ASN B 1 128 ? 2.193 -31.812 2.486 1 97.44 128 ASN B CA 1
ATOM 4868 C C . ASN B 1 128 ? 3.041 -31.609 3.738 1 97.44 128 ASN B C 1
ATOM 4870 O O . ASN B 1 128 ? 3.02 -30.531 4.332 1 97.44 128 ASN B O 1
ATOM 4874 N N . CYS B 1 129 ? 3.805 -32.5 4.117 1 95.19 129 CYS B N 1
ATOM 4875 C CA . CYS B 1 129 ? 4.461 -32.562 5.422 1 95.19 129 CYS B CA 1
ATOM 4876 C C . CYS B 1 129 ? 5.504 -31.453 5.551 1 95.19 129 CYS B C 1
ATOM 4878 O O . CYS B 1 129 ? 5.844 -31.047 6.66 1 95.19 129 CYS B O 1
ATOM 4880 N N . LYS B 1 130 ? 5.973 -30.984 4.531 1 94.06 130 LYS B N 1
ATOM 4881 C CA . LYS B 1 130 ? 7.051 -30 4.57 1 94.06 130 LYS B CA 1
ATOM 4882 C C . LYS B 1 130 ? 6.492 -28.578 4.613 1 94.06 130 LYS B C 1
ATOM 4884 O O . LYS B 1 130 ? 6.98 -27.734 5.375 1 94.06 130 LYS B O 1
ATOM 4889 N N . TYR B 1 131 ? 5.438 -28.297 3.867 1 93.69 131 TYR B N 1
ATOM 4890 C CA . TYR B 1 131 ? 5.027 -26.906 3.676 1 93.69 131 TYR B CA 1
ATOM 4891 C C . TYR B 1 131 ? 3.705 -26.625 4.379 1 93.69 131 TYR B C 1
ATOM 4893 O O . TYR B 1 131 ? 3.424 -25.484 4.754 1 93.69 131 TYR B O 1
ATOM 4901 N N . PHE B 1 132 ? 2.877 -27.656 4.523 1 95.94 132 PHE B N 1
ATOM 4902 C CA . PHE B 1 132 ? 1.604 -27.5 5.215 1 95.94 132 PHE B CA 1
ATOM 4903 C C . PHE B 1 132 ? 1.309 -28.703 6.094 1 95.94 132 PHE B C 1
ATOM 4905 O O . PHE B 1 132 ? 0.321 -29.406 5.871 1 95.94 132 PHE B O 1
ATOM 4912 N N . PRO B 1 133 ? 2.025 -28.828 7.133 1 94.62 133 PRO B N 1
ATOM 4913 C CA . PRO B 1 133 ? 1.865 -30.016 7.973 1 94.62 133 PRO B CA 1
ATOM 4914 C C . PRO B 1 133 ? 0.572 -30 8.781 1 94.62 133 PRO B C 1
ATOM 4916 O O . PRO B 1 133 ? 0.132 -31.047 9.273 1 94.62 133 PRO B O 1
ATOM 4919 N N . GLN B 1 134 ? -0.06 -28.844 8.867 1 94.25 134 GLN B N 1
ATOM 4920 C CA . GLN B 1 134 ? -1.244 -28.734 9.719 1 94.25 134 GLN B CA 1
ATOM 4921 C C . GLN B 1 134 ? -2.512 -28.609 8.875 1 94.25 134 GLN B C 1
ATOM 4923 O O . GLN B 1 134 ? -3.605 -28.438 9.414 1 94.25 134 GLN B O 1
ATOM 4928 N N . HIS B 1 135 ? -2.365 -28.75 7.57 1 96.56 135 HIS B N 1
ATOM 4929 C CA . HIS B 1 135 ? -3.504 -28.562 6.68 1 96.56 135 HIS B CA 1
ATOM 4930 C C . HIS B 1 135 ? -3.758 -29.812 5.836 1 96.56 135 HIS B C 1
ATOM 4932 O O . HIS B 1 135 ? -2.926 -30.172 5 1 96.56 135 HIS B O 1
ATOM 4938 N N . LYS B 1 136 ? -4.879 -30.359 6.02 1 96.62 136 LYS B N 1
ATOM 4939 C CA . LYS B 1 136 ? -5.238 -31.562 5.254 1 96.62 136 LYS B CA 1
ATOM 4940 C C . LYS B 1 136 ? -5.625 -31.188 3.824 1 96.62 136 LYS B C 1
ATOM 4942 O O . LYS B 1 136 ? -6.344 -30.219 3.6 1 96.62 136 LYS B O 1
ATOM 4947 N N . LEU B 1 137 ? -5.152 -32 2.912 1 98 137 LEU B N 1
ATOM 4948 C CA . LEU B 1 137 ? -5.473 -31.812 1.503 1 98 137 LEU B CA 1
ATOM 4949 C C . LEU B 1 137 ? -6.688 -32.625 1.102 1 98 137 LEU B C 1
ATOM 4951 O O . LEU B 1 137 ? -6.961 -33.688 1.701 1 98 137 LEU B O 1
ATOM 4955 N N . PRO B 1 138 ? -7.453 -32.094 0.151 1 97.25 138 PRO B N 1
ATOM 4956 C CA . PRO B 1 138 ? -8.531 -32.906 -0.393 1 97.25 138 PRO B CA 1
ATOM 4957 C C . PRO B 1 138 ? -8.039 -34.25 -0.906 1 97.25 138 PRO B C 1
ATOM 4959 O O . PRO B 1 138 ? -6.91 -34.375 -1.402 1 97.25 138 PRO B O 1
ATOM 4962 N N . LYS B 1 139 ? -8.883 -35.219 -0.956 1 96 139 LYS B N 1
ATOM 4963 C CA . LYS B 1 139 ? -8.5 -36.594 -1.269 1 96 139 LYS B CA 1
ATOM 4964 C C . LYS B 1 139 ? -8.156 -36.75 -2.746 1 96 139 LYS B C 1
ATOM 4966 O O . LYS B 1 139 ? -7.395 -37.656 -3.123 1 96 139 LYS B O 1
ATOM 4971 N N . ASN B 1 140 ? -8.688 -35.875 -3.518 1 97.69 140 ASN B N 1
ATOM 4972 C CA . ASN B 1 140 ? -8.445 -35.969 -4.953 1 97.69 140 ASN B CA 1
ATOM 4973 C C . ASN B 1 140 ? -7.145 -35.281 -5.348 1 97.69 140 ASN B C 1
ATOM 4975 O O . ASN B 1 140 ? -6.852 -35.125 -6.539 1 97.69 140 ASN B O 1
ATOM 4979 N N . VAL B 1 141 ? -6.406 -34.812 -4.352 1 98.5 141 VAL B N 1
ATOM 4980 C CA . VAL B 1 141 ? -5.035 -34.375 -4.59 1 98.5 141 VAL B CA 1
ATOM 4981 C C . VAL B 1 141 ? -4.078 -35.562 -4.438 1 98.5 141 VAL B C 1
ATOM 4983 O O . VAL B 1 141 ? -3.988 -36.156 -3.365 1 98.5 141 VAL B O 1
ATOM 4986 N N . ILE B 1 142 ? -3.414 -35.844 -5.465 1 98.31 142 ILE B N 1
ATOM 4987 C CA . ILE B 1 142 ? -2.428 -36.906 -5.441 1 98.31 142 ILE B CA 1
ATOM 4988 C C . ILE B 1 142 ? -1.064 -36.375 -5.867 1 98.31 142 ILE B C 1
ATOM 4990 O O . ILE B 1 142 ? -0.972 -35.281 -6.41 1 98.31 142 ILE B O 1
ATOM 4994 N N . ALA B 1 143 ? -0.028 -37.188 -5.586 1 98.62 143 ALA B N 1
ATOM 4995 C CA . ALA B 1 143 ? 1.323 -36.719 -5.914 1 98.62 143 ALA B CA 1
ATOM 4996 C C . ALA B 1 143 ? 2.113 -37.844 -6.602 1 98.62 143 ALA B C 1
ATOM 4998 O O . ALA B 1 143 ? 1.814 -39.031 -6.43 1 98.62 143 ALA B O 1
ATOM 4999 N N . THR B 1 144 ? 3.061 -37.469 -7.445 1 98.5 144 THR B N 1
ATOM 5000 C CA . THR B 1 144 ? 3.967 -38.375 -8.117 1 98.5 144 THR B CA 1
ATOM 5001 C C . THR B 1 144 ? 5.328 -37.75 -8.352 1 98.5 144 THR B C 1
ATOM 5003 O O . THR B 1 144 ? 5.453 -36.5 -8.305 1 98.5 144 THR B O 1
ATOM 5006 N N . THR B 1 145 ? 6.32 -38.531 -8.445 1 97.94 145 THR B N 1
ATOM 5007 C CA . THR B 1 145 ? 7.645 -38.031 -8.812 1 97.94 145 THR B CA 1
ATOM 5008 C C . THR B 1 145 ? 7.914 -38.281 -10.297 1 97.94 145 THR B C 1
ATOM 5010 O O . THR B 1 145 ? 8.977 -37.906 -10.805 1 97.94 145 THR B O 1
ATOM 5013 N N . ASP B 1 146 ? 6.938 -38.781 -11 1 97.81 146 ASP B N 1
ATOM 5014 C CA . ASP B 1 146 ? 7.051 -39.094 -12.422 1 97.81 146 ASP B CA 1
ATOM 5015 C C . ASP B 1 146 ? 6.363 -38.031 -13.273 1 97.81 146 ASP B C 1
ATOM 5017 O O . ASP B 1 146 ? 5.133 -37.969 -13.328 1 97.81 146 ASP B O 1
ATOM 5021 N N . ALA B 1 147 ? 7.145 -37.375 -14.031 1 98.12 147 ALA B N 1
ATOM 5022 C CA . ALA B 1 147 ? 6.637 -36.25 -14.82 1 98.12 147 ALA B CA 1
ATOM 5023 C C . ALA B 1 147 ? 5.699 -36.75 -15.922 1 98.12 147 ALA B C 1
ATOM 5025 O O . ALA B 1 147 ? 4.68 -36.094 -16.203 1 98.12 147 ALA B O 1
ATOM 5026 N N . LYS B 1 148 ? 6.086 -37.781 -16.547 1 97.94 148 LYS B N 1
ATOM 5027 C CA . LYS B 1 148 ? 5.266 -38.344 -17.625 1 97.94 148 LYS B CA 1
ATOM 5028 C C . LYS B 1 148 ? 3.873 -38.719 -17.125 1 97.94 148 LYS B C 1
ATOM 5030 O O . LYS B 1 148 ? 2.871 -38.375 -17.75 1 97.94 148 LYS B O 1
ATOM 5035 N N . ALA B 1 149 ? 3.859 -39.344 -16.047 1 97.5 149 ALA B N 1
ATOM 5036 C CA . ALA B 1 149 ? 2.592 -39.781 -15.445 1 97.5 149 ALA B CA 1
ATOM 5037 C C . ALA B 1 149 ? 1.746 -38.562 -15.047 1 97.5 149 ALA B C 1
ATOM 5039 O O . ALA B 1 149 ? 0.525 -38.562 -15.227 1 97.5 149 ALA B O 1
ATOM 5040 N N . ALA B 1 150 ? 2.35 -37.625 -14.5 1 98.19 150 ALA B N 1
ATOM 5041 C CA . ALA B 1 150 ? 1.646 -36.438 -14.031 1 98.19 150 ALA B CA 1
ATOM 5042 C C . ALA B 1 150 ? 1.021 -35.656 -15.203 1 98.19 150 ALA B C 1
ATOM 5044 O O . ALA B 1 150 ? -0.1 -35.156 -15.094 1 98.19 150 ALA B O 1
ATOM 5045 N N . LEU B 1 151 ? 1.699 -35.594 -16.297 1 98.38 151 LEU B N 1
ATOM 5046 C CA . LEU B 1 151 ? 1.324 -34.719 -17.406 1 98.38 151 LEU B CA 1
ATOM 5047 C C . LEU B 1 151 ? 0.356 -35.406 -18.359 1 98.38 151 LEU B C 1
ATOM 5049 O O . LEU B 1 151 ? -0.368 -34.75 -19.109 1 98.38 151 LEU B O 1
ATOM 5053 N N . LEU B 1 152 ? 0.347 -36.688 -18.281 1 97.19 152 LEU B N 1
ATOM 5054 C CA . LEU B 1 152 ? -0.484 -37.469 -19.203 1 97.19 152 LEU B CA 1
ATOM 5055 C C . LEU B 1 152 ? -1.959 -37.125 -19.016 1 97.19 152 LEU B C 1
ATOM 5057 O O . LEU B 1 152 ? -2.506 -37.281 -17.922 1 97.19 152 LEU B O 1
ATOM 5061 N N . GLY B 1 153 ? -2.605 -36.5 -20.094 1 96.69 153 GLY B N 1
ATOM 5062 C CA . GLY B 1 153 ? -4.039 -36.25 -20.094 1 96.69 153 GLY B CA 1
ATOM 5063 C C . GLY B 1 153 ? -4.434 -35.031 -19.312 1 96.69 153 GLY B C 1
ATOM 5064 O O . GLY B 1 153 ? -5.617 -34.781 -19.062 1 96.69 153 GLY B O 1
ATOM 5065 N N . ALA B 1 154 ? -3.506 -34.25 -18.984 1 98.19 154 ALA B N 1
ATOM 5066 C CA . ALA B 1 154 ? -3.811 -33.031 -18.203 1 98.19 154 ALA B CA 1
ATOM 5067 C C . ALA B 1 154 ? -4.523 -32 -19.062 1 98.19 154 ALA B C 1
ATOM 5069 O O . ALA B 1 154 ? -4.176 -31.812 -20.234 1 98.19 154 ALA B O 1
ATOM 5070 N N . ASP B 1 155 ? -5.562 -31.328 -18.453 1 98 155 ASP B N 1
ATOM 5071 C CA . ASP B 1 155 ? -6.316 -30.281 -19.125 1 98 155 ASP B CA 1
ATOM 5072 C C . ASP B 1 155 ? -5.688 -28.906 -18.891 1 98 155 ASP B C 1
ATOM 5074 O O . ASP B 1 155 ? -5.781 -28.016 -19.734 1 98 155 ASP B O 1
ATOM 5078 N N . PHE B 1 156 ? -5.117 -28.703 -17.703 1 98.31 156 PHE B N 1
ATOM 5079 C CA . PHE B 1 156 ? -4.414 -27.484 -17.312 1 98.31 156 PHE B CA 1
ATOM 5080 C C . PHE B 1 156 ? -3.156 -27.828 -16.516 1 98.31 156 PHE B C 1
ATOM 5082 O O . PHE B 1 156 ? -3.07 -28.906 -15.906 1 98.31 156 PHE B O 1
ATOM 5089 N N . CYS B 1 157 ? -2.188 -26.938 -16.562 1 98.75 157 CYS B N 1
ATOM 5090 C CA . CYS B 1 157 ? -0.941 -27.109 -15.828 1 98.75 157 CYS B CA 1
ATOM 5091 C C . CYS B 1 157 ? -0.61 -25.875 -15.008 1 98.75 157 CYS B C 1
ATOM 5093 O O . CYS B 1 157 ? -0.397 -24.797 -15.555 1 98.75 157 CYS B O 1
ATOM 5095 N N . PHE B 1 158 ? -0.622 -26.031 -13.703 1 98.69 158 PHE B N 1
ATOM 5096 C CA . PHE B 1 158 ? -0.09 -24.984 -12.836 1 98.69 158 PHE B CA 1
ATOM 5097 C C . PHE B 1 158 ? 1.421 -25.125 -12.688 1 98.69 158 PHE B C 1
ATOM 5099 O O . PHE B 1 158 ? 1.917 -26.156 -12.258 1 98.69 158 PHE B O 1
ATOM 5106 N N . HIS B 1 159 ? 2.141 -24.125 -13.047 1 98.69 159 HIS B N 1
ATOM 5107 C CA . HIS B 1 159 ? 3.59 -24.125 -12.898 1 98.69 159 HIS B CA 1
ATOM 5108 C C . HIS B 1 159 ? 4.016 -23.328 -11.664 1 98.69 159 HIS B C 1
ATOM 5110 O O . HIS B 1 159 ? 3.965 -22.094 -11.664 1 98.69 159 HIS B O 1
ATOM 5116 N N . ALA B 1 160 ? 4.527 -24.016 -10.68 1 97.69 160 ALA B N 1
ATOM 5117 C CA . ALA B 1 160 ? 4.848 -23.391 -9.398 1 97.69 160 ALA B CA 1
ATOM 5118 C C . ALA B 1 160 ? 6.332 -23.547 -9.07 1 97.69 160 ALA B C 1
ATOM 5120 O O . ALA B 1 160 ? 6.742 -23.344 -7.922 1 97.69 160 ALA B O 1
ATOM 5121 N N . VAL B 1 161 ? 7.145 -23.906 -10.039 1 96.94 161 VAL B N 1
ATOM 5122 C CA . VAL B 1 161 ? 8.586 -24 -9.859 1 96.94 161 VAL B CA 1
ATOM 5123 C C . VAL B 1 161 ? 9.203 -22.594 -9.852 1 96.94 161 VAL B C 1
ATOM 5125 O O . VAL B 1 161 ? 8.82 -21.734 -10.648 1 96.94 161 VAL B O 1
ATOM 5128 N N . PRO B 1 162 ? 10.117 -22.328 -8.906 1 94.56 162 PRO B N 1
ATOM 5129 C CA . PRO B 1 162 ? 10.75 -21 -8.867 1 94.56 162 PRO B CA 1
ATOM 5130 C C . PRO B 1 162 ? 11.383 -20.609 -10.203 1 94.56 162 PRO B C 1
ATOM 5132 O O . PRO B 1 162 ? 11.891 -21.484 -10.93 1 94.56 162 PRO B O 1
ATOM 5135 N N . VAL B 1 163 ? 11.406 -19.375 -10.461 1 95.12 163 VAL B N 1
ATOM 5136 C CA . VAL B 1 163 ? 11.766 -18.844 -11.773 1 95.12 163 VAL B CA 1
ATOM 5137 C C . VAL B 1 163 ? 13.18 -19.281 -12.141 1 95.12 163 VAL B C 1
ATOM 5139 O O . VAL B 1 163 ? 13.422 -19.719 -13.273 1 95.12 163 VAL B O 1
ATOM 5142 N N . GLN B 1 164 ? 14.102 -19.266 -11.195 1 92.56 164 GLN B N 1
ATOM 5143 C CA . GLN B 1 164 ? 15.508 -19.547 -11.469 1 92.56 164 GLN B CA 1
ATOM 5144 C C . GLN B 1 164 ? 15.695 -21 -11.891 1 92.56 164 GLN B C 1
ATOM 5146 O O . GLN B 1 164 ? 16.703 -21.344 -12.508 1 92.56 164 GLN B O 1
ATOM 5151 N N . PHE B 1 165 ? 14.727 -21.828 -11.609 1 94.44 165 PHE B N 1
ATOM 5152 C CA . PHE B 1 165 ? 14.867 -23.25 -11.906 1 94.44 165 PHE B CA 1
ATOM 5153 C C . PHE B 1 165 ? 13.922 -23.672 -13.023 1 94.44 165 PHE B C 1
ATOM 5155 O O . PHE B 1 165 ? 13.945 -24.812 -13.477 1 94.44 165 PHE B O 1
ATOM 5162 N N . SER B 1 166 ? 13.141 -22.781 -13.484 1 96.88 166 SER B N 1
ATOM 5163 C CA . SER B 1 166 ? 12.039 -23.109 -14.383 1 96.88 166 SER B CA 1
ATOM 5164 C C . SER B 1 166 ? 12.547 -23.5 -15.766 1 96.88 166 SER B C 1
ATOM 5166 O O . SER B 1 166 ? 12.07 -24.469 -16.359 1 96.88 166 SER B O 1
ATOM 5168 N N . SER B 1 167 ? 13.523 -22.781 -16.297 1 96.69 167 SER B N 1
ATOM 5169 C CA . SER B 1 167 ? 14.031 -23.078 -17.641 1 96.69 167 SER B CA 1
ATOM 5170 C C . SER B 1 167 ? 14.57 -24.5 -17.719 1 96.69 167 SER B C 1
ATOM 5172 O O . SER B 1 167 ? 14.172 -25.266 -18.578 1 96.69 167 SER B O 1
ATOM 5174 N N . SER B 1 168 ? 15.477 -24.812 -16.812 1 96.69 168 SER B N 1
ATOM 5175 C CA . SER B 1 168 ? 16.094 -26.125 -16.797 1 96.69 168 SER B CA 1
ATOM 5176 C C . SER B 1 168 ? 15.055 -27.219 -16.547 1 96.69 168 SER B C 1
ATOM 5178 O O . SER B 1 168 ? 15.07 -28.266 -17.203 1 96.69 168 SER B O 1
ATOM 5180 N N . PHE B 1 169 ? 14.195 -26.969 -15.617 1 97.56 169 PHE B N 1
ATOM 5181 C CA . PHE B 1 169 ? 13.164 -27.922 -15.258 1 97.56 169 PHE B CA 1
ATOM 5182 C C . PHE B 1 169 ? 12.25 -28.203 -16.438 1 97.56 169 PHE B C 1
ATOM 5184 O O . PHE B 1 169 ? 11.984 -29.375 -16.766 1 97.56 169 PHE B O 1
ATOM 5191 N N . LEU B 1 170 ? 11.727 -27.188 -17.109 1 98.12 170 LEU B N 1
ATOM 5192 C CA . LEU B 1 170 ? 10.805 -27.312 -18.234 1 98.12 170 LEU B CA 1
ATOM 5193 C C . LEU B 1 170 ? 11.477 -28 -19.406 1 98.12 170 LEU B C 1
ATOM 5195 O O . LEU B 1 170 ? 10.836 -28.781 -20.125 1 98.12 170 LEU B O 1
ATOM 5199 N N . GLU B 1 171 ? 12.75 -27.734 -19.641 1 97.88 171 GLU B N 1
ATOM 5200 C CA . GLU B 1 171 ? 13.492 -28.406 -20.703 1 97.88 171 GLU B CA 1
ATOM 5201 C C . GLU B 1 171 ? 13.547 -29.906 -20.484 1 97.88 171 GLU B C 1
ATOM 5203 O O . GLU B 1 171 ? 13.445 -30.688 -21.438 1 97.88 171 GLU B O 1
ATOM 5208 N N . GLU B 1 172 ? 13.664 -30.281 -19.281 1 97 172 GLU B N 1
ATOM 5209 C CA . GLU B 1 172 ? 13.781 -31.688 -18.906 1 97 172 GLU B CA 1
ATOM 5210 C C . GLU B 1 172 ? 12.477 -32.438 -19.172 1 97 172 GLU B C 1
ATOM 5212 O O . GLU B 1 172 ? 12.492 -33.625 -19.453 1 97 172 GLU B O 1
ATOM 5217 N N . ILE B 1 173 ? 11.367 -31.766 -19.125 1 97.5 173 ILE B N 1
ATOM 5218 C CA . ILE B 1 173 ? 10.102 -32.5 -19.219 1 97.5 173 ILE B CA 1
ATOM 5219 C C . ILE B 1 173 ? 9.414 -32.156 -20.531 1 97.5 173 ILE B C 1
ATOM 5221 O O . ILE B 1 173 ? 8.273 -32.562 -20.766 1 97.5 173 ILE B O 1
ATOM 5225 N N . ALA B 1 174 ? 10.008 -31.438 -21.375 1 97.75 174 ALA B N 1
ATOM 5226 C CA . ALA B 1 174 ? 9.414 -30.875 -22.594 1 97.75 174 ALA B CA 1
ATOM 5227 C C . ALA B 1 174 ? 8.781 -31.969 -23.453 1 97.75 174 ALA B C 1
ATOM 5229 O O . ALA B 1 174 ? 7.727 -31.766 -24.047 1 97.75 174 ALA B O 1
ATOM 5230 N N . ASP B 1 175 ? 9.359 -33.125 -23.453 1 96.62 175 ASP B N 1
ATOM 5231 C CA . ASP B 1 175 ? 8.93 -34.219 -24.328 1 96.62 175 ASP B CA 1
ATOM 5232 C C . ASP B 1 175 ? 7.598 -34.812 -23.859 1 96.62 175 ASP B C 1
ATOM 5234 O O . ASP B 1 175 ? 6.902 -35.469 -24.625 1 96.62 175 ASP B O 1
ATOM 5238 N N . TYR B 1 176 ? 7.238 -34.531 -22.641 1 97.62 176 TYR B N 1
ATOM 5239 C CA . TYR B 1 176 ? 6.02 -35.094 -22.078 1 97.62 176 TYR B CA 1
ATOM 5240 C C . TYR B 1 176 ? 4.867 -34.094 -22.141 1 97.62 176 TYR B C 1
ATOM 5242 O O . TYR B 1 176 ? 3.723 -34.438 -21.844 1 97.62 176 TYR B O 1
ATOM 5250 N N . VAL B 1 177 ? 5.09 -32.875 -22.562 1 98 177 VAL B N 1
ATOM 5251 C CA . VAL B 1 177 ? 4.09 -31.812 -22.516 1 98 177 VAL B CA 1
ATOM 5252 C C . VAL B 1 177 ? 3.297 -31.781 -23.812 1 98 177 VAL B C 1
ATOM 5254 O O . VAL B 1 177 ? 3.873 -31.641 -24.891 1 98 177 VAL B O 1
ATOM 5257 N N . ASP B 1 178 ? 2.021 -31.922 -23.719 1 97.06 178 ASP B N 1
ATOM 5258 C CA . ASP B 1 178 ? 1.154 -31.703 -24.875 1 97.06 178 ASP B CA 1
ATOM 5259 C C . ASP B 1 178 ? 1.26 -30.266 -25.375 1 97.06 178 ASP B C 1
ATOM 5261 O O . ASP B 1 178 ? 1.174 -29.312 -24.594 1 97.06 178 ASP B O 1
ATOM 5265 N N . PRO B 1 179 ? 1.437 -30.062 -26.641 1 95.81 179 PRO B N 1
ATOM 5266 C CA . PRO B 1 179 ? 1.601 -28.703 -27.188 1 95.81 179 PRO B CA 1
ATOM 5267 C C . PRO B 1 179 ? 0.39 -27.812 -26.938 1 95.81 179 PRO B C 1
ATOM 5269 O O . PRO B 1 179 ? 0.512 -26.594 -26.953 1 95.81 179 PRO B O 1
ATOM 5272 N N . GLY B 1 180 ? -0.714 -28.375 -26.703 1 96.25 180 GLY B N 1
ATOM 5273 C CA . GLY B 1 180 ? -1.914 -27.594 -26.469 1 96.25 180 GLY B CA 1
ATOM 5274 C C . GLY B 1 180 ? -2.24 -27.422 -25 1 96.25 180 GLY B C 1
ATOM 5275 O O . GLY B 1 180 ? -3.215 -26.75 -24.656 1 96.25 180 GLY B O 1
ATOM 5276 N N . LEU B 1 181 ? -1.412 -27.984 -24.094 1 97.69 181 LEU B N 1
ATOM 5277 C CA . LEU B 1 181 ? -1.67 -27.906 -22.672 1 97.69 181 LEU B CA 1
ATOM 5278 C C . LEU B 1 181 ? -1.48 -26.484 -22.156 1 97.69 181 LEU B C 1
ATOM 5280 O O . LEU B 1 181 ? -0.389 -25.922 -22.25 1 97.69 181 LEU B O 1
ATOM 5284 N N . PRO B 1 182 ? -2.531 -25.812 -21.641 1 97.69 182 PRO B N 1
ATOM 5285 C CA . PRO B 1 182 ? -2.381 -24.469 -21.094 1 97.69 182 PRO B CA 1
ATOM 5286 C C . PRO B 1 182 ? -1.583 -24.438 -19.781 1 97.69 182 PRO B C 1
ATOM 5288 O O . PRO B 1 182 ? -1.893 -25.188 -18.859 1 97.69 182 PRO B O 1
ATOM 5291 N N . PHE B 1 183 ? -0.57 -23.562 -19.734 1 98.44 183 PHE B N 1
ATOM 5292 C CA . PHE B 1 183 ? 0.24 -23.359 -18.547 1 98.44 183 PHE B CA 1
ATOM 5293 C C . PHE B 1 183 ? -0.242 -22.141 -17.766 1 98.44 183 PHE B C 1
ATOM 5295 O O . PHE B 1 183 ? -0.384 -21.047 -18.328 1 98.44 183 PHE B O 1
ATOM 5302 N N . ILE B 1 184 ? -0.543 -22.328 -16.516 1 98.5 184 ILE B N 1
ATOM 5303 C CA . ILE B 1 184 ? -0.843 -21.234 -15.586 1 98.5 184 ILE B CA 1
ATOM 5304 C C . ILE B 1 184 ? 0.372 -20.969 -14.703 1 98.5 184 ILE B C 1
ATOM 5306 O O . ILE B 1 184 ? 0.641 -21.719 -13.758 1 98.5 184 ILE B O 1
ATOM 5310 N N . SER B 1 185 ? 1.066 -19.891 -14.969 1 98.25 185 SER B N 1
ATOM 5311 C CA . SER B 1 185 ? 2.295 -19.562 -14.258 1 98.25 185 SER B CA 1
ATOM 5312 C C . SER B 1 185 ? 1.993 -18.922 -12.906 1 98.25 185 SER B C 1
ATOM 5314 O O . SER B 1 185 ? 1.284 -17.906 -12.828 1 98.25 185 SER B O 1
ATOM 5316 N N . LEU B 1 186 ? 2.586 -19.484 -11.859 1 97.12 186 LEU B N 1
ATOM 5317 C CA . LEU B 1 186 ? 2.387 -18.969 -10.508 1 97.12 186 LEU B CA 1
ATOM 5318 C C . LEU B 1 186 ? 3.631 -18.25 -10 1 97.12 186 LEU B C 1
ATOM 5320 O O . LEU B 1 186 ? 3.572 -17.516 -9.016 1 97.12 186 LEU B O 1
ATOM 5324 N N . SER B 1 187 ? 4.734 -18.438 -10.672 1 94.19 187 SER B N 1
ATOM 5325 C CA . SER B 1 187 ? 6.016 -17.922 -10.203 1 94.19 187 SER B CA 1
ATOM 5326 C C . SER B 1 187 ? 6.156 -16.438 -10.531 1 94.19 187 SER B C 1
ATOM 5328 O O . SER B 1 187 ? 5.801 -16 -11.633 1 94.19 187 SER B O 1
ATOM 5330 N N . LYS B 1 188 ? 6.578 -15.703 -9.547 1 92 188 LYS B N 1
ATOM 5331 C CA . LYS B 1 188 ? 6.738 -14.258 -9.68 1 92 188 LYS B CA 1
ATOM 5332 C C . LYS B 1 188 ? 8.203 -13.859 -9.586 1 92 188 LYS B C 1
ATOM 5334 O O . LYS B 1 188 ? 8.742 -13.695 -8.484 1 92 188 LYS B O 1
ATOM 5339 N N . GLY B 1 189 ? 8.859 -13.688 -10.766 1 91.31 189 GLY B N 1
ATOM 5340 C CA . GLY B 1 189 ? 10.273 -13.328 -10.805 1 91.31 189 GLY B CA 1
ATOM 5341 C C . GLY B 1 189 ? 10.797 -13.125 -12.219 1 91.31 189 GLY B C 1
ATOM 5342 O O . GLY B 1 189 ? 10.016 -13.102 -13.172 1 91.31 189 GLY B O 1
ATOM 5343 N N . LEU B 1 190 ? 12.094 -12.852 -12.227 1 93 190 LEU B N 1
ATOM 5344 C CA . LEU B 1 190 ? 12.844 -12.719 -13.477 1 93 190 LEU B CA 1
ATOM 5345 C C . LEU B 1 190 ? 14.055 -13.641 -13.477 1 93 190 LEU B C 1
ATOM 5347 O O . LEU B 1 190 ? 14.719 -13.805 -12.453 1 93 190 LEU B O 1
ATOM 5351 N N . GLU B 1 191 ? 14.188 -14.164 -14.594 1 91.94 191 GLU B N 1
ATOM 5352 C CA . GLU B 1 191 ? 15.391 -14.984 -14.719 1 91.94 191 GLU B CA 1
ATOM 5353 C C . GLU B 1 191 ? 16.656 -14.125 -14.742 1 91.94 191 GLU B C 1
ATOM 5355 O O . GLU B 1 191 ? 16.766 -13.203 -15.555 1 91.94 191 GLU B O 1
ATOM 5360 N N . LEU B 1 192 ? 17.609 -14.289 -13.859 1 84.94 192 LEU B N 1
ATOM 5361 C CA . LEU B 1 192 ? 18.766 -13.445 -13.609 1 84.94 192 LEU B CA 1
ATOM 5362 C C . LEU B 1 192 ? 19.609 -13.281 -14.875 1 84.94 192 LEU B C 1
ATOM 5364 O O . LEU B 1 192 ? 19.922 -12.156 -15.273 1 84.94 192 LEU B O 1
ATOM 5368 N N . ASN B 1 193 ? 19.984 -14.258 -15.625 1 79.38 193 ASN B N 1
ATOM 5369 C CA . ASN B 1 193 ? 20.922 -14.18 -16.734 1 79.38 193 ASN B CA 1
ATOM 5370 C C . ASN B 1 193 ? 20.25 -13.719 -18.016 1 79.38 193 ASN B C 1
ATOM 5372 O O . ASN B 1 193 ? 20.875 -13.023 -18.828 1 79.38 193 ASN B O 1
ATOM 5376 N N . THR B 1 194 ? 19.047 -13.898 -18.109 1 89.25 194 THR B N 1
ATOM 5377 C CA . THR B 1 194 ? 18.406 -13.609 -19.391 1 89.25 194 THR B CA 1
ATOM 5378 C C . THR B 1 194 ? 17.391 -12.477 -19.234 1 89.25 194 THR B C 1
ATOM 5380 O O . THR B 1 194 ? 16.953 -11.906 -20.234 1 89.25 194 THR B O 1
ATOM 5383 N N . LEU B 1 195 ? 16.953 -12.141 -18 1 90.38 195 LEU B N 1
ATOM 5384 C CA . LEU B 1 195 ? 15.969 -11.109 -17.672 1 90.38 195 LEU B CA 1
ATOM 5385 C C . LEU B 1 195 ? 14.586 -11.477 -18.203 1 90.38 195 LEU B C 1
ATOM 5387 O O . LEU B 1 195 ? 13.695 -10.625 -18.281 1 90.38 195 LEU B O 1
ATOM 5391 N N . ARG B 1 196 ? 14.438 -12.742 -18.578 1 93.5 196 ARG B N 1
ATOM 5392 C CA . ARG B 1 196 ? 13.164 -13.18 -19.156 1 93.5 196 ARG B CA 1
ATOM 5393 C C . ARG B 1 196 ? 12.109 -13.352 -18.078 1 93.5 196 ARG B C 1
ATOM 5395 O O . ARG B 1 196 ? 12.422 -13.734 -16.953 1 93.5 196 ARG B O 1
ATOM 5402 N N . THR B 1 197 ? 10.906 -13.031 -18.5 1 94.56 197 THR B N 1
ATOM 5403 C CA . THR B 1 197 ? 9.734 -13.336 -17.688 1 94.56 197 THR B CA 1
ATOM 5404 C C . THR B 1 197 ? 9.242 -14.75 -17.938 1 94.56 197 THR B C 1
ATOM 5406 O O . THR B 1 197 ? 9.695 -15.414 -18.875 1 94.56 197 THR B O 1
ATOM 5409 N N . MET B 1 198 ? 8.336 -15.211 -17.141 1 96.44 198 MET B N 1
ATOM 5410 C CA . MET B 1 198 ? 7.824 -16.578 -17.281 1 96.44 198 MET B CA 1
ATOM 5411 C C . MET B 1 198 ? 7.098 -16.734 -18.609 1 96.44 198 MET B C 1
ATOM 5413 O O . MET B 1 198 ? 7.137 -17.812 -19.219 1 96.44 198 MET B O 1
ATOM 5417 N N . SER B 1 199 ? 6.418 -15.695 -19.047 1 95.31 199 SER B N 1
ATOM 5418 C CA . SER B 1 199 ? 5.711 -15.75 -20.328 1 95.31 199 SER B CA 1
ATOM 5419 C C . SER B 1 199 ? 6.676 -15.953 -21.484 1 95.31 199 SER B C 1
ATOM 5421 O O . SER B 1 199 ? 6.277 -16.406 -22.562 1 95.31 199 SER B O 1
ATOM 5423 N N . GLN B 1 200 ? 7.906 -15.656 -21.234 1 95.12 200 GLN B N 1
ATOM 5424 C CA . GLN B 1 200 ? 8.945 -15.883 -22.234 1 95.12 200 GLN B CA 1
ATOM 5425 C C . GLN B 1 200 ? 9.664 -17.203 -22 1 95.12 200 GLN B C 1
ATOM 5427 O O . GLN B 1 200 ? 9.992 -17.922 -22.953 1 95.12 200 GLN B O 1
ATOM 5432 N N . ILE B 1 201 ? 9.828 -17.562 -20.781 1 96.88 201 ILE B N 1
ATOM 5433 C CA . ILE B 1 201 ? 10.594 -18.75 -20.391 1 96.88 201 ILE B CA 1
ATOM 5434 C C . ILE B 1 201 ? 9.836 -20 -20.812 1 96.88 201 ILE B C 1
ATOM 5436 O O . ILE B 1 201 ? 10.422 -20.922 -21.375 1 96.88 201 ILE B O 1
ATOM 5440 N N . ILE B 1 202 ? 8.547 -20.062 -20.609 1 97.62 202 ILE B N 1
ATOM 5441 C CA . ILE B 1 202 ? 7.758 -21.281 -20.766 1 97.62 202 ILE B CA 1
ATOM 5442 C C . ILE B 1 202 ? 7.766 -21.719 -22.234 1 97.62 202 ILE B C 1
ATOM 5444 O O . ILE B 1 202 ? 8.211 -22.812 -22.547 1 97.62 202 ILE B O 1
ATOM 5448 N N . PRO B 1 203 ? 7.332 -20.875 -23.203 1 97.12 203 PRO B N 1
ATOM 5449 C CA . PRO B 1 203 ? 7.359 -21.312 -24.594 1 97.12 203 PRO B CA 1
ATOM 5450 C C . PRO B 1 203 ? 8.766 -21.641 -25.078 1 97.12 203 PRO B C 1
ATOM 5452 O O . PRO B 1 203 ? 8.953 -22.594 -25.844 1 97.12 203 PRO B O 1
ATOM 5455 N N . LYS B 1 204 ? 9.734 -20.906 -24.625 1 96.88 204 LYS B N 1
ATOM 5456 C CA . LYS B 1 204 ? 11.109 -21.125 -25.062 1 96.88 204 LYS B CA 1
ATOM 5457 C C . LYS B 1 204 ? 11.641 -22.469 -24.547 1 96.88 204 LYS B C 1
ATOM 5459 O O . LYS B 1 204 ? 12.211 -23.234 -25.312 1 96.88 204 LYS B O 1
ATOM 5464 N N . ALA B 1 205 ? 11.484 -22.703 -23.281 1 97.56 205 ALA B N 1
ATOM 5465 C CA . ALA B 1 205 ? 12.008 -23.906 -22.656 1 97.56 205 ALA B CA 1
ATOM 5466 C C . ALA B 1 205 ? 11.312 -25.156 -23.203 1 97.56 205 ALA B C 1
ATOM 5468 O O . ALA B 1 205 ? 11.93 -26.219 -23.328 1 97.56 205 ALA B O 1
ATOM 5469 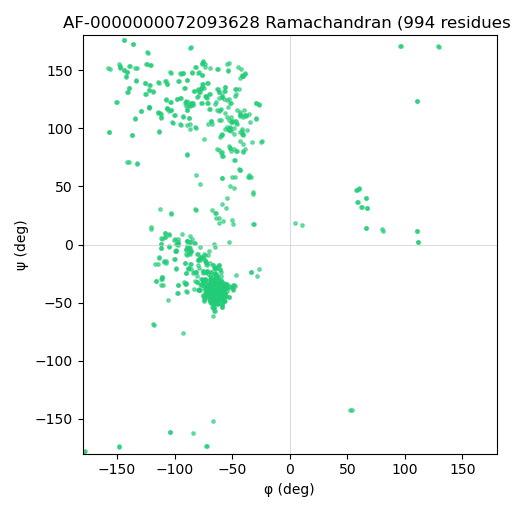N N . LEU B 1 206 ? 10.055 -25.047 -23.562 1 97.88 206 LEU B N 1
ATOM 5470 C CA . LEU B 1 206 ? 9.281 -26.156 -24.078 1 97.88 206 LEU B CA 1
ATOM 5471 C C . LEU B 1 206 ? 9.477 -26.297 -25.594 1 97.88 206 LEU B C 1
ATOM 5473 O O . LEU B 1 206 ? 8.93 -27.203 -26.219 1 97.88 206 LEU B O 1
ATOM 5477 N N . LYS B 1 207 ? 10.188 -25.375 -26.234 1 96.5 207 LYS B N 1
ATOM 5478 C CA . LYS B 1 207 ? 10.461 -25.344 -27.656 1 96.5 207 LYS B CA 1
ATOM 5479 C C . LYS B 1 207 ? 9.164 -25.297 -28.469 1 96.5 207 LYS B C 1
ATOM 5481 O O . LYS B 1 207 ? 9.023 -26 -29.469 1 96.5 207 LYS B O 1
ATOM 5486 N N . ASN B 1 208 ? 8.164 -24.562 -27.938 1 96.81 208 ASN B N 1
ATOM 5487 C CA . ASN B 1 208 ? 6.867 -24.328 -28.562 1 96.81 208 ASN B CA 1
ATOM 5488 C C . ASN B 1 208 ? 6.43 -22.875 -28.422 1 96.81 208 ASN B C 1
ATOM 5490 O O . ASN B 1 208 ? 5.75 -22.516 -27.453 1 96.81 208 ASN B O 1
ATOM 5494 N N . PRO B 1 209 ? 6.719 -22.062 -29.422 1 93.25 209 PRO B N 1
ATOM 5495 C CA . PRO B 1 209 ? 6.406 -20.625 -29.344 1 93.25 209 PRO B CA 1
ATOM 5496 C C . PRO B 1 209 ? 4.914 -20.359 -29.188 1 93.25 209 PRO B C 1
ATOM 5498 O O . PRO B 1 209 ? 4.52 -19.266 -28.75 1 93.25 209 PRO B O 1
ATOM 5501 N N . ARG B 1 210 ? 4.113 -21.359 -29.5 1 93.31 210 ARG B N 1
ATOM 5502 C CA . ARG B 1 210 ? 2.668 -21.156 -29.422 1 93.31 210 ARG B CA 1
ATOM 5503 C C . ARG B 1 210 ? 2.082 -21.844 -28.188 1 93.31 210 ARG B C 1
ATOM 5505 O O . ARG B 1 210 ? 0.862 -21.969 -28.062 1 93.31 210 ARG B O 1
ATOM 5512 N N . GLN B 1 211 ? 2.965 -22.328 -27.328 1 95.44 211 GLN B N 1
ATOM 5513 C CA . GLN B 1 211 ? 2.48 -22.953 -26.094 1 95.44 211 GLN B CA 1
ATOM 5514 C C . GLN B 1 211 ? 1.501 -22.031 -25.359 1 95.44 211 GLN B C 1
ATOM 5516 O O . GLN B 1 211 ? 1.821 -20.875 -25.078 1 95.44 211 GLN B O 1
ATOM 5521 N N . PRO B 1 212 ? 0.248 -22.469 -25.109 1 95.88 212 PRO B N 1
ATOM 5522 C CA . PRO B 1 212 ? -0.684 -21.625 -24.344 1 95.88 212 PRO B CA 1
ATOM 5523 C C . PRO B 1 212 ? -0.202 -21.359 -22.922 1 95.88 212 PRO B C 1
ATOM 5525 O O . PRO B 1 212 ? 0.288 -22.266 -22.25 1 95.88 212 PRO B O 1
ATOM 5528 N N . TYR B 1 213 ? -0.291 -20.109 -22.547 1 95.25 213 TYR B N 1
ATOM 5529 C CA . TYR B 1 213 ? 0.137 -19.766 -21.188 1 95.25 213 TYR B CA 1
ATOM 5530 C C . TYR B 1 213 ? -0.699 -18.609 -20.641 1 95.25 213 TYR B C 1
ATOM 5532 O O . TYR B 1 213 ? -1.249 -17.812 -21.391 1 95.25 213 TYR B O 1
ATOM 5540 N N . VAL B 1 214 ? -0.826 -18.578 -19.328 1 97.06 214 VAL B N 1
ATOM 5541 C CA . VAL B 1 214 ? -1.484 -17.531 -18.562 1 97.06 214 VAL B CA 1
ATOM 5542 C C . VAL B 1 214 ? -0.708 -17.266 -17.266 1 97.06 214 VAL B C 1
ATOM 5544 O O . VAL B 1 214 ? 0.012 -18.141 -16.781 1 97.06 214 VAL B O 1
ATOM 5547 N N . VAL B 1 215 ? -0.763 -15.984 -16.828 1 97.44 215 VAL B N 1
ATOM 5548 C CA . VAL B 1 215 ? -0.074 -15.617 -15.594 1 97.44 215 VAL B CA 1
ATOM 5549 C C . VAL B 1 215 ? -1.093 -15.367 -14.484 1 97.44 215 VAL B C 1
ATOM 5551 O O . VAL B 1 215 ? -2.07 -14.641 -14.68 1 97.44 215 VAL B O 1
ATOM 5554 N N . LEU B 1 216 ? -0.937 -16.047 -13.406 1 97.06 216 LEU B N 1
ATOM 5555 C CA . LEU B 1 216 ? -1.754 -15.836 -12.219 1 97.06 216 LEU B CA 1
ATOM 5556 C C . LEU B 1 216 ? -0.952 -15.133 -11.125 1 97.06 216 LEU B C 1
ATOM 5558 O O . LEU B 1 216 ? 0.089 -15.633 -10.695 1 97.06 216 LEU B O 1
ATOM 5562 N N . SER B 1 217 ? -1.389 -13.906 -10.727 1 95.94 217 SER B N 1
ATOM 5563 C CA . SER B 1 217 ? -0.647 -13.094 -9.773 1 95.94 217 SER B CA 1
ATOM 5564 C C . SER B 1 217 ? -1.592 -12.312 -8.859 1 95.94 217 SER B C 1
ATOM 5566 O O . SER B 1 217 ? -2.811 -12.477 -8.938 1 95.94 217 SER B O 1
ATOM 5568 N N . GLY B 1 218 ? -1.012 -11.594 -7.887 1 94.25 218 GLY B N 1
ATOM 5569 C CA . GLY B 1 218 ? -1.794 -10.828 -6.926 1 94.25 218 GLY B CA 1
ATOM 5570 C C . GLY B 1 218 ? -1.401 -11.102 -5.488 1 94.25 218 GLY B C 1
ATOM 5571 O O . GLY B 1 218 ? -0.57 -11.969 -5.219 1 94.25 218 GLY B O 1
ATOM 5572 N N . PRO B 1 219 ? -1.956 -10.266 -4.637 1 94.56 219 PRO B N 1
ATOM 5573 C CA . PRO B 1 219 ? -1.682 -10.461 -3.211 1 94.56 219 PRO B CA 1
ATOM 5574 C C . PRO B 1 219 ? -2.311 -11.734 -2.65 1 94.56 219 PRO B C 1
ATOM 5576 O O . PRO B 1 219 ? -3.516 -11.773 -2.396 1 94.56 219 PRO B O 1
ATOM 5579 N N . SER B 1 220 ? -1.458 -12.734 -2.408 1 95.25 220 SER B N 1
ATOM 5580 C CA . SER B 1 220 ? -2.004 -14.031 -2.016 1 95.25 220 SER B CA 1
ATOM 5581 C C . SER B 1 220 ? -0.974 -14.859 -1.251 1 95.25 220 SER B C 1
ATOM 5583 O O . SER B 1 220 ? -0.209 -15.617 -1.85 1 95.25 220 SER B O 1
ATOM 5585 N N . PHE B 1 221 ? -1.095 -14.781 0.013 1 94.38 221 PHE B N 1
ATOM 5586 C CA . PHE B 1 221 ? -0.299 -15.711 0.809 1 94.38 221 PHE B CA 1
ATOM 5587 C C . PHE B 1 221 ? -0.914 -17.109 0.792 1 94.38 221 PHE B C 1
ATOM 5589 O O . PHE B 1 221 ? -2.115 -17.266 1.023 1 94.38 221 PHE B O 1
ATOM 5596 N N . ALA B 1 222 ? -0.084 -18.047 0.596 1 95.56 222 ALA B N 1
ATOM 5597 C CA . ALA B 1 222 ? -0.523 -19.422 0.478 1 95.56 222 ALA B CA 1
ATOM 5598 C C . ALA B 1 222 ? -1.251 -19.891 1.739 1 95.56 222 ALA B C 1
ATOM 5600 O O . ALA B 1 222 ? -2.262 -20.578 1.662 1 95.56 222 ALA B O 1
ATOM 5601 N N . LEU B 1 223 ? -0.747 -19.531 2.881 1 94 223 LEU B N 1
ATOM 5602 C CA . LEU B 1 223 ? -1.325 -19.938 4.156 1 94 223 LEU B CA 1
ATOM 5603 C C . LEU B 1 223 ? -2.777 -19.484 4.266 1 94 223 LEU B C 1
ATOM 5605 O O . LEU B 1 223 ? -3.639 -20.25 4.699 1 94 223 LEU B O 1
ATOM 5609 N N . GLU B 1 224 ? -3.041 -18.297 3.877 1 94.19 224 GLU B N 1
ATOM 5610 C CA . GLU B 1 224 ? -4.395 -17.766 3.992 1 94.19 224 GLU B CA 1
ATOM 5611 C C . GLU B 1 224 ? -5.328 -18.391 2.959 1 94.19 224 GLU B C 1
ATOM 5613 O O . GLU B 1 224 ? -6.523 -18.547 3.205 1 94.19 224 GLU B O 1
ATOM 5618 N N . LEU B 1 225 ? -4.758 -18.75 1.836 1 94.75 225 LEU B N 1
ATOM 5619 C CA . LEU B 1 225 ? -5.527 -19.531 0.869 1 94.75 225 LEU B CA 1
ATOM 5620 C C . LEU B 1 225 ? -5.918 -20.891 1.447 1 94.75 225 LEU B C 1
ATOM 5622 O O . LEU B 1 225 ? -7.066 -21.312 1.309 1 94.75 225 LEU B O 1
ATOM 5626 N N . MET B 1 226 ? -4.973 -21.547 2.145 1 95.56 226 MET B N 1
ATOM 5627 C CA . MET B 1 226 ? -5.219 -22.844 2.764 1 95.56 226 MET B CA 1
ATOM 5628 C C . MET B 1 226 ? -6.281 -22.734 3.854 1 95.56 226 MET B C 1
ATOM 5630 O O . MET B 1 226 ? -7.047 -23.672 4.078 1 95.56 226 MET B O 1
ATOM 5634 N N . ASN B 1 227 ? -6.32 -21.547 4.457 1 93 227 ASN B N 1
ATOM 5635 C CA . ASN B 1 227 ? -7.305 -21.297 5.504 1 93 227 ASN B CA 1
ATOM 5636 C C . ASN B 1 227 ? -8.625 -20.812 4.918 1 93 227 ASN B C 1
ATOM 5638 O O . ASN B 1 227 ? -9.523 -20.391 5.656 1 93 227 ASN B O 1
ATOM 5642 N N . GLU B 1 228 ? -8.742 -20.719 3.605 1 91.12 228 GLU B N 1
ATOM 5643 C CA . GLU B 1 228 ? -9.953 -20.359 2.865 1 91.12 228 GLU B CA 1
ATOM 5644 C C . GLU B 1 228 ? -10.406 -18.953 3.213 1 91.12 228 GLU B C 1
ATOM 5646 O O . GLU B 1 228 ? -11.609 -18.688 3.338 1 91.12 228 GLU B O 1
ATOM 5651 N N . LEU B 1 229 ? -9.453 -18.172 3.488 1 90.69 229 LEU B N 1
ATOM 5652 C CA . LEU B 1 229 ? -9.758 -16.766 3.713 1 90.69 229 LEU B CA 1
ATOM 5653 C C . LEU B 1 229 ? -9.945 -16.031 2.387 1 90.69 229 LEU B C 1
ATOM 5655 O O . LEU B 1 229 ? -9.328 -16.391 1.384 1 90.69 229 LEU B O 1
ATOM 5659 N N . PRO B 1 230 ? -10.828 -15 2.354 1 89.75 230 PRO B N 1
ATOM 5660 C CA . PRO B 1 230 ? -11.094 -14.289 1.097 1 89.75 230 PRO B CA 1
ATOM 5661 C C . PRO B 1 230 ? -9.82 -13.719 0.468 1 89.75 230 PRO B C 1
ATOM 5663 O O . PRO B 1 230 ? -8.992 -13.125 1.166 1 89.75 230 PRO B O 1
ATOM 5666 N N . THR B 1 231 ? -9.672 -13.961 -0.829 1 91.94 231 THR B N 1
ATOM 5667 C CA . THR B 1 231 ? -8.492 -13.555 -1.586 1 91.94 231 THR B CA 1
ATOM 5668 C C . THR B 1 231 ? -8.883 -13.102 -2.988 1 91.94 231 THR B C 1
ATOM 5670 O O . THR B 1 231 ? -9.891 -13.555 -3.539 1 91.94 231 THR B O 1
ATOM 5673 N N . ALA B 1 232 ? -8.203 -12.133 -3.467 1 91.06 232 ALA B N 1
ATOM 5674 C CA . ALA B 1 232 ? -8.383 -11.703 -4.852 1 91.06 232 ALA B CA 1
ATOM 5675 C C . ALA B 1 232 ? -7.07 -11.789 -5.625 1 91.06 232 ALA B C 1
ATOM 5677 O O . ALA B 1 232 ? -6.008 -11.445 -5.102 1 91.06 232 ALA B O 1
ATOM 5678 N N . MET B 1 233 ? -7.176 -12.289 -6.848 1 94.06 233 MET B N 1
ATOM 5679 C CA . MET B 1 233 ? -6.012 -12.422 -7.723 1 94.06 233 MET B CA 1
ATOM 5680 C C . MET B 1 233 ? -6.34 -11.961 -9.141 1 94.06 233 MET B C 1
ATOM 5682 O O . MET B 1 233 ? -7.484 -11.602 -9.43 1 94.06 233 MET B O 1
ATOM 5686 N N . VAL B 1 234 ? -5.262 -11.898 -9.969 1 93.62 234 VAL B N 1
ATOM 5687 C CA . VAL B 1 234 ? -5.41 -11.477 -11.359 1 93.62 234 VAL B CA 1
ATOM 5688 C C . VAL B 1 234 ? -4.836 -12.539 -12.289 1 93.62 234 VAL B C 1
ATOM 5690 O O . VAL B 1 234 ? -3.746 -13.062 -12.039 1 93.62 234 VAL B O 1
ATOM 5693 N N . VAL B 1 235 ? -5.656 -12.891 -13.266 1 95.25 235 VAL B N 1
ATOM 5694 C CA . VAL B 1 235 ? -5.195 -13.766 -14.344 1 95.25 235 VAL B CA 1
ATOM 5695 C C . VAL B 1 235 ? -4.941 -12.945 -15.602 1 95.25 235 VAL B C 1
ATOM 5697 O O . VAL B 1 235 ? -5.832 -12.242 -16.078 1 95.25 235 VAL B O 1
ATOM 5700 N N . ALA B 1 236 ? -3.689 -13.016 -16.109 1 96.12 236 ALA B N 1
ATOM 5701 C CA . ALA B 1 236 ? -3.318 -12.195 -17.266 1 96.12 236 ALA B CA 1
ATOM 5702 C C . ALA B 1 236 ? -2.918 -13.07 -18.438 1 96.12 236 ALA B C 1
ATOM 5704 O O . ALA B 1 236 ? -2.156 -14.023 -18.297 1 96.12 236 ALA B O 1
ATOM 5705 N N . SER B 1 237 ? -3.482 -12.742 -19.609 1 95.94 237 SER B N 1
ATOM 5706 C CA . SER B 1 237 ? -3.162 -13.414 -20.859 1 95.94 237 SER B CA 1
ATOM 5707 C C . SER B 1 237 ? -3.492 -12.523 -22.062 1 95.94 237 SER B C 1
ATOM 5709 O O . SER B 1 237 ? -4.383 -11.672 -21.984 1 95.94 237 SER B O 1
ATOM 5711 N N . LYS B 1 238 ? -2.738 -12.766 -23.109 1 92.25 238 LYS B N 1
ATOM 5712 C CA . LYS B 1 238 ? -3.082 -12.078 -24.344 1 92.25 238 LYS B CA 1
ATOM 5713 C C . LYS B 1 238 ? -4.312 -12.703 -25 1 92.25 238 LYS B C 1
ATOM 5715 O O . LYS B 1 238 ? -5.004 -12.055 -25.781 1 92.25 238 LYS B O 1
ATOM 5720 N N . ASP B 1 239 ? -4.539 -13.945 -24.656 1 93.25 239 ASP B N 1
ATOM 5721 C CA . ASP B 1 239 ? -5.727 -14.656 -25.109 1 93.25 239 ASP B CA 1
ATOM 5722 C C . ASP B 1 239 ? -6.867 -14.531 -24.109 1 93.25 239 ASP B C 1
ATOM 5724 O O . ASP B 1 239 ? -6.875 -15.211 -23.078 1 93.25 239 ASP B O 1
ATOM 5728 N N . LYS B 1 240 ? -7.848 -13.828 -24.484 1 90.12 240 LYS B N 1
ATOM 5729 C CA . LYS B 1 240 ? -8.961 -13.539 -23.578 1 90.12 240 LYS B CA 1
ATOM 5730 C C . LYS B 1 240 ? -9.711 -14.82 -23.219 1 90.12 240 LYS B C 1
ATOM 5732 O O . LYS B 1 240 ? -10.18 -14.961 -22.078 1 90.12 240 LYS B O 1
ATOM 5737 N N . LYS B 1 241 ? -9.859 -15.617 -24.141 1 91.25 241 LYS B N 1
ATOM 5738 C CA . LYS B 1 241 ? -10.57 -16.875 -23.891 1 91.25 241 LYS B CA 1
ATOM 5739 C C . LYS B 1 241 ? -9.836 -17.703 -22.844 1 91.25 241 LYS B C 1
ATOM 5741 O O . LYS B 1 241 ? -10.469 -18.344 -22 1 91.25 241 LYS B O 1
ATOM 5746 N N . MET B 1 242 ? -8.578 -17.703 -22.969 1 94.31 242 MET B N 1
ATOM 5747 C CA . MET B 1 242 ? -7.766 -18.453 -22.016 1 94.31 242 MET B CA 1
ATOM 5748 C C . MET B 1 242 ? -7.887 -17.844 -20.609 1 94.31 242 MET B C 1
ATOM 5750 O O . MET B 1 242 ? -8.016 -18.578 -19.625 1 94.31 242 MET B O 1
ATOM 5754 N N . ALA B 1 243 ? -7.809 -16.547 -20.531 1 94.31 243 ALA B N 1
ATOM 5755 C CA . ALA B 1 243 ? -7.965 -15.875 -19.25 1 94.31 243 ALA B CA 1
ATOM 5756 C C . ALA B 1 243 ? -9.32 -16.188 -18.625 1 94.31 243 ALA B C 1
ATOM 5758 O O . ALA B 1 243 ? -9.398 -16.469 -17.422 1 94.31 243 ALA B O 1
ATOM 5759 N N . ASN B 1 244 ? -10.297 -16.203 -19.406 1 91.19 244 ASN B N 1
ATOM 5760 C CA . ASN B 1 244 ? -11.641 -16.5 -18.922 1 91.19 244 ASN B CA 1
ATOM 5761 C C . ASN B 1 244 ? -11.766 -17.953 -18.453 1 91.19 244 ASN B C 1
ATOM 5763 O O . ASN B 1 244 ? -12.445 -18.234 -17.469 1 91.19 244 ASN B O 1
ATOM 5767 N N . SER B 1 245 ? -11.172 -18.781 -19.172 1 93.88 245 SER B N 1
ATOM 5768 C CA . SER B 1 245 ? -11.203 -20.203 -18.797 1 93.88 245 SER B CA 1
ATOM 5769 C C . SER B 1 245 ? -10.586 -20.406 -17.422 1 93.88 245 SER B C 1
ATOM 5771 O O . SER B 1 245 ? -11.133 -21.156 -16.594 1 93.88 245 SER B O 1
ATOM 5773 N N . VAL B 1 246 ? -9.5 -19.766 -17.203 1 95.44 246 VAL B N 1
ATOM 5774 C CA . VAL B 1 246 ? -8.82 -19.906 -15.922 1 95.44 246 VAL B CA 1
ATOM 5775 C C . VAL B 1 246 ? -9.641 -19.25 -14.82 1 95.44 246 VAL B C 1
ATOM 5777 O O . VAL B 1 246 ? -9.695 -19.75 -13.695 1 95.44 246 VAL B O 1
ATOM 5780 N N . GLN B 1 247 ? -10.227 -18.141 -15.109 1 92.75 247 GLN B N 1
ATOM 5781 C CA . GLN B 1 247 ? -11.117 -17.5 -14.148 1 92.75 247 GLN B CA 1
ATOM 5782 C C . GLN B 1 247 ? -12.234 -18.453 -13.727 1 92.75 247 GLN B C 1
ATOM 5784 O O . GLN B 1 247 ? -12.531 -18.578 -12.531 1 92.75 247 GLN B O 1
ATOM 5789 N N . GLN B 1 248 ? -12.82 -19.125 -14.672 1 89.88 248 GLN B N 1
ATOM 5790 C CA . GLN B 1 248 ? -13.906 -20.062 -14.383 1 89.88 248 GLN B CA 1
ATOM 5791 C C . GLN B 1 248 ? -13.406 -21.25 -13.578 1 89.88 248 GLN B C 1
ATOM 5793 O O . GLN B 1 248 ? -14.117 -21.781 -12.719 1 89.88 248 GLN B O 1
ATOM 5798 N N . LEU B 1 249 ? -12.266 -21.578 -13.867 1 93.94 249 LEU B N 1
ATOM 5799 C CA . LEU B 1 249 ? -11.656 -22.719 -13.203 1 93.94 249 LEU B CA 1
ATOM 5800 C C . LEU B 1 249 ? -11.406 -22.438 -11.727 1 93.94 249 LEU B C 1
ATOM 5802 O O . LEU B 1 249 ? -11.594 -23.312 -10.875 1 93.94 249 LEU B O 1
ATOM 5806 N N . MET B 1 250 ? -11.094 -21.203 -11.43 1 93.75 250 MET B N 1
ATOM 5807 C CA . MET B 1 250 ? -10.516 -20.906 -10.117 1 93.75 250 MET B CA 1
ATOM 5808 C C . MET B 1 250 ? -11.492 -20.125 -9.25 1 93.75 250 MET B C 1
ATOM 5810 O O . MET B 1 250 ? -11.516 -20.281 -8.023 1 93.75 250 MET B O 1
ATOM 5814 N N . ALA B 1 251 ? -12.25 -19.297 -9.828 1 89 251 ALA B N 1
ATOM 5815 C CA . ALA B 1 251 ? -13.117 -18.391 -9.07 1 89 251 ALA B CA 1
ATOM 5816 C C . ALA B 1 251 ? -14.039 -19.156 -8.133 1 89 251 ALA B C 1
ATOM 5818 O O . ALA B 1 251 ? -14.578 -20.203 -8.508 1 89 251 ALA B O 1
ATOM 5819 N N . SER B 1 252 ? -14.156 -18.703 -6.938 1 85.5 252 SER B N 1
ATOM 5820 C CA . SER B 1 252 ? -15 -19.297 -5.906 1 85.5 252 SER B CA 1
ATOM 5821 C C . SER B 1 252 ? -15.539 -18.234 -4.953 1 85.5 252 SER B C 1
ATOM 5823 O O . SER B 1 252 ? -15.367 -17.031 -5.188 1 85.5 252 SER B O 1
ATOM 5825 N N . LYS B 1 253 ? -16.188 -18.688 -3.926 1 78.25 253 LYS B N 1
ATOM 5826 C CA . LYS B 1 253 ? -16.75 -17.781 -2.93 1 78.25 253 LYS B CA 1
ATOM 5827 C C . LYS B 1 253 ? -15.656 -17.031 -2.186 1 78.25 253 LYS B C 1
ATOM 5829 O O . LYS B 1 253 ? -15.844 -15.883 -1.787 1 78.25 253 LYS B O 1
ATOM 5834 N N . ASN B 1 254 ? -14.492 -17.672 -2.066 1 85.06 254 ASN B N 1
ATOM 5835 C CA . ASN B 1 254 ? -13.438 -17.062 -1.27 1 85.06 254 ASN B CA 1
ATOM 5836 C C . ASN B 1 254 ? -12.266 -16.609 -2.143 1 85.06 254 ASN B C 1
ATOM 5838 O O . ASN B 1 254 ? -11.258 -16.109 -1.633 1 85.06 254 ASN B O 1
ATOM 5842 N N . LEU B 1 255 ? -12.438 -16.844 -3.432 1 90.31 255 LEU B N 1
ATOM 5843 C CA . LEU B 1 255 ? -11.352 -16.453 -4.328 1 90.31 255 LEU B CA 1
ATOM 5844 C C . LEU B 1 255 ? -11.891 -15.719 -5.551 1 90.31 255 LEU B C 1
ATOM 5846 O O . LEU B 1 255 ? -12.484 -16.328 -6.438 1 90.31 255 LEU B O 1
ATOM 5850 N N . ARG B 1 256 ? -11.609 -14.461 -5.508 1 88.06 256 ARG B N 1
ATOM 5851 C CA . ARG B 1 256 ? -11.984 -13.641 -6.656 1 88.06 256 ARG B CA 1
ATOM 5852 C C . ARG B 1 256 ? -10.852 -13.57 -7.676 1 88.06 256 ARG B C 1
ATOM 5854 O O . ARG B 1 256 ? -9.688 -13.406 -7.309 1 88.06 256 ARG B O 1
ATOM 5861 N N . ILE B 1 257 ? -11.234 -13.742 -8.961 1 90.38 257 ILE B N 1
ATOM 5862 C CA . ILE B 1 257 ? -10.234 -13.703 -10.023 1 90.38 257 ILE B CA 1
ATOM 5863 C C . ILE B 1 257 ? -10.602 -12.617 -11.039 1 90.38 257 ILE B C 1
ATOM 5865 O O . ILE B 1 257 ? -11.641 -12.695 -11.688 1 90.38 257 ILE B O 1
ATOM 5869 N N . ASN B 1 258 ? -9.695 -11.633 -11.164 1 86.56 258 ASN B N 1
ATOM 5870 C CA . ASN B 1 258 ? -9.828 -10.617 -12.203 1 86.56 258 ASN B CA 1
ATOM 5871 C C . ASN B 1 258 ? -9.008 -10.977 -13.438 1 86.56 258 ASN B C 1
ATOM 5873 O O . ASN B 1 258 ? -7.969 -11.633 -13.328 1 86.56 258 ASN B O 1
ATOM 5877 N N . THR B 1 259 ? -9.523 -10.578 -14.57 1 89.44 259 THR B N 1
ATOM 5878 C CA . THR B 1 259 ? -8.797 -10.867 -15.797 1 89.44 259 THR B CA 1
ATOM 5879 C C . THR B 1 259 ? -8.094 -9.617 -16.312 1 89.44 259 THR B C 1
ATOM 5881 O O . THR B 1 259 ? -8.531 -8.492 -16.047 1 89.44 259 THR B O 1
ATOM 5884 N N . SER B 1 260 ? -6.957 -9.82 -16.953 1 90.12 260 SER B N 1
ATOM 5885 C CA . SER B 1 260 ? -6.18 -8.742 -17.562 1 90.12 260 SER B CA 1
ATOM 5886 C C . SER B 1 260 ? -5.516 -9.203 -18.859 1 90.12 260 SER B C 1
ATOM 5888 O O . SER B 1 260 ? -5.215 -10.391 -19.016 1 90.12 260 SER B O 1
ATOM 5890 N N . SER B 1 261 ? -5.344 -8.234 -19.75 1 92.06 261 SER B N 1
ATOM 5891 C CA . SER B 1 261 ? -4.594 -8.523 -20.969 1 92.06 261 SER B CA 1
ATOM 5892 C C . SER B 1 261 ? -3.148 -8.047 -20.844 1 92.06 261 SER B C 1
ATOM 5894 O O . SER B 1 261 ? -2.344 -8.266 -21.75 1 92.06 261 SER B O 1
ATOM 5896 N N . ASP B 1 262 ? -2.85 -7.383 -19.781 1 93.88 262 ASP B N 1
ATOM 5897 C CA . ASP B 1 262 ? -1.532 -6.785 -19.594 1 93.88 262 ASP B CA 1
ATOM 5898 C C . ASP B 1 262 ? -0.573 -7.77 -18.922 1 93.88 262 ASP B C 1
ATOM 5900 O O . ASP B 1 262 ? -0.177 -7.578 -17.766 1 93.88 262 ASP B O 1
ATOM 5904 N N . VAL B 1 263 ? -0.087 -8.68 -19.688 1 95.94 263 VAL B N 1
ATOM 5905 C CA . VAL B 1 263 ? 0.794 -9.727 -19.188 1 95.94 263 VAL B CA 1
ATOM 5906 C C . VAL B 1 263 ? 2.098 -9.117 -18.688 1 95.94 263 VAL B C 1
ATOM 5908 O O . VAL B 1 263 ? 2.568 -9.453 -17.594 1 95.94 263 VAL B O 1
ATOM 5911 N N . THR B 1 264 ? 2.609 -8.195 -19.391 1 94.94 264 THR B N 1
ATOM 5912 C CA . THR B 1 264 ? 3.879 -7.559 -19.047 1 94.94 264 THR B CA 1
ATOM 5913 C C . THR B 1 264 ? 3.783 -6.855 -17.703 1 94.94 264 THR B C 1
ATOM 5915 O O . THR B 1 264 ? 4.645 -7.035 -16.844 1 94.94 264 THR B O 1
ATOM 5918 N N . GLY B 1 265 ? 2.746 -6.094 -17.516 1 94.88 265 GLY B N 1
ATOM 5919 C CA . GLY B 1 265 ? 2.568 -5.371 -16.266 1 94.88 265 GLY B CA 1
ATOM 5920 C C . GLY B 1 265 ? 2.449 -6.289 -15.055 1 94.88 265 GLY B C 1
ATOM 5921 O O . GLY B 1 265 ? 3.076 -6.047 -14.023 1 94.88 265 GLY B O 1
ATOM 5922 N N . VAL B 1 266 ? 1.708 -7.324 -15.219 1 95.62 266 VAL B N 1
ATOM 5923 C CA . VAL B 1 266 ? 1.447 -8.258 -14.125 1 95.62 266 VAL B CA 1
ATOM 5924 C C . VAL B 1 266 ? 2.73 -9 -13.766 1 95.62 266 VAL B C 1
ATOM 5926 O O . VAL B 1 266 ? 3.057 -9.156 -12.586 1 95.62 266 VAL B O 1
ATOM 5929 N N . GLU B 1 267 ? 3.521 -9.383 -14.711 1 96 267 GLU B N 1
ATOM 5930 C CA . GLU B 1 267 ? 4.734 -10.156 -14.477 1 96 267 GLU B CA 1
ATOM 5931 C C . GLU B 1 267 ? 5.836 -9.289 -13.875 1 96 267 GLU B C 1
ATOM 5933 O O . GLU B 1 267 ? 6.484 -9.688 -12.906 1 96 267 GLU B O 1
ATOM 5938 N N . ILE B 1 268 ? 6.023 -8.125 -14.438 1 94.38 268 ILE B N 1
ATOM 5939 C CA . ILE B 1 268 ? 7.121 -7.262 -14.016 1 94.38 268 ILE B CA 1
ATOM 5940 C C . ILE B 1 268 ? 6.863 -6.75 -12.602 1 94.38 268 ILE B C 1
ATOM 5942 O O . ILE B 1 268 ? 7.758 -6.762 -11.75 1 94.38 268 ILE B O 1
ATOM 5946 N N . ALA B 1 269 ? 5.672 -6.359 -12.391 1 92.25 269 ALA B N 1
ATOM 5947 C CA . ALA B 1 269 ? 5.328 -5.879 -11.055 1 92.25 269 ALA B CA 1
ATOM 5948 C C . ALA B 1 269 ? 5.43 -7 -10.031 1 92.25 269 ALA B C 1
ATOM 5950 O O . ALA B 1 269 ? 5.914 -6.789 -8.914 1 92.25 269 ALA B O 1
ATOM 5951 N N . GLY B 1 270 ? 4.98 -8.164 -10.422 1 93.75 270 GLY B N 1
ATOM 5952 C CA . GLY B 1 270 ? 5.082 -9.312 -9.539 1 93.75 270 GLY B CA 1
ATOM 5953 C C . GLY B 1 270 ? 6.516 -9.672 -9.195 1 93.75 270 GLY B C 1
ATOM 5954 O O . GLY B 1 270 ? 6.805 -10.094 -8.078 1 93.75 270 GLY B O 1
ATOM 5955 N N . ALA B 1 271 ? 7.332 -9.492 -10.117 1 95 271 ALA B N 1
ATOM 5956 C CA . ALA B 1 271 ? 8.742 -9.828 -9.922 1 95 271 ALA B CA 1
ATOM 5957 C C . ALA B 1 271 ? 9.438 -8.797 -9.047 1 95 271 ALA B C 1
ATOM 5959 O O . ALA B 1 271 ? 10.148 -9.148 -8.102 1 95 271 ALA B O 1
ATOM 5960 N N . LEU B 1 272 ? 9.195 -7.543 -9.289 1 95.44 272 LEU B N 1
ATOM 5961 C CA . LEU B 1 272 ? 9.961 -6.46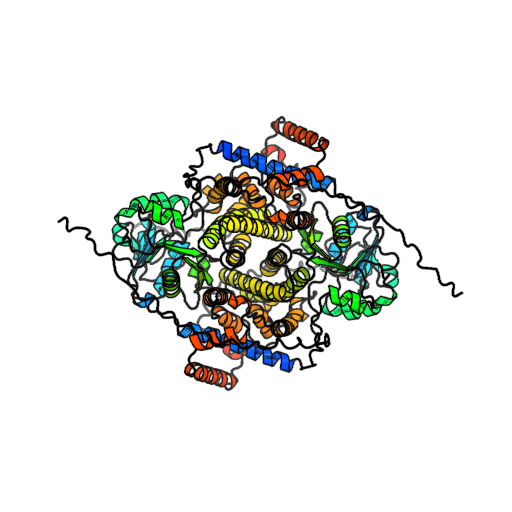9 -8.672 1 95.44 272 LEU B CA 1
ATOM 5962 C C . LEU B 1 272 ? 9.445 -6.18 -7.262 1 95.44 272 LEU B C 1
ATOM 5964 O O . LEU B 1 272 ? 10.172 -5.629 -6.434 1 95.44 272 LEU B O 1
ATOM 5968 N N . LYS B 1 273 ? 8.211 -6.512 -7.004 1 95.25 273 LYS B N 1
ATOM 5969 C CA . LYS B 1 273 ? 7.68 -6.289 -5.664 1 95.25 273 LYS B CA 1
ATOM 5970 C C . LYS B 1 273 ? 8.5 -7.031 -4.617 1 95.25 273 LYS B C 1
ATOM 5972 O O . LYS B 1 273 ? 8.625 -6.57 -3.479 1 95.25 273 LYS B O 1
ATOM 5977 N N . ASN B 1 274 ? 9.023 -8.203 -5 1 95.56 274 ASN B N 1
ATOM 5978 C CA . ASN B 1 274 ? 9.836 -9.008 -4.082 1 95.56 274 ASN B CA 1
ATOM 5979 C C . ASN B 1 274 ? 11.125 -8.289 -3.703 1 95.56 274 ASN B C 1
ATOM 5981 O O . ASN B 1 274 ? 11.602 -8.414 -2.57 1 95.56 274 ASN B O 1
ATOM 5985 N N . VAL B 1 275 ? 11.672 -7.57 -4.645 1 96.12 275 VAL B N 1
ATOM 5986 C CA . VAL B 1 275 ? 12.867 -6.777 -4.367 1 96.12 275 VAL B CA 1
ATOM 5987 C C . VAL B 1 275 ? 12.516 -5.629 -3.426 1 96.12 275 VAL B C 1
ATOM 5989 O O . VAL B 1 275 ? 13.25 -5.348 -2.475 1 96.12 275 VAL B O 1
ATOM 5992 N N . LEU B 1 276 ? 11.414 -5.039 -3.689 1 96.31 276 LEU B N 1
ATOM 5993 C CA . LEU B 1 276 ? 10.945 -3.939 -2.854 1 96.31 276 LEU B CA 1
ATOM 5994 C C . LEU B 1 276 ? 10.641 -4.422 -1.439 1 96.31 276 LEU B C 1
ATOM 5996 O O . LEU B 1 276 ? 10.852 -3.688 -0.471 1 96.31 276 LEU B O 1
ATOM 6000 N N . ALA B 1 277 ? 10.164 -5.633 -1.331 1 97.38 277 ALA B N 1
ATOM 6001 C CA . ALA B 1 277 ? 9.875 -6.211 -0.021 1 97.38 277 ALA B CA 1
ATOM 6002 C C . ALA B 1 277 ? 11.148 -6.344 0.81 1 97.38 277 ALA B C 1
ATOM 6004 O O . ALA B 1 277 ? 11.117 -6.188 2.033 1 97.38 277 ALA B O 1
ATOM 6005 N N . ILE B 1 278 ? 12.211 -6.652 0.176 1 96.75 278 ILE B N 1
ATOM 6006 C CA . ILE B 1 278 ? 13.492 -6.703 0.872 1 96.75 278 ILE B CA 1
ATOM 6007 C C . ILE B 1 278 ? 13.852 -5.32 1.406 1 96.75 278 ILE B C 1
ATOM 6009 O O . ILE B 1 278 ? 14.289 -5.18 2.551 1 96.75 278 ILE B O 1
ATOM 6013 N N . ALA B 1 279 ? 13.641 -4.293 0.592 1 95.56 279 ALA B N 1
ATOM 6014 C CA . ALA B 1 279 ? 13.891 -2.92 1.022 1 95.56 279 ALA B CA 1
ATOM 6015 C C . ALA B 1 279 ? 13.047 -2.572 2.25 1 95.56 279 ALA B C 1
ATOM 6017 O O . ALA B 1 279 ? 13.555 -1.979 3.205 1 95.56 279 ALA B O 1
ATOM 6018 N N . ALA B 1 280 ? 11.805 -2.906 2.195 1 95.56 280 ALA B N 1
ATOM 6019 C CA . ALA B 1 280 ? 10.906 -2.66 3.32 1 95.56 280 ALA B CA 1
ATOM 6020 C C . ALA B 1 280 ? 11.391 -3.375 4.578 1 95.56 280 ALA B C 1
ATOM 6022 O O . ALA B 1 280 ? 11.359 -2.807 5.672 1 95.56 280 ALA B O 1
ATOM 6023 N N . GLY B 1 281 ? 11.797 -4.605 4.387 1 95.94 281 GLY B N 1
ATOM 6024 C CA . GLY B 1 281 ? 12.344 -5.355 5.508 1 95.94 281 GLY B CA 1
ATOM 6025 C C . GLY B 1 281 ? 13.578 -4.703 6.109 1 95.94 281 GLY B C 1
ATOM 6026 O O . GLY B 1 281 ? 13.734 -4.676 7.332 1 95.94 281 GLY B O 1
ATOM 6027 N N . ILE B 1 282 ? 14.414 -4.164 5.297 1 94 282 ILE B N 1
ATOM 6028 C CA . ILE B 1 282 ? 15.633 -3.502 5.754 1 94 282 ILE B CA 1
ATOM 6029 C C . ILE B 1 282 ? 15.273 -2.307 6.633 1 94 282 ILE B C 1
ATOM 6031 O O . ILE B 1 282 ? 15.891 -2.09 7.68 1 94 282 ILE B O 1
ATOM 6035 N N . VAL B 1 283 ? 14.297 -1.533 6.234 1 92.81 283 VAL B N 1
ATOM 6036 C CA . VAL B 1 283 ? 13.844 -0.377 7.004 1 92.81 283 VAL B CA 1
ATOM 6037 C C . VAL B 1 283 ? 13.391 -0.822 8.391 1 92.81 283 VAL B C 1
ATOM 6039 O O . VAL B 1 283 ? 13.727 -0.181 9.391 1 92.81 283 VAL B O 1
ATOM 6042 N N . GLU B 1 284 ? 12.664 -1.902 8.422 1 92 284 GLU B N 1
ATOM 6043 C CA . GLU B 1 284 ? 12.211 -2.438 9.703 1 92 284 GLU B CA 1
ATOM 6044 C C . GLU B 1 284 ? 13.383 -2.943 10.539 1 92 284 GLU B C 1
ATOM 6046 O O . GLU B 1 284 ? 13.445 -2.691 11.742 1 92 284 GLU B O 1
ATOM 6051 N N . GLY B 1 285 ? 14.242 -3.656 9.906 1 92.06 285 GLY B N 1
ATOM 6052 C CA . GLY B 1 285 ? 15.398 -4.18 10.617 1 92.06 285 GLY B CA 1
ATOM 6053 C C . GLY B 1 285 ? 16.266 -3.092 11.211 1 92.06 285 GLY B C 1
ATOM 6054 O O . GLY B 1 285 ? 16.891 -3.289 12.266 1 92.06 285 GLY B O 1
ATOM 6055 N N . LEU B 1 286 ? 16.312 -1.91 10.57 1 90.81 286 LEU B N 1
ATOM 6056 C CA . LEU B 1 286 ? 17.109 -0.771 11.031 1 90.81 286 LEU B CA 1
ATOM 6057 C C . LEU B 1 286 ? 16.312 0.075 12.023 1 90.81 286 LEU B C 1
ATOM 6059 O O . LEU B 1 286 ? 16.828 1.07 12.539 1 90.81 286 LEU B O 1
ATOM 6063 N N . ASN B 1 287 ? 15.094 -0.263 12.281 1 90.25 287 ASN B N 1
ATOM 6064 C CA . ASN B 1 287 ? 14.203 0.436 13.203 1 90.25 287 ASN B CA 1
ATOM 6065 C C . ASN B 1 287 ? 14.031 1.901 12.812 1 90.25 287 ASN B C 1
ATOM 6067 O O . ASN B 1 287 ? 14.195 2.793 13.648 1 90.25 287 ASN B O 1
ATOM 6071 N N . LEU B 1 288 ? 13.781 2.121 11.555 1 90.62 288 LEU B N 1
ATOM 6072 C CA . LEU B 1 288 ? 13.664 3.49 11.062 1 90.62 288 LEU B CA 1
ATOM 6073 C C . LEU B 1 288 ? 12.219 3.979 11.148 1 90.62 288 LEU B C 1
ATOM 6075 O O . LEU B 1 288 ? 11.938 5.145 10.859 1 90.62 288 LEU B O 1
ATOM 6079 N N . GLY B 1 289 ? 11.305 3.117 11.555 1 90.81 289 GLY B N 1
ATOM 6080 C CA . GLY B 1 289 ? 9.93 3.533 11.789 1 90.81 289 GLY B CA 1
ATOM 6081 C C . GLY B 1 289 ? 9.016 3.289 10.602 1 90.81 289 GLY B C 1
ATOM 6082 O O . GLY B 1 289 ? 9.484 2.965 9.508 1 90.81 289 GLY B O 1
ATOM 6083 N N . ASN B 1 290 ? 7.719 3.465 10.781 1 93.75 290 ASN B N 1
ATOM 6084 C CA . ASN B 1 290 ? 6.688 3.205 9.781 1 93.75 290 ASN B CA 1
ATOM 6085 C C . ASN B 1 290 ? 6.574 4.355 8.789 1 93.75 290 ASN B C 1
ATOM 6087 O O . ASN B 1 290 ? 6.238 4.145 7.621 1 93.75 290 ASN B O 1
ATOM 6091 N N . ASN B 1 291 ? 6.832 5.602 9.234 1 94.19 291 ASN B N 1
ATOM 6092 C CA . ASN B 1 291 ? 6.82 6.734 8.312 1 94.19 291 ASN B CA 1
ATOM 6093 C C . ASN B 1 291 ? 7.816 6.539 7.176 1 94.19 291 ASN B C 1
ATOM 6095 O O . ASN B 1 291 ? 7.48 6.746 6.008 1 94.19 291 ASN B O 1
ATOM 6099 N N . SER B 1 292 ? 8.977 6.078 7.602 1 91.81 292 SER B N 1
ATOM 6100 C CA . SER B 1 292 ? 10.031 5.824 6.625 1 91.81 292 SER B CA 1
ATOM 6101 C C . SER B 1 292 ? 9.664 4.668 5.703 1 91.81 292 SER B C 1
ATOM 6103 O O . SER B 1 292 ? 9.922 4.723 4.5 1 91.81 292 SER B O 1
ATOM 6105 N N . MET B 1 293 ? 9.086 3.688 6.273 1 92.69 293 MET B N 1
ATOM 6106 C CA . MET B 1 293 ? 8.656 2.527 5.496 1 92.69 293 MET B CA 1
ATOM 6107 C C . MET B 1 293 ? 7.66 2.932 4.414 1 92.69 293 MET B C 1
ATOM 6109 O O . MET B 1 293 ? 7.805 2.541 3.256 1 92.69 293 MET B O 1
ATOM 6113 N N . ALA B 1 294 ? 6.699 3.705 4.789 1 93.12 294 ALA B N 1
ATOM 6114 C CA . ALA B 1 294 ? 5.68 4.156 3.844 1 93.12 294 ALA B CA 1
ATOM 6115 C C . ALA B 1 294 ? 6.297 5 2.732 1 93.12 294 ALA B C 1
ATOM 6117 O O . ALA B 1 294 ? 5.93 4.863 1.562 1 93.12 294 ALA B O 1
ATOM 6118 N N . ALA B 1 295 ? 7.219 5.848 3.111 1 90.62 295 ALA B N 1
ATOM 6119 C CA . ALA B 1 295 ? 7.883 6.703 2.133 1 90.62 295 ALA B CA 1
ATOM 6120 C C . ALA B 1 295 ? 8.711 5.875 1.153 1 90.62 295 ALA B C 1
ATOM 6122 O O . ALA B 1 295 ? 8.664 6.105 -0.058 1 90.62 295 ALA B O 1
ATOM 6123 N N . LEU B 1 296 ? 9.43 4.961 1.668 1 90.38 296 LEU B N 1
ATOM 6124 C CA . LEU B 1 296 ? 10.305 4.129 0.848 1 90.38 296 LEU B CA 1
ATOM 6125 C C . LEU B 1 296 ? 9.492 3.252 -0.1 1 90.38 296 LEU B C 1
ATOM 6127 O O . LEU B 1 296 ? 9.82 3.145 -1.285 1 90.38 296 LEU B O 1
ATOM 6131 N N . VAL B 1 297 ? 8.477 2.609 0.419 1 93.25 297 VAL B N 1
ATOM 6132 C CA . VAL B 1 297 ? 7.648 1.724 -0.396 1 93.25 297 VAL B CA 1
ATOM 6133 C C . VAL B 1 297 ? 6.934 2.531 -1.477 1 93.25 297 VAL B C 1
ATOM 6135 O O . VAL B 1 297 ? 6.793 2.072 -2.611 1 93.25 297 VAL B O 1
ATOM 6138 N N . SER B 1 298 ? 6.465 3.693 -1.079 1 90.31 298 SER B N 1
ATOM 6139 C CA . SER B 1 298 ? 5.84 4.562 -2.07 1 90.31 298 SER B CA 1
ATOM 6140 C C . SER B 1 298 ? 6.805 4.891 -3.205 1 90.31 298 SER B C 1
ATOM 6142 O O . SER B 1 298 ? 6.43 4.844 -4.379 1 90.31 298 SER B O 1
ATOM 6144 N N . GLN B 1 299 ? 7.992 5.23 -2.877 1 88.19 299 GLN B N 1
ATOM 6145 C CA . GLN B 1 299 ? 9.016 5.504 -3.883 1 88.19 299 GLN B CA 1
ATOM 6146 C C . GLN B 1 299 ? 9.305 4.266 -4.727 1 88.19 299 GLN B C 1
ATOM 6148 O O . GLN B 1 299 ? 9.43 4.355 -5.949 1 88.19 299 GLN B O 1
ATOM 6153 N N . GLY B 1 300 ? 9.453 3.182 -4.066 1 90.88 300 GLY B N 1
ATOM 6154 C CA . GLY B 1 300 ? 9.672 1.938 -4.789 1 90.88 300 GLY B CA 1
ATOM 6155 C C . GLY B 1 300 ? 8.562 1.605 -5.762 1 90.88 300 GLY B C 1
ATOM 6156 O O . GLY B 1 300 ? 8.812 1.102 -6.855 1 90.88 300 GLY B O 1
ATOM 6157 N N . CYS B 1 301 ? 7.344 1.836 -5.355 1 90.62 301 CYS B N 1
ATOM 6158 C CA . CYS B 1 301 ? 6.207 1.618 -6.242 1 90.62 301 CYS B CA 1
ATOM 6159 C C . CYS B 1 301 ? 6.32 2.482 -7.492 1 90.62 301 CYS B C 1
ATOM 6161 O O . CYS B 1 301 ? 6.027 2.023 -8.602 1 90.62 301 CYS B O 1
ATOM 6163 N N . SER B 1 302 ? 6.715 3.678 -7.301 1 85.56 302 SER B N 1
ATOM 6164 C CA . SER B 1 302 ? 6.898 4.57 -8.438 1 85.56 302 SER B CA 1
ATOM 6165 C C . SER B 1 302 ? 7.965 4.039 -9.391 1 85.56 302 SER B C 1
ATOM 6167 O O . SER B 1 302 ? 7.801 4.09 -10.609 1 85.56 302 SER B O 1
ATOM 6169 N N . GLU B 1 303 ? 9.023 3.557 -8.844 1 87.62 303 GLU B N 1
ATOM 6170 C CA . GLU B 1 303 ? 10.109 3.02 -9.648 1 87.62 303 GLU B CA 1
ATOM 6171 C C . GLU B 1 303 ? 9.648 1.818 -10.477 1 87.62 303 GLU B C 1
ATOM 6173 O O . GLU B 1 303 ? 9.977 1.706 -11.656 1 87.62 303 GLU B O 1
ATOM 6178 N N . ILE B 1 304 ? 8.906 0.995 -9.836 1 92.56 304 ILE B N 1
ATOM 6179 C CA . ILE B 1 304 ? 8.367 -0.171 -10.523 1 92.56 304 ILE B CA 1
ATOM 6180 C C . ILE B 1 304 ? 7.461 0.28 -11.672 1 92.56 304 ILE B C 1
ATOM 6182 O O . ILE B 1 304 ? 7.535 -0.26 -12.773 1 92.56 304 ILE B O 1
ATOM 6186 N N . ARG B 1 305 ? 6.66 1.268 -11.398 1 87.81 305 ARG B N 1
ATOM 6187 C CA . ARG B 1 305 ? 5.746 1.772 -12.422 1 87.81 305 ARG B CA 1
ATOM 6188 C C . ARG B 1 305 ? 6.516 2.369 -13.594 1 87.81 305 ARG B C 1
ATOM 6190 O O . ARG B 1 305 ? 6.141 2.17 -14.75 1 87.81 305 ARG B O 1
ATOM 6197 N N . TRP B 1 306 ? 7.594 3.096 -13.281 1 86.19 306 TRP B N 1
ATOM 6198 C CA . TRP B 1 306 ? 8.398 3.711 -14.336 1 86.19 306 TRP B CA 1
ATOM 6199 C C . TRP B 1 306 ? 9.008 2.65 -15.242 1 86.19 306 TRP B C 1
ATOM 6201 O O . TRP B 1 306 ? 8.922 2.75 -16.469 1 86.19 306 TRP B O 1
ATOM 6211 N N . LEU B 1 307 ? 9.555 1.687 -14.648 1 90.81 307 LEU B N 1
ATOM 6212 C CA . LEU B 1 307 ? 10.188 0.628 -15.43 1 90.81 307 LEU B CA 1
ATOM 6213 C C . LEU B 1 307 ? 9.148 -0.16 -16.219 1 90.81 307 LEU B C 1
ATOM 6215 O O . LEU B 1 307 ? 9.328 -0.401 -17.422 1 90.81 307 LEU B O 1
ATOM 6219 N N . ALA B 1 308 ? 8.094 -0.563 -15.547 1 92.62 308 ALA B N 1
ATOM 6220 C CA . ALA B 1 308 ? 7.066 -1.376 -16.188 1 92.62 308 ALA B CA 1
ATOM 6221 C C . ALA B 1 308 ? 6.434 -0.63 -17.359 1 92.62 308 ALA B C 1
ATOM 6223 O O . ALA B 1 308 ? 6.133 -1.229 -18.391 1 92.62 308 ALA B O 1
ATOM 6224 N N . THR B 1 309 ? 6.203 0.629 -17.188 1 88.19 309 THR B N 1
ATOM 6225 C CA . THR B 1 309 ? 5.633 1.438 -18.266 1 88.19 309 THR B CA 1
ATOM 6226 C C . THR B 1 309 ? 6.555 1.463 -19.469 1 88.19 309 THR B C 1
ATOM 6228 O O . THR B 1 309 ? 6.102 1.318 -20.609 1 88.19 309 THR B O 1
ATOM 6231 N N . LYS B 1 310 ? 7.812 1.603 -19.234 1 89.5 310 LYS B N 1
ATOM 6232 C CA . LYS B 1 310 ? 8.797 1.608 -20.312 1 89.5 310 LYS B CA 1
ATOM 6233 C C . LYS B 1 310 ? 8.844 0.257 -21.016 1 89.5 310 LYS B C 1
ATOM 6235 O O . LYS B 1 310 ? 9.148 0.186 -22.219 1 89.5 310 LYS B O 1
ATOM 6240 N N . MET B 1 311 ? 8.477 -0.734 -20.328 1 92.19 311 MET B N 1
ATOM 6241 C CA . MET B 1 311 ? 8.508 -2.082 -20.891 1 92.19 311 MET B CA 1
ATOM 6242 C C . MET B 1 311 ? 7.203 -2.391 -21.625 1 92.19 311 MET B C 1
ATOM 6244 O O . MET B 1 311 ? 7.055 -3.461 -22.219 1 92.19 311 MET B O 1
ATOM 6248 N N . GLY B 1 312 ? 6.242 -1.514 -21.516 1 91.12 312 GLY B N 1
ATOM 6249 C CA . GLY B 1 312 ? 5.023 -1.657 -22.297 1 91.12 312 GLY B CA 1
ATOM 6250 C C . GLY B 1 312 ? 3.814 -2.018 -21.453 1 91.12 312 GLY B C 1
ATOM 6251 O O . GLY B 1 312 ? 2.746 -2.318 -21.984 1 91.12 312 GLY B O 1
ATOM 6252 N N . ALA B 1 313 ? 3.969 -1.916 -20.188 1 93.25 313 ALA B N 1
ATOM 6253 C CA . ALA B 1 313 ? 2.85 -2.205 -19.297 1 93.25 313 ALA B CA 1
ATOM 6254 C C . ALA B 1 313 ? 1.837 -1.063 -19.297 1 93.25 313 ALA B C 1
ATOM 6256 O O . ALA B 1 313 ? 2.168 0.068 -19.656 1 93.25 313 ALA B O 1
ATOM 6257 N N . LYS B 1 314 ? 0.654 -1.42 -18.922 1 86.88 314 LYS B N 1
ATOM 6258 C CA . LYS B 1 314 ? -0.417 -0.432 -18.828 1 86.88 314 LYS B CA 1
ATOM 6259 C C . LYS B 1 314 ? -0.455 0.214 -17.438 1 86.88 314 LYS B C 1
ATOM 6261 O O . LYS B 1 314 ? -0.312 -0.47 -16.422 1 86.88 314 LYS B O 1
ATOM 6266 N N . SER B 1 315 ? -0.725 1.496 -17.406 1 76.81 315 SER B N 1
ATOM 6267 C CA . SER B 1 315 ? -0.74 2.264 -16.156 1 76.81 315 SER B CA 1
ATOM 6268 C C . SER B 1 315 ? -1.843 1.777 -15.227 1 76.81 315 SER B C 1
ATOM 6270 O O . SER B 1 315 ? -1.668 1.767 -14.008 1 76.81 315 SER B O 1
ATOM 6272 N N . THR B 1 316 ? -2.887 1.404 -15.711 1 77.5 316 THR B N 1
ATOM 6273 C CA . THR B 1 316 ? -4.02 0.949 -14.914 1 77.5 316 THR B CA 1
ATOM 6274 C C . THR B 1 316 ? -3.676 -0.341 -14.172 1 77.5 316 THR B C 1
ATOM 6276 O O . THR B 1 316 ? -4.098 -0.54 -13.031 1 77.5 316 THR B O 1
ATOM 6279 N N . THR B 1 317 ? -2.914 -1.149 -14.812 1 83.56 317 THR B N 1
ATOM 6280 C CA . THR B 1 317 ? -2.469 -2.391 -14.188 1 83.56 317 THR B CA 1
ATOM 6281 C C . THR B 1 317 ? -1.529 -2.102 -13.023 1 83.56 317 THR B C 1
ATOM 6283 O O . THR B 1 317 ? -1.629 -2.734 -11.969 1 83.56 317 THR B O 1
ATOM 6286 N N . LEU B 1 318 ? -0.796 -1.092 -13.172 1 82.69 318 LEU B N 1
ATOM 6287 C CA . LEU B 1 318 ? 0.279 -0.813 -12.227 1 82.69 318 LEU B CA 1
ATOM 6288 C C . LEU B 1 318 ? -0.265 -0.157 -10.961 1 82.69 318 LEU B C 1
ATOM 6290 O O . LEU B 1 318 ? 0.416 -0.121 -9.938 1 82.69 318 LEU B O 1
ATOM 6294 N N . THR B 1 319 ? -1.445 0.279 -10.984 1 79.81 319 THR B N 1
ATOM 6295 C CA . THR B 1 319 ? -2.072 0.876 -9.805 1 79.81 319 THR B CA 1
ATOM 6296 C C . THR B 1 319 ? -3.145 -0.048 -9.234 1 79.81 319 THR B C 1
ATOM 6298 O O . THR B 1 319 ? -3.859 0.323 -8.305 1 79.81 319 THR B O 1
ATOM 6301 N N . GLY B 1 320 ? -3.186 -1.223 -9.734 1 83.38 320 GLY B N 1
ATOM 6302 C CA . GLY B 1 320 ? -4.246 -2.143 -9.352 1 83.38 320 GLY B CA 1
ATOM 6303 C C . GLY B 1 320 ? -3.789 -3.215 -8.383 1 83.38 320 GLY B C 1
ATOM 6304 O O . GLY B 1 320 ? -2.766 -3.059 -7.715 1 83.38 320 GLY B O 1
ATOM 6305 N N . LEU B 1 321 ? -4.582 -4.238 -8.344 1 84.12 321 LEU B N 1
ATOM 6306 C CA . LEU B 1 321 ? -4.457 -5.344 -7.398 1 84.12 321 LEU B CA 1
ATOM 6307 C C . LEU B 1 321 ? -3.127 -6.066 -7.586 1 84.12 321 LEU B C 1
ATOM 6309 O O . LEU B 1 321 ? -2.43 -6.352 -6.609 1 84.12 321 LEU B O 1
ATOM 6313 N N . SER B 1 322 ? -2.768 -6.316 -8.758 1 84.44 322 SER B N 1
ATOM 6314 C CA . SER B 1 322 ? -1.614 -7.168 -9.039 1 84.44 322 SER B CA 1
ATOM 6315 C C . SER B 1 322 ? -0.307 -6.445 -8.734 1 84.44 322 SER B C 1
ATOM 6317 O O . SER B 1 322 ? 0.75 -7.074 -8.641 1 84.44 322 SER B O 1
ATOM 6319 N N . VAL B 1 323 ? -0.385 -5.176 -8.555 1 85.44 323 VAL B N 1
ATOM 6320 C CA . VAL B 1 323 ? 0.846 -4.445 -8.281 1 85.44 323 VAL B CA 1
ATOM 6321 C C . VAL B 1 323 ? 0.753 -3.777 -6.906 1 85.44 323 VAL B C 1
ATOM 6323 O O . VAL B 1 323 ? 1.292 -4.289 -5.922 1 85.44 323 VAL B O 1
ATOM 6326 N N . THR B 1 324 ? -0.125 -2.791 -6.855 1 87.19 324 THR B N 1
ATOM 6327 C CA . THR B 1 324 ? -0.225 -2.047 -5.605 1 87.19 324 THR B CA 1
ATOM 6328 C C . THR B 1 324 ? -0.702 -2.953 -4.477 1 87.19 324 THR B C 1
ATOM 6330 O O . THR B 1 324 ? -0.157 -2.916 -3.369 1 87.19 324 THR B O 1
ATOM 6333 N N . GLY B 1 325 ? -1.665 -3.723 -4.777 1 91 325 GLY B N 1
ATOM 6334 C CA . GLY B 1 325 ? -2.148 -4.652 -3.768 1 91 325 GLY B CA 1
ATOM 6335 C C . GLY B 1 325 ? -1.092 -5.641 -3.311 1 91 325 GLY B C 1
ATOM 6336 O O . GLY B 1 325 ? -0.939 -5.883 -2.111 1 91 325 GLY B O 1
ATOM 6337 N N . ASP B 1 326 ? -0.436 -6.152 -4.258 1 94.5 326 ASP B N 1
ATOM 6338 C CA . ASP B 1 326 ? 0.583 -7.152 -3.949 1 94.5 326 ASP B CA 1
ATOM 6339 C C . ASP B 1 326 ? 1.769 -6.523 -3.223 1 94.5 326 ASP B C 1
ATOM 6341 O O . ASP B 1 326 ? 2.379 -7.152 -2.355 1 94.5 326 ASP B O 1
ATOM 6345 N N . VAL B 1 327 ? 2.109 -5.312 -3.551 1 94.56 327 VAL B N 1
ATOM 6346 C CA . VAL B 1 327 ? 3.172 -4.586 -2.861 1 94.56 327 VAL B CA 1
ATOM 6347 C C . VAL B 1 327 ? 2.783 -4.359 -1.402 1 94.56 327 VAL B C 1
ATOM 6349 O O . VAL B 1 327 ? 3.592 -4.574 -0.498 1 94.56 327 VAL B O 1
ATOM 6352 N N . MET B 1 328 ? 1.609 -3.973 -1.214 1 93.94 328 MET B N 1
ATOM 6353 C CA . MET B 1 328 ? 1.135 -3.711 0.142 1 93.94 328 MET B CA 1
ATOM 6354 C C . MET B 1 328 ? 1.203 -4.973 0.996 1 93.94 328 MET B C 1
ATOM 6356 O O . MET B 1 328 ? 1.688 -4.938 2.127 1 93.94 328 MET B O 1
ATOM 6360 N N . LEU B 1 329 ? 0.796 -6.016 0.42 1 93.69 329 LEU B N 1
ATOM 6361 C CA . LEU B 1 329 ? 0.807 -7.281 1.145 1 93.69 329 LEU B CA 1
ATOM 6362 C C . LEU B 1 329 ? 2.234 -7.711 1.47 1 93.69 329 LEU B C 1
ATOM 6364 O O . LEU B 1 329 ? 2.537 -8.055 2.613 1 93.69 329 LEU B O 1
ATOM 6368 N N . THR B 1 330 ? 3.068 -7.656 0.513 1 95.06 330 THR B N 1
ATOM 6369 C CA . THR B 1 330 ? 4.41 -8.219 0.635 1 95.06 330 THR B CA 1
ATOM 6370 C C . THR B 1 330 ? 5.309 -7.309 1.465 1 95.06 330 THR B C 1
ATOM 6372 O O . THR B 1 330 ? 6.199 -7.781 2.17 1 95.06 330 THR B O 1
ATOM 6375 N N . CYS B 1 331 ? 5.07 -6.008 1.446 1 95 331 CYS B N 1
ATOM 6376 C CA . CYS B 1 331 ? 5.961 -5.07 2.119 1 95 331 CYS B CA 1
ATOM 6377 C C . CYS B 1 331 ? 5.523 -4.836 3.559 1 95 331 CYS B C 1
ATOM 6379 O O . CYS B 1 331 ? 6.344 -4.52 4.418 1 95 331 CYS B O 1
ATOM 6381 N N . PHE B 1 332 ? 4.266 -5.027 3.893 1 92.62 332 PHE B N 1
ATOM 6382 C CA . PHE B 1 332 ? 3.795 -4.594 5.199 1 92.62 332 PHE B CA 1
ATOM 6383 C C . PHE B 1 332 ? 3.402 -5.789 6.062 1 92.62 332 PHE B C 1
ATOM 6385 O O . PHE B 1 332 ? 3.168 -5.645 7.262 1 92.62 332 PHE B O 1
ATOM 6392 N N . VAL B 1 333 ? 3.328 -6.941 5.461 1 87.75 333 VAL B N 1
ATOM 6393 C CA . VAL B 1 333 ? 2.914 -8.109 6.23 1 87.75 333 VAL B CA 1
ATOM 6394 C C . VAL B 1 333 ? 4.109 -9.031 6.461 1 87.75 333 VAL B C 1
ATOM 6396 O O . VAL B 1 333 ? 4.914 -9.258 5.551 1 87.75 333 VAL B O 1
ATOM 6399 N N . SER B 1 334 ? 4.211 -9.609 7.625 1 84.88 334 SER B N 1
ATOM 6400 C CA . SER B 1 334 ? 5.391 -10.344 8.07 1 84.88 334 SER B CA 1
ATOM 6401 C C . SER B 1 334 ? 5.453 -11.727 7.434 1 84.88 334 SER B C 1
ATOM 6403 O O . SER B 1 334 ? 6.504 -12.375 7.445 1 84.88 334 SER B O 1
ATOM 6405 N N . LEU B 1 335 ? 4.43 -12.18 6.781 1 83.38 335 LEU B N 1
ATOM 6406 C CA . LEU B 1 335 ? 4.41 -13.5 6.164 1 83.38 335 LEU B CA 1
ATOM 6407 C C . LEU B 1 335 ? 5.262 -13.531 4.902 1 83.38 335 LEU B C 1
ATOM 6409 O O . LEU B 1 335 ? 5.57 -14.602 4.379 1 83.38 335 LEU B O 1
ATOM 6413 N N . SER B 1 336 ? 5.73 -12.406 4.461 1 91.56 336 SER B N 1
ATOM 6414 C CA . SER B 1 336 ? 6.539 -12.312 3.25 1 91.56 336 SER B CA 1
ATOM 6415 C C . SER B 1 336 ? 7.969 -12.789 3.504 1 91.56 336 SER B C 1
ATOM 6417 O O . SER B 1 336 ? 8.688 -12.195 4.312 1 91.56 336 SER B O 1
ATOM 6419 N N . ARG B 1 337 ? 8.391 -13.781 2.762 1 91.56 337 ARG B N 1
ATOM 6420 C CA . ARG B 1 337 ? 9.75 -14.312 2.867 1 91.56 337 ARG B CA 1
ATOM 6421 C C . ARG B 1 337 ? 10.781 -13.266 2.463 1 91.56 337 ARG B C 1
ATOM 6423 O O . ARG B 1 337 ? 11.859 -13.188 3.055 1 91.56 337 ARG B O 1
ATOM 6430 N N . ASN B 1 338 ? 10.5 -12.508 1.429 1 94.81 338 ASN B N 1
ATOM 6431 C CA . ASN B 1 338 ? 11.406 -11.469 0.965 1 94.81 338 ASN B CA 1
ATOM 6432 C C . ASN B 1 338 ? 11.57 -10.359 2.004 1 94.81 338 ASN B C 1
ATOM 6434 O O . ASN B 1 338 ? 12.672 -9.867 2.223 1 94.81 338 ASN B O 1
ATOM 6438 N N . ARG B 1 339 ? 10.477 -9.977 2.641 1 95.75 339 ARG B N 1
ATOM 6439 C CA . ARG B 1 339 ? 10.547 -9 3.717 1 95.75 339 ARG B CA 1
ATOM 6440 C C . ARG B 1 339 ? 11.391 -9.523 4.879 1 95.75 339 ARG B C 1
ATOM 6442 O O . ARG B 1 339 ? 12.164 -8.773 5.473 1 95.75 339 ARG B O 1
ATOM 6449 N N . THR B 1 340 ? 11.219 -10.805 5.18 1 95.12 340 THR B N 1
ATOM 6450 C CA . THR B 1 340 ? 11.984 -11.43 6.25 1 95.12 340 THR B CA 1
ATOM 6451 C C . THR B 1 340 ? 13.477 -11.352 5.969 1 95.12 340 THR B C 1
ATOM 6453 O O . THR B 1 340 ? 14.273 -11.062 6.867 1 95.12 340 THR B O 1
ATOM 6456 N N . VAL B 1 341 ? 13.844 -11.609 4.75 1 96.19 341 VAL B N 1
ATOM 6457 C CA . VAL B 1 341 ? 15.234 -11.469 4.352 1 96.19 341 VAL B CA 1
ATOM 6458 C C . VAL B 1 341 ? 15.711 -10.039 4.625 1 96.19 341 VAL B C 1
ATOM 6460 O O . VAL B 1 341 ? 16.797 -9.828 5.176 1 96.19 341 VAL B O 1
ATOM 6463 N N . GLY B 1 342 ? 14.883 -9.078 4.297 1 96.19 342 GLY B N 1
ATOM 6464 C CA . GLY B 1 342 ? 15.211 -7.68 4.523 1 96.19 342 GLY B CA 1
ATOM 6465 C C . GLY B 1 342 ? 15.398 -7.34 5.988 1 96.19 342 GLY B C 1
ATOM 6466 O O . GLY B 1 342 ? 16.344 -6.648 6.355 1 96.19 342 GLY B O 1
ATOM 6467 N N . VAL B 1 343 ? 14.477 -7.801 6.82 1 95.31 343 VAL B N 1
ATOM 6468 C CA . VAL B 1 343 ? 14.539 -7.523 8.25 1 95.31 343 VAL B CA 1
ATOM 6469 C C . VAL B 1 343 ? 15.852 -8.055 8.828 1 95.31 343 VAL B C 1
ATOM 6471 O O . VAL B 1 343 ? 16.531 -7.359 9.586 1 95.31 343 VAL B O 1
ATOM 6474 N N . ARG B 1 344 ? 16.188 -9.227 8.422 1 95.44 344 ARG B N 1
ATOM 6475 C CA . ARG B 1 344 ? 17.391 -9.867 8.938 1 95.44 344 ARG B CA 1
ATOM 6476 C C . ARG B 1 344 ? 18.641 -9.172 8.422 1 95.44 344 ARG B C 1
ATOM 6478 O O . ARG B 1 344 ? 19.609 -8.992 9.156 1 95.44 344 ARG B O 1
ATOM 6485 N N . LEU B 1 345 ? 18.641 -8.727 7.172 1 93.94 345 LEU B N 1
ATOM 6486 C CA . LEU B 1 345 ? 19.75 -7.941 6.629 1 93.94 345 LEU B CA 1
ATOM 6487 C C . LEU B 1 345 ? 19.906 -6.629 7.391 1 93.94 345 LEU B C 1
ATOM 6489 O O . LEU B 1 345 ? 21.016 -6.254 7.766 1 93.94 345 LEU B O 1
ATOM 6493 N N . GLY B 1 346 ? 18.781 -5.957 7.594 1 92.06 346 GLY B N 1
ATOM 6494 C CA . GLY B 1 346 ? 18.797 -4.695 8.32 1 92.06 346 GLY B CA 1
ATOM 6495 C C . GLY B 1 346 ? 19.281 -4.84 9.75 1 92.06 346 GLY B C 1
ATOM 6496 O O . GLY B 1 346 ? 19.859 -3.91 10.312 1 92.06 346 GLY B O 1
ATOM 6497 N N . SER B 1 347 ? 19 -6.004 10.297 1 90.94 347 SER B N 1
ATOM 6498 C CA . SER B 1 347 ? 19.391 -6.273 11.672 1 90.94 347 SER B CA 1
ATOM 6499 C C . SER B 1 347 ? 20.875 -6.656 11.766 1 90.94 347 SER B C 1
ATOM 6501 O O . SER B 1 347 ? 21.375 -6.926 12.859 1 90.94 347 SER B O 1
ATOM 6503 N N . GLY B 1 348 ? 21.516 -6.844 10.57 1 88.38 348 GLY B N 1
ATOM 6504 C CA . GLY B 1 348 ? 22.953 -7 10.578 1 88.38 348 GLY B CA 1
ATOM 6505 C C . GLY B 1 348 ? 23.406 -8.406 10.203 1 88.38 348 GLY B C 1
ATOM 6506 O O . GLY B 1 348 ? 24.609 -8.68 10.125 1 88.38 348 GLY B O 1
ATOM 6507 N N . GLU B 1 349 ? 22.531 -9.352 9.859 1 92 349 GLU B N 1
ATOM 6508 C CA . GLU B 1 349 ? 22.906 -10.703 9.445 1 92 349 GLU B CA 1
ATOM 6509 C C . GLU B 1 349 ? 23.438 -10.727 8.016 1 92 349 GLU B C 1
ATOM 6511 O O . GLU B 1 349 ? 23.078 -9.867 7.207 1 92 349 GLU B O 1
ATOM 6516 N N . LYS B 1 350 ? 24.234 -11.742 7.785 1 91.19 350 LYS B N 1
ATOM 6517 C CA . LYS B 1 350 ? 24.766 -11.898 6.438 1 91.19 350 LYS B CA 1
ATOM 6518 C C . LYS B 1 350 ? 23.797 -12.656 5.539 1 91.19 350 LYS B C 1
ATOM 6520 O O . LYS B 1 350 ? 23.125 -13.578 5.988 1 91.19 350 LYS B O 1
ATOM 6525 N N . LEU B 1 351 ? 23.828 -12.305 4.305 1 93 351 LEU B N 1
ATOM 6526 C CA . LEU B 1 351 ? 22.875 -12.859 3.346 1 93 351 LEU B CA 1
ATOM 6527 C C . LEU B 1 351 ? 23 -14.375 3.266 1 93 351 LEU B C 1
ATOM 6529 O O . LEU B 1 351 ? 22 -15.086 3.268 1 93 351 LEU B O 1
ATOM 6533 N N . ASP B 1 352 ? 24.203 -14.883 3.209 1 91.75 352 ASP B N 1
ATOM 6534 C CA . ASP B 1 352 ? 24.438 -16.312 3.072 1 91.75 352 ASP B CA 1
ATOM 6535 C C . ASP B 1 352 ? 23.875 -17.078 4.266 1 91.75 352 ASP B C 1
ATOM 6537 O O . ASP B 1 352 ? 23.312 -18.172 4.105 1 91.75 352 ASP B O 1
ATOM 6541 N N . GLU B 1 353 ? 24.016 -16.516 5.418 1 92.31 353 GLU B N 1
ATOM 6542 C CA . GLU B 1 353 ? 23.484 -17.125 6.629 1 92.31 353 GLU B CA 1
ATOM 6543 C C . GLU B 1 353 ? 21.953 -17.125 6.609 1 92.31 353 GLU B C 1
ATOM 6545 O O . GLU B 1 353 ? 21.344 -18.109 7.02 1 92.31 353 GLU B O 1
ATOM 6550 N N . ILE B 1 354 ? 21.422 -16.047 6.09 1 94.19 354 ILE B N 1
ATOM 6551 C CA . ILE B 1 354 ? 19.969 -15.93 6.012 1 94.19 354 ILE B CA 1
ATOM 6552 C C . ILE B 1 354 ? 19.422 -16.969 5.047 1 94.19 354 ILE B C 1
ATOM 6554 O O . ILE B 1 354 ? 18.516 -17.75 5.402 1 94.19 354 ILE B O 1
ATOM 6558 N N . LEU B 1 355 ? 19.953 -17.078 3.922 1 92.06 355 LEU B N 1
ATOM 6559 C CA . LEU B 1 355 ? 19.453 -17.969 2.881 1 92.06 355 LEU B CA 1
ATOM 6560 C C . LEU B 1 355 ? 19.625 -19.438 3.287 1 92.06 355 LEU B C 1
ATOM 6562 O O . LEU B 1 355 ? 18.766 -20.266 2.992 1 92.06 355 LEU B O 1
ATOM 6566 N N . SER B 1 356 ? 20.672 -19.734 3.998 1 91.12 356 SER B N 1
ATOM 6567 C CA . SER B 1 356 ? 20.938 -21.109 4.43 1 91.12 356 SER B CA 1
ATOM 6568 C C . SER B 1 356 ? 19.969 -21.547 5.52 1 91.12 356 SER B C 1
ATOM 6570 O O . SER B 1 356 ? 19.719 -22.734 5.699 1 91.12 356 SER B O 1
ATOM 6572 N N . SER B 1 357 ? 19.438 -20.578 6.164 1 90.19 357 SER B N 1
ATOM 6573 C CA . SER B 1 357 ? 18.531 -20.875 7.266 1 90.19 357 SER B CA 1
ATOM 6574 C C . SER B 1 357 ? 17.094 -20.984 6.785 1 90.19 357 SER B C 1
ATOM 6576 O O . SER B 1 357 ? 16.203 -21.422 7.527 1 90.19 357 SER B O 1
ATOM 6578 N N . MET B 1 358 ? 16.875 -20.641 5.57 1 86.5 358 MET B N 1
ATOM 6579 C CA . MET B 1 358 ? 15.5 -20.594 5.055 1 86.5 358 MET B CA 1
ATOM 6580 C C . MET B 1 358 ? 15.164 -21.875 4.305 1 86.5 358 MET B C 1
ATOM 6582 O O . MET B 1 358 ? 16 -22.406 3.566 1 86.5 358 MET B O 1
ATOM 6586 N N . ASN B 1 359 ? 13.938 -22.328 4.492 1 78.06 359 ASN B N 1
ATOM 6587 C CA . ASN B 1 359 ? 13.461 -23.531 3.807 1 78.06 359 ASN B CA 1
ATOM 6588 C C . ASN B 1 359 ? 12.797 -23.188 2.477 1 78.06 359 ASN B C 1
ATOM 6590 O O . ASN B 1 359 ? 12.555 -24.062 1.651 1 78.06 359 ASN B O 1
ATOM 6594 N N . GLN B 1 360 ? 12.5 -22 2.342 1 79.88 360 GLN B N 1
ATOM 6595 C CA . GLN B 1 360 ? 11.82 -21.547 1.133 1 79.88 360 GLN B CA 1
ATOM 6596 C C . GLN B 1 360 ? 12.641 -20.484 0.406 1 79.88 360 GLN B C 1
ATOM 6598 O O . GLN B 1 360 ? 13.469 -19.812 1.019 1 79.88 360 GLN B O 1
ATOM 6603 N N . VAL B 1 361 ? 12.414 -20.406 -0.85 1 81 361 VAL B N 1
ATOM 6604 C CA . VAL B 1 361 ? 13.195 -19.5 -1.692 1 81 361 VAL B CA 1
ATOM 6605 C C . VAL B 1 361 ? 12.617 -18.094 -1.62 1 81 361 VAL B C 1
ATOM 6607 O O . VAL B 1 361 ? 11.398 -17.922 -1.672 1 81 361 VAL B O 1
ATOM 6610 N N . ALA B 1 362 ? 13.523 -17.141 -1.414 1 89.25 362 ALA B N 1
ATOM 6611 C CA . ALA B 1 362 ? 13.172 -15.734 -1.563 1 89.25 362 ALA B CA 1
ATOM 6612 C C . ALA B 1 362 ? 13.523 -15.227 -2.959 1 89.25 362 ALA B C 1
ATOM 6614 O O . ALA B 1 362 ? 14.664 -14.828 -3.217 1 89.25 362 ALA B O 1
ATOM 6615 N N . GLU B 1 363 ? 12.523 -15.094 -3.766 1 88.69 363 GLU B N 1
ATOM 6616 C CA . GLU B 1 363 ? 12.719 -14.797 -5.18 1 88.69 363 GLU B CA 1
ATOM 6617 C C . GLU B 1 363 ? 13.336 -13.414 -5.367 1 88.69 363 GLU B C 1
ATOM 6619 O O . GLU B 1 363 ? 14.039 -13.164 -6.352 1 88.69 363 GLU B O 1
ATOM 6624 N N . GLY B 1 364 ? 13.117 -12.555 -4.391 1 92.5 364 GLY B N 1
ATOM 6625 C CA . GLY B 1 364 ? 13.602 -11.188 -4.488 1 92.5 364 GLY B CA 1
ATOM 6626 C C . GLY B 1 364 ? 15.117 -11.102 -4.551 1 92.5 364 GLY B C 1
ATOM 6627 O O . GLY B 1 364 ? 15.664 -10.156 -5.137 1 92.5 364 GLY B O 1
ATOM 6628 N N . VAL B 1 365 ? 15.781 -12.039 -3.996 1 91.12 365 VAL B N 1
ATOM 6629 C CA . VAL B 1 365 ? 17.234 -12.023 -3.949 1 91.12 365 VAL B CA 1
ATOM 6630 C C . VAL B 1 365 ? 17.797 -12.211 -5.355 1 91.12 365 VAL B C 1
ATOM 6632 O O . VAL B 1 365 ? 18.641 -11.422 -5.809 1 91.12 365 VAL B O 1
ATOM 6635 N N . ALA B 1 366 ? 17.312 -13.211 -6.023 1 88.44 366 ALA B N 1
ATOM 6636 C CA . ALA B 1 366 ? 17.766 -13.438 -7.391 1 88.44 366 ALA B CA 1
ATOM 6637 C C . ALA B 1 366 ? 17.312 -12.32 -8.32 1 88.44 366 ALA B C 1
ATOM 6639 O O . ALA B 1 366 ? 18.062 -11.852 -9.172 1 88.44 366 ALA B O 1
ATOM 6640 N N . THR B 1 367 ? 16.109 -11.883 -8.141 1 91.06 367 THR B N 1
ATOM 6641 C CA . THR B 1 367 ? 15.516 -10.852 -8.992 1 91.06 367 THR B CA 1
ATOM 6642 C C . THR B 1 367 ? 16.281 -9.539 -8.852 1 91.06 367 THR B C 1
ATOM 6644 O O . THR B 1 367 ? 16.375 -8.758 -9.805 1 91.06 367 THR B O 1
ATOM 6647 N N . ALA B 1 368 ? 16.797 -9.273 -7.664 1 91.12 368 ALA B N 1
ATOM 6648 C CA . ALA B 1 368 ? 17.562 -8.062 -7.426 1 91.12 368 ALA B CA 1
ATOM 6649 C C . ALA B 1 368 ? 18.75 -7.957 -8.383 1 91.12 368 ALA B C 1
ATOM 6651 O O . ALA B 1 368 ? 19.125 -6.859 -8.805 1 91.12 368 ALA B O 1
ATOM 6652 N N . GLY B 1 369 ? 19.297 -9.094 -8.734 1 85.19 369 GLY B N 1
ATOM 6653 C CA . GLY B 1 369 ? 20.406 -9.117 -9.68 1 85.19 369 GLY B CA 1
ATOM 6654 C C . GLY B 1 369 ? 20.031 -8.617 -11.062 1 85.19 369 GLY B C 1
ATOM 6655 O O . GLY B 1 369 ? 20.859 -8.109 -11.797 1 85.19 369 GLY B O 1
ATOM 6656 N N . ALA B 1 370 ? 18.812 -8.742 -11.352 1 87.44 370 ALA B N 1
ATOM 6657 C CA . ALA B 1 370 ? 18.344 -8.359 -12.672 1 87.44 370 ALA B CA 1
ATOM 6658 C C . ALA B 1 370 ? 17.969 -6.879 -12.719 1 87.44 370 ALA B C 1
ATOM 6660 O O . ALA B 1 370 ? 17.875 -6.289 -13.797 1 87.44 370 ALA B O 1
ATOM 6661 N N . VAL B 1 371 ? 17.719 -6.258 -11.586 1 87 371 VAL B N 1
ATOM 6662 C CA . VAL B 1 371 ? 17.203 -4.902 -11.484 1 87 371 VAL B CA 1
ATOM 6663 C C . VAL B 1 371 ? 18.156 -3.924 -12.156 1 87 371 VAL B C 1
ATOM 6665 O O . VAL B 1 371 ? 17.734 -3.062 -12.93 1 87 371 VAL B O 1
ATOM 6668 N N . ILE B 1 372 ? 19.328 -4.121 -11.898 1 79.44 372 ILE B N 1
ATOM 6669 C CA . ILE B 1 372 ? 20.328 -3.199 -12.406 1 79.44 372 ILE B CA 1
ATOM 6670 C C . ILE B 1 372 ? 20.375 -3.277 -13.93 1 79.44 372 ILE B C 1
ATOM 6672 O O . ILE B 1 372 ? 20.391 -2.248 -14.617 1 79.44 372 ILE B O 1
ATOM 6676 N N . ALA B 1 373 ? 20.406 -4.469 -14.43 1 83.69 373 ALA B N 1
ATOM 6677 C CA . ALA B 1 373 ? 20.422 -4.676 -15.875 1 83.69 373 ALA B CA 1
ATOM 6678 C C . ALA B 1 373 ? 19.188 -4.074 -16.531 1 83.69 373 ALA B C 1
ATOM 6680 O O . ALA B 1 373 ? 19.281 -3.467 -17.609 1 83.69 373 ALA B O 1
ATOM 6681 N N . LEU B 1 374 ? 18.109 -4.203 -15.93 1 87.31 374 LEU B N 1
ATOM 6682 C CA . LEU B 1 374 ? 16.859 -3.666 -16.469 1 87.31 374 LEU B CA 1
ATOM 6683 C C . LEU B 1 374 ? 16.875 -2.143 -16.438 1 87.31 374 LEU B C 1
ATOM 6685 O O . LEU B 1 374 ? 16.406 -1.502 -17.391 1 87.31 374 LEU B O 1
ATOM 6689 N N . ALA B 1 375 ? 17.297 -1.623 -15.305 1 82.75 375 ALA B N 1
ATOM 6690 C CA . ALA B 1 375 ? 17.391 -0.17 -15.18 1 82.75 375 ALA B CA 1
ATOM 6691 C C . ALA B 1 375 ? 18.25 0.425 -16.297 1 82.75 375 ALA B C 1
ATOM 6693 O O . ALA B 1 375 ? 17.922 1.477 -16.844 1 82.75 375 ALA B O 1
ATOM 6694 N N . GLN B 1 376 ? 19.25 -0.25 -16.641 1 78.25 376 GLN B N 1
ATOM 6695 C CA . GLN B 1 376 ? 20.156 0.198 -17.703 1 78.25 376 GLN B CA 1
ATOM 6696 C C . GLN B 1 376 ? 19.531 0.025 -19.078 1 78.25 376 GLN B C 1
ATOM 6698 O O . GLN B 1 376 ? 19.578 0.938 -19.906 1 78.25 376 GLN B O 1
ATOM 6703 N N . LYS B 1 377 ? 19.031 -1.084 -19.266 1 82.44 377 LYS B N 1
ATOM 6704 C CA . LYS B 1 377 ? 18.438 -1.41 -20.562 1 82.44 377 LYS B CA 1
ATOM 6705 C C . LYS B 1 377 ? 17.328 -0.429 -20.922 1 82.44 377 LYS B C 1
ATOM 6707 O O . LYS B 1 377 ? 17.234 0.011 -22.062 1 82.44 377 LYS B O 1
ATOM 6712 N N . TYR B 1 378 ? 16.578 -0.07 -19.969 1 87.06 378 TYR B N 1
ATOM 6713 C CA . TYR B 1 378 ? 15.406 0.748 -20.25 1 87.06 378 TYR B CA 1
ATOM 6714 C C . TYR B 1 378 ? 15.633 2.193 -19.828 1 87.06 378 TYR B C 1
ATOM 6716 O O . TYR B 1 378 ? 14.719 3.021 -19.906 1 87.06 378 TYR B O 1
ATOM 6724 N N . LYS B 1 379 ? 16.766 2.465 -19.281 1 80.94 379 LYS B N 1
ATOM 6725 C CA . LYS B 1 379 ? 17.188 3.814 -18.922 1 80.94 379 LYS B CA 1
ATOM 6726 C C . LYS B 1 379 ? 16.219 4.438 -17.906 1 80.94 379 LYS B C 1
ATOM 6728 O O . LYS B 1 379 ? 15.719 5.543 -18.125 1 80.94 379 LYS B O 1
ATOM 6733 N N . VAL B 1 380 ? 15.922 3.666 -16.906 1 81.25 380 VAL B N 1
ATOM 6734 C CA . VAL B 1 380 ? 15.055 4.129 -15.82 1 81.25 380 VAL B CA 1
ATOM 6735 C C . VAL B 1 380 ? 15.852 4.215 -14.523 1 81.25 380 VAL B C 1
ATOM 6737 O O . VAL B 1 380 ? 16.672 3.346 -14.234 1 81.25 380 VAL B O 1
ATOM 6740 N N . LYS B 1 381 ? 15.617 5.246 -13.766 1 76.12 381 LYS B N 1
ATOM 6741 C CA . LYS B 1 381 ? 16.25 5.387 -12.453 1 76.12 381 LYS B CA 1
ATOM 6742 C C . LYS B 1 381 ? 15.414 4.723 -11.367 1 76.12 381 LYS B C 1
ATOM 6744 O O . LYS B 1 381 ? 14.25 5.09 -11.156 1 76.12 381 LYS B O 1
ATOM 6749 N N . MET B 1 382 ? 16.047 3.832 -10.711 1 86.88 382 MET B N 1
ATOM 6750 C CA . MET B 1 382 ? 15.375 3.1 -9.648 1 86.88 382 MET B CA 1
ATOM 6751 C C . MET B 1 382 ? 16.234 3.051 -8.383 1 86.88 382 MET B C 1
ATOM 6753 O O . MET B 1 382 ? 16.688 1.98 -7.984 1 86.88 382 MET B O 1
ATOM 6757 N N . PRO B 1 383 ? 16.375 4.219 -7.75 1 84.44 383 PRO B N 1
ATOM 6758 C CA . PRO B 1 383 ? 17.312 4.305 -6.625 1 84.44 383 PRO B CA 1
ATOM 6759 C C . PRO B 1 383 ? 17 3.285 -5.527 1 84.44 383 PRO B C 1
ATOM 6761 O O . PRO B 1 383 ? 17.938 2.686 -4.973 1 84.44 383 PRO B O 1
ATOM 6764 N N . VAL B 1 384 ? 15.773 3.105 -5.168 1 90.62 384 VAL B N 1
ATOM 6765 C CA . VAL B 1 384 ? 15.43 2.199 -4.074 1 90.62 384 VAL B CA 1
ATOM 6766 C C . VAL B 1 384 ? 15.773 0.764 -4.469 1 90.62 384 VAL B C 1
ATOM 6768 O O . VAL B 1 384 ? 16.469 0.064 -3.734 1 90.62 384 VAL B O 1
ATOM 6771 N N . LEU B 1 385 ? 15.328 0.316 -5.641 1 93 385 LEU B N 1
ATOM 6772 C CA . LEU B 1 385 ? 15.547 -1.061 -6.074 1 93 385 LEU B CA 1
ATOM 6773 C C . LEU B 1 385 ? 17.016 -1.313 -6.363 1 93 385 LEU B C 1
ATOM 6775 O O . LEU B 1 385 ? 17.531 -2.404 -6.098 1 93 385 LEU B O 1
ATOM 6779 N N . THR B 1 386 ? 17.672 -0.302 -6.855 1 87.81 386 THR B N 1
ATOM 6780 C CA . THR B 1 386 ? 19.109 -0.425 -7.125 1 87.81 386 THR B CA 1
ATOM 6781 C C . THR B 1 386 ? 19.891 -0.535 -5.82 1 87.81 386 THR B C 1
ATOM 6783 O O . THR B 1 386 ? 20.875 -1.267 -5.746 1 87.81 386 THR B O 1
ATOM 6786 N N . ALA B 1 387 ? 19.469 0.208 -4.828 1 88.38 387 ALA B N 1
ATOM 6787 C CA . ALA B 1 387 ? 20.109 0.103 -3.521 1 88.38 387 ALA B CA 1
ATOM 6788 C C . ALA B 1 387 ? 20.016 -1.317 -2.975 1 88.38 387 ALA B C 1
ATOM 6790 O O . ALA B 1 387 ? 20.984 -1.839 -2.406 1 88.38 387 ALA B O 1
ATOM 6791 N N . VAL B 1 388 ? 18.906 -1.941 -3.158 1 93.31 388 VAL B N 1
ATOM 6792 C CA . VAL B 1 388 ? 18.719 -3.311 -2.688 1 93.31 388 VAL B CA 1
ATOM 6793 C C . VAL B 1 388 ? 19.656 -4.25 -3.432 1 93.31 388 VAL B C 1
ATOM 6795 O O . VAL B 1 388 ? 20.297 -5.117 -2.822 1 93.31 388 VAL B O 1
ATOM 6798 N N . ALA B 1 389 ? 19.703 -4.043 -4.73 1 90.56 389 ALA B N 1
ATOM 6799 C CA . ALA B 1 389 ? 20.594 -4.867 -5.539 1 90.56 389 ALA B CA 1
ATOM 6800 C C . ALA B 1 389 ? 22.031 -4.738 -5.066 1 90.56 389 ALA B C 1
ATOM 6802 O O . ALA B 1 389 ? 22.766 -5.734 -4.977 1 90.56 389 ALA B O 1
ATOM 6803 N N . ARG B 1 390 ? 22.422 -3.582 -4.707 1 87.12 390 ARG B N 1
ATOM 6804 C CA . ARG B 1 390 ? 23.797 -3.334 -4.262 1 87.12 390 ARG B CA 1
ATOM 6805 C C . ARG B 1 390 ? 24.031 -3.934 -2.881 1 87.12 390 ARG B C 1
ATOM 6807 O O . ARG B 1 390 ? 25.141 -4.395 -2.584 1 87.12 390 ARG B O 1
ATOM 6814 N N . ILE B 1 39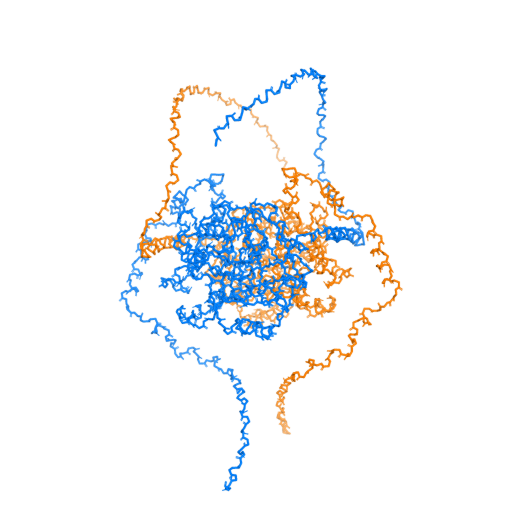1 ? 23.047 -3.883 -2.061 1 89.88 391 ILE B N 1
ATOM 6815 C CA . ILE B 1 391 ? 23.141 -4.477 -0.731 1 89.88 391 ILE B CA 1
ATOM 6816 C C . ILE B 1 391 ? 23.297 -5.992 -0.853 1 89.88 391 ILE B C 1
ATOM 6818 O O . ILE B 1 391 ? 24.141 -6.594 -0.183 1 89.88 391 ILE B O 1
ATOM 6822 N N . ILE B 1 392 ? 22.469 -6.59 -1.706 1 90.81 392 ILE B N 1
ATOM 6823 C CA . ILE B 1 392 ? 22.484 -8.031 -1.918 1 90.81 392 ILE B CA 1
ATOM 6824 C C . ILE B 1 392 ? 23.844 -8.461 -2.475 1 90.81 392 ILE B C 1
ATOM 6826 O O . ILE B 1 392 ? 24.359 -9.531 -2.135 1 90.81 392 ILE B O 1
ATOM 6830 N N . ASP B 1 393 ? 24.469 -7.594 -3.203 1 85.5 393 ASP B N 1
ATOM 6831 C CA . ASP B 1 393 ? 25.766 -7.883 -3.797 1 85.5 393 ASP B CA 1
ATOM 6832 C C . ASP B 1 393 ? 26.906 -7.504 -2.848 1 85.5 393 ASP B C 1
ATOM 6834 O O . ASP B 1 393 ? 28.078 -7.523 -3.23 1 85.5 393 ASP B O 1
ATOM 6838 N N . ASN B 1 394 ? 26.578 -7.059 -1.696 1 81.88 394 ASN B N 1
ATOM 6839 C CA . ASN B 1 394 ? 27.516 -6.707 -0.64 1 81.88 394 ASN B CA 1
ATOM 6840 C C . ASN B 1 394 ? 28.359 -5.484 -1.015 1 81.88 394 ASN B C 1
ATOM 6842 O O . ASN B 1 394 ? 29.516 -5.375 -0.62 1 81.88 394 ASN B O 1
ATOM 6846 N N . GLU B 1 395 ? 27.797 -4.598 -1.783 1 80.88 395 GLU B N 1
ATOM 6847 C CA . GLU B 1 395 ? 28.484 -3.383 -2.191 1 80.88 395 GLU B CA 1
ATOM 6848 C C . GLU B 1 395 ? 28.078 -2.195 -1.323 1 80.88 395 GLU B C 1
ATOM 6850 O O . GLU B 1 395 ? 28.766 -1.174 -1.296 1 80.88 395 GLU B O 1
ATOM 6855 N N . LEU B 1 396 ? 27 -2.35 -0.738 1 83.06 396 LEU B N 1
ATOM 6856 C CA . LEU B 1 396 ? 26.406 -1.288 0.07 1 83.06 396 LEU B CA 1
ATOM 6857 C C . LEU B 1 396 ? 25.797 -1.854 1.347 1 83.06 396 LEU B C 1
ATOM 6859 O O . LEU B 1 396 ? 25.156 -2.912 1.32 1 83.06 396 LEU B O 1
ATOM 6863 N N . THR B 1 397 ? 26.078 -1.169 2.436 1 85.44 397 THR B N 1
ATOM 6864 C CA . THR B 1 397 ? 25.422 -1.603 3.666 1 85.44 397 THR B CA 1
ATOM 6865 C C . THR B 1 397 ? 24.016 -1.029 3.758 1 85.44 397 THR B C 1
ATOM 6867 O O . THR B 1 397 ? 23.734 0.05 3.227 1 85.44 397 THR B O 1
ATOM 6870 N N . PRO B 1 398 ? 23.141 -1.732 4.457 1 86.56 398 PRO B N 1
ATOM 6871 C CA . PRO B 1 398 ? 21.781 -1.229 4.617 1 86.56 398 PRO B CA 1
ATOM 6872 C C . PRO B 1 398 ? 21.734 0.17 5.227 1 86.56 398 PRO B C 1
ATOM 6874 O O . PRO B 1 398 ? 20.984 1.029 4.754 1 86.56 398 PRO B O 1
ATOM 6877 N N . THR B 1 399 ? 22.484 0.458 6.152 1 80.31 399 THR B N 1
ATOM 6878 C CA . THR B 1 399 ? 22.484 1.748 6.832 1 80.31 399 THR B CA 1
ATOM 6879 C C . THR B 1 399 ? 22.906 2.861 5.875 1 80.31 399 THR B C 1
ATOM 6881 O O . THR B 1 399 ? 22.25 3.902 5.801 1 80.31 399 THR B O 1
ATOM 6884 N N . LYS B 1 400 ? 23.953 2.643 5.172 1 79.56 400 LYS B N 1
ATOM 6885 C CA . LYS B 1 400 ? 24.438 3.639 4.223 1 79.56 400 LYS B CA 1
ATOM 6886 C C . LYS B 1 400 ? 23.422 3.877 3.111 1 79.56 400 LYS B C 1
ATOM 6888 O O . LYS B 1 400 ? 23.25 5.012 2.658 1 79.56 400 LYS B O 1
ATOM 6893 N N . ALA B 1 401 ? 22.812 2.816 2.691 1 80.62 401 ALA B N 1
ATOM 6894 C CA . ALA B 1 401 ? 21.828 2.912 1.613 1 80.62 401 ALA B CA 1
ATOM 6895 C C . ALA B 1 401 ? 20.656 3.805 2.014 1 80.62 401 ALA B C 1
ATOM 6897 O O . ALA B 1 401 ? 20.219 4.66 1.237 1 80.62 401 ALA B O 1
ATOM 6898 N N . VAL B 1 402 ? 20.141 3.598 3.215 1 74.25 402 VAL B N 1
ATOM 6899 C CA . VAL B 1 402 ? 18.969 4.344 3.676 1 74.25 402 VAL B CA 1
ATOM 6900 C C . VAL B 1 402 ? 19.328 5.824 3.811 1 74.25 402 VAL B C 1
ATOM 6902 O O . VAL B 1 402 ? 18.547 6.695 3.416 1 74.25 402 VAL B O 1
ATOM 6905 N N . PHE B 1 403 ? 20.422 6.094 4.25 1 67.62 403 PHE B N 1
ATOM 6906 C CA . PHE B 1 403 ? 20.844 7.48 4.438 1 67.62 403 PHE B CA 1
ATOM 6907 C C . PHE B 1 403 ? 21.031 8.172 3.096 1 67.62 403 PHE B C 1
ATOM 6909 O O . PHE B 1 403 ? 20.688 9.344 2.939 1 67.62 403 PHE B O 1
ATOM 6916 N N . GLU B 1 404 ? 21.531 7.414 2.158 1 69 404 GLU B N 1
ATOM 6917 C CA . GLU B 1 404 ? 21.719 7.977 0.826 1 69 404 GLU B CA 1
ATOM 6918 C C . GLU B 1 404 ? 20.391 8.227 0.126 1 69 404 GLU B C 1
ATOM 6920 O O . GLU B 1 404 ? 20.25 9.203 -0.606 1 69 404 GLU B O 1
ATOM 6925 N N . LEU B 1 405 ? 19.5 7.379 0.385 1 71.38 405 LEU B N 1
ATOM 6926 C CA . LEU B 1 405 ? 18.188 7.508 -0.253 1 71.38 405 LEU B CA 1
ATOM 6927 C C . LEU B 1 405 ? 17.422 8.68 0.33 1 71.38 405 LEU B C 1
ATOM 6929 O O . LEU B 1 405 ? 16.719 9.391 -0.397 1 71.38 405 LEU B O 1
ATOM 6933 N N . MET B 1 406 ? 17.516 8.805 1.624 1 64.25 406 MET B N 1
ATOM 6934 C CA . MET B 1 406 ? 16.797 9.891 2.295 1 64.25 406 MET B CA 1
ATOM 6935 C C . MET B 1 406 ? 17.328 11.25 1.854 1 64.25 406 MET B C 1
ATOM 6937 O O . MET B 1 406 ? 16.625 12.25 1.93 1 64.25 406 MET B O 1
ATOM 6941 N N . ASN B 1 407 ? 18.453 11.211 1.357 1 57.41 407 ASN B N 1
ATOM 6942 C CA . ASN B 1 407 ? 19.078 12.469 0.953 1 57.41 407 ASN B CA 1
ATOM 6943 C C . ASN B 1 407 ? 18.906 12.727 -0.541 1 57.41 407 ASN B C 1
ATOM 6945 O O . ASN B 1 407 ? 19.422 13.703 -1.071 1 57.41 407 ASN B O 1
ATOM 6949 N N . LEU B 1 408 ? 18.203 11.781 -1.246 1 55.5 408 LEU B N 1
ATOM 6950 C CA . LEU B 1 408 ? 17.891 11.969 -2.66 1 55.5 408 LEU B CA 1
ATOM 6951 C C . LEU B 1 408 ? 16.828 13.039 -2.85 1 55.5 408 LEU B C 1
ATOM 6953 O O . LEU B 1 408 ? 15.883 13.125 -2.057 1 55.5 408 LEU B O 1
ATOM 6957 N N . PRO B 1 409 ? 17.125 14.109 -3.732 1 42.44 409 PRO B N 1
ATOM 6958 C CA . PRO B 1 409 ? 16.078 15.086 -3.984 1 42.44 409 PRO B CA 1
ATOM 6959 C C . PRO B 1 409 ? 14.82 14.469 -4.602 1 42.44 409 PRO B C 1
ATOM 6961 O O . PRO B 1 409 ? 14.922 13.5 -5.363 1 42.44 409 PRO B O 1
ATOM 6964 N N . GLN B 1 410 ? 13.812 14.297 -4.051 1 41.28 410 GLN B N 1
ATOM 6965 C CA . GLN B 1 410 ? 12.555 13.812 -4.605 1 41.28 410 GLN B CA 1
ATOM 6966 C C . GLN B 1 410 ? 12.188 14.57 -5.875 1 41.28 410 GLN B C 1
ATOM 6968 O O . GLN B 1 410 ? 11.023 14.938 -6.074 1 41.28 410 GLN B O 1
ATOM 6973 N N . TRP B 1 411 ? 13.078 15.305 -6.586 1 37.19 411 TRP B N 1
ATOM 6974 C CA . TRP B 1 411 ? 12.906 16.312 -7.629 1 37.19 411 TRP B CA 1
ATOM 6975 C C . TRP B 1 411 ? 12.312 15.688 -8.891 1 37.19 411 TRP B C 1
ATOM 6977 O O . TRP B 1 411 ? 12.227 16.344 -9.93 1 37.19 411 TRP B O 1
ATOM 6987 N N . TYR B 1 412 ? 12.055 14.586 -8.938 1 39.19 412 TYR B N 1
ATOM 6988 C CA . TYR B 1 412 ? 11.625 14.195 -10.273 1 39.19 412 TYR B CA 1
ATOM 6989 C C . TYR B 1 412 ? 10.32 14.875 -10.648 1 39.19 412 TYR B C 1
ATOM 6991 O O . TYR B 1 412 ? 10.148 15.336 -11.789 1 39.19 412 TYR B O 1
ATOM 6999 N N . GLY B 1 413 ? 9.422 14.992 -9.867 1 38.31 413 GLY B N 1
ATOM 7000 C CA . GLY B 1 413 ? 8.203 15.703 -10.188 1 38.31 413 GLY B CA 1
ATOM 7001 C C . GLY B 1 413 ? 8.43 17.172 -10.516 1 38.31 413 GLY B C 1
ATOM 7002 O O . GLY B 1 413 ? 7.844 17.703 -11.453 1 38.31 413 GLY B O 1
ATOM 7003 N N . GLU B 1 414 ? 9.242 17.859 -9.797 1 37.22 414 GLU B N 1
ATOM 7004 C CA . GLU B 1 414 ? 9.586 19.25 -10.078 1 37.22 414 GLU B CA 1
ATOM 7005 C C . GLU B 1 414 ? 10.383 19.375 -11.375 1 37.22 414 GLU B C 1
ATOM 7007 O O . GLU B 1 414 ? 10.195 20.328 -12.133 1 37.22 414 GLU B O 1
ATOM 7012 N N . TRP B 1 415 ? 11.211 18.547 -11.625 1 39.38 415 TRP B N 1
ATOM 7013 C CA . TRP B 1 415 ? 11.984 18.547 -12.867 1 39.38 415 TRP B CA 1
ATOM 7014 C C . TRP B 1 415 ? 11.062 18.422 -14.078 1 39.38 415 TRP B C 1
ATOM 7016 O O . TRP B 1 415 ? 11.289 19.078 -15.102 1 39.38 415 TRP B O 1
ATOM 7026 N N . LYS B 1 416 ? 10.125 17.672 -13.922 1 44.25 416 LYS B N 1
ATOM 7027 C CA . LYS B 1 416 ? 9.164 17.578 -15.016 1 44.25 416 LYS B CA 1
ATOM 7028 C C . LYS B 1 416 ? 8.43 18.906 -15.227 1 44.25 416 LYS B C 1
ATOM 7030 O O . LYS B 1 416 ? 8.109 19.266 -16.359 1 44.25 416 LYS B O 1
ATOM 7035 N N . VAL B 1 417 ? 8.031 19.547 -14.156 1 38.66 417 VAL B N 1
ATOM 7036 C CA . VAL B 1 417 ? 7.398 20.859 -14.242 1 38.66 417 VAL B CA 1
ATOM 7037 C C . VAL B 1 417 ? 8.367 21.859 -14.859 1 38.66 417 VAL B C 1
ATOM 7039 O O . VAL B 1 417 ? 7.969 22.688 -15.68 1 38.66 417 VAL B O 1
ATOM 7042 N N . ILE B 1 418 ? 9.523 21.906 -14.461 1 38.41 418 ILE B N 1
ATOM 7043 C CA . ILE B 1 418 ? 10.516 22.828 -15 1 38.41 418 ILE B CA 1
ATOM 7044 C C . ILE B 1 418 ? 10.789 22.5 -16.469 1 38.41 418 ILE B C 1
ATOM 7046 O O . ILE B 1 418 ? 10.914 23.406 -17.297 1 38.41 418 ILE B O 1
ATOM 7050 N N . ARG B 1 419 ? 10.883 21.234 -16.734 1 42.38 419 ARG B N 1
ATOM 7051 C CA . ARG B 1 419 ? 11.195 20.891 -18.125 1 42.38 419 ARG B CA 1
ATOM 7052 C C . ARG B 1 419 ? 9.938 20.906 -18.984 1 42.38 419 ARG B C 1
ATOM 7054 O O . ARG B 1 419 ? 10.031 20.969 -20.219 1 42.38 419 ARG B O 1
ATOM 7061 N N . GLY B 1 420 ? 8.789 21.203 -18.516 1 40.91 420 GLY B N 1
ATOM 7062 C CA . GLY B 1 420 ? 7.543 21.219 -19.266 1 40.91 420 GLY B CA 1
ATOM 7063 C C . GLY B 1 420 ? 7.285 19.922 -20.016 1 40.91 420 GLY B C 1
ATOM 7064 O O . GLY B 1 420 ? 7.668 18.844 -19.547 1 40.91 420 GLY B O 1
ATOM 7065 N N . ASP B 1 421 ? 6.656 20.047 -21.375 1 40.94 421 ASP B N 1
ATOM 7066 C CA . ASP B 1 421 ? 6.27 19 -22.312 1 40.94 421 ASP B CA 1
ATOM 7067 C C . ASP B 1 421 ? 7.465 18.125 -22.672 1 40.94 421 ASP B C 1
ATOM 7069 O O . ASP B 1 421 ? 7.289 16.984 -23.109 1 40.94 421 ASP B O 1
ATOM 7073 N N . ASP B 1 422 ? 8.602 18.641 -22.797 1 40.06 422 ASP B N 1
ATOM 7074 C CA . ASP B 1 422 ? 9.805 18 -23.297 1 40.06 422 ASP B CA 1
ATOM 7075 C C . ASP B 1 422 ? 10.43 17.094 -22.234 1 40.06 422 ASP B C 1
ATOM 7077 O O . ASP B 1 422 ? 11.453 16.438 -22.484 1 40.06 422 ASP B O 1
ATOM 7081 N N . ALA B 1 423 ? 10.023 17.172 -21.094 1 41.66 423 ALA B N 1
ATOM 7082 C CA . ALA B 1 423 ? 10.539 16.328 -20.016 1 41.66 423 ALA B CA 1
ATOM 7083 C C . ALA B 1 423 ? 10.219 14.852 -20.266 1 41.66 423 ALA B C 1
ATOM 7085 O O . ALA B 1 423 ? 10.969 13.969 -19.859 1 41.66 423 ALA B O 1
ATOM 7086 N N . GLU B 1 424 ? 9.164 14.68 -20.938 1 39.38 424 GLU B N 1
ATOM 7087 C CA . GLU B 1 424 ? 8.75 13.328 -21.312 1 39.38 424 GLU B CA 1
ATOM 7088 C C . GLU B 1 424 ? 9.75 12.68 -22.25 1 39.38 424 GLU B C 1
ATOM 7090 O O . GLU B 1 424 ? 9.805 11.453 -22.375 1 39.38 424 GLU B O 1
ATOM 7095 N N . HIS B 1 425 ? 10.461 13.484 -23.125 1 38.62 425 HIS B N 1
ATOM 7096 C CA . HIS B 1 425 ? 11.43 13.047 -24.109 1 38.62 425 HIS B CA 1
ATOM 7097 C C . HIS B 1 425 ? 12.859 13.234 -23.609 1 38.62 425 HIS B C 1
ATOM 7099 O O . HIS B 1 425 ? 13.812 13.102 -24.375 1 38.62 425 HIS B O 1
ATOM 7105 N N . ALA B 1 426 ? 13.102 13.914 -22.594 1 39.91 426 ALA B N 1
ATOM 7106 C CA . ALA B 1 426 ? 14.469 14.219 -22.203 1 39.91 426 ALA B CA 1
ATOM 7107 C C . ALA B 1 426 ? 15.234 12.953 -21.844 1 39.91 426 ALA B C 1
ATOM 7109 O O . ALA B 1 426 ? 14.695 12.07 -21.156 1 39.91 426 ALA B O 1
ATOM 7110 N N . MET B 1 427 ? 16.328 12.828 -22.609 1 37.22 427 MET B N 1
ATOM 7111 C CA . MET B 1 427 ? 17.234 11.719 -22.359 1 37.22 427 MET B CA 1
ATOM 7112 C C . MET B 1 427 ? 17.844 11.82 -20.969 1 37.22 427 MET B C 1
ATOM 7114 O O . MET B 1 427 ? 17.953 12.914 -20.406 1 37.22 427 MET B O 1
ATOM 7118 N N . TRP B 1 428 ? 18.172 10.797 -20.391 1 35.97 428 TRP B N 1
ATOM 7119 C CA . TRP B 1 428 ? 18.781 10.695 -19.078 1 35.97 428 TRP B CA 1
ATOM 7120 C C . TRP B 1 428 ? 19.969 11.648 -18.953 1 35.97 428 TRP B C 1
ATOM 7122 O O . TRP B 1 428 ? 20.141 12.305 -17.922 1 35.97 428 TRP B O 1
ATOM 7132 N N . ASP B 1 429 ? 20.641 11.805 -20.047 1 34.84 429 ASP B N 1
ATOM 7133 C CA . ASP B 1 429 ? 21.828 12.656 -20.031 1 34.84 429 ASP B CA 1
ATOM 7134 C C . ASP B 1 429 ? 21.453 14.125 -19.844 1 34.84 429 ASP B C 1
ATOM 7136 O O . ASP B 1 429 ? 22.141 14.859 -19.141 1 34.84 429 ASP B O 1
ATOM 7140 N N . GLU B 1 430 ? 20.484 14.539 -20.5 1 39.81 430 GLU B N 1
ATOM 7141 C CA . GLU B 1 430 ? 20.094 15.938 -20.422 1 39.81 430 GLU B CA 1
ATOM 7142 C C . GLU B 1 430 ? 19.516 16.281 -19.047 1 39.81 430 GLU B C 1
ATOM 7144 O O . GLU B 1 430 ? 19.844 17.312 -18.469 1 39.81 430 GLU B O 1
ATOM 7149 N N . PHE B 1 431 ? 18.672 15.477 -18.625 1 38.19 431 PHE B N 1
ATOM 7150 C CA . PHE B 1 431 ? 18.078 15.641 -17.297 1 38.19 431 PHE B CA 1
ATOM 7151 C C . PHE B 1 431 ? 19.141 15.508 -16.203 1 38.19 431 PHE B C 1
ATOM 7153 O O . PHE B 1 431 ? 19.203 16.328 -15.289 1 38.19 431 PHE B O 1
ATOM 7160 N N . SER B 1 432 ? 20.141 14.703 -16.438 1 38.78 432 SER B N 1
ATOM 7161 C CA . SER B 1 432 ? 21.281 14.5 -15.562 1 38.78 432 SER B CA 1
ATOM 7162 C C . SER B 1 432 ? 22.219 15.703 -15.586 1 38.78 432 SER B C 1
ATOM 7164 O O . SER B 1 432 ? 22.719 16.125 -14.539 1 38.78 432 SER B O 1
ATOM 7166 N N . GLY B 1 433 ? 22.484 16.219 -16.75 1 37.41 433 GLY B N 1
ATOM 7167 C CA . GLY B 1 433 ? 23.297 17.422 -16.906 1 37.41 433 GLY B CA 1
ATOM 7168 C C . GLY B 1 433 ? 22.672 18.656 -16.281 1 37.41 433 GLY B C 1
ATOM 7169 O O . GLY B 1 433 ? 23.328 19.406 -15.562 1 37.41 433 GLY B O 1
ATOM 7170 N N . ALA B 1 434 ? 21.5 18.891 -16.531 1 38.94 434 ALA B N 1
ATOM 7171 C CA . ALA B 1 434 ? 20.828 20.078 -16 1 38.94 434 ALA B CA 1
ATOM 7172 C C . ALA B 1 434 ? 20.672 19.984 -14.484 1 38.94 434 ALA B C 1
ATOM 7174 O O . ALA B 1 434 ? 20.797 20.984 -13.773 1 38.94 434 ALA B O 1
ATOM 7175 N N . PHE B 1 435 ? 20.516 18.906 -13.977 1 35.16 435 PHE B N 1
ATOM 7176 C CA . PHE B 1 435 ? 20.406 18.547 -12.57 1 35.16 435 PHE B CA 1
ATOM 7177 C C . PHE B 1 435 ? 21.734 18.734 -11.867 1 35.16 435 PHE B C 1
ATOM 7179 O O . PHE B 1 435 ? 21.812 19.375 -10.812 1 35.16 435 PHE B O 1
ATOM 7186 N N . LEU B 1 436 ? 22.797 18.25 -12.453 1 34.16 436 LEU B N 1
ATOM 7187 C CA . LEU B 1 436 ? 24.156 18.406 -11.953 1 34.16 436 LEU B CA 1
ATOM 7188 C C . LEU B 1 436 ? 24.578 19.859 -11.992 1 34.16 436 LEU B C 1
ATOM 7190 O O . LEU B 1 436 ? 25.203 20.359 -11.039 1 34.16 436 LEU B O 1
ATOM 7194 N N . CYS B 1 437 ? 24.5 20.469 -13 1 35.5 437 CYS B N 1
ATOM 7195 C CA . CYS B 1 437 ? 24.922 21.859 -13.148 1 35.5 437 CYS B CA 1
ATOM 7196 C C . CYS B 1 437 ? 24.219 22.75 -12.133 1 35.5 437 CYS B C 1
ATOM 7198 O O . CYS B 1 437 ? 24.812 23.719 -11.633 1 35.5 437 CYS B O 1
ATOM 7200 N N . HIS B 1 438 ? 23.156 22.5 -11.883 1 36.59 438 HIS B N 1
ATOM 7201 C CA . HIS B 1 438 ? 22.422 23.422 -11.031 1 36.59 438 HIS B CA 1
ATOM 7202 C C . HIS B 1 438 ? 22.719 23.172 -9.555 1 36.59 438 HIS B C 1
ATOM 7204 O O . HIS B 1 438 ? 22.906 24.125 -8.789 1 36.59 438 HIS B O 1
ATOM 7210 N N . PHE B 1 439 ? 22.891 22.031 -8.953 1 31.3 439 PHE B N 1
ATOM 7211 C CA . PHE B 1 439 ? 22.906 21.844 -7.508 1 31.3 439 PHE B CA 1
ATOM 7212 C C . PHE B 1 439 ? 24.297 21.484 -7.012 1 31.3 439 PHE B C 1
ATOM 7214 O O . PHE B 1 439 ? 24.578 21.594 -5.816 1 31.3 439 PHE B O 1
ATOM 7221 N N . PHE B 1 440 ? 25.344 20.859 -7.496 1 30 440 PHE B N 1
ATOM 7222 C CA . PHE B 1 440 ? 26.656 20.516 -6.965 1 30 440 PHE B CA 1
ATOM 7223 C C . PHE B 1 440 ? 27.75 21.312 -7.676 1 30 440 PHE B C 1
ATOM 7225 O O . PHE B 1 440 ? 28.078 21.016 -8.82 1 30 440 PHE B O 1
ATOM 7232 N N . PRO B 1 441 ? 28.359 22.234 -6.805 1 30.78 441 PRO B N 1
ATOM 7233 C CA . PRO B 1 441 ? 29.594 22.859 -7.293 1 30.78 441 PRO B CA 1
ATOM 7234 C C . PRO B 1 441 ? 30.781 21.891 -7.273 1 30.78 441 PRO B C 1
ATOM 7236 O O . PRO B 1 441 ? 30.75 20.906 -6.539 1 30.78 441 PRO B O 1
ATOM 7239 N N . GLN B 1 442 ? 31.812 21.953 -7.988 1 32.94 442 GLN B N 1
ATOM 7240 C CA . GLN B 1 442 ? 33.031 21.203 -8.234 1 32.94 442 GLN B CA 1
ATOM 7241 C C . GLN B 1 442 ? 33.781 20.922 -6.934 1 32.94 442 GLN B C 1
ATOM 7243 O O . GLN B 1 442 ? 34.281 19.812 -6.73 1 32.94 442 GLN B O 1
ATOM 7248 N N . GLU B 1 443 ? 33.781 21.781 -6.031 1 35.66 443 GLU B N 1
ATOM 7249 C CA . GLU B 1 443 ? 34.688 21.703 -4.887 1 35.66 443 GLU B CA 1
ATOM 7250 C C . GLU B 1 443 ? 34.25 20.625 -3.898 1 35.66 443 GLU B C 1
ATOM 7252 O O . GLU B 1 443 ? 35.062 19.875 -3.365 1 35.66 443 GLU B O 1
ATOM 7257 N N . LEU B 1 444 ? 33.062 20.469 -3.707 1 34.72 444 LEU B N 1
ATOM 7258 C CA . LEU B 1 444 ? 32.594 19.578 -2.645 1 34.72 444 LEU B CA 1
ATOM 7259 C C . LEU B 1 444 ? 32.688 18.109 -3.082 1 34.72 444 LEU B C 1
ATOM 7261 O O . LEU B 1 444 ? 32.969 17.234 -2.268 1 34.72 444 LEU B O 1
ATOM 7265 N N . ARG B 1 445 ? 32.75 17.922 -4.324 1 34.38 445 ARG B N 1
ATOM 7266 C CA . ARG B 1 445 ? 33.031 16.609 -4.922 1 34.38 445 ARG B CA 1
ATOM 7267 C C . ARG B 1 445 ? 34.438 16.141 -4.609 1 34.38 445 ARG B C 1
ATOM 7269 O O . ARG B 1 445 ? 34.656 14.969 -4.277 1 34.38 445 ARG B O 1
ATOM 7276 N N . GLU B 1 446 ? 35.25 16.922 -4.535 1 40.19 446 GLU B N 1
ATOM 7277 C CA . GLU B 1 446 ? 36.656 16.625 -4.281 1 40.19 446 GLU B CA 1
ATOM 7278 C C . GLU B 1 446 ? 36.875 16.234 -2.822 1 40.19 446 GLU B C 1
ATOM 7280 O O . GLU B 1 446 ? 37.625 15.305 -2.529 1 40.19 446 GLU B O 1
ATOM 7285 N N . ALA B 1 447 ? 36.188 16.766 -1.946 1 40.06 447 ALA B N 1
ATOM 7286 C CA . ALA B 1 447 ? 36.438 16.5 -0.53 1 40.06 447 ALA B CA 1
ATOM 7287 C C . ALA B 1 447 ? 35.875 15.148 -0.116 1 40.06 447 ALA B C 1
ATOM 7289 O O . ALA B 1 447 ? 36.531 14.383 0.593 1 40.06 447 ALA B O 1
ATOM 7290 N N . ASN B 1 448 ? 34.75 14.805 -0.615 1 34.34 448 ASN B N 1
ATOM 7291 C CA . ASN B 1 448 ? 34.125 13.547 -0.232 1 34.34 448 ASN B CA 1
ATOM 7292 C C . ASN B 1 448 ? 34.844 12.352 -0.855 1 34.34 448 ASN B C 1
ATOM 7294 O O . ASN B 1 448 ? 34.969 11.305 -0.216 1 34.34 448 ASN B O 1
ATOM 7298 N N . ALA B 1 449 ? 35.375 12.461 -1.908 1 35.72 449 ALA B N 1
ATOM 7299 C CA . ALA B 1 449 ? 36.281 11.484 -2.518 1 35.72 449 ALA B CA 1
ATOM 7300 C C . ALA B 1 449 ? 37.5 11.227 -1.627 1 35.72 449 ALA B C 1
ATOM 7302 O O . ALA B 1 449 ? 37.906 10.078 -1.443 1 35.72 449 ALA B O 1
ATOM 7303 N N . LYS B 1 450 ? 37.906 12.258 -1.015 1 44.47 450 LYS B N 1
ATOM 7304 C CA . LYS B 1 450 ? 39.094 12.125 -0.156 1 44.47 450 LYS B CA 1
ATOM 7305 C C . LYS B 1 450 ? 38.75 11.336 1.109 1 44.47 450 LYS B C 1
ATOM 7307 O O . LYS B 1 450 ? 39.531 10.477 1.535 1 44.47 450 LYS B O 1
ATOM 7312 N N . GLU B 1 451 ? 37.594 11.555 1.64 1 36.97 451 GLU B N 1
ATOM 7313 C CA . GLU B 1 451 ? 37.25 10.883 2.889 1 36.97 451 GLU B CA 1
ATOM 7314 C C . GLU B 1 451 ? 36.969 9.398 2.66 1 36.97 451 GLU B C 1
ATOM 7316 O O . GLU B 1 451 ? 37.406 8.555 3.457 1 36.97 451 GLU B O 1
ATOM 7321 N N . PHE B 1 452 ? 36.375 9.078 1.57 1 33.16 452 PHE B N 1
ATOM 7322 C CA . PHE B 1 452 ? 36.156 7.688 1.221 1 33.16 452 PHE B CA 1
ATOM 7323 C C . PHE B 1 452 ? 37.469 6.949 0.991 1 33.16 452 PHE B C 1
ATOM 7325 O O . PHE B 1 452 ? 37.625 5.816 1.442 1 33.16 452 PHE B O 1
ATOM 7332 N N . VAL B 1 453 ? 38.375 7.547 0.47 1 39.06 453 VAL B N 1
ATOM 7333 C CA . VAL B 1 453 ? 39.719 6.988 0.281 1 39.06 453 VAL B CA 1
ATOM 7334 C C . VAL B 1 453 ? 40.375 6.75 1.639 1 39.06 453 VAL B C 1
ATOM 7336 O O . VAL B 1 453 ? 41.031 5.723 1.848 1 39.06 453 VAL B O 1
ATOM 7339 N N . ASN B 1 454 ? 40.062 7.637 2.549 1 39.75 454 ASN B N 1
ATOM 7340 C CA . ASN B 1 454 ? 40.688 7.477 3.85 1 39.75 454 ASN B CA 1
ATOM 7341 C C . ASN B 1 454 ? 40.125 6.281 4.609 1 39.75 454 ASN B C 1
ATOM 7343 O O . ASN B 1 454 ? 40.875 5.566 5.289 1 39.75 454 ASN B O 1
ATOM 7347 N N . LEU B 1 455 ? 38.844 6.094 4.527 1 34.31 455 LEU B N 1
ATOM 7348 C CA . LEU B 1 455 ? 38.25 4.973 5.246 1 34.31 455 LEU B CA 1
ATOM 7349 C C . LEU B 1 455 ? 38.688 3.645 4.641 1 34.31 455 LEU B C 1
ATOM 7351 O O . LEU B 1 455 ? 38.875 2.66 5.359 1 34.31 455 LEU B O 1
ATOM 7355 N N . LYS B 1 456 ? 38.906 3.609 3.438 1 31.81 456 LYS B N 1
ATOM 7356 C CA . LYS B 1 456 ? 39.469 2.434 2.771 1 31.81 456 LYS B CA 1
ATOM 7357 C C . LYS B 1 456 ? 40.875 2.15 3.248 1 31.81 456 LYS B C 1
ATOM 7359 O O . LYS B 1 456 ? 41.312 0.993 3.309 1 31.81 456 LYS B O 1
ATOM 7364 N N . LYS B 1 457 ? 41.625 3.232 3.377 1 38.94 457 LYS B N 1
ATOM 7365 C CA . LYS B 1 457 ? 43.031 3.043 3.764 1 38.94 457 LYS B CA 1
ATOM 7366 C C . LYS B 1 457 ? 43.125 2.475 5.176 1 38.94 457 LYS B C 1
ATOM 7368 O O . LYS B 1 457 ? 44.094 1.778 5.5 1 38.94 457 LYS B O 1
ATOM 7373 N N . GLU B 1 458 ? 42.25 3.09 6.152 1 35.25 458 GLU B N 1
ATOM 7374 C CA . GLU B 1 458 ? 42.5 2.656 7.52 1 35.25 458 GLU B CA 1
ATOM 7375 C C . GLU B 1 458 ? 41.906 1.279 7.789 1 35.25 458 GLU B C 1
ATOM 7377 O O . GLU B 1 458 ? 42.031 0.746 8.891 1 35.25 458 GLU B O 1
ATOM 7382 N N . LYS B 1 459 ? 42.094 0.184 7.074 1 34.44 459 LYS B N 1
ATOM 7383 C CA . LYS B 1 459 ? 41.812 -1.24 7.238 1 34.44 459 LYS B CA 1
ATOM 7384 C C . LYS B 1 459 ? 40.906 -1.487 8.43 1 34.44 459 LYS B C 1
ATOM 7386 O O . LYS B 1 459 ? 41.156 -2.383 9.242 1 34.44 459 LYS B O 1
ATOM 7391 N N . ILE B 1 460 ? 40.156 -0.579 9.055 1 32.34 460 ILE B N 1
ATOM 7392 C CA . ILE B 1 460 ? 39.375 -0.748 10.289 1 32.34 460 ILE B CA 1
ATOM 7393 C C . ILE B 1 460 ? 38.219 -1.69 10.047 1 32.34 460 ILE B C 1
ATOM 7395 O O . ILE B 1 460 ? 37.5 -1.557 9.055 1 32.34 460 ILE B O 1
ATOM 7399 N N . SER B 1 461 ? 38.312 -2.984 10.523 1 27.66 461 SER B N 1
ATOM 7400 C CA . SER B 1 461 ? 37.375 -4.102 10.438 1 27.66 461 SER B CA 1
ATOM 7401 C C . SER B 1 461 ? 35.969 -3.674 10.805 1 27.66 461 SER B C 1
ATOM 7403 O O . SER B 1 461 ? 35.781 -2.74 11.594 1 27.66 461 SER B O 1
ATOM 7405 N N . VAL B 1 462 ? 35 -3.971 10.023 1 28.39 462 VAL B N 1
ATOM 7406 C CA . VAL B 1 462 ? 33.625 -3.639 10.281 1 28.39 462 VAL B CA 1
ATOM 7407 C C . VAL B 1 462 ? 33.219 -4.082 11.688 1 28.39 462 VAL B C 1
ATOM 7409 O O . VAL B 1 462 ? 32.312 -3.508 12.305 1 28.39 462 VAL B O 1
ATOM 7412 N N . LYS B 1 463 ? 33.719 -5.254 12.203 1 29.05 463 LYS B N 1
ATOM 7413 C CA . LYS B 1 463 ? 33.625 -5.738 13.57 1 29.05 463 LYS B CA 1
ATOM 7414 C C . LYS B 1 463 ? 34.125 -4.691 14.57 1 29.05 463 LYS B C 1
ATOM 7416 O O . LYS B 1 463 ? 33.562 -4.547 15.656 1 29.05 463 LYS B O 1
ATOM 7421 N N . GLU B 1 464 ? 35.125 -4.137 14.312 1 30.05 464 GLU B N 1
ATOM 7422 C CA . GLU B 1 464 ? 35.812 -3.268 15.266 1 30.05 464 GLU B CA 1
ATOM 7423 C C . GLU B 1 464 ? 35.094 -1.92 15.383 1 30.05 464 GLU B C 1
ATOM 7425 O O . GLU B 1 464 ? 35.25 -1.213 16.375 1 30.05 464 GLU B O 1
ATOM 7430 N N . VAL B 1 465 ? 34.594 -1.552 14.289 1 28.39 465 VAL B N 1
ATOM 7431 C CA . VAL B 1 465 ? 33.875 -0.281 14.445 1 28.39 465 VAL B CA 1
ATOM 7432 C C . VAL B 1 465 ? 32.562 -0.514 15.141 1 28.39 465 VAL B C 1
ATOM 7434 O O . VAL B 1 465 ? 31.953 0.423 15.672 1 28.39 465 VAL B O 1
ATOM 7437 N N . SER B 1 466 ? 32 -1.737 15.055 1 25.7 466 SER B N 1
ATOM 7438 C CA . SER B 1 466 ? 30.719 -2.008 15.656 1 25.7 466 SER B CA 1
ATOM 7439 C C . SER B 1 466 ? 30.828 -2.139 17.172 1 25.7 466 SER B C 1
ATOM 7441 O O . SER B 1 466 ? 29.859 -2.533 17.844 1 25.7 466 SER B O 1
ATOM 7443 N N . THR B 1 467 ? 32 -2.207 17.688 1 24.31 467 THR B N 1
ATOM 7444 C CA . THR B 1 467 ? 32.031 -2.318 19.141 1 24.31 467 THR B CA 1
ATOM 7445 C C . THR B 1 467 ? 31.391 -1.087 19.781 1 24.31 467 THR B C 1
ATOM 7447 O O . THR B 1 467 ? 31.906 0.024 19.641 1 24.31 467 THR B O 1
ATOM 7450 N N . PRO B 1 468 ? 30.109 -1.103 19.828 1 24.62 468 PRO B N 1
ATOM 7451 C CA . PRO B 1 468 ? 29.703 0.001 20.703 1 24.62 468 PRO B CA 1
ATOM 7452 C C . PRO B 1 468 ? 30.578 0.125 21.938 1 24.62 468 PRO B C 1
ATOM 7454 O O . PRO B 1 468 ? 31.016 -0.886 22.5 1 24.62 468 PRO B O 1
ATOM 7457 N N . SER B 1 469 ? 31.453 0.887 22.047 1 25.48 469 SER B N 1
ATOM 7458 C CA . SER B 1 469 ? 31.969 1.247 23.375 1 25.48 469 SER B CA 1
ATOM 7459 C C . SER B 1 469 ? 30.875 1.138 24.438 1 25.48 469 SER B C 1
ATOM 7461 O O . SER B 1 469 ? 29.703 1.387 24.156 1 25.48 469 SER B O 1
ATOM 7463 N N . SER B 1 470 ? 31 0.269 25.609 1 24.7 470 SER B N 1
ATOM 7464 C CA . SER B 1 470 ? 30.391 -0.067 26.891 1 24.7 470 SER B CA 1
ATOM 7465 C C . SER B 1 470 ? 29.672 1.133 27.484 1 24.7 470 SER B C 1
ATOM 7467 O O . SER B 1 470 ? 29.047 1.021 28.547 1 24.7 470 SER B O 1
ATOM 7469 N N . ARG B 1 471 ? 30.031 2.357 27.203 1 23.55 471 ARG B N 1
ATOM 7470 C CA . ARG B 1 471 ? 29.547 3.402 28.094 1 23.55 471 ARG B CA 1
ATOM 7471 C C . ARG B 1 471 ? 28.031 3.568 27.984 1 23.55 471 ARG B C 1
ATOM 7473 O O . ARG B 1 471 ? 27.359 3.789 28.984 1 23.55 471 ARG B O 1
ATOM 7480 N N . VAL B 1 472 ? 27.469 3.766 26.797 1 22.5 472 VAL B N 1
ATOM 7481 C CA . VAL B 1 472 ? 26.062 4.148 26.984 1 22.5 472 VAL B CA 1
ATOM 7482 C C . VAL B 1 472 ? 25.188 2.902 27.016 1 22.5 472 VAL B C 1
ATOM 7484 O O . VAL B 1 472 ? 23.969 3 27.141 1 22.5 472 VAL B O 1
ATOM 7487 N N . SER B 1 473 ? 25.656 1.568 26.828 1 22.72 473 SER B N 1
ATOM 7488 C CA . SER B 1 473 ? 24.906 0.326 26.922 1 22.72 473 SER B CA 1
ATOM 7489 C C . SER B 1 473 ? 24.312 0.144 28.328 1 22.72 473 SER B C 1
ATOM 7491 O O . SER B 1 473 ? 23.562 -0.804 28.562 1 22.72 473 SER B O 1
ATOM 7493 N N . THR B 1 474 ? 24.969 0.547 29.328 1 23.16 474 THR B N 1
ATOM 7494 C CA . THR B 1 474 ? 24.688 0.06 30.672 1 23.16 474 THR B CA 1
ATOM 7495 C C . THR B 1 474 ? 23.219 0.234 31.016 1 23.16 474 THR B C 1
ATOM 7497 O O . THR B 1 474 ? 22.688 -0.478 31.859 1 23.16 474 THR B O 1
ATOM 7500 N N . ARG B 1 475 ? 22.594 1.305 30.594 1 22.05 475 ARG B N 1
ATOM 7501 C CA . ARG B 1 475 ? 21.344 1.563 31.312 1 22.05 475 ARG B CA 1
ATOM 7502 C C . ARG B 1 475 ? 20.219 0.7 30.766 1 22.05 475 ARG B C 1
ATOM 7504 O O . ARG B 1 475 ? 19.172 0.543 31.422 1 22.05 475 ARG B O 1
ATOM 7511 N N . ALA B 1 476 ? 20.25 0.259 29.453 1 20.45 476 ALA B N 1
ATOM 7512 C CA . ALA B 1 476 ? 18.969 -0.299 29.062 1 20.45 476 ALA B CA 1
ATOM 7513 C C . ALA B 1 476 ? 18.875 -1.779 29.422 1 20.45 476 ALA B C 1
ATOM 7515 O O . ALA B 1 476 ? 17.922 -2.459 29.062 1 20.45 476 ALA B O 1
ATOM 7516 N N . ASN B 1 477 ? 19.891 -2.463 29.922 1 21.81 477 ASN B N 1
ATOM 7517 C CA . ASN B 1 477 ? 19.969 -3.879 30.266 1 21.81 477 ASN B CA 1
ATOM 7518 C C . ASN B 1 477 ? 18.781 -4.305 31.141 1 21.81 477 ASN B C 1
ATOM 7520 O O . ASN B 1 477 ? 18.688 -5.469 31.516 1 21.81 477 ASN B O 1
ATOM 7524 N N . LYS B 1 478 ? 18.281 -3.52 32.031 1 24.94 478 LYS B N 1
ATOM 7525 C CA . LYS B 1 478 ? 17.734 -4.125 33.219 1 24.94 478 LYS B CA 1
ATOM 7526 C C . LYS B 1 478 ? 16.438 -4.883 32.938 1 24.94 478 LYS B C 1
ATOM 7528 O O . LYS B 1 478 ? 15.711 -5.273 33.844 1 24.94 478 LYS B O 1
ATOM 7533 N N . VAL B 1 479 ? 15.852 -4.828 31.641 1 21.75 479 VAL B N 1
ATOM 7534 C CA . VAL B 1 479 ? 14.547 -5.441 31.859 1 21.75 479 VAL B CA 1
ATOM 7535 C C . VAL B 1 479 ? 14.656 -6.957 31.703 1 21.75 479 VAL B C 1
ATOM 7537 O O . VAL B 1 479 ? 15.172 -7.449 30.703 1 21.75 479 VAL B O 1
ATOM 7540 N N . PRO B 1 480 ? 14.672 -7.758 32.75 1 21.17 480 PRO B N 1
ATOM 7541 C CA . PRO B 1 480 ? 14.914 -9.195 32.906 1 21.17 480 PRO B CA 1
ATOM 7542 C C . PRO B 1 480 ? 14.07 -10.039 31.938 1 21.17 480 PRO B C 1
ATOM 7544 O O . PRO B 1 480 ? 12.906 -9.727 31.688 1 21.17 480 PRO B O 1
ATOM 7547 N N . LEU B 1 481 ? 14.609 -10.578 30.953 1 20.28 481 LEU B N 1
ATOM 7548 C CA . LEU B 1 481 ? 14.078 -11.594 30.047 1 20.28 481 LEU B CA 1
ATOM 7549 C C . LEU B 1 481 ? 13.508 -12.773 30.812 1 20.28 481 LEU B C 1
ATOM 7551 O O . LEU B 1 481 ? 14.234 -13.43 31.578 1 20.28 481 LEU B O 1
ATOM 7555 N N . ALA B 1 482 ? 12.25 -12.797 31.406 1 20.33 482 ALA B N 1
ATOM 7556 C CA . ALA B 1 482 ? 11.719 -13.945 32.125 1 20.33 482 ALA B CA 1
ATOM 7557 C C . ALA B 1 482 ? 11.82 -15.219 31.297 1 20.33 482 ALA B C 1
ATOM 7559 O O . ALA B 1 482 ? 11.258 -15.305 30.203 1 20.33 482 ALA B O 1
ATOM 7560 N N . THR B 1 483 ? 12.969 -15.883 31.297 1 21.33 483 THR B N 1
ATOM 7561 C CA . THR B 1 483 ? 13.352 -17.219 30.859 1 21.33 483 THR B CA 1
ATOM 7562 C C . THR B 1 483 ? 12.375 -18.266 31.406 1 21.33 483 THR B C 1
ATOM 7564 O O . THR B 1 483 ? 12.422 -18.609 32.594 1 21.33 483 THR B O 1
ATOM 7567 N N . SER B 1 484 ? 11.023 -18.188 31.344 1 20.19 484 SER B N 1
ATOM 7568 C CA . SER B 1 484 ? 10.289 -19.25 32 1 20.19 484 SER B CA 1
ATOM 7569 C C . SER B 1 484 ? 10.648 -20.609 31.438 1 20.19 484 SER B C 1
ATOM 7571 O O . SER B 1 484 ? 10.453 -20.859 30.234 1 20.19 484 SER B O 1
ATOM 7573 N N . SER B 1 485 ? 11.773 -21.156 31.859 1 20.58 485 SER B N 1
ATOM 7574 C CA . SER B 1 485 ? 12.258 -22.531 31.734 1 20.58 485 SER B CA 1
ATOM 7575 C C . SER B 1 485 ? 11.172 -23.531 32.125 1 20.58 485 SER B C 1
ATOM 7577 O O . SER B 1 485 ? 10.773 -23.594 33.281 1 20.58 485 SER B O 1
ATOM 7579 N N . ALA B 1 486 ? 10.086 -23.781 31.328 1 21.09 486 ALA B N 1
ATOM 7580 C CA . ALA B 1 486 ? 9.219 -24.875 31.719 1 21.09 486 ALA B CA 1
ATOM 7581 C C . ALA B 1 486 ? 10.016 -26.172 31.906 1 21.09 486 ALA B C 1
ATOM 7583 O O . ALA B 1 486 ? 10.859 -26.5 31.078 1 21.09 486 ALA B O 1
ATOM 7584 N N . PRO B 1 487 ? 10.32 -26.469 33.156 1 21.73 487 PRO B N 1
ATOM 7585 C CA . PRO B 1 487 ? 11.047 -27.703 33.438 1 21.73 487 PRO B CA 1
ATOM 7586 C C . PRO B 1 487 ? 10.531 -28.906 32.656 1 21.73 487 PRO B C 1
ATOM 7588 O O . PRO B 1 487 ? 9.359 -28.938 32.281 1 21.73 487 PRO B O 1
ATOM 7591 N N . VAL B 1 488 ? 11.328 -29.359 31.734 1 21.5 488 VAL B N 1
ATOM 7592 C CA . VAL B 1 488 ? 11.141 -30.609 31.016 1 21.5 488 VAL B CA 1
ATOM 7593 C C . VAL B 1 488 ? 10.727 -31.719 31.969 1 21.5 488 VAL B C 1
ATOM 7595 O O . VAL B 1 488 ? 11.367 -31.922 33 1 21.5 488 VAL B O 1
ATOM 7598 N N . PRO B 1 489 ? 9.359 -31.828 32.156 1 21.34 489 PRO B N 1
ATOM 7599 C CA . PRO B 1 489 ? 9.016 -32.875 33.125 1 21.34 489 PRO B CA 1
ATOM 7600 C C . PRO B 1 489 ? 9.891 -34.125 32.969 1 21.34 489 PRO B C 1
ATOM 7602 O O . PRO B 1 489 ? 10.391 -34.406 31.875 1 21.34 489 PRO B O 1
ATOM 7605 N N . LYS B 1 490 ? 10.648 -34.375 34 1 21.41 490 LYS B N 1
ATOM 7606 C CA . LYS B 1 490 ? 11.422 -35.594 34.219 1 21.41 490 LYS B CA 1
ATOM 7607 C C . LYS B 1 490 ? 10.672 -36.844 33.719 1 21.41 490 LYS B C 1
ATOM 7609 O O . LYS B 1 490 ? 9.469 -36.969 33.938 1 21.41 490 LYS B O 1
ATOM 7614 N N . GLY B 1 491 ? 11.086 -37.281 32.438 1 19.28 491 GLY B N 1
ATOM 7615 C CA . GLY B 1 491 ? 10.75 -38.594 31.922 1 19.28 491 GLY B CA 1
ATOM 7616 C C . GLY B 1 491 ? 10.672 -39.656 33 1 19.28 491 GLY B C 1
ATOM 7617 O O . GLY B 1 491 ? 11.516 -39.719 33.875 1 19.28 491 GLY B O 1
ATOM 7618 N N . THR B 1 492 ? 9.477 -39.812 33.594 1 19.88 492 THR B N 1
ATOM 7619 C CA . THR B 1 492 ? 9.242 -41.031 34.406 1 19.88 492 THR B CA 1
ATOM 7620 C C . THR B 1 492 ? 9.844 -42.25 33.719 1 19.88 492 THR B C 1
ATOM 7622 O O . THR B 1 492 ? 9.75 -42.375 32.469 1 19.88 492 THR B O 1
ATOM 7625 N N . THR B 1 493 ? 10.922 -42.781 34.312 1 20.27 493 THR B N 1
ATOM 7626 C CA . THR B 1 493 ? 11.664 -44.031 34.156 1 20.27 493 THR B CA 1
ATOM 7627 C C . THR B 1 493 ? 10.703 -45.219 34 1 20.27 493 THR B C 1
ATOM 7629 O O . THR B 1 493 ? 9.914 -45.5 34.906 1 20.27 493 THR B O 1
ATOM 7632 N N . PHE B 1 494 ? 9.914 -45.25 32.906 1 19.69 494 PHE B N 1
ATOM 7633 C CA . PHE B 1 494 ? 9.234 -46.531 32.781 1 19.69 494 PHE B CA 1
ATOM 7634 C C . PHE B 1 494 ? 10.211 -47.688 32.938 1 19.69 494 PHE B C 1
ATOM 7636 O O . PHE B 1 494 ? 11.289 -47.688 32.344 1 19.69 494 PHE B O 1
ATOM 7643 N N . GLY B 1 495 ? 10.336 -48.25 34.156 1 19.69 495 GLY B N 1
ATOM 7644 C CA . GLY B 1 495 ? 10.922 -49.5 34.594 1 19.69 495 GLY B CA 1
ATOM 7645 C C . GLY B 1 495 ? 10.656 -50.656 33.656 1 19.69 495 GLY B C 1
ATOM 7646 O O . GLY B 1 495 ? 9.508 -50.906 33.281 1 19.69 495 GLY B O 1
ATOM 7647 N N . THR B 1 496 ? 11.422 -50.812 32.562 1 19.58 496 THR B N 1
ATOM 7648 C CA . THR B 1 496 ? 11.547 -52.125 31.922 1 19.58 496 THR B CA 1
ATOM 7649 C C . THR B 1 496 ? 11.844 -53.188 32.969 1 19.58 496 THR B C 1
ATOM 7651 O O . THR B 1 496 ? 12.852 -53.094 33.656 1 19.58 496 THR B O 1
ATOM 7654 N N . ASP B 1 497 ? 10.789 -53.75 33.719 1 20.23 497 ASP B N 1
ATOM 7655 C CA . ASP B 1 497 ? 10.82 -55.094 34.281 1 20.23 497 ASP B CA 1
ATOM 7656 C C . ASP B 1 497 ? 11.383 -56.094 33.281 1 20.23 497 ASP B C 1
ATOM 7658 O O . ASP B 1 497 ? 11.242 -55.906 32.094 1 20.23 497 ASP B O 1
ATOM 7662 N N . THR B 1 498 ? 12.211 -57.156 33.844 1 20.78 498 THR B N 1
ATOM 7663 C CA . THR B 1 498 ? 12.852 -58.469 33.812 1 20.78 498 THR B CA 1
ATOM 7664 C C . THR B 1 498 ? 11.828 -59.562 33.5 1 20.78 498 THR B C 1
ATOM 7666 O O . THR B 1 498 ? 12.195 -60.625 33.031 1 20.78 498 THR B O 1
ATOM 7669 N N . SER B 1 499 ? 10.641 -59.906 33.219 1 20.5 499 SER B N 1
ATOM 7670 C CA . SER B 1 499 ? 10.695 -61.25 32.594 1 20.5 499 SER B CA 1
ATOM 7671 C C . SER B 1 499 ? 11.055 -61.156 31.125 1 20.5 499 SER B C 1
ATOM 7673 O O . SER B 1 499 ? 10.695 -60.188 30.453 1 20.5 499 SER B O 1
#

Nearest PDB structures (foldseek):
  3k96-assembly1_B  TM=9.568E-01  e=5.934E-30  Coxiella burnetii RSA 493
  1n1e-assembly1_B  TM=9.299E-01  e=3.585E-29  Leishmania mexicana
  1z82-assembly1_B  TM=9.466E-01  e=1.999E-27  Thermotoga maritima MSB8
  1yj8-assembly1_A  TM=8.735E-01  e=1.236E-23  Plasmodium falciparum 3D7
  1txg-assembly1_B  TM=8.855E-01  e=7.852E-21  Archaeoglobus fulgidus

Solvent-accessible surface area (backbone atoms only — not comparable to full-atom values): 54181 Å² total; per-residue (Å²): 140,82,83,74,81,75,85,69,84,68,81,71,83,76,75,80,68,81,68,84,63,76,74,75,76,79,74,74,77,69,76,73,75,70,76,74,71,83,65,75,74,63,70,68,79,67,46,81,62,52,58,46,49,53,47,51,50,52,47,49,47,48,42,51,47,13,53,16,42,56,71,57,58,63,52,59,56,43,72,70,47,52,28,35,21,30,39,27,68,44,51,55,28,45,28,50,48,43,54,51,31,71,72,36,79,82,26,37,28,29,32,35,31,89,50,65,66,44,28,48,31,23,61,74,70,23,20,42,61,84,69,35,67,88,46,77,44,53,84,40,41,38,47,37,74,48,62,58,69,39,43,60,79,36,58,36,31,39,38,36,44,55,50,84,51,34,47,66,52,39,45,72,47,30,89,53,57,59,70,78,41,34,33,38,36,54,53,54,31,37,26,54,91,75,60,40,40,61,87,54,40,53,22,59,34,48,74,30,88,74,42,40,61,35,39,44,47,36,21,68,54,34,69,46,52,68,67,61,31,41,30,40,35,32,28,21,13,85,47,60,68,58,27,50,43,52,33,40,49,57,46,50,96,39,30,42,55,38,73,42,61,48,41,61,25,48,47,49,37,37,18,50,37,30,32,45,6,23,48,36,13,24,37,57,32,58,66,38,51,62,29,30,36,21,41,51,52,24,51,37,52,46,33,50,43,54,46,33,43,75,73,67,22,48,72,69,51,51,58,22,48,37,24,44,8,22,36,50,34,35,44,72,37,82,86,23,60,27,16,47,52,11,24,43,44,29,62,67,50,54,68,70,61,53,59,70,71,44,93,64,86,45,55,15,64,53,26,22,65,28,45,54,58,48,28,60,75,67,69,42,80,40,69,62,56,44,45,43,28,33,34,76,68,69,74,36,54,63,68,60,44,53,56,43,54,67,43,38,69,78,46,64,68,54,49,35,62,73,48,44,87,53,41,82,70,53,49,68,63,55,56,48,46,57,52,40,69,69,40,47,68,75,67,64,58,57,54,56,57,52,52,56,52,47,62,66,65,57,73,72,52,72,70,66,68,59,52,67,70,74,72,83,62,65,73,79,66,72,74,75,76,83,73,78,74,77,75,73,76,76,75,76,77,76,74,82,77,82,127,137,81,85,76,84,80,81,91,80,82,89,76,86,79,74,82,68,80,67,84,63,78,73,75,75,77,74,76,78,68,78,74,74,72,76,73,70,84,64,76,74,63,69,68,79,67,46,80,61,52,57,46,50,51,46,49,49,52,45,49,50,50,40,52,49,12,54,25,45,58,71,60,59,63,51,57,53,43,71,70,46,53,28,36,20,30,40,28,68,45,53,56,30,44,29,51,48,41,53,50,31,70,72,35,79,81,25,38,28,30,31,34,32,88,50,66,67,44,28,49,31,23,61,75,69,23,21,42,60,84,70,34,69,89,47,77,44,53,84,41,41,38,48,37,74,46,63,56,69,40,42,58,80,38,58,37,31,37,38,36,46,54,48,85,49,34,47,66,53,39,47,72,48,31,90,50,55,58,70,76,41,34,33,37,34,55,51,53,30,36,26,54,92,74,61,40,41,61,88,52,39,52,23,57,35,48,74,31,89,75,42,41,63,34,40,46,46,36,21,68,54,34,69,46,52,68,66,62,31,42,31,40,35,33,29,20,14,85,46,62,68,59,29,50,43,50,34,38,49,59,46,51,96,39,29,43,58,38,74,41,63,47,42,61,26,47,45,50,37,38,17,50,39,30,32,46,6,23,49,37,11,25,36,57,31,58,66,38,51,62,28,31,37,21,42,50,51,25,51,37,51,45,33,50,45,53,47,33,44,75,73,66,22,48,72,69,52,51,58,23,45,37,23,47,7,23,37,50,35,32,45,70,36,84,86,24,60,26,16,49,52,12,24,42,44,29,62,66,51,54,67,68,62,52,58,72,71,44,92,62,86,44,55,14,64,53,26,23,65,27,45,54,57,48,29,59,74,69,70,42,82,37,70,64,54,44,45,42,28,33,34,76,68,69,74,37,54,63,68,59,45,53,56,43,56,68,43,39,68,78,47,63,67,54,49,35,61,74,48,44,86,55,40,82,70,51,49,70,64,56,56,48,47,58,53,41,70,68,31,43,69,75,68,64,58,56,53,55,56,50,51,56,52,48,61,64,66,58,73,70,50,74,70,66,67,60,51,69,70,72,75,80,60,66,75,74,66,72,72,76,76,83,73,80,72,74,74,72,74,75,76,75,77,74,75,80,77,78,131

InterPro domains:
  IPR006109 Glycerol-3-phosphate dehydrogenase, NAD-dependent, C-terminal [PF07479] (262-402)
  IPR006168 Glycerol-3-phosphate dehydrogenase, NAD-dependent [MF_00394] (82-404)
  IPR006168 Glycerol-3-phosphate dehydrogenase, NAD-dependent [PR00077] (86-103)
  IPR006168 Glycerol-3-phosphate dehydrogenase, NAD-dependent [PR00077] (138-165)
  IPR006168 Glycerol-3-phosphate dehydrogenase, NAD-dependent [PR00077] (215-235)
  IPR006168 Glycerol-3-phosphate dehydrogenase, NAD-dependent [PR00077] (255-279)
  IPR006168 Glycerol-3-phosphate dehydrogenase, NAD-dependent [PR00077] (280-304)
  IPR006168 Glycerol-3-phosphate dehydrogenase, NAD-dependent [PR00077] (320-337)
  IPR006168 Glycerol-3-phosphate dehydrogenase, NAD-dependent [PS00957] (270-291)
  IPR008927 6-phosphogluconate dehydrogenase-like, C-terminal domain superfamily [SSF48179] (261-409)
  IPR011128 Glycerol-3-phosphate dehydrogenase, NAD-dependent, N-terminal [PF01210] (83-243)
  IPR013328 6-phosphogluconate dehydrogenase, domain 2 [G3DSA:1.10.1040.10] (271-413)
  IPR036291 NAD(P)-binding domain superfamily [SSF51735] (81-262)